Protein AF-A0A8H7BBF9-F1 (afdb_monomer_lite)

Structure (mmCIF, N/CA/C/O backbone):
data_AF-A0A8H7BBF9-F1
#
_entry.id   AF-A0A8H7BBF9-F1
#
loop_
_atom_site.group_PDB
_atom_site.id
_atom_site.type_symbol
_atom_site.label_atom_id
_atom_site.label_alt_id
_atom_site.label_comp_id
_atom_site.label_asym_id
_atom_site.label_entity_id
_atom_site.label_seq_id
_atom_site.pdbx_PDB_ins_code
_atom_site.Cartn_x
_atom_site.Cartn_y
_atom_site.Cartn_z
_atom_site.occupancy
_atom_site.B_iso_or_equiv
_atom_site.auth_seq_id
_atom_site.auth_comp_id
_atom_site.auth_asym_id
_atom_site.auth_atom_id
_atom_site.pdbx_PDB_model_num
ATOM 1 N N . MET A 1 1 ? 44.267 -5.096 -0.998 1.00 34.53 1 MET A N 1
ATOM 2 C CA . MET A 1 1 ? 43.906 -4.399 -2.252 1.00 34.53 1 MET A CA 1
ATOM 3 C C . MET A 1 1 ? 42.686 -5.095 -2.832 1.00 34.53 1 MET A C 1
ATOM 5 O O . MET A 1 1 ? 42.589 -6.300 -2.609 1.00 34.53 1 MET A O 1
ATOM 9 N N . PRO A 1 2 ? 41.771 -4.382 -3.511 1.00 51.00 2 PRO A N 1
ATOM 10 C CA . PRO A 1 2 ? 40.705 -5.023 -4.279 1.00 51.00 2 PRO A CA 1
ATOM 11 C C . PRO A 1 2 ? 41.298 -5.940 -5.359 1.00 51.00 2 PRO A C 1
ATOM 13 O O . PRO A 1 2 ? 42.444 -5.758 -5.775 1.00 51.00 2 PRO A O 1
ATOM 16 N N . LEU A 1 3 ? 40.529 -6.940 -5.784 1.00 65.50 3 LEU A N 1
ATOM 17 C CA . LEU A 1 3 ? 40.946 -7.878 -6.820 1.00 65.50 3 LEU A CA 1
ATOM 18 C C . LEU A 1 3 ? 40.800 -7.230 -8.206 1.00 65.50 3 LEU A C 1
ATOM 20 O O . LEU A 1 3 ? 39.693 -6.871 -8.599 1.00 65.50 3 LEU A O 1
ATOM 24 N N . GLU A 1 4 ? 41.891 -7.110 -8.964 1.00 72.69 4 GLU A N 1
ATOM 25 C CA . GLU A 1 4 ? 41.804 -6.687 -10.366 1.00 72.69 4 GLU A CA 1
ATOM 26 C C . GLU A 1 4 ? 41.201 -7.811 -11.222 1.00 72.69 4 GLU A C 1
ATOM 28 O O . GLU A 1 4 ? 41.759 -8.906 -11.337 1.00 72.69 4 GLU A O 1
ATOM 33 N N . LEU A 1 5 ? 40.037 -7.540 -11.816 1.00 85.44 5 LEU A N 1
ATOM 34 C CA . LEU A 1 5 ? 39.352 -8.461 -12.721 1.00 85.44 5 LEU A CA 1
ATOM 35 C C . LEU A 1 5 ? 39.940 -8.377 -14.144 1.00 85.44 5 LEU A C 1
ATOM 37 O O . LEU A 1 5 ? 40.366 -7.299 -14.569 1.00 85.44 5 LEU A O 1
ATOM 41 N N . PRO A 1 6 ? 39.938 -9.472 -14.932 1.00 86.44 6 PRO A N 1
ATOM 42 C CA . PRO A 1 6 ? 40.373 -9.413 -16.324 1.00 86.44 6 PRO A CA 1
ATOM 43 C C . PRO A 1 6 ? 39.480 -8.478 -17.150 1.00 86.44 6 PRO A C 1
ATOM 45 O O . PRO A 1 6 ? 38.271 -8.392 -16.931 1.00 86.44 6 PRO A O 1
ATOM 48 N N . LYS A 1 7 ? 40.057 -7.809 -18.155 1.00 84.50 7 LYS A N 1
ATOM 49 C CA . LYS A 1 7 ? 39.320 -6.885 -19.032 1.00 84.50 7 LYS A CA 1
ATOM 50 C C . LYS A 1 7 ? 38.094 -7.571 -19.654 1.00 84.50 7 LYS A C 1
ATOM 52 O O . LYS A 1 7 ? 38.242 -8.539 -20.395 1.00 84.50 7 LYS A O 1
ATOM 57 N N . GLY A 1 8 ? 36.905 -7.022 -19.397 1.00 86.12 8 GLY A N 1
ATOM 58 C CA . GLY A 1 8 ? 35.628 -7.559 -19.883 1.00 86.12 8 GLY A CA 1
ATOM 59 C C . GLY A 1 8 ? 34.907 -8.501 -18.912 1.00 86.12 8 GLY A C 1
ATOM 60 O O . GLY A 1 8 ? 33.897 -9.083 -19.303 1.00 86.12 8 GLY A O 1
ATOM 61 N N . PHE A 1 9 ? 35.395 -8.651 -17.677 1.00 92.31 9 PHE A N 1
ATOM 62 C CA . PHE A 1 9 ? 34.662 -9.266 -16.568 1.00 92.31 9 PHE A CA 1
ATOM 63 C C . PHE A 1 9 ? 34.006 -8.204 -15.678 1.00 92.31 9 PHE A C 1
ATOM 65 O O . PHE A 1 9 ? 34.523 -7.096 -15.536 1.00 92.31 9 PHE A O 1
ATOM 72 N N . THR A 1 10 ? 32.883 -8.570 -15.066 1.00 91.88 10 THR A N 1
ATOM 73 C CA . THR A 1 10 ? 32.098 -7.737 -14.141 1.00 91.88 10 THR A CA 1
ATOM 74 C C . THR A 1 10 ? 32.197 -8.325 -12.731 1.00 91.88 10 THR A C 1
ATOM 76 O O . THR A 1 10 ? 32.249 -9.549 -12.591 1.00 91.88 10 THR A O 1
ATOM 79 N N . ALA A 1 11 ? 32.236 -7.486 -11.690 1.00 90.56 11 ALA A N 1
ATOM 80 C CA . ALA A 1 11 ? 32.152 -7.972 -10.311 1.00 90.56 11 ALA A CA 1
ATOM 81 C C . ALA A 1 11 ? 30.713 -8.405 -9.998 1.00 90.56 11 ALA A C 1
ATOM 83 O O . ALA A 1 11 ? 29.754 -7.831 -10.514 1.00 90.56 11 ALA A O 1
ATOM 84 N N . ILE A 1 12 ? 30.540 -9.411 -9.146 1.00 91.19 12 ILE A N 1
ATOM 85 C CA . ILE A 1 12 ? 29.231 -10.028 -8.895 1.00 91.19 12 ILE A CA 1
ATOM 86 C C . ILE A 1 12 ? 28.247 -9.019 -8.291 1.00 91.19 12 ILE A C 1
ATOM 88 O O . ILE A 1 12 ? 27.106 -8.930 -8.741 1.00 91.19 12 ILE A O 1
ATOM 92 N N . LYS A 1 13 ? 28.721 -8.197 -7.351 1.00 87.00 13 LYS A N 1
ATOM 93 C CA . LYS A 1 13 ? 27.961 -7.098 -6.733 1.00 87.00 13 LYS A CA 1
ATOM 94 C C . LYS A 1 13 ? 27.445 -6.040 -7.728 1.00 87.00 13 LYS A C 1
ATOM 96 O O . LYS A 1 13 ? 26.502 -5.328 -7.406 1.00 87.00 13 LYS A O 1
ATOM 101 N N . ASP A 1 14 ? 28.058 -5.924 -8.912 1.00 87.31 14 ASP A N 1
ATOM 102 C CA . ASP A 1 14 ? 27.698 -4.935 -9.939 1.00 87.31 14 ASP A CA 1
ATOM 103 C C . ASP A 1 14 ? 26.690 -5.515 -10.962 1.00 87.31 14 ASP A C 1
ATOM 105 O O . ASP A 1 14 ? 26.150 -4.788 -11.796 1.00 87.31 14 ASP A O 1
ATOM 109 N N . ALA A 1 15 ? 26.394 -6.822 -10.897 1.00 86.56 15 ALA A N 1
ATOM 110 C CA . ALA A 1 15 ? 25.466 -7.533 -11.784 1.00 86.56 15 ALA A CA 1
ATOM 111 C C . ALA A 1 15 ? 23.987 -7.390 -11.347 1.00 86.56 15 ALA A C 1
ATOM 113 O O . ALA A 1 15 ? 23.229 -8.362 -11.312 1.00 86.56 15 ALA A O 1
ATOM 114 N N . THR A 1 16 ? 23.577 -6.172 -10.983 1.00 82.44 16 THR A N 1
ATOM 115 C CA . THR A 1 16 ? 22.285 -5.876 -10.331 1.00 82.44 16 THR A CA 1
ATOM 116 C C . THR A 1 16 ? 21.094 -5.748 -11.283 1.00 82.44 16 THR A C 1
ATOM 118 O O . THR A 1 16 ? 19.954 -5.755 -10.826 1.00 82.44 16 THR A O 1
ATOM 121 N N . TYR A 1 17 ? 21.329 -5.660 -12.595 1.00 83.62 17 TYR A N 1
ATOM 122 C CA . TYR A 1 17 ? 20.306 -5.457 -13.627 1.00 83.62 17 TYR A CA 1
ATOM 123 C C . TYR A 1 17 ? 20.368 -6.539 -14.726 1.00 83.62 17 TYR A C 1
ATOM 125 O O . TYR A 1 17 ? 21.429 -7.130 -14.955 1.00 83.62 17 TYR A O 1
ATOM 133 N N . PRO A 1 18 ? 19.251 -6.834 -15.425 1.00 87.62 18 PRO A N 1
ATOM 134 C CA . PRO A 1 18 ? 19.241 -7.797 -16.525 1.00 87.62 18 PRO A CA 1
ATOM 135 C C . PRO A 1 18 ? 20.215 -7.407 -17.648 1.00 87.62 18 PRO A C 1
ATOM 137 O O . PRO A 1 18 ? 20.195 -6.278 -18.130 1.00 87.62 18 PRO A O 1
ATOM 140 N N . THR A 1 19 ? 21.039 -8.353 -18.102 1.00 89.06 19 THR A N 1
ATOM 141 C CA . THR A 1 19 ? 22.014 -8.157 -19.191 1.00 89.06 19 THR A CA 1
ATOM 142 C C . THR A 1 19 ? 22.131 -9.424 -20.033 1.00 89.06 19 THR A C 1
ATOM 144 O O . THR A 1 19 ? 22.207 -10.525 -19.495 1.00 89.06 19 THR A O 1
ATOM 147 N N . ASP A 1 20 ? 22.137 -9.305 -21.364 1.00 85.25 20 ASP A N 1
ATOM 148 C CA . ASP A 1 20 ? 22.123 -10.478 -22.256 1.00 85.25 20 ASP A CA 1
ATOM 149 C C . ASP A 1 20 ? 23.431 -11.282 -22.284 1.00 85.25 20 ASP A C 1
ATOM 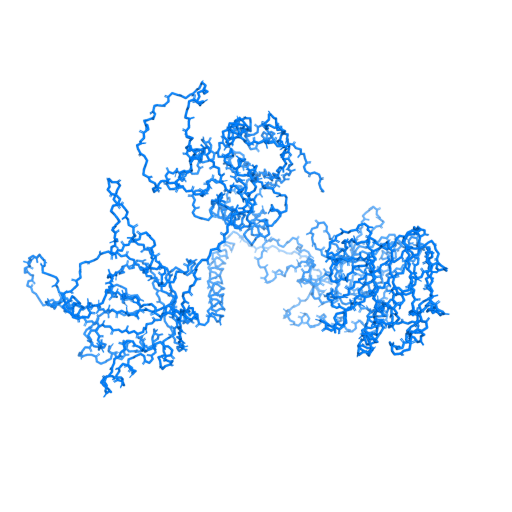151 O O . ASP A 1 20 ? 23.394 -12.482 -22.551 1.00 85.25 20 ASP A O 1
ATOM 155 N N . SER A 1 21 ? 24.570 -10.654 -21.978 1.00 90.69 21 SER A N 1
ATOM 156 C CA . SER A 1 21 ? 25.874 -11.320 -21.910 1.00 90.69 21 SER A CA 1
ATOM 157 C C . SER A 1 21 ? 26.803 -10.636 -20.906 1.00 90.69 21 SER A C 1
ATOM 159 O O . SER A 1 21 ? 27.250 -9.514 -21.135 1.00 90.69 21 SER A O 1
ATOM 161 N N . VAL A 1 22 ? 27.171 -11.359 -19.849 1.00 93.62 22 VAL A N 1
ATOM 162 C CA . VAL A 1 22 ? 28.190 -10.994 -18.859 1.00 93.62 22 VAL A CA 1
ATOM 163 C C . VAL A 1 22 ? 29.278 -12.072 -18.780 1.00 93.62 22 VAL A C 1
ATOM 165 O O . VAL A 1 22 ? 29.033 -13.250 -19.074 1.00 93.62 22 VAL A O 1
ATOM 168 N N . ASN A 1 23 ? 30.476 -11.678 -18.345 1.00 94.44 23 ASN A N 1
ATOM 169 C CA . ASN A 1 23 ? 31.541 -12.595 -17.943 1.00 94.44 23 ASN A CA 1
ATOM 170 C C . ASN A 1 23 ? 31.820 -12.401 -16.445 1.00 94.44 23 ASN A C 1
ATOM 172 O O . ASN A 1 23 ? 32.011 -11.271 -15.997 1.00 94.44 23 ASN A O 1
ATOM 176 N N . LEU A 1 24 ? 31.840 -13.490 -15.677 1.00 94.94 24 LEU A N 1
ATOM 177 C CA . LEU A 1 24 ? 31.987 -13.486 -14.215 1.00 94.94 24 LEU A CA 1
ATOM 178 C C . LEU A 1 24 ? 33.095 -14.454 -13.793 1.00 94.94 24 LEU A C 1
ATOM 180 O O . LEU A 1 24 ? 33.291 -15.497 -14.414 1.00 94.94 24 LEU A O 1
ATOM 184 N N . ILE A 1 25 ? 33.799 -14.144 -12.711 1.00 94.88 25 ILE A N 1
ATOM 185 C CA . ILE A 1 25 ? 34.770 -15.041 -12.074 1.00 94.88 25 ILE A CA 1
ATOM 186 C C . ILE A 1 25 ? 34.502 -15.047 -10.572 1.00 94.88 25 ILE A C 1
ATOM 188 O O . ILE A 1 25 ? 34.250 -14.000 -9.990 1.00 94.88 25 ILE A O 1
ATOM 192 N N . GLY A 1 26 ? 34.547 -16.219 -9.944 1.00 94.06 26 GLY A N 1
ATOM 193 C CA . GLY A 1 26 ? 34.315 -16.360 -8.509 1.00 94.06 26 GLY A CA 1
ATOM 194 C C . GLY A 1 26 ? 34.670 -17.751 -8.003 1.00 94.06 26 GLY A C 1
ATOM 195 O O . GLY A 1 26 ? 34.907 -18.682 -8.774 1.00 94.06 26 GLY A O 1
ATOM 196 N N . VAL A 1 27 ? 34.713 -17.908 -6.688 1.00 94.25 27 VAL A N 1
ATOM 197 C CA . VAL A 1 27 ? 34.920 -19.195 -6.022 1.00 94.25 27 VAL A CA 1
ATOM 198 C C . VAL A 1 27 ? 33.583 -19.902 -5.840 1.00 94.25 27 VAL A C 1
ATOM 200 O O . VAL A 1 27 ? 32.586 -19.285 -5.473 1.00 94.25 27 VAL A O 1
ATOM 203 N N . LEU A 1 28 ? 33.557 -21.207 -6.103 1.00 94.25 28 LEU A N 1
ATOM 204 C CA . LEU A 1 28 ? 32.369 -22.048 -6.009 1.00 94.25 28 LEU A CA 1
ATOM 205 C C . LEU A 1 28 ? 31.984 -22.290 -4.542 1.00 94.25 28 LEU A C 1
ATOM 207 O O . LEU A 1 28 ? 32.662 -23.049 -3.847 1.00 94.25 28 LEU A O 1
ATOM 211 N N . VAL A 1 29 ? 30.886 -21.686 -4.079 1.00 92.19 29 VAL A N 1
ATOM 212 C CA . VAL A 1 29 ? 30.432 -21.780 -2.674 1.00 92.19 29 VAL A CA 1
ATOM 213 C C . VAL A 1 29 ? 29.300 -22.783 -2.442 1.00 92.19 29 VAL A C 1
ATOM 215 O O . VAL A 1 29 ? 29.030 -23.141 -1.296 1.00 92.19 29 VAL A O 1
ATOM 218 N N . ASN A 1 30 ? 28.633 -23.241 -3.508 1.00 91.06 30 ASN A N 1
ATOM 219 C CA . ASN A 1 30 ? 27.627 -24.309 -3.481 1.00 91.06 30 ASN A CA 1
ATOM 220 C C . ASN A 1 30 ? 27.368 -24.864 -4.898 1.00 91.06 30 ASN A C 1
ATOM 222 O O . ASN A 1 30 ? 27.458 -24.105 -5.864 1.00 91.06 30 ASN A O 1
ATOM 226 N N . TYR A 1 31 ? 26.988 -26.142 -5.034 1.00 92.12 31 TYR A N 1
ATOM 227 C CA . TYR A 1 31 ? 26.449 -26.698 -6.286 1.00 92.12 31 TYR A CA 1
ATOM 228 C C . TYR A 1 31 ? 25.541 -27.919 -6.066 1.00 92.12 31 TYR A C 1
ATOM 230 O O . TYR A 1 31 ? 25.783 -28.728 -5.173 1.00 92.12 31 TYR A O 1
ATOM 238 N N . ASP A 1 32 ? 24.518 -28.060 -6.913 1.00 86.62 32 ASP A N 1
ATOM 239 C CA . ASP A 1 32 ? 23.780 -29.314 -7.109 1.00 86.62 32 ASP A CA 1
ATOM 240 C C . ASP A 1 32 ? 24.473 -30.138 -8.217 1.00 86.62 32 ASP A C 1
ATOM 242 O O . ASP A 1 32 ? 24.963 -29.551 -9.186 1.00 86.62 32 ASP A O 1
ATOM 246 N N . PRO A 1 33 ? 24.448 -31.484 -8.179 1.00 86.12 33 PRO A N 1
ATOM 247 C CA . PRO A 1 33 ? 24.804 -32.305 -9.337 1.00 86.12 33 PRO A CA 1
ATOM 248 C C . PRO A 1 33 ? 23.930 -31.999 -10.575 1.00 86.12 33 PRO A C 1
ATOM 250 O O . PRO A 1 33 ? 22.768 -31.600 -10.418 1.00 86.12 33 PRO A O 1
ATOM 253 N N . PRO A 1 34 ? 24.437 -32.223 -11.806 1.00 89.69 34 PRO A N 1
ATOM 254 C CA . PRO A 1 34 ? 23.640 -32.112 -13.025 1.00 89.69 34 PRO A CA 1
ATOM 255 C C . PRO A 1 34 ? 22.345 -32.928 -12.958 1.00 89.69 34 PRO A C 1
ATOM 257 O O . PRO A 1 34 ? 22.336 -34.080 -12.530 1.00 89.69 34 PRO A O 1
ATOM 260 N N . LYS A 1 35 ? 21.239 -32.346 -13.425 1.00 89.38 35 LYS A N 1
ATOM 261 C CA . LYS A 1 35 ? 19.918 -32.994 -13.417 1.00 89.38 35 LYS A CA 1
ATOM 262 C C . LYS A 1 35 ? 19.152 -32.757 -14.712 1.00 89.38 35 LYS A C 1
ATOM 264 O O . LYS A 1 35 ? 19.136 -31.645 -15.242 1.00 89.38 35 LYS A O 1
ATOM 269 N N . SER A 1 36 ? 18.483 -33.797 -15.210 1.00 86.44 36 SER A N 1
ATOM 270 C CA . SER A 1 36 ? 17.547 -33.685 -16.335 1.00 86.44 36 SER A CA 1
ATOM 271 C C . SER A 1 36 ? 16.439 -32.685 -15.999 1.00 86.44 36 SER A C 1
ATOM 273 O O . SER A 1 36 ? 15.823 -32.759 -14.935 1.00 86.44 36 SER A O 1
ATOM 275 N N . THR A 1 37 ? 16.152 -31.766 -16.918 1.00 84.06 37 THR A N 1
ATOM 276 C CA . THR A 1 37 ? 15.045 -30.810 -16.771 1.00 84.06 37 THR A CA 1
ATOM 277 C C . THR A 1 37 ? 13.713 -31.436 -17.212 1.00 84.06 37 THR A C 1
ATOM 279 O O . THR A 1 37 ? 13.627 -32.636 -17.482 1.00 84.06 37 THR A O 1
ATOM 282 N N . ARG A 1 38 ? 12.651 -30.620 -17.290 1.00 67.62 38 ARG A N 1
ATOM 283 C CA . ARG A 1 38 ? 11.366 -31.003 -17.903 1.00 67.62 38 ARG A CA 1
ATOM 284 C C . ARG A 1 38 ? 11.409 -31.058 -19.441 1.00 67.62 38 ARG A C 1
ATOM 286 O O . ARG A 1 38 ? 10.463 -31.568 -20.029 1.00 67.62 38 ARG A O 1
ATOM 293 N N . GLY A 1 39 ? 12.452 -30.513 -20.072 1.00 72.88 39 GLY A N 1
ATOM 294 C CA . GLY A 1 39 ? 12.670 -30.551 -21.522 1.00 72.88 39 GLY A CA 1
ATOM 295 C C . GLY A 1 39 ? 13.821 -31.483 -21.914 1.00 72.88 39 GLY A C 1
ATOM 296 O O . GLY A 1 39 ? 14.258 -32.317 -21.128 1.00 72.88 39 GLY A O 1
ATOM 297 N N . THR A 1 40 ? 14.359 -31.303 -23.121 1.00 78.88 40 THR A N 1
ATOM 298 C CA . THR A 1 40 ? 15.452 -32.118 -23.695 1.00 78.88 40 THR A CA 1
ATOM 299 C C . THR A 1 40 ? 16.852 -31.796 -23.152 1.00 78.88 40 THR A C 1
ATOM 301 O O . THR A 1 40 ? 17.840 -32.301 -23.678 1.00 78.88 40 THR A O 1
ATOM 304 N N . SER A 1 41 ? 16.958 -30.928 -22.145 1.00 86.94 41 SER A N 1
ATOM 305 C CA . SER A 1 41 ? 18.233 -30.443 -21.605 1.00 86.94 41 SER A CA 1
ATOM 306 C C . SER A 1 41 ? 18.429 -30.870 -20.156 1.00 86.94 41 SER A C 1
ATOM 308 O O . SER A 1 41 ? 17.472 -31.046 -19.399 1.00 86.94 41 SER A O 1
ATOM 310 N N . TRP A 1 42 ? 19.686 -30.958 -19.752 1.00 91.06 42 TRP A N 1
ATOM 311 C CA . TRP A 1 42 ? 20.135 -31.028 -18.370 1.00 91.06 42 TRP A CA 1
ATOM 312 C C . TRP A 1 42 ? 20.471 -29.625 -17.853 1.00 91.06 42 TRP A C 1
ATOM 314 O O . TRP A 1 42 ? 20.769 -28.720 -18.638 1.00 91.06 42 TRP A O 1
ATOM 324 N N . ALA A 1 43 ? 20.437 -29.453 -16.533 1.00 91.75 43 ALA A N 1
ATOM 325 C CA . ALA A 1 43 ? 20.833 -28.230 -15.846 1.00 91.75 43 ALA A CA 1
ATOM 326 C C . ALA A 1 43 ? 21.807 -28.524 -14.697 1.00 91.75 43 ALA A C 1
ATOM 328 O O . ALA A 1 43 ? 21.611 -29.480 -13.946 1.00 91.75 43 ALA A O 1
ATOM 329 N N . LEU A 1 44 ? 22.808 -27.660 -14.542 1.00 92.81 44 LEU A N 1
ATOM 330 C CA . LEU A 1 44 ? 23.703 -27.571 -13.390 1.00 92.81 44 LEU A CA 1
ATOM 331 C C . LEU A 1 44 ? 23.359 -26.277 -12.634 1.00 92.81 44 LEU A C 1
ATOM 333 O O . LEU A 1 44 ? 23.476 -25.194 -13.206 1.00 92.81 44 LEU A O 1
ATOM 337 N N . ASP A 1 45 ? 22.911 -26.388 -11.381 1.00 92.56 45 ASP A N 1
ATOM 338 C CA . ASP A 1 45 ? 22.656 -25.252 -10.477 1.00 92.56 45 ASP A CA 1
ATOM 339 C C . ASP A 1 45 ? 23.867 -25.063 -9.551 1.00 92.56 45 ASP A C 1
ATOM 341 O O . ASP A 1 45 ? 24.307 -26.020 -8.917 1.00 92.56 45 ASP A O 1
ATOM 345 N N . PHE A 1 46 ? 24.390 -23.842 -9.434 1.00 93.94 46 PHE A N 1
ATOM 346 C CA . PHE A 1 46 ? 25.542 -23.539 -8.578 1.00 93.94 46 PHE A CA 1
ATOM 347 C C . PHE A 1 46 ? 25.540 -22.090 -8.071 1.00 93.94 46 PHE A C 1
ATOM 349 O O . PHE A 1 46 ? 24.695 -21.289 -8.463 1.00 93.94 46 PHE A O 1
ATOM 356 N N . THR A 1 47 ? 26.465 -21.750 -7.174 1.00 93.81 47 THR A N 1
ATOM 357 C CA . THR A 1 47 ? 26.631 -20.398 -6.615 1.00 93.81 47 THR A CA 1
ATOM 358 C C . THR A 1 47 ? 28.113 -20.045 -6.566 1.00 93.81 47 THR A C 1
ATOM 360 O O . THR A 1 47 ? 28.918 -20.851 -6.091 1.00 93.81 47 THR A O 1
ATOM 363 N N . ILE A 1 48 ? 28.467 -18.846 -7.032 1.00 94.38 48 ILE A N 1
ATOM 364 C CA . ILE A 1 48 ? 29.832 -18.300 -6.969 1.00 94.38 48 ILE A CA 1
ATOM 365 C C . ILE A 1 48 ? 29.869 -16.997 -6.163 1.00 94.38 48 ILE A C 1
ATOM 367 O O . ILE A 1 48 ? 28.857 -16.305 -6.079 1.00 94.38 48 ILE A O 1
ATOM 371 N N . GLN A 1 49 ? 31.031 -16.680 -5.591 1.00 92.31 49 GLN A N 1
ATOM 372 C CA . GLN A 1 49 ? 31.309 -15.447 -4.843 1.00 92.31 49 GLN A CA 1
ATOM 373 C C . GLN A 1 49 ? 32.719 -14.935 -5.177 1.00 92.31 49 GLN A C 1
ATOM 375 O O . GLN A 1 49 ? 33.638 -15.746 -5.306 1.00 92.31 49 GLN A O 1
ATOM 380 N N . ASP A 1 50 ? 32.886 -13.626 -5.365 1.00 90.56 50 ASP A N 1
ATOM 381 C CA . ASP A 1 50 ? 34.137 -13.000 -5.825 1.00 90.56 50 ASP A CA 1
ATOM 382 C C . ASP A 1 50 ? 34.865 -12.233 -4.712 1.00 90.56 50 ASP A C 1
ATOM 384 O O . ASP A 1 50 ? 36.081 -12.369 -4.566 1.00 90.56 50 ASP A O 1
ATOM 388 N N . ASP A 1 51 ? 34.124 -11.498 -3.883 1.00 86.25 51 ASP A N 1
ATOM 389 C CA . ASP A 1 51 ? 34.635 -10.832 -2.688 1.00 86.25 51 ASP A CA 1
ATOM 390 C C . ASP A 1 51 ? 34.274 -11.593 -1.397 1.00 86.25 51 ASP A C 1
ATOM 392 O O . ASP A 1 51 ? 33.142 -12.036 -1.185 1.00 86.25 51 ASP A O 1
ATOM 396 N N . PHE A 1 52 ? 35.271 -11.721 -0.522 1.00 82.19 52 PHE A N 1
ATOM 397 C CA . PHE A 1 52 ? 35.223 -12.386 0.786 1.00 82.19 52 PHE A CA 1
ATOM 398 C C . PHE A 1 52 ? 35.654 -11.448 1.933 1.00 82.19 52 PHE A C 1
ATOM 400 O O . PHE A 1 52 ? 35.866 -11.905 3.053 1.00 82.19 52 PHE A O 1
ATOM 407 N N . ALA A 1 53 ? 35.831 -10.149 1.659 1.00 74.56 53 ALA A N 1
ATOM 408 C CA . ALA A 1 53 ? 36.212 -9.133 2.643 1.00 74.56 53 ALA A CA 1
ATOM 409 C C . ALA A 1 53 ? 35.059 -8.185 3.032 1.00 74.56 53 ALA A C 1
ATOM 411 O O . ALA A 1 53 ? 35.170 -7.491 4.040 1.00 74.56 53 ALA A O 1
ATOM 412 N N . SER A 1 54 ? 33.977 -8.138 2.245 1.00 63.09 54 SER A N 1
ATOM 413 C CA . SER A 1 54 ? 32.856 -7.195 2.412 1.00 63.09 54 SER A CA 1
ATOM 414 C C . SER A 1 54 ? 31.611 -7.758 3.110 1.00 63.09 54 SER A C 1
ATOM 416 O O . SER A 1 54 ? 30.778 -6.971 3.550 1.00 63.09 54 SER A O 1
ATOM 418 N N . GLY A 1 55 ? 31.480 -9.081 3.244 1.00 63.75 55 GLY A N 1
ATOM 419 C CA . GLY A 1 55 ? 30.309 -9.727 3.847 1.00 63.75 55 GLY A CA 1
ATOM 420 C C . GLY A 1 55 ? 30.474 -11.240 4.008 1.00 63.75 55 GLY A C 1
ATOM 421 O O . GLY A 1 55 ? 31.500 -11.809 3.627 1.00 63.75 55 GLY A O 1
ATOM 422 N N . ASP A 1 56 ? 29.458 -11.886 4.581 1.00 70.06 56 ASP A N 1
ATOM 423 C CA . ASP A 1 56 ? 29.439 -13.334 4.818 1.00 70.06 56 ASP A CA 1
ATOM 424 C C . ASP A 1 56 ? 29.334 -14.158 3.516 1.00 70.06 56 ASP A C 1
ATOM 426 O O . ASP A 1 56 ? 29.007 -13.664 2.430 1.00 70.06 56 ASP A O 1
ATOM 430 N N . VAL A 1 57 ? 29.605 -15.464 3.615 1.00 69.06 57 VAL A N 1
ATOM 431 C CA . VAL A 1 57 ? 29.473 -16.382 2.474 1.00 69.06 57 VAL A CA 1
ATOM 432 C C . VAL A 1 57 ? 27.997 -16.543 2.091 1.00 69.06 57 VAL A C 1
ATOM 434 O O . VAL A 1 57 ? 27.222 -17.136 2.843 1.00 69.06 57 VAL A O 1
ATOM 437 N N . GLY A 1 58 ? 27.629 -16.065 0.898 1.00 61.62 58 GLY A N 1
ATOM 438 C CA . GLY A 1 58 ? 26.248 -16.057 0.395 1.00 61.62 58 GLY A CA 1
ATOM 439 C C . GLY A 1 58 ? 25.526 -14.699 0.436 1.00 61.62 58 GLY A C 1
ATOM 440 O O . GLY A 1 58 ? 24.316 -14.670 0.207 1.00 61.62 58 GLY A O 1
ATOM 441 N N . ASP A 1 59 ? 26.235 -13.602 0.725 1.00 72.00 59 ASP A N 1
ATOM 442 C CA . ASP A 1 59 ? 25.706 -12.226 0.733 1.00 72.00 59 ASP A CA 1
ATOM 443 C C . ASP A 1 59 ? 25.808 -11.532 -0.658 1.00 72.00 59 ASP A C 1
ATOM 445 O O . ASP A 1 59 ? 25.967 -12.210 -1.677 1.00 72.00 59 ASP A O 1
ATOM 449 N N . GLN A 1 60 ? 25.712 -10.195 -0.722 1.00 71.19 60 GLN A N 1
ATOM 450 C CA . GLN A 1 60 ? 25.659 -9.348 -1.935 1.00 71.19 60 GLN A CA 1
ATOM 451 C C . GLN A 1 60 ? 26.750 -9.618 -2.992 1.00 71.19 60 GLN A C 1
ATOM 453 O O . GLN A 1 60 ? 26.513 -9.423 -4.182 1.00 71.19 60 GLN A O 1
ATOM 458 N N . SER A 1 61 ? 27.927 -10.098 -2.582 1.00 84.00 61 SER A N 1
ATOM 459 C CA . SER A 1 61 ? 29.038 -10.466 -3.479 1.00 84.00 61 SER A CA 1
ATOM 460 C C . SER A 1 61 ? 28.916 -11.895 -4.044 1.00 84.00 61 SER A C 1
ATOM 462 O O . SER A 1 61 ? 29.875 -12.443 -4.585 1.00 84.00 61 SER A O 1
ATOM 464 N N . SER A 1 62 ? 27.749 -12.535 -3.908 1.00 90.12 62 SER A N 1
ATOM 465 C CA . SER A 1 62 ? 27.467 -13.883 -4.411 1.00 90.12 62 SER A CA 1
ATOM 466 C C . SER A 1 62 ? 26.269 -13.916 -5.366 1.00 90.12 62 SER A C 1
ATOM 468 O O . SER A 1 62 ? 25.287 -13.198 -5.195 1.00 90.12 62 SER A O 1
ATOM 470 N N . ILE A 1 63 ? 26.332 -14.782 -6.382 1.00 91.88 63 ILE A N 1
ATOM 471 C CA . ILE A 1 63 ? 25.253 -14.954 -7.364 1.00 91.88 63 ILE A CA 1
ATOM 472 C C . ILE A 1 63 ? 24.978 -16.426 -7.647 1.00 91.88 63 ILE A C 1
ATOM 474 O O . ILE A 1 63 ? 25.879 -17.272 -7.697 1.00 91.88 63 ILE A O 1
ATOM 478 N N . ARG A 1 64 ? 23.691 -16.736 -7.827 1.00 92.94 64 ARG A N 1
ATOM 479 C CA . ARG A 1 64 ? 23.222 -18.061 -8.220 1.00 92.94 64 ARG A CA 1
ATOM 480 C C . ARG A 1 64 ? 23.264 -18.203 -9.737 1.00 92.94 64 ARG A C 1
ATOM 482 O O . ARG A 1 64 ? 22.709 -17.389 -10.470 1.00 92.94 64 ARG A O 1
ATOM 489 N N . CYS A 1 65 ? 23.883 -19.281 -10.189 1.00 94.06 65 CYS A N 1
ATOM 490 C CA . CYS A 1 65 ? 24.129 -19.583 -11.586 1.00 94.06 65 CYS A CA 1
ATOM 491 C C . CYS A 1 65 ? 23.396 -20.862 -12.006 1.00 94.06 65 CYS A C 1
ATOM 493 O O . CYS A 1 65 ? 23.310 -21.828 -11.241 1.00 94.06 65 CYS A O 1
ATOM 495 N N . ARG A 1 66 ? 22.914 -20.903 -13.251 1.00 93.56 66 ARG A N 1
ATOM 496 C CA . ARG A 1 66 ? 22.353 -22.109 -13.872 1.00 93.56 66 ARG A CA 1
ATOM 497 C C . ARG A 1 66 ? 22.898 -22.285 -15.279 1.00 93.56 66 ARG A C 1
ATOM 499 O O . ARG A 1 66 ? 22.647 -21.448 -16.139 1.00 93.56 66 ARG A O 1
ATOM 506 N N . LEU A 1 67 ? 23.603 -23.384 -15.529 1.00 92.88 67 LEU A N 1
ATOM 507 C CA . LEU A 1 67 ? 24.091 -23.742 -16.861 1.00 92.88 67 LEU A CA 1
ATOM 508 C C . LEU A 1 67 ? 23.220 -24.848 -17.460 1.00 92.88 67 LEU A C 1
ATOM 510 O O . LEU A 1 67 ? 22.969 -25.857 -16.802 1.00 92.88 67 LEU A O 1
ATOM 514 N N . PHE A 1 68 ? 22.792 -24.685 -18.712 1.00 92.00 68 PHE A N 1
ATOM 515 C CA . PHE A 1 68 ? 22.065 -25.702 -19.474 1.00 92.00 68 PHE A CA 1
ATOM 516 C C . PHE A 1 68 ? 22.953 -26.365 -20.537 1.00 92.00 68 PHE A C 1
ATOM 518 O O . PHE A 1 68 ? 23.744 -25.697 -21.210 1.00 92.00 68 PHE A O 1
ATOM 525 N N . ARG A 1 69 ? 22.791 -27.684 -20.708 1.00 90.50 69 ARG A N 1
ATOM 526 C CA . ARG A 1 69 ? 23.467 -28.513 -21.725 1.00 90.50 69 ARG A CA 1
ATOM 527 C C . ARG A 1 69 ? 22.564 -29.670 -22.168 1.00 90.50 69 ARG A C 1
ATOM 529 O O . ARG A 1 69 ? 21.817 -30.194 -21.349 1.00 90.50 69 ARG A O 1
ATOM 536 N N . ARG A 1 70 ? 22.647 -30.138 -23.420 1.00 88.06 70 ARG A N 1
ATOM 537 C CA . ARG A 1 70 ? 21.883 -31.324 -23.896 1.00 88.06 70 ARG A CA 1
ATOM 538 C C . ARG A 1 70 ? 22.189 -32.645 -23.173 1.00 88.06 70 ARG A C 1
ATOM 540 O O . ARG A 1 70 ? 21.351 -33.539 -23.200 1.00 88.06 70 ARG A O 1
ATOM 547 N N . ALA A 1 71 ? 23.357 -32.798 -22.545 1.00 86.50 71 ALA A N 1
ATOM 548 C CA . ALA A 1 71 ? 23.760 -34.043 -21.885 1.00 86.50 71 ALA A CA 1
ATOM 549 C C . ALA A 1 71 ? 24.632 -33.794 -20.645 1.00 86.50 71 ALA A C 1
ATOM 551 O O . ALA A 1 71 ? 25.352 -32.800 -20.570 1.00 86.50 71 ALA A O 1
ATOM 552 N N . GLU A 1 72 ? 24.606 -34.734 -19.701 1.00 86.06 72 GLU A N 1
ATOM 553 C CA . GLU A 1 72 ? 25.379 -34.696 -18.452 1.00 86.06 72 GLU A CA 1
ATOM 554 C C . GLU A 1 72 ? 26.900 -34.615 -18.687 1.00 86.06 72 GLU A C 1
ATOM 556 O O . GLU A 1 72 ? 27.591 -33.812 -18.066 1.00 86.06 72 GLU A O 1
ATOM 561 N N . ASN A 1 73 ? 27.425 -35.343 -19.679 1.00 85.38 73 ASN A N 1
ATOM 562 C CA . ASN A 1 73 ? 28.847 -35.312 -20.050 1.00 85.38 73 ASN A CA 1
ATOM 563 C C . ASN A 1 73 ? 29.298 -34.026 -20.784 1.00 85.38 73 ASN A C 1
ATOM 565 O O . ASN A 1 73 ? 30.399 -33.984 -21.336 1.00 85.38 73 ASN A O 1
ATOM 569 N N . LYS A 1 74 ? 28.450 -32.989 -20.829 1.00 86.88 74 LYS A N 1
ATOM 570 C CA . LYS A 1 74 ? 28.757 -31.661 -21.390 1.00 86.88 74 LYS A CA 1
ATOM 571 C C . LYS A 1 74 ? 28.900 -30.568 -20.325 1.00 86.88 74 LYS A C 1
ATOM 573 O O . LYS A 1 74 ? 29.050 -29.405 -20.697 1.00 86.88 74 LYS A O 1
ATOM 578 N N . PHE A 1 75 ? 28.885 -30.925 -19.038 1.00 89.00 75 PHE A N 1
ATOM 579 C CA . PHE A 1 75 ? 29.296 -30.052 -17.932 1.00 89.00 75 PHE A CA 1
ATOM 580 C C . PHE A 1 75 ? 30.784 -30.250 -17.591 1.00 89.00 75 PHE A C 1
ATOM 582 O O . PHE A 1 75 ? 31.304 -31.355 -17.768 1.00 89.00 75 PHE A O 1
ATOM 589 N N . PRO A 1 76 ? 31.495 -29.208 -17.119 1.00 88.00 76 PRO A N 1
ATOM 590 C CA . PRO A 1 76 ? 32.893 -29.346 -16.735 1.00 88.00 76 PRO A CA 1
ATOM 591 C C . PRO A 1 76 ? 32.979 -30.085 -15.389 1.00 88.00 76 PRO A C 1
ATOM 593 O O . PRO A 1 76 ? 32.229 -29.741 -14.473 1.00 88.00 76 PRO A O 1
ATOM 596 N N . PRO A 1 77 ? 33.876 -31.076 -15.220 1.00 89.31 77 PRO A N 1
ATOM 597 C CA . PRO A 1 77 ? 34.067 -31.728 -13.928 1.00 89.31 77 PRO A CA 1
ATOM 598 C C . PRO A 1 77 ? 34.519 -30.729 -12.852 1.00 89.31 77 PRO A C 1
ATOM 600 O O . PRO A 1 77 ? 35.554 -30.073 -12.980 1.00 89.31 77 PRO A O 1
ATOM 603 N N . ILE A 1 78 ? 33.733 -30.656 -11.779 1.00 92.12 78 ILE A N 1
ATOM 604 C CA . ILE A 1 78 ? 34.005 -29.904 -10.550 1.00 92.12 78 ILE A CA 1
ATOM 605 C C . ILE A 1 78 ? 34.715 -30.839 -9.565 1.00 92.12 78 ILE A C 1
ATOM 607 O O . ILE A 1 78 ? 34.319 -31.996 -9.432 1.00 92.12 78 ILE A O 1
ATOM 611 N N . SER A 1 79 ? 35.758 -30.361 -8.877 1.00 88.00 79 SER A N 1
ATOM 612 C CA . SER A 1 79 ? 36.476 -31.158 -7.867 1.00 88.00 79 SER A CA 1
ATOM 613 C C . SER A 1 79 ? 35.884 -30.965 -6.470 1.00 88.00 79 SER A C 1
ATOM 615 O O . SER A 1 79 ? 35.829 -31.911 -5.687 1.00 88.00 79 SER A O 1
ATOM 617 N N . GLY A 1 80 ? 35.396 -29.761 -6.164 1.00 87.62 80 GLY A N 1
ATOM 618 C CA . GLY A 1 80 ? 34.662 -29.472 -4.935 1.00 87.62 80 GLY A CA 1
ATOM 619 C C . GLY A 1 80 ? 34.314 -27.994 -4.770 1.00 87.62 80 GLY A C 1
ATOM 620 O O . GLY A 1 80 ? 34.666 -27.153 -5.596 1.00 87.62 80 GLY A O 1
ATOM 621 N N . VAL A 1 81 ? 33.631 -27.662 -3.673 1.00 90.56 81 VAL A N 1
ATOM 622 C CA . VAL A 1 81 ? 33.482 -26.259 -3.254 1.00 90.56 81 VAL A CA 1
ATOM 623 C C . VAL A 1 81 ? 34.843 -25.681 -2.857 1.00 90.56 81 VAL A C 1
ATOM 625 O O . VAL A 1 81 ? 35.690 -26.378 -2.300 1.00 90.56 81 VAL A O 1
ATOM 628 N N . GLY A 1 82 ? 35.066 -24.407 -3.171 1.00 89.00 82 GLY A N 1
ATOM 629 C CA . GLY A 1 82 ? 36.372 -23.755 -3.067 1.00 89.00 82 GLY A CA 1
ATOM 630 C C . GLY A 1 82 ? 37.216 -23.788 -4.349 1.00 89.00 82 GLY A C 1
ATOM 631 O O . GLY A 1 82 ? 38.260 -23.127 -4.371 1.00 89.00 82 GLY A O 1
ATOM 632 N N . ASP A 1 83 ? 36.791 -24.509 -5.397 1.00 93.88 83 ASP A N 1
ATOM 633 C CA . ASP A 1 83 ? 37.311 -24.387 -6.771 1.00 93.88 83 ASP A CA 1
ATOM 634 C C . ASP A 1 83 ? 37.005 -22.994 -7.350 1.00 93.88 83 ASP A C 1
ATOM 636 O O . ASP A 1 83 ? 35.992 -22.384 -7.002 1.00 93.88 83 ASP A O 1
ATOM 640 N N . VAL A 1 84 ? 37.857 -22.482 -8.247 1.00 94.38 84 VAL A N 1
ATOM 641 C CA . VAL A 1 84 ? 37.589 -21.210 -8.945 1.00 94.38 84 VAL A CA 1
ATOM 642 C C . VAL A 1 84 ? 36.836 -21.500 -10.239 1.00 94.38 84 VAL A C 1
ATOM 644 O O . VAL A 1 84 ? 37.225 -22.372 -11.018 1.00 94.38 84 VAL A O 1
ATOM 647 N N . VAL A 1 85 ? 35.760 -20.760 -10.477 1.00 95.12 85 VAL A N 1
ATOM 648 C CA . VAL A 1 85 ? 34.880 -20.892 -11.637 1.00 95.12 85 VAL A CA 1
ATOM 649 C C . VAL A 1 85 ? 34.873 -19.582 -12.415 1.00 95.12 85 VAL A C 1
ATOM 651 O O . VAL A 1 85 ? 34.809 -18.494 -11.845 1.00 95.12 85 VAL A O 1
ATOM 654 N N . MET A 1 86 ? 34.939 -19.698 -13.736 1.00 94.56 86 MET A N 1
ATOM 655 C CA . MET A 1 86 ? 34.955 -18.575 -14.665 1.00 94.56 86 MET A CA 1
ATOM 656 C C . MET A 1 86 ? 33.897 -18.811 -15.740 1.00 94.56 86 MET A C 1
ATOM 658 O O . MET A 1 86 ? 33.872 -19.851 -16.398 1.00 94.56 86 MET A O 1
ATOM 662 N N . LEU A 1 87 ? 33.000 -17.845 -15.876 1.00 94.44 87 LEU A N 1
ATOM 663 C CA . LEU A 1 87 ? 31.825 -17.867 -16.733 1.00 94.44 87 LEU A CA 1
ATOM 664 C C . LEU A 1 87 ? 32.015 -16.828 -17.834 1.00 94.44 87 LEU A C 1
ATOM 666 O O . LEU A 1 87 ? 32.358 -15.683 -17.543 1.00 94.44 87 LEU A O 1
ATOM 670 N N . ARG A 1 88 ? 31.778 -17.213 -19.088 1.00 93.06 88 ARG A N 1
ATOM 671 C CA . ARG A 1 88 ? 31.766 -16.300 -20.236 1.00 93.06 88 ARG A CA 1
ATOM 672 C C . ARG A 1 88 ? 30.438 -16.418 -20.980 1.00 93.06 88 ARG A C 1
ATOM 674 O O . ARG A 1 88 ? 29.949 -17.536 -21.136 1.00 93.06 88 ARG A O 1
ATOM 681 N N . GLY A 1 89 ? 29.865 -15.304 -21.432 1.00 90.81 89 GLY A N 1
ATOM 682 C CA . GLY A 1 89 ? 28.617 -15.295 -22.210 1.00 90.81 89 GLY A CA 1
ATOM 683 C C . GLY A 1 89 ? 27.396 -15.848 -21.460 1.00 90.81 89 GLY A C 1
ATOM 684 O O . GLY A 1 89 ? 26.660 -16.674 -22.002 1.00 90.81 89 GLY A O 1
ATOM 685 N N . PHE A 1 90 ? 27.203 -15.461 -20.195 1.00 94.38 90 PHE A N 1
ATOM 686 C CA . PHE A 1 90 ? 26.002 -15.796 -19.408 1.00 94.38 90 PHE A CA 1
ATOM 687 C C . PHE A 1 90 ? 24.999 -14.635 -19.447 1.00 94.38 90 PHE A C 1
ATOM 689 O O . PHE A 1 90 ? 25.412 -13.482 -19.409 1.00 94.38 90 PHE A O 1
ATOM 696 N N . LYS A 1 91 ? 23.689 -14.913 -19.454 1.00 94.19 91 LYS A N 1
ATOM 697 C CA . LYS A 1 91 ? 22.647 -13.880 -19.323 1.00 94.19 91 LYS A CA 1
ATOM 698 C C . LYS A 1 91 ? 22.310 -13.644 -17.850 1.00 94.19 91 LYS A C 1
ATOM 700 O O . LYS A 1 91 ? 21.936 -14.592 -17.164 1.00 94.19 91 LYS A O 1
ATOM 705 N N . ILE A 1 92 ? 22.357 -12.401 -17.376 1.00 93.75 92 ILE A N 1
ATOM 706 C CA . ILE A 1 92 ? 21.726 -12.015 -16.106 1.00 93.75 92 ILE A CA 1
ATOM 707 C C . ILE A 1 92 ? 20.231 -11.796 -16.344 1.00 93.75 92 ILE A C 1
ATOM 709 O O . ILE A 1 92 ? 19.829 -11.074 -17.260 1.00 93.75 92 ILE A O 1
ATOM 713 N N . GLN A 1 93 ? 19.398 -12.417 -15.515 1.00 90.62 93 GLN A N 1
ATOM 714 C CA . GLN A 1 93 ? 17.945 -12.263 -15.550 1.00 90.62 93 GLN A CA 1
ATOM 715 C C . GLN A 1 93 ? 17.350 -12.331 -14.144 1.00 90.62 93 GLN A C 1
ATOM 717 O O . GLN A 1 93 ? 17.884 -13.013 -13.270 1.00 90.62 93 GLN A O 1
ATOM 722 N N . GLU A 1 94 ? 16.218 -11.665 -13.938 1.00 84.81 94 GLU A N 1
ATOM 723 C CA . GLU A 1 94 ? 15.453 -11.811 -12.704 1.00 84.81 94 GLU A CA 1
ATOM 724 C C . GLU A 1 94 ? 14.673 -13.140 -12.699 1.00 84.81 94 GLU A C 1
ATOM 726 O O . GLU A 1 94 ? 14.117 -13.571 -13.715 1.00 84.81 94 GLU A O 1
ATOM 731 N N . PHE A 1 95 ? 14.633 -13.808 -11.550 1.00 71.94 95 PHE A N 1
ATOM 732 C CA . PHE A 1 95 ? 13.804 -14.975 -11.287 1.00 71.94 95 PHE A CA 1
ATOM 733 C C . PHE A 1 95 ? 13.412 -15.012 -9.802 1.00 71.94 95 PHE A C 1
ATOM 735 O O . PHE A 1 95 ? 14.272 -15.087 -8.928 1.00 71.94 95 PHE A O 1
ATOM 742 N N . ASN A 1 96 ? 12.106 -14.986 -9.511 1.00 66.38 96 ASN A N 1
ATOM 743 C CA . ASN A 1 96 ? 11.555 -14.926 -8.148 1.00 66.38 96 ASN A CA 1
ATOM 744 C C . ASN A 1 96 ? 12.154 -13.786 -7.286 1.00 66.38 96 ASN A C 1
ATOM 746 O O . ASN A 1 96 ? 12.604 -14.042 -6.166 1.00 66.38 96 ASN A O 1
ATOM 750 N N . LEU A 1 97 ? 12.159 -12.543 -7.794 1.00 65.12 97 LEU A N 1
ATOM 751 C CA . LEU A 1 97 ? 12.682 -11.352 -7.097 1.00 65.12 97 LEU A CA 1
ATOM 752 C C . LEU A 1 97 ? 14.181 -11.443 -6.736 1.00 65.12 97 LEU A C 1
ATOM 754 O O . LEU A 1 97 ? 14.627 -10.894 -5.728 1.00 65.12 97 LEU A O 1
ATOM 758 N N . ARG A 1 98 ? 14.967 -12.181 -7.531 1.00 74.44 98 ARG A N 1
ATOM 759 C CA . ARG A 1 98 ? 16.427 -12.322 -7.394 1.00 74.44 98 ARG A CA 1
ATOM 760 C C . ARG A 1 98 ? 17.096 -12.398 -8.761 1.00 74.44 98 ARG A C 1
ATOM 762 O O . ARG A 1 98 ? 16.536 -12.982 -9.684 1.00 74.44 98 ARG A O 1
ATOM 769 N N . MET A 1 99 ? 18.319 -11.890 -8.871 1.00 85.69 99 MET A N 1
ATOM 770 C CA . MET A 1 99 ? 19.119 -12.029 -10.089 1.00 85.69 99 MET A CA 1
ATOM 771 C C . MET A 1 99 ? 19.772 -13.421 -10.143 1.00 85.69 99 MET A C 1
ATOM 773 O O . MET A 1 99 ? 20.451 -13.833 -9.202 1.00 85.69 99 MET A O 1
ATOM 777 N N . GLU A 1 100 ? 19.576 -14.151 -11.244 1.00 92.50 100 GLU A N 1
ATOM 778 C CA . GLU A 1 100 ? 20.279 -15.404 -11.548 1.00 92.50 100 GLU A CA 1
ATOM 779 C C . GLU A 1 100 ? 21.084 -15.267 -12.852 1.00 92.50 100 GLU A C 1
ATOM 781 O O . GLU A 1 100 ? 20.600 -14.727 -13.850 1.00 92.50 100 GLU A O 1
ATOM 786 N N . ALA A 1 101 ? 22.307 -15.805 -12.864 1.00 93.75 101 ALA A N 1
ATOM 787 C CA . ALA A 1 101 ? 23.152 -15.878 -14.053 1.00 93.75 101 ALA A CA 1
ATOM 788 C C . ALA A 1 101 ? 22.880 -17.180 -14.826 1.00 93.75 101 ALA A C 1
ATOM 790 O O . ALA A 1 101 ? 23.215 -18.280 -14.379 1.00 93.75 101 ALA A O 1
ATOM 791 N N . VAL A 1 102 ? 22.276 -17.077 -16.007 1.00 93.62 102 VAL A N 1
ATOM 792 C CA . VAL A 1 102 ? 21.808 -18.218 -16.799 1.00 93.62 102 VAL A CA 1
ATOM 793 C C . VAL A 1 102 ? 22.659 -18.411 -18.051 1.00 93.62 102 VAL A C 1
ATOM 795 O O . VAL A 1 102 ? 22.667 -17.589 -18.966 1.00 93.62 102 VAL A O 1
ATOM 798 N N . GLY A 1 103 ? 23.343 -19.550 -18.113 1.00 91.25 103 GLY A N 1
ATOM 799 C CA . GLY A 1 103 ? 24.095 -19.998 -19.276 1.00 91.25 103 GLY A CA 1
ATOM 800 C C . GLY A 1 103 ? 23.273 -20.945 -20.1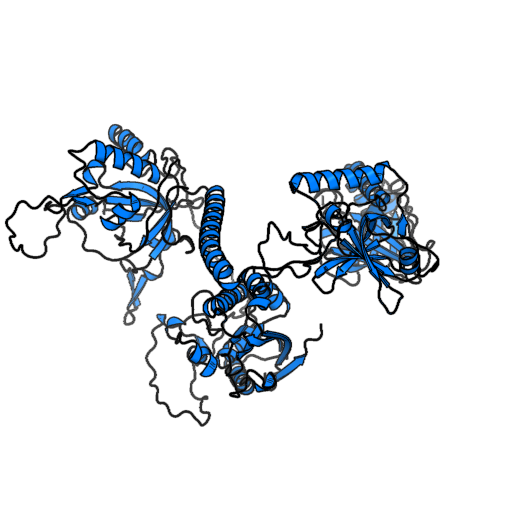51 1.00 91.25 103 GLY A C 1
ATOM 801 O O . GLY A 1 103 ? 22.751 -21.953 -19.667 1.00 91.25 103 GLY A O 1
ATOM 802 N N . ARG A 1 104 ? 23.172 -20.650 -21.451 1.00 87.31 104 ARG A N 1
ATOM 803 C CA . ARG A 1 104 ? 22.434 -21.459 -22.435 1.00 87.31 104 ARG A CA 1
ATOM 804 C C . ARG A 1 104 ? 23.328 -22.535 -23.066 1.00 87.31 104 ARG A C 1
ATOM 806 O O . ARG A 1 104 ? 24.551 -22.498 -22.949 1.00 87.31 104 ARG A O 1
ATOM 813 N N . ASP A 1 105 ? 22.718 -23.501 -23.755 1.00 82.75 105 ASP A N 1
ATOM 814 C CA . ASP A 1 105 ? 23.436 -24.508 -24.558 1.00 82.75 105 ASP A CA 1
ATOM 815 C C . ASP A 1 105 ? 23.806 -23.921 -25.935 1.00 82.75 105 ASP A C 1
ATOM 817 O O . ASP A 1 105 ? 23.242 -24.286 -26.967 1.00 82.75 105 ASP A O 1
ATOM 821 N N . MET A 1 106 ? 24.690 -22.922 -25.903 1.00 76.62 106 MET A N 1
ATOM 822 C CA . MET A 1 106 ? 25.179 -22.121 -27.030 1.00 76.62 106 MET A CA 1
ATOM 823 C C . MET A 1 106 ? 26.722 -22.102 -27.023 1.00 76.62 106 MET A C 1
ATOM 825 O O . MET A 1 106 ? 27.346 -22.511 -26.044 1.00 76.62 106 MET A O 1
ATOM 829 N N . TYR A 1 107 ? 27.349 -21.706 -28.136 1.00 72.62 107 TYR A N 1
ATOM 830 C CA . TYR A 1 107 ? 28.808 -21.802 -28.338 1.00 72.62 107 TYR A CA 1
ATOM 831 C C . TYR A 1 107 ? 29.614 -20.677 -27.660 1.00 72.62 107 TYR A C 1
ATOM 833 O O . TYR A 1 107 ? 30.828 -20.794 -27.487 1.00 72.62 107 TYR A O 1
ATOM 841 N N . ASP A 1 108 ? 28.943 -19.589 -27.300 1.00 80.12 108 ASP A N 1
ATOM 842 C CA . ASP A 1 108 ? 29.439 -18.389 -26.627 1.00 80.12 108 ASP A CA 1
ATOM 843 C C . ASP A 1 108 ? 29.334 -18.497 -25.096 1.00 80.12 108 ASP A C 1
ATOM 845 O O . ASP A 1 108 ? 30.292 -18.151 -24.397 1.00 80.12 108 ASP A O 1
ATOM 849 N N . THR A 1 109 ? 28.243 -19.072 -24.574 1.00 89.19 109 THR A N 1
ATOM 850 C CA . THR A 1 109 ? 28.118 -19.460 -23.163 1.00 89.19 109 THR A CA 1
ATOM 851 C C . THR A 1 109 ? 29.108 -20.575 -22.811 1.00 89.19 109 THR A C 1
ATOM 853 O O . THR A 1 109 ? 28.857 -21.759 -23.057 1.00 89.19 109 THR A O 1
ATOM 856 N N . ASN A 1 110 ? 30.193 -20.228 -22.120 1.00 90.00 110 ASN A N 1
ATOM 857 C CA . ASN A 1 110 ? 31.251 -21.160 -21.736 1.00 90.00 110 ASN A CA 1
ATOM 858 C C . ASN A 1 110 ? 31.553 -21.096 -20.231 1.00 90.00 110 ASN A C 1
ATOM 860 O O . ASN A 1 110 ? 31.526 -20.032 -19.616 1.00 90.00 110 ASN A O 1
ATOM 864 N N . MET A 1 111 ? 31.859 -22.253 -19.640 1.00 92.88 111 MET A N 1
ATOM 865 C CA . MET A 1 111 ? 32.216 -22.406 -18.227 1.00 92.88 111 MET A CA 1
ATOM 866 C C . MET A 1 111 ? 33.586 -23.076 -18.124 1.00 92.88 111 MET A C 1
ATOM 868 O O . MET A 1 111 ? 33.832 -24.111 -18.751 1.00 92.88 111 MET A O 1
ATOM 872 N N . LEU A 1 112 ? 34.468 -22.463 -17.338 1.00 93.75 112 LEU A N 1
ATOM 873 C CA . LEU A 1 112 ? 35.779 -22.975 -16.968 1.00 93.75 112 LEU A CA 1
ATOM 874 C C . LEU A 1 112 ? 35.792 -23.270 -15.467 1.00 93.75 112 LEU A C 1
ATOM 876 O O . LEU A 1 112 ? 35.295 -22.470 -14.671 1.00 93.75 112 LEU A O 1
ATOM 880 N N . VAL A 1 113 ? 36.394 -24.394 -15.081 1.00 94.31 113 VAL A N 1
ATOM 881 C CA . VAL A 1 113 ? 36.593 -24.776 -13.675 1.00 94.31 113 VAL A CA 1
ATOM 882 C C . VAL A 1 113 ? 38.071 -25.045 -13.431 1.00 94.31 113 VAL A C 1
ATOM 884 O O . VAL A 1 113 ? 38.694 -25.827 -14.150 1.00 94.31 113 VAL A O 1
ATOM 887 N N . PHE A 1 114 ? 38.624 -24.408 -12.404 1.00 94.81 114 PHE A N 1
ATOM 888 C CA . PHE A 1 114 ? 40.017 -24.516 -11.987 1.00 94.81 114 PHE A CA 1
ATOM 889 C C . PHE A 1 114 ? 40.066 -25.195 -10.609 1.00 94.81 114 PHE A C 1
ATOM 891 O O . PHE A 1 114 ? 39.729 -24.559 -9.603 1.00 94.81 114 PHE A O 1
ATOM 898 N N . PRO A 1 115 ? 40.460 -26.483 -10.538 1.00 93.12 115 PRO A N 1
ATOM 899 C CA . PRO A 1 115 ? 40.524 -27.223 -9.284 1.00 93.12 115 PRO A CA 1
ATOM 900 C C . PRO A 1 115 ? 41.444 -26.565 -8.261 1.00 93.12 115 PRO A C 1
ATOM 902 O O . PRO A 1 115 ? 42.638 -26.374 -8.494 1.00 93.12 115 PRO A O 1
ATOM 905 N N . SER A 1 116 ? 40.869 -26.260 -7.105 1.00 89.19 116 SER A N 1
ATOM 906 C CA . SER A 1 116 ? 41.455 -25.505 -5.997 1.00 89.19 116 SER A CA 1
ATOM 907 C C . SER A 1 116 ? 42.798 -26.033 -5.501 1.00 89.19 116 SER A C 1
ATOM 909 O O . SER A 1 116 ? 43.660 -25.242 -5.131 1.00 89.19 116 SER A O 1
ATOM 911 N N . SER A 1 117 ? 42.994 -27.352 -5.533 1.00 86.88 117 SER A N 1
ATOM 912 C CA . SER A 1 117 ? 44.236 -28.038 -5.155 1.00 86.88 117 SER A CA 1
ATOM 913 C C . SER A 1 117 ? 45.363 -27.936 -6.192 1.00 86.88 117 SER A C 1
ATOM 915 O O . SER A 1 117 ? 46.476 -28.384 -5.925 1.00 86.88 117 SER A O 1
ATOM 917 N N . ARG A 1 118 ? 45.092 -27.376 -7.380 1.00 88.69 118 ARG A N 1
ATOM 918 C CA . ARG A 1 118 ? 46.048 -27.239 -8.496 1.00 88.69 118 ARG A CA 1
ATOM 919 C C . ARG A 1 118 ? 46.288 -25.788 -8.925 1.00 88.69 118 ARG A C 1
ATOM 921 O O . ARG A 1 118 ? 46.935 -25.558 -9.945 1.00 88.69 118 ARG A O 1
ATOM 928 N N . ILE A 1 119 ? 45.785 -24.821 -8.157 1.00 90.25 119 ILE A N 1
ATOM 929 C CA . ILE A 1 119 ? 46.093 -23.397 -8.321 1.00 90.25 119 ILE A CA 1
ATOM 930 C C . ILE A 1 119 ? 47.274 -23.064 -7.389 1.00 90.25 119 ILE A C 1
ATOM 932 O O . ILE A 1 119 ? 47.178 -23.329 -6.189 1.00 90.25 119 ILE A O 1
ATOM 936 N N . PRO A 1 120 ? 48.393 -22.515 -7.896 1.00 87.81 120 PRO A N 1
ATOM 937 C CA . PRO A 1 120 ? 49.538 -22.146 -7.069 1.00 87.81 120 PRO A CA 1
ATOM 938 C C . PRO A 1 120 ? 49.239 -20.914 -6.203 1.00 87.81 120 PRO A C 1
ATOM 940 O O . PRO A 1 120 ? 48.413 -20.073 -6.556 1.00 87.81 120 PRO A O 1
ATOM 943 N N . VAL A 1 121 ? 49.977 -20.755 -5.102 1.00 86.25 121 VAL A N 1
ATOM 944 C CA . VAL A 1 121 ? 50.016 -19.483 -4.360 1.00 86.25 121 VAL A CA 1
ATOM 945 C C . VAL A 1 121 ? 50.677 -18.379 -5.208 1.00 86.25 121 VAL A C 1
ATOM 947 O O . VAL A 1 121 ? 51.549 -18.696 -6.023 1.00 86.25 121 VAL A O 1
ATOM 950 N N . PRO A 1 122 ? 50.350 -17.083 -5.019 1.00 84.06 122 PRO A N 1
ATOM 951 C CA . PRO A 1 122 ? 50.858 -16.001 -5.872 1.00 84.06 122 PRO A CA 1
ATOM 952 C C . PRO A 1 122 ? 52.387 -15.923 -5.984 1.00 84.06 122 PRO A C 1
ATOM 954 O O . PRO A 1 122 ? 52.896 -15.598 -7.054 1.00 84.06 122 PRO A O 1
ATOM 957 N N . GLY A 1 123 ? 53.131 -16.297 -4.937 1.00 81.44 123 GLY A N 1
ATOM 958 C CA . GLY A 1 123 ? 54.602 -16.359 -4.965 1.00 81.44 123 GLY A CA 1
ATOM 959 C C . GLY A 1 123 ? 55.195 -17.390 -5.941 1.00 81.44 123 GLY A C 1
ATOM 960 O O . GLY A 1 123 ? 56.386 -17.338 -6.223 1.00 81.44 123 GLY A O 1
ATOM 961 N N . LEU A 1 124 ? 54.379 -18.301 -6.484 1.00 85.50 124 LEU A N 1
ATOM 962 C CA . LEU A 1 124 ? 54.762 -19.307 -7.485 1.00 85.50 124 LEU A CA 1
ATOM 963 C C . LEU A 1 124 ? 54.085 -19.067 -8.853 1.00 85.50 124 LEU A C 1
ATOM 965 O O . LEU A 1 124 ? 54.074 -19.949 -9.709 1.00 85.50 124 LEU A O 1
ATOM 969 N N . SER A 1 125 ? 53.514 -17.878 -9.078 1.00 86.44 125 SER A N 1
ATOM 970 C CA . SER A 1 125 ? 52.767 -17.536 -10.302 1.00 86.44 125 SER A CA 1
ATOM 971 C C . SER A 1 125 ? 53.636 -17.254 -11.539 1.00 86.44 125 SER A C 1
ATOM 973 O O . SER A 1 125 ? 53.139 -17.333 -12.663 1.00 86.44 125 SER A O 1
ATOM 975 N N . HIS A 1 126 ? 54.933 -16.978 -11.365 1.00 84.00 126 HIS A N 1
ATOM 976 C CA . HIS A 1 126 ? 55.834 -16.521 -12.434 1.00 84.00 126 HIS A CA 1
ATOM 977 C C . HIS A 1 126 ? 55.848 -17.398 -13.715 1.00 84.00 126 HIS A C 1
ATOM 979 O O . HIS A 1 126 ? 55.831 -16.826 -14.806 1.00 84.00 126 HIS A O 1
ATOM 985 N N . PRO A 1 127 ? 55.818 -18.751 -13.668 1.00 84.25 127 PRO A N 1
ATOM 986 C CA . PRO A 1 127 ? 55.743 -19.580 -14.883 1.00 84.25 127 PRO A CA 1
ATOM 987 C C . PRO A 1 127 ? 54.435 -19.406 -15.674 1.00 84.25 127 PRO A C 1
ATOM 989 O O . PRO A 1 127 ? 54.415 -19.550 -16.895 1.00 84.25 127 PRO A O 1
ATOM 992 N N . PHE A 1 128 ? 53.342 -19.073 -14.986 1.00 87.06 128 PHE A N 1
ATOM 993 C CA . PHE A 1 128 ? 52.024 -18.851 -15.583 1.00 87.06 128 PHE A CA 1
ATOM 994 C C . PHE A 1 128 ? 51.919 -17.436 -16.162 1.00 87.06 128 PHE A C 1
ATOM 996 O O . PHE A 1 128 ? 51.426 -17.264 -17.276 1.00 87.06 128 PHE A O 1
ATOM 1003 N N . GLN A 1 129 ? 52.480 -16.440 -15.466 1.00 86.75 129 GLN A N 1
ATOM 1004 C CA . GLN A 1 129 ? 52.613 -15.067 -15.966 1.00 86.75 129 GLN A CA 1
ATOM 1005 C C . GLN A 1 129 ? 53.513 -14.989 -17.213 1.00 86.75 129 GLN A C 1
ATOM 1007 O O . GLN A 1 129 ? 53.194 -14.278 -18.161 1.00 86.75 129 GLN A O 1
ATOM 1012 N N . ALA A 1 130 ? 54.602 -15.763 -17.245 1.00 82.19 130 ALA A N 1
ATOM 1013 C CA . ALA A 1 130 ? 55.481 -15.897 -18.409 1.00 82.19 130 ALA A CA 1
ATOM 1014 C C . ALA A 1 130 ? 54.893 -16.776 -19.537 1.00 82.19 130 ALA A C 1
ATOM 1016 O O . ALA A 1 130 ? 55.525 -16.942 -20.578 1.00 82.19 130 ALA A O 1
ATOM 1017 N N . GLY A 1 131 ? 53.714 -17.381 -19.336 1.00 81.56 131 GLY A N 1
ATOM 1018 C CA . GLY A 1 131 ? 53.049 -18.249 -20.313 1.00 81.56 131 GLY A CA 1
ATOM 1019 C C . GLY A 1 131 ? 53.732 -19.598 -20.582 1.00 81.56 131 GLY A C 1
ATOM 1020 O O . GLY A 1 131 ? 53.266 -20.339 -21.449 1.00 81.56 131 GLY A O 1
ATOM 1021 N N . SER A 1 132 ? 54.804 -19.941 -19.857 1.00 80.81 132 SER A N 1
ATOM 1022 C CA . SER A 1 132 ? 55.533 -21.209 -20.014 1.00 80.81 132 SER A CA 1
ATOM 1023 C C . SER A 1 132 ? 54.821 -22.395 -19.355 1.00 80.81 132 SER A C 1
ATOM 1025 O O . SER A 1 132 ? 55.060 -23.543 -19.727 1.00 80.81 132 SER A O 1
ATOM 1027 N N . GLN A 1 133 ? 53.903 -22.128 -18.423 1.00 84.44 133 GLN A N 1
ATOM 1028 C CA . GLN A 1 133 ? 52.953 -23.099 -17.882 1.00 84.44 133 GLN A CA 1
ATOM 1029 C C . GLN A 1 133 ? 51.515 -22.577 -17.991 1.00 84.44 133 GLN A C 1
ATOM 1031 O O . GLN A 1 133 ? 51.274 -21.373 -18.068 1.00 84.44 133 GLN A O 1
ATOM 1036 N N . LYS A 1 134 ? 50.544 -23.498 -17.995 1.00 87.50 134 LYS A N 1
ATOM 1037 C CA . LYS A 1 134 ? 49.107 -23.186 -17.982 1.00 87.50 134 LYS A CA 1
ATOM 1038 C C . LYS A 1 134 ? 48.428 -23.872 -16.804 1.00 87.50 134 LYS A C 1
ATOM 1040 O O . LYS A 1 134 ? 48.758 -25.015 -16.489 1.00 87.50 134 LYS A O 1
ATOM 1045 N N . LEU A 1 135 ? 47.474 -23.194 -16.171 1.00 89.25 135 LEU A N 1
ATOM 1046 C CA . LEU A 1 135 ? 46.707 -23.754 -15.058 1.00 89.25 135 LEU A CA 1
ATOM 1047 C C . LEU A 1 135 ? 45.879 -24.968 -15.523 1.00 89.25 135 LEU A C 1
ATOM 1049 O O . LEU A 1 135 ? 45.183 -24.863 -16.540 1.00 89.25 135 LEU A O 1
ATOM 1053 N N . PRO A 1 136 ? 45.887 -26.100 -14.793 1.00 88.19 136 PRO A N 1
ATOM 1054 C CA . PRO A 1 136 ? 45.012 -27.231 -15.090 1.00 88.19 136 PRO A CA 1
ATOM 1055 C C . PRO A 1 136 ? 43.538 -26.845 -14.909 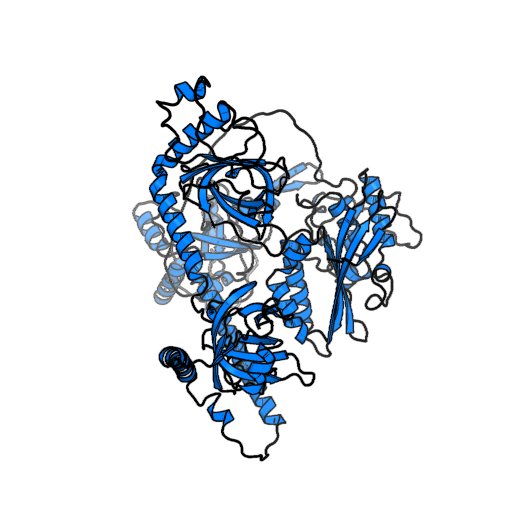1.00 88.19 136 PRO A C 1
ATOM 1057 O O . PRO A 1 136 ? 43.105 -26.565 -13.793 1.00 88.19 136 PRO A O 1
ATOM 1060 N N . HIS A 1 137 ? 42.760 -26.870 -15.989 1.00 89.44 137 HIS A N 1
ATOM 1061 C CA . HIS A 1 137 ? 41.359 -26.448 -16.006 1.00 89.44 137 HIS A CA 1
ATOM 1062 C C . HIS A 1 137 ? 40.476 -27.437 -16.773 1.00 89.44 137 HIS A C 1
ATOM 1064 O O . HIS A 1 137 ? 40.938 -28.127 -17.681 1.00 89.44 137 HIS A O 1
ATOM 1070 N N . ALA A 1 138 ? 39.198 -27.485 -16.412 1.00 88.81 138 ALA A N 1
ATOM 1071 C CA . ALA A 1 138 ? 38.141 -28.084 -17.216 1.00 88.81 138 ALA A CA 1
ATOM 1072 C C . ALA A 1 138 ? 37.433 -26.988 -18.026 1.00 88.81 138 ALA A C 1
ATOM 1074 O O . ALA A 1 138 ? 37.217 -25.891 -17.514 1.00 88.81 138 ALA A O 1
ATOM 1075 N N . LEU A 1 139 ? 37.072 -27.287 -19.275 1.00 82.25 139 LEU A N 1
ATOM 1076 C CA . LEU A 1 139 ? 36.481 -26.351 -20.237 1.00 82.25 139 LEU A CA 1
ATOM 1077 C C . LEU A 1 139 ? 35.286 -27.014 -20.933 1.00 82.25 139 LEU A C 1
ATOM 1079 O O . LEU A 1 139 ? 35.387 -28.167 -21.351 1.00 82.25 139 LEU A O 1
ATOM 1083 N N . THR A 1 140 ? 34.179 -26.289 -21.112 1.00 67.44 140 THR A N 1
ATOM 1084 C CA . THR A 1 140 ? 33.013 -26.775 -21.878 1.00 67.44 140 THR A CA 1
ATOM 1085 C C . THR A 1 140 ? 32.626 -25.850 -23.021 1.00 67.44 140 THR A C 1
ATOM 1087 O O . THR A 1 140 ? 31.615 -25.147 -22.934 1.00 67.44 140 THR A O 1
ATOM 1090 N N . GLY A 1 141 ? 33.426 -25.926 -24.089 1.00 66.94 141 GLY A N 1
ATOM 1091 C CA . GLY A 1 141 ? 33.333 -25.101 -25.296 1.00 66.94 141 GLY A CA 1
ATOM 1092 C C . GLY A 1 141 ? 34.291 -23.904 -25.272 1.00 66.94 141 GLY A C 1
ATOM 1093 O O . GLY A 1 141 ? 34.931 -23.632 -24.259 1.00 66.94 141 GLY A O 1
ATOM 1094 N N . GLY A 1 142 ? 34.381 -23.181 -26.390 1.00 74.56 142 GLY A N 1
ATOM 1095 C CA . GLY A 1 142 ? 35.104 -21.910 -26.466 1.00 74.56 142 GLY A CA 1
ATOM 1096 C C . GLY A 1 142 ? 36.634 -22.009 -26.395 1.00 74.56 142 GLY A C 1
ATOM 1097 O O . GLY A 1 142 ? 37.240 -23.046 -26.665 1.00 74.56 142 GLY A O 1
ATOM 1098 N N . SER A 1 143 ? 37.267 -20.876 -26.084 1.00 84.00 143 SER A N 1
ATOM 1099 C CA . SER A 1 143 ? 38.722 -20.702 -26.048 1.00 84.00 143 SER A CA 1
ATOM 1100 C C . SER A 1 143 ? 39.336 -21.026 -24.673 1.00 84.00 143 SER A C 1
ATOM 1102 O O . SER A 1 143 ? 38.691 -20.805 -23.643 1.00 84.00 143 SER A O 1
ATOM 1104 N N . PRO A 1 144 ? 40.604 -21.486 -24.618 1.00 87.56 144 PRO A N 1
ATOM 1105 C CA . PRO A 1 144 ? 41.335 -21.636 -23.357 1.00 87.56 144 PRO A CA 1
ATOM 1106 C C . PRO A 1 144 ? 41.516 -20.282 -22.635 1.00 87.56 144 PRO A C 1
ATOM 1108 O O . PRO A 1 144 ? 41.357 -19.224 -23.252 1.00 87.56 144 PRO A O 1
ATOM 1111 N N . PRO A 1 145 ? 41.856 -20.278 -21.334 1.00 90.75 145 PRO A N 1
ATOM 1112 C CA . PRO A 1 145 ? 42.089 -19.047 -20.590 1.00 90.75 145 PRO A CA 1
ATOM 1113 C C . PRO A 1 145 ? 43.381 -18.351 -21.041 1.00 90.75 145 PRO A C 1
ATOM 1115 O O . PRO A 1 145 ? 44.411 -18.985 -21.291 1.00 90.75 145 PRO A O 1
ATOM 1118 N N . THR A 1 146 ? 43.318 -17.026 -21.131 1.00 91.88 146 THR A N 1
ATOM 1119 C CA . THR A 1 146 ? 44.453 -16.136 -21.409 1.00 91.88 146 THR A CA 1
ATOM 1120 C C . THR A 1 146 ? 45.399 -16.029 -20.203 1.00 91.88 146 THR A C 1
ATOM 1122 O O . THR A 1 146 ? 45.136 -16.576 -19.130 1.00 91.88 146 THR A O 1
ATOM 1125 N N . ILE A 1 147 ? 46.539 -15.345 -20.352 1.00 89.62 147 ILE A N 1
ATOM 1126 C CA . ILE A 1 147 ? 47.469 -15.118 -19.230 1.00 89.62 147 ILE A CA 1
ATOM 1127 C C . ILE A 1 147 ? 46.826 -14.243 -18.127 1.00 89.62 147 ILE A C 1
ATOM 1129 O O . ILE A 1 147 ? 46.846 -14.681 -16.977 1.00 89.62 147 ILE A O 1
ATOM 1133 N N . PRO A 1 148 ? 46.174 -13.092 -18.418 1.00 89.94 148 PRO A N 1
ATOM 1134 C CA . PRO A 1 148 ? 45.500 -12.295 -17.384 1.00 89.94 148 PRO A CA 1
ATOM 1135 C C . PRO A 1 148 ? 44.380 -13.051 -16.657 1.00 89.94 148 PRO A C 1
ATOM 1137 O O . PRO A 1 148 ? 44.271 -12.964 -15.438 1.00 89.94 148 PRO A O 1
ATOM 1140 N N . GLU A 1 149 ? 43.587 -13.852 -17.377 1.00 92.56 149 GLU A N 1
ATOM 1141 C CA . GLU A 1 149 ? 42.552 -14.712 -16.782 1.00 92.56 149 GLU A CA 1
ATOM 1142 C C . GLU A 1 149 ? 43.139 -15.749 -15.809 1.00 92.56 149 GLU A C 1
ATOM 1144 O O . GLU A 1 149 ? 42.580 -15.970 -14.737 1.00 92.56 149 GLU A O 1
ATOM 1149 N N . GLN A 1 150 ? 44.287 -16.355 -16.131 1.00 91.81 150 GLN A N 1
ATOM 1150 C CA . GLN A 1 150 ? 44.969 -17.290 -15.225 1.00 91.81 150 GLN A CA 1
ATOM 1151 C C . GLN A 1 150 ? 45.561 -16.590 -13.995 1.00 91.81 150 GLN A C 1
ATOM 1153 O O . GLN A 1 150 ? 45.487 -17.133 -12.893 1.00 91.81 150 GLN A O 1
ATOM 1158 N N . MET A 1 151 ? 46.095 -15.376 -14.149 1.00 90.94 151 MET A N 1
ATOM 1159 C CA . MET A 1 151 ? 46.556 -14.577 -13.009 1.00 90.94 151 MET A CA 1
ATOM 1160 C C . MET A 1 151 ? 45.389 -14.206 -12.087 1.00 90.94 151 MET A C 1
ATOM 1162 O O . MET A 1 151 ? 45.485 -14.406 -10.877 1.00 90.94 151 MET A O 1
ATOM 1166 N N . ALA A 1 152 ? 44.250 -13.777 -12.638 1.00 90.75 152 ALA A N 1
ATOM 1167 C CA . ALA A 1 152 ? 43.047 -13.508 -11.852 1.00 90.75 152 ALA A CA 1
ATOM 1168 C C . ALA A 1 152 ? 42.553 -14.750 -11.090 1.00 90.75 152 ALA A C 1
ATOM 1170 O O . ALA A 1 152 ? 42.185 -14.628 -9.927 1.00 90.75 152 ALA A O 1
ATOM 1171 N N . VAL A 1 153 ? 42.624 -15.955 -11.673 1.00 92.00 153 VAL A N 1
ATOM 1172 C CA . VAL A 1 153 ? 42.324 -17.218 -10.962 1.00 92.00 153 VAL A CA 1
ATOM 1173 C C . VAL A 1 153 ? 43.261 -17.449 -9.766 1.00 92.00 153 VAL A C 1
ATOM 1175 O O . VAL A 1 153 ? 42.795 -17.857 -8.700 1.00 92.00 153 VAL A O 1
ATOM 1178 N N . ILE A 1 154 ? 44.560 -17.160 -9.902 1.00 90.94 154 ILE A N 1
ATOM 1179 C CA . ILE A 1 154 ? 45.542 -17.271 -8.806 1.00 90.94 154 ILE A CA 1
ATOM 1180 C C . ILE A 1 154 ? 45.235 -16.261 -7.689 1.00 90.94 154 ILE A C 1
ATOM 1182 O O . ILE A 1 154 ? 45.182 -16.632 -6.514 1.00 90.94 154 ILE A O 1
ATOM 1186 N N . HIS A 1 155 ? 44.988 -14.995 -8.036 1.00 89.81 155 HIS A N 1
ATOM 1187 C CA . HIS A 1 155 ? 44.676 -13.953 -7.054 1.00 89.81 155 HIS A CA 1
ATOM 1188 C C . HIS A 1 155 ? 43.313 -14.181 -6.370 1.00 89.81 155 HIS A C 1
ATOM 1190 O O . HIS A 1 155 ? 43.226 -14.067 -5.147 1.00 89.81 155 HIS A O 1
ATOM 1196 N N . MET A 1 156 ? 42.289 -14.599 -7.125 1.00 90.31 156 MET A N 1
ATOM 1197 C CA . MET A 1 156 ? 40.968 -15.008 -6.624 1.00 90.31 156 MET A CA 1
ATOM 1198 C C . MET A 1 156 ? 41.094 -16.157 -5.621 1.00 90.31 156 MET A C 1
ATOM 1200 O O . MET A 1 156 ? 40.557 -16.091 -4.511 1.00 90.31 156 MET A O 1
ATOM 1204 N N . LYS A 1 157 ? 41.867 -17.201 -5.964 1.00 90.12 157 LYS A N 1
ATOM 1205 C CA . LYS A 1 157 ? 42.073 -18.319 -5.042 1.00 90.12 157 LYS A CA 1
ATOM 1206 C C . LYS A 1 157 ? 42.759 -17.860 -3.761 1.00 90.12 157 LYS A C 1
ATOM 1208 O O . LYS A 1 157 ? 42.295 -18.220 -2.680 1.00 90.12 157 LYS A O 1
ATOM 1213 N N . ASN A 1 158 ? 43.800 -17.034 -3.877 1.00 88.44 158 ASN A N 1
ATOM 1214 C CA . ASN A 1 158 ? 44.514 -16.482 -2.732 1.00 88.44 158 ASN A CA 1
ATOM 1215 C C . ASN A 1 158 ? 43.585 -15.686 -1.798 1.00 88.44 158 ASN A C 1
ATOM 1217 O O . ASN A 1 158 ? 43.594 -15.947 -0.597 1.00 88.44 158 ASN A O 1
ATOM 1221 N N . ALA A 1 159 ? 42.751 -14.789 -2.338 1.00 86.19 159 ALA A N 1
ATOM 1222 C CA . ALA A 1 159 ? 41.780 -14.011 -1.562 1.00 86.19 159 ALA A CA 1
ATOM 1223 C C . ALA A 1 159 ? 40.816 -14.908 -0.761 1.00 86.19 159 ALA A C 1
ATOM 1225 O O . ALA A 1 159 ? 40.625 -14.703 0.435 1.00 86.19 159 ALA A O 1
ATOM 1226 N N . SER A 1 160 ? 40.299 -15.977 -1.378 1.00 86.38 160 SER A N 1
ATOM 1227 C CA . SER A 1 160 ? 39.377 -16.921 -0.721 1.00 86.38 160 SER A CA 1
ATOM 1228 C C . SER A 1 160 ? 39.988 -17.784 0.394 1.00 86.38 160 SER A C 1
ATOM 1230 O O . SER A 1 160 ? 39.256 -18.480 1.098 1.00 86.38 160 SER A O 1
ATOM 1232 N N . THR A 1 161 ? 41.317 -17.786 0.564 1.00 84.62 161 THR A N 1
ATOM 1233 C CA . THR A 1 161 ? 42.010 -18.731 1.464 1.00 84.62 161 THR A CA 1
ATOM 1234 C C . THR A 1 161 ? 41.570 -18.577 2.922 1.00 84.62 161 THR A C 1
ATOM 1236 O O . THR A 1 161 ? 41.389 -19.581 3.607 1.00 84.62 161 THR A O 1
ATOM 1239 N N . GLY A 1 162 ? 41.331 -17.343 3.384 1.00 81.19 162 GLY A N 1
ATOM 1240 C CA . GLY A 1 162 ? 40.842 -17.077 4.743 1.00 81.19 162 GLY A CA 1
ATOM 1241 C C . GLY A 1 162 ? 39.414 -17.581 4.993 1.00 81.19 162 GLY A C 1
ATOM 1242 O O . GLY A 1 162 ? 39.113 -18.059 6.082 1.00 81.19 162 GLY A O 1
ATOM 1243 N N . ALA A 1 163 ? 38.559 -17.560 3.967 1.00 82.38 163 ALA A N 1
ATOM 1244 C CA . ALA A 1 163 ? 37.156 -17.975 4.048 1.00 82.38 163 ALA A CA 1
ATOM 1245 C C . ALA A 1 163 ? 36.936 -19.484 3.804 1.00 82.38 163 ALA A C 1
ATOM 1247 O O . ALA A 1 163 ? 35.802 -19.961 3.836 1.00 82.38 163 ALA A O 1
ATOM 1248 N N . ALA A 1 164 ? 37.993 -20.273 3.566 1.00 81.81 164 ALA A N 1
ATOM 1249 C CA . ALA A 1 164 ? 37.872 -21.665 3.120 1.00 81.81 164 ALA A CA 1
ATOM 1250 C C . ALA A 1 164 ? 37.023 -22.558 4.055 1.00 81.81 164 ALA A C 1
ATOM 1252 O O . ALA A 1 164 ? 36.263 -23.400 3.572 1.00 81.81 164 ALA A O 1
ATOM 1253 N N . GLN A 1 165 ? 37.096 -22.352 5.376 1.00 80.44 165 GLN A N 1
ATOM 1254 C CA . GLN A 1 165 ? 36.252 -23.071 6.342 1.00 80.44 165 GLN A CA 1
ATOM 1255 C C . GLN A 1 165 ? 34.782 -22.623 6.286 1.00 80.44 165 GLN A C 1
ATOM 1257 O O . GLN A 1 165 ? 33.889 -23.468 6.313 1.00 80.44 165 GLN A O 1
ATOM 1262 N N . GLN A 1 166 ? 34.520 -21.319 6.148 1.00 80.44 166 GLN A N 1
ATOM 1263 C CA . GLN A 1 166 ? 33.163 -20.770 6.018 1.00 80.44 166 GLN A CA 1
ATOM 1264 C C . GLN A 1 166 ? 32.483 -21.285 4.742 1.00 80.44 166 GLN A C 1
ATOM 1266 O O . GLN A 1 166 ? 31.330 -21.706 4.783 1.00 80.44 166 GLN A O 1
ATOM 1271 N N . VAL A 1 167 ? 33.217 -21.350 3.625 1.00 83.25 167 VAL A N 1
ATOM 1272 C CA . VAL A 1 167 ? 32.732 -21.917 2.354 1.00 83.25 167 VAL A CA 1
ATOM 1273 C C . VAL A 1 167 ? 32.336 -23.391 2.507 1.00 83.25 167 VAL A C 1
ATOM 1275 O O . VAL A 1 167 ? 31.271 -23.795 2.038 1.00 83.25 167 VAL A O 1
ATOM 1278 N N . GLN A 1 168 ? 33.140 -24.195 3.210 1.00 82.75 168 GLN A N 1
ATOM 1279 C CA . GLN A 1 168 ? 32.807 -25.597 3.494 1.00 82.75 168 GLN A CA 1
ATOM 1280 C C . GLN A 1 168 ? 31.582 -25.734 4.416 1.00 82.75 168 GLN A C 1
ATOM 1282 O O . GLN A 1 168 ? 30.725 -26.584 4.170 1.00 82.75 168 GLN A O 1
ATOM 1287 N N . GLN A 1 169 ? 31.454 -24.882 5.438 1.00 81.19 169 GLN A N 1
ATOM 1288 C CA . GLN A 1 169 ? 30.291 -24.861 6.334 1.00 81.19 169 GLN A CA 1
ATOM 1289 C C . GLN A 1 169 ? 29.008 -24.443 5.596 1.00 81.19 169 GLN A C 1
ATOM 1291 O O . GLN A 1 169 ? 27.991 -25.129 5.706 1.00 81.19 169 GLN A O 1
ATOM 1296 N N . HIS A 1 170 ? 29.058 -23.385 4.783 1.00 80.12 170 HIS A N 1
ATOM 1297 C CA . HIS A 1 170 ? 27.945 -22.924 3.948 1.00 80.12 170 HIS A CA 1
ATOM 1298 C C . HIS A 1 170 ? 27.468 -24.022 2.981 1.00 80.12 170 HIS A C 1
ATOM 1300 O O . HIS A 1 170 ? 26.270 -24.311 2.900 1.00 80.12 170 HIS A O 1
ATOM 1306 N N . ALA A 1 171 ? 28.401 -24.707 2.312 1.00 80.31 171 ALA A N 1
ATOM 1307 C CA . ALA A 1 171 ? 28.090 -25.847 1.455 1.00 80.31 171 ALA A CA 1
ATOM 1308 C C . ALA A 1 171 ? 27.444 -27.008 2.234 1.00 80.31 171 ALA A C 1
ATOM 1310 O O . ALA A 1 171 ? 26.449 -27.573 1.777 1.00 80.31 171 ALA A O 1
ATOM 1311 N N . ALA A 1 172 ? 27.943 -27.342 3.429 1.00 76.31 172 ALA A N 1
ATOM 1312 C CA . ALA A 1 172 ? 27.374 -28.396 4.272 1.00 76.31 172 ALA A CA 1
ATOM 1313 C C . ALA A 1 172 ? 25.958 -28.054 4.780 1.00 76.31 172 ALA A C 1
ATOM 1315 O O . ALA A 1 172 ? 25.076 -28.917 4.782 1.00 76.31 172 ALA A O 1
ATOM 1316 N N . VAL A 1 173 ? 25.709 -26.794 5.153 1.00 74.38 173 VAL A N 1
ATOM 1317 C CA . VAL A 1 173 ? 24.388 -26.293 5.575 1.00 74.38 173 VAL A CA 1
ATOM 1318 C C . VAL A 1 173 ? 23.389 -26.294 4.415 1.00 74.38 173 VAL A C 1
ATOM 1320 O O . VAL A 1 173 ? 22.238 -26.687 4.596 1.00 74.38 173 VAL A O 1
ATOM 1323 N N . ASN A 1 174 ? 23.799 -25.910 3.206 1.00 66.88 174 ASN A N 1
ATOM 1324 C CA . ASN A 1 174 ? 22.911 -25.962 2.043 1.00 66.88 174 ASN A CA 1
ATOM 1325 C C . ASN A 1 174 ? 22.683 -27.396 1.547 1.00 66.88 174 ASN A C 1
ATOM 1327 O O . ASN A 1 174 ? 21.554 -27.748 1.205 1.00 66.88 174 ASN A O 1
ATOM 1331 N N . THR A 1 175 ? 23.701 -28.258 1.602 1.00 61.75 175 THR A N 1
ATOM 1332 C CA . THR A 1 175 ? 23.561 -29.685 1.274 1.00 61.75 175 THR A CA 1
ATOM 1333 C C . THR A 1 175 ? 22.628 -30.392 2.260 1.00 61.75 175 THR A C 1
ATOM 1335 O O . THR A 1 175 ? 21.799 -31.195 1.837 1.00 61.75 175 THR A O 1
ATOM 1338 N N . SER A 1 176 ? 22.687 -30.084 3.562 1.00 56.47 176 SER A N 1
ATOM 1339 C CA . SER A 1 176 ? 21.763 -30.666 4.546 1.00 56.47 176 SER A CA 1
ATOM 1340 C C . SER A 1 176 ? 20.327 -30.159 4.363 1.00 56.47 176 SER A C 1
ATOM 1342 O O . SER A 1 176 ? 19.421 -30.988 4.305 1.00 56.47 176 SER A O 1
ATOM 1344 N N . LYS A 1 177 ? 20.120 -28.853 4.120 1.00 52.56 177 LYS A N 1
ATOM 1345 C CA . LYS A 1 177 ? 18.819 -28.279 3.700 1.00 52.56 177 LYS A CA 1
ATOM 1346 C C . LYS A 1 177 ? 18.276 -28.896 2.401 1.00 52.56 177 LYS A C 1
ATOM 1348 O O . LYS A 1 177 ? 17.065 -29.018 2.233 1.00 52.56 177 LYS A O 1
ATOM 1353 N N . ALA A 1 178 ? 19.146 -29.292 1.472 1.00 49.16 178 ALA A N 1
ATOM 1354 C CA . ALA A 1 178 ? 18.751 -30.007 0.2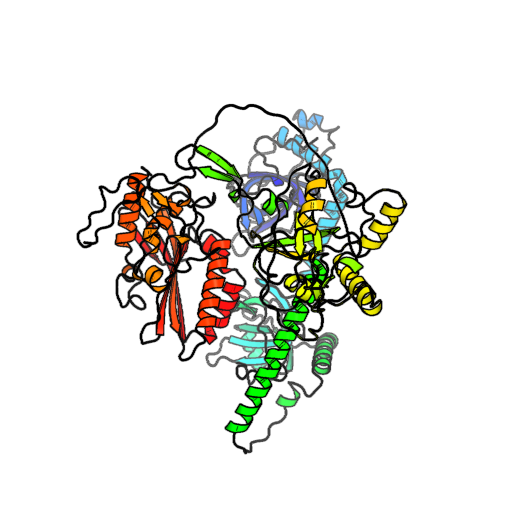60 1.00 49.16 178 ALA A CA 1
ATOM 1355 C C . ALA A 1 178 ? 18.409 -31.484 0.535 1.00 49.16 178 ALA A C 1
ATOM 1357 O O . ALA A 1 178 ? 17.525 -32.034 -0.120 1.00 49.16 178 ALA A O 1
ATOM 1358 N N . ARG A 1 179 ? 19.060 -32.120 1.520 1.00 44.56 179 ARG A N 1
ATOM 1359 C CA . ARG A 1 179 ? 18.826 -33.521 1.913 1.00 44.56 179 ARG A CA 1
ATOM 1360 C C . ARG A 1 179 ? 17.567 -33.711 2.764 1.00 44.56 179 ARG A C 1
ATOM 1362 O O . ARG A 1 179 ? 16.948 -34.765 2.676 1.00 44.56 179 ARG A O 1
ATOM 1369 N N . THR A 1 180 ? 17.141 -32.698 3.520 1.00 43.53 180 THR A N 1
ATOM 1370 C CA . THR A 1 180 ? 15.868 -32.700 4.268 1.00 43.53 180 THR A CA 1
ATOM 1371 C C . THR A 1 180 ? 14.631 -32.441 3.399 1.00 43.53 180 THR A C 1
ATOM 1373 O O . THR A 1 180 ? 13.526 -32.413 3.924 1.00 43.53 180 THR A O 1
ATOM 1376 N N . ARG A 1 181 ? 14.749 -32.320 2.066 1.00 44.88 181 ARG A N 1
ATOM 1377 C CA . ARG A 1 181 ? 13.637 -31.969 1.149 1.00 44.88 181 ARG A CA 1
ATOM 1378 C C . ARG A 1 181 ? 12.447 -32.945 1.060 1.00 44.88 181 ARG A C 1
ATOM 1380 O O . ARG A 1 181 ? 11.558 -32.706 0.247 1.00 44.88 181 ARG A O 1
ATOM 1387 N N . ARG A 1 182 ? 12.404 -34.006 1.874 1.00 54.84 182 ARG A N 1
ATOM 1388 C CA . ARG A 1 182 ? 11.200 -34.819 2.158 1.00 54.84 182 ARG A CA 1
ATOM 1389 C C . ARG A 1 182 ? 11.072 -35.184 3.645 1.00 54.84 182 ARG A C 1
ATOM 1391 O O . ARG A 1 182 ? 10.704 -36.299 3.999 1.00 54.84 182 ARG A O 1
ATOM 1398 N N . SER A 1 183 ? 11.396 -34.247 4.537 1.00 60.12 183 SER A N 1
ATOM 1399 C CA . SER A 1 183 ? 10.876 -34.291 5.905 1.00 60.12 183 SER A CA 1
ATOM 1400 C C . SER A 1 183 ? 9.369 -34.041 5.878 1.00 60.12 183 SER A C 1
ATOM 1402 O O . SER A 1 183 ? 8.915 -33.066 5.271 1.00 60.12 183 SER A O 1
ATOM 1404 N N . VAL A 1 184 ? 8.603 -34.892 6.561 1.00 80.12 184 VAL A N 1
ATOM 1405 C CA . VAL A 1 184 ? 7.163 -34.677 6.745 1.00 80.12 184 VAL A CA 1
ATOM 1406 C C . VAL A 1 184 ? 6.938 -33.313 7.397 1.00 80.12 184 VAL A C 1
ATOM 1408 O O . VAL A 1 184 ? 7.623 -32.970 8.359 1.00 80.12 184 VAL A O 1
ATOM 1411 N N . SER A 1 185 ? 6.016 -32.531 6.843 1.00 89.06 185 SER A N 1
ATOM 1412 C CA . SER A 1 185 ? 5.764 -31.143 7.239 1.00 89.06 185 SER A CA 1
ATOM 1413 C C . SER A 1 185 ? 4.363 -30.981 7.829 1.00 89.06 185 SER A C 1
ATOM 1415 O O . SER A 1 185 ? 3.431 -31.671 7.415 1.00 89.06 185 SER A O 1
ATOM 1417 N N . LEU A 1 186 ? 4.229 -30.068 8.794 1.00 92.75 186 LEU A N 1
ATOM 1418 C CA . LEU A 1 186 ? 2.953 -29.707 9.418 1.00 92.75 186 LEU A CA 1
ATOM 1419 C C . LEU A 1 186 ? 2.228 -28.649 8.575 1.00 92.75 186 LEU A C 1
ATOM 1421 O O . LEU A 1 186 ? 2.865 -27.895 7.836 1.00 92.75 186 LEU A O 1
ATOM 1425 N N . ILE A 1 187 ? 0.904 -28.555 8.704 1.00 94.50 187 ILE A N 1
ATOM 1426 C CA . ILE A 1 187 ? 0.063 -27.659 7.893 1.00 94.50 187 ILE A CA 1
ATOM 1427 C C . ILE A 1 187 ? 0.440 -26.181 8.109 1.00 94.50 187 ILE A C 1
ATOM 1429 O O . ILE A 1 187 ? 0.486 -25.410 7.145 1.00 94.50 187 ILE A O 1
ATOM 1433 N N . LYS A 1 188 ? 0.827 -25.801 9.335 1.00 92.56 188 LYS A N 1
ATOM 1434 C CA . LYS A 1 188 ? 1.399 -24.480 9.670 1.00 92.56 188 LYS A CA 1
ATOM 1435 C C . LYS A 1 188 ? 2.659 -24.095 8.880 1.00 92.56 188 LYS A C 1
ATOM 1437 O O . LYS A 1 188 ? 2.906 -22.911 8.685 1.00 92.56 188 LYS A O 1
ATOM 1442 N N . ASP A 1 189 ? 3.450 -25.071 8.429 1.00 90.81 189 ASP A N 1
ATOM 1443 C CA . ASP A 1 189 ? 4.752 -24.853 7.776 1.00 90.81 189 ASP A CA 1
ATOM 1444 C C . ASP A 1 189 ? 4.653 -24.894 6.233 1.00 90.81 189 ASP A C 1
ATOM 1446 O O . ASP A 1 189 ? 5.648 -24.723 5.521 1.00 90.81 189 ASP A O 1
ATOM 1450 N N . LEU A 1 190 ? 3.447 -25.118 5.696 1.00 90.12 190 LEU A N 1
ATOM 1451 C CA . LEU A 1 190 ? 3.176 -25.122 4.259 1.00 90.12 190 LEU A CA 1
ATOM 1452 C C . LEU A 1 190 ? 3.250 -23.706 3.679 1.00 90.12 190 LEU A C 1
ATOM 1454 O O . LEU A 1 190 ? 2.688 -22.764 4.234 1.00 90.12 190 LEU A O 1
ATOM 1458 N N . GLN A 1 191 ? 3.911 -23.574 2.529 1.00 85.94 191 GLN A N 1
ATOM 1459 C CA . GLN A 1 191 ? 4.082 -22.324 1.787 1.00 85.94 191 GLN A CA 1
ATOM 1460 C C . GLN A 1 191 ? 3.696 -22.501 0.314 1.00 85.94 191 GLN A C 1
ATOM 1462 O O . GLN A 1 191 ? 3.835 -23.585 -0.262 1.00 85.94 191 GLN A O 1
ATOM 1467 N N . PHE A 1 192 ? 3.239 -21.416 -0.310 1.00 85.00 192 PHE A N 1
ATOM 1468 C CA . PHE A 1 192 ? 2.777 -21.393 -1.699 1.00 85.00 192 PHE A CA 1
ATOM 1469 C C . PHE A 1 192 ? 3.798 -21.957 -2.711 1.00 85.00 192 PHE A C 1
ATOM 1471 O O . PHE A 1 192 ? 4.996 -21.689 -2.641 1.00 85.00 192 PHE A O 1
ATOM 1478 N N . ASN A 1 193 ? 3.288 -22.705 -3.698 1.00 79.56 193 ASN A N 1
ATOM 1479 C CA . ASN A 1 193 ? 3.999 -23.248 -4.864 1.00 79.56 193 ASN A CA 1
ATOM 1480 C C . ASN A 1 193 ? 5.133 -24.256 -4.569 1.00 79.56 193 ASN A C 1
ATOM 1482 O O . ASN A 1 193 ? 5.851 -24.661 -5.486 1.00 79.56 193 ASN A O 1
ATOM 1486 N N . ASN A 1 194 ? 5.255 -24.716 -3.322 1.00 84.31 194 ASN A N 1
ATOM 1487 C CA . ASN A 1 194 ? 6.131 -25.818 -2.923 1.00 84.31 194 ASN A CA 1
ATOM 1488 C C . ASN A 1 194 ? 5.403 -27.180 -2.957 1.00 84.31 194 ASN A C 1
ATOM 1490 O O . ASN A 1 194 ? 4.195 -27.264 -3.197 1.00 84.31 194 ASN A O 1
ATOM 1494 N N . TYR A 1 195 ? 6.162 -28.257 -2.739 1.00 87.12 195 TYR A N 1
ATOM 1495 C CA . TYR A 1 195 ? 5.672 -29.636 -2.648 1.00 87.12 195 TYR A CA 1
ATOM 1496 C C . TYR A 1 195 ? 6.063 -30.207 -1.286 1.00 87.12 195 TYR A C 1
ATOM 1498 O O . TYR A 1 195 ? 7.208 -30.029 -0.869 1.00 87.12 195 TYR A O 1
ATOM 1506 N N . TYR A 1 196 ? 5.135 -30.896 -0.626 1.00 90.56 196 TYR A N 1
ATOM 1507 C CA . TYR A 1 196 ? 5.316 -31.405 0.733 1.00 90.56 196 TYR A CA 1
ATOM 1508 C C . TYR A 1 196 ? 4.777 -32.827 0.890 1.00 90.56 196 TYR A C 1
ATOM 1510 O O . TYR A 1 196 ? 3.834 -33.226 0.205 1.00 90.56 196 TYR A O 1
ATOM 1518 N N . ASP A 1 197 ? 5.352 -33.550 1.849 1.00 91.38 197 ASP A N 1
ATOM 1519 C CA . ASP A 1 197 ? 4.794 -34.789 2.385 1.00 91.38 197 ASP A CA 1
ATOM 1520 C C . ASP A 1 197 ? 4.115 -34.445 3.726 1.00 91.38 197 ASP A C 1
ATOM 1522 O O . ASP A 1 197 ? 4.744 -33.835 4.593 1.00 91.38 197 ASP A O 1
ATOM 1526 N N . VAL A 1 198 ? 2.832 -34.781 3.894 1.00 93.38 198 VAL A N 1
ATOM 1527 C CA . VAL A 1 198 ? 1.974 -34.317 5.005 1.00 93.38 198 VAL A CA 1
ATOM 1528 C C . VAL A 1 198 ? 1.216 -35.487 5.638 1.00 93.38 198 VAL A C 1
ATOM 1530 O O . VAL A 1 198 ? 0.764 -36.404 4.949 1.00 93.38 198 VAL A O 1
ATOM 1533 N N . ARG A 1 199 ? 1.059 -35.441 6.965 1.00 93.88 199 ARG A N 1
ATOM 1534 C CA . ARG A 1 199 ? 0.195 -36.327 7.763 1.00 93.88 199 ARG A CA 1
ATOM 1535 C C . ARG A 1 199 ? -1.001 -35.522 8.260 1.00 93.88 199 ARG A C 1
ATOM 1537 O O . ARG A 1 199 ? -0.797 -34.424 8.765 1.00 93.88 199 ARG A O 1
ATOM 1544 N N . ALA A 1 200 ? -2.215 -36.046 8.132 1.00 94.88 200 ALA A N 1
ATOM 1545 C CA . ALA A 1 200 ? -3.417 -35.352 8.590 1.00 94.88 200 ALA A CA 1
ATOM 1546 C C . ALA A 1 200 ? -4.567 -36.319 8.915 1.00 94.88 200 ALA A C 1
ATOM 1548 O O . ALA A 1 200 ? -4.650 -37.416 8.363 1.00 94.88 200 ALA A O 1
ATOM 1549 N N . GLN A 1 201 ? -5.490 -35.880 9.767 1.00 94.62 201 GLN A N 1
ATOM 1550 C CA . GLN A 1 201 ? -6.812 -36.477 9.930 1.00 94.62 201 GLN A CA 1
ATOM 1551 C C . GLN A 1 201 ? -7.775 -35.902 8.876 1.00 94.62 201 GLN A C 1
ATOM 1553 O O . GLN A 1 201 ? -7.789 -34.696 8.615 1.00 94.62 201 GLN A O 1
ATOM 1558 N N . VAL A 1 202 ? -8.583 -36.762 8.259 1.00 94.00 202 VAL A N 1
ATOM 1559 C CA . VAL A 1 202 ? -9.633 -36.394 7.302 1.00 94.00 202 VAL A CA 1
ATOM 1560 C C . VAL A 1 202 ? -10.859 -35.922 8.074 1.00 94.00 202 VAL A C 1
ATOM 1562 O O . VAL A 1 202 ? -11.460 -36.687 8.822 1.00 94.00 202 VAL A O 1
ATOM 1565 N N . VAL A 1 203 ? -11.250 -34.666 7.884 1.00 91.12 203 VAL A N 1
ATOM 1566 C CA . VAL A 1 203 ? -12.412 -34.057 8.546 1.00 91.12 203 VAL A CA 1
ATOM 1567 C C . VAL A 1 203 ? -13.681 -34.248 7.718 1.00 91.12 203 VAL A C 1
ATOM 1569 O O . VAL A 1 203 ? -14.736 -34.554 8.267 1.00 91.12 203 VAL A O 1
ATOM 1572 N N . ASN A 1 204 ? -13.584 -34.086 6.395 1.00 90.06 204 ASN A N 1
ATOM 1573 C CA . ASN A 1 204 ? -14.682 -34.364 5.471 1.00 90.06 204 ASN A CA 1
ATOM 1574 C C . ASN A 1 204 ? -14.165 -34.750 4.074 1.00 90.06 204 ASN A C 1
ATOM 1576 O O . ASN A 1 204 ? -13.079 -34.320 3.677 1.00 90.06 204 ASN A O 1
ATOM 1580 N N . ILE A 1 205 ? -14.967 -35.496 3.316 1.00 91.06 205 ILE A N 1
ATOM 1581 C CA . ILE A 1 205 ? -14.699 -35.910 1.933 1.00 91.06 205 ILE A CA 1
ATOM 1582 C C . ILE A 1 205 ? -15.857 -35.441 1.045 1.00 91.06 205 ILE A C 1
ATOM 1584 O O . ILE A 1 205 ? -17.023 -35.608 1.401 1.00 91.06 205 ILE A O 1
ATOM 1588 N N . TYR A 1 206 ? -15.544 -34.864 -0.115 1.00 88.06 206 TYR A N 1
ATOM 1589 C CA . TYR A 1 206 ? -16.521 -34.433 -1.110 1.00 88.06 206 TYR A CA 1
ATOM 1590 C C . TYR A 1 206 ? -16.255 -35.090 -2.470 1.00 88.06 206 TYR A C 1
ATOM 1592 O O . TYR A 1 206 ? -15.160 -34.991 -3.030 1.00 88.06 206 TYR A O 1
ATOM 1600 N N . TYR A 1 207 ? -17.286 -35.746 -3.006 1.00 84.56 207 TYR A N 1
ATOM 1601 C CA . TYR A 1 207 ? -17.249 -36.491 -4.263 1.00 84.56 207 TYR A CA 1
ATOM 1602 C C . TYR A 1 207 ? -18.014 -35.735 -5.356 1.00 84.56 207 TYR A C 1
ATOM 1604 O O . TYR A 1 207 ? -19.178 -35.376 -5.171 1.00 84.56 207 TYR A O 1
ATOM 1612 N N . TYR A 1 208 ? -17.391 -35.521 -6.516 1.00 78.31 208 TYR A N 1
ATOM 1613 C CA . TYR A 1 208 ? -18.053 -34.878 -7.653 1.00 78.31 208 TYR A CA 1
ATOM 1614 C C . TYR A 1 208 ? -18.907 -35.884 -8.433 1.00 78.31 208 TYR A C 1
ATOM 1616 O O . TYR A 1 208 ? -18.425 -36.939 -8.837 1.00 78.31 208 TYR A O 1
ATOM 1624 N N . GLN A 1 209 ? -20.165 -35.529 -8.715 1.00 63.41 209 GLN A N 1
ATOM 1625 C CA . GLN A 1 209 ? -21.137 -36.401 -9.403 1.00 63.41 209 GLN A CA 1
ATOM 1626 C C . GLN A 1 209 ? -20.727 -36.821 -10.829 1.00 63.41 209 GLN A C 1
ATOM 1628 O O . GLN A 1 209 ? -21.255 -37.799 -11.345 1.00 63.41 209 GLN A O 1
ATOM 1633 N N . MET A 1 210 ? -19.789 -36.102 -11.455 1.00 61.91 210 MET A N 1
ATOM 1634 C CA . MET A 1 210 ? -19.238 -36.414 -12.784 1.00 61.91 210 MET A CA 1
ATOM 1635 C C . MET A 1 210 ? -17.946 -37.257 -12.726 1.00 61.91 210 MET A C 1
ATOM 1637 O O . MET A 1 210 ? -17.370 -37.566 -13.766 1.00 61.91 210 MET A O 1
ATOM 1641 N N . GLY A 1 211 ? -17.485 -37.637 -11.528 1.00 64.94 211 GLY A N 1
ATOM 1642 C CA . GLY A 1 211 ? -16.262 -38.416 -11.314 1.00 64.94 211 GLY A CA 1
ATOM 1643 C C . GLY A 1 211 ? -14.956 -37.625 -11.484 1.00 64.94 211 GLY A C 1
ATOM 1644 O O . GLY A 1 211 ? -14.943 -36.398 -11.568 1.00 64.94 211 GLY A O 1
ATOM 1645 N N . GLY A 1 212 ? -13.829 -38.345 -11.499 1.00 74.94 212 GLY A N 1
ATOM 1646 C CA . GLY A 1 212 ? -12.486 -37.828 -11.822 1.00 74.94 212 GLY A CA 1
ATOM 1647 C C . GLY A 1 212 ? -11.751 -37.041 -10.723 1.00 74.94 212 GLY A C 1
ATOM 1648 O O . GLY A 1 212 ? -10.518 -37.081 -10.685 1.00 74.94 212 GLY A O 1
ATOM 1649 N N . GLN A 1 213 ? -12.479 -36.375 -9.820 1.00 89.81 213 GLN A N 1
ATOM 1650 C CA . GLN A 1 213 ? -11.931 -35.558 -8.729 1.00 89.81 213 GLN A CA 1
ATOM 1651 C C . GLN A 1 213 ? -12.587 -35.890 -7.377 1.00 89.81 213 GLN A C 1
ATOM 1653 O O . GLN A 1 213 ? -13.794 -36.132 -7.302 1.00 89.81 213 GLN A O 1
ATOM 1658 N N . VAL A 1 214 ? -11.794 -35.841 -6.302 1.00 91.62 214 VAL A N 1
ATOM 1659 C CA . VAL A 1 214 ? -12.257 -35.883 -4.902 1.00 91.62 214 VAL A CA 1
ATOM 1660 C C . VAL A 1 214 ? -11.611 -34.731 -4.140 1.00 91.62 214 VAL A C 1
ATOM 1662 O O . VAL A 1 214 ? -10.392 -34.583 -4.188 1.00 91.62 214 VAL A O 1
ATOM 1665 N N . ASP A 1 215 ? -12.402 -33.934 -3.421 1.00 92.38 215 ASP A N 1
ATOM 1666 C CA . ASP A 1 215 ? -11.880 -32.889 -2.533 1.00 92.38 215 ASP A CA 1
ATOM 1667 C C . ASP A 1 215 ? -11.936 -33.360 -1.075 1.00 92.38 215 ASP A C 1
ATOM 1669 O O . ASP A 1 215 ? -12.988 -33.743 -0.562 1.00 92.38 215 ASP A O 1
ATOM 1673 N N . LEU A 1 216 ? -10.796 -33.305 -0.390 1.00 94.62 216 LEU A N 1
ATOM 1674 C CA . LEU A 1 216 ? -10.670 -33.579 1.038 1.00 94.62 216 LEU A CA 1
ATOM 1675 C C . LEU A 1 216 ? -10.626 -32.273 1.837 1.00 94.62 216 LEU A C 1
ATOM 1677 O O . LEU A 1 216 ? -10.029 -31.284 1.409 1.00 94.62 216 LEU A O 1
ATOM 1681 N N . LYS A 1 217 ? -11.173 -32.301 3.051 1.00 94.62 217 LYS A N 1
ATOM 1682 C CA . LYS A 1 217 ? -10.883 -31.334 4.115 1.00 94.62 217 LYS A CA 1
ATOM 1683 C C . LYS A 1 217 ? -10.092 -32.057 5.195 1.00 94.62 217 LYS A C 1
ATOM 1685 O O . LYS A 1 217 ? -10.581 -33.049 5.732 1.00 94.62 217 LYS A O 1
ATOM 1690 N N . VAL A 1 218 ? -8.878 -31.599 5.487 1.00 95.44 218 VAL A N 1
ATOM 1691 C CA . VAL A 1 218 ? -7.917 -32.307 6.352 1.00 95.44 218 VAL A CA 1
ATOM 1692 C C . VAL A 1 218 ? -7.282 -31.375 7.383 1.00 95.44 218 VAL A C 1
ATOM 1694 O O . VAL A 1 218 ? -7.174 -30.171 7.154 1.00 95.44 218 VAL A O 1
ATOM 1697 N N . THR A 1 219 ? -6.849 -31.925 8.516 1.00 95.62 219 THR A N 1
ATOM 1698 C CA . THR A 1 219 ? -6.221 -31.167 9.608 1.00 95.62 219 THR A CA 1
ATOM 1699 C C . THR A 1 219 ? -5.139 -31.978 10.325 1.00 95.62 219 THR A C 1
ATOM 1701 O O . THR A 1 219 ? -5.252 -33.192 10.470 1.00 95.62 219 THR A O 1
ATOM 1704 N N . ASP A 1 220 ? -4.100 -31.306 10.812 1.00 94.50 220 ASP A N 1
ATOM 1705 C CA . ASP A 1 220 ? -3.160 -31.807 11.824 1.00 94.50 220 ASP A CA 1
ATOM 1706 C C . ASP A 1 220 ? -3.271 -31.007 13.140 1.00 94.50 220 ASP A C 1
ATOM 1708 O O . ASP A 1 220 ? -2.413 -31.109 14.016 1.00 94.50 220 ASP A O 1
ATOM 1712 N N . TYR A 1 221 ? -4.329 -30.192 13.263 1.00 92.75 221 TYR A N 1
ATOM 1713 C CA . TYR A 1 221 ? -4.574 -29.224 14.334 1.00 92.75 221 TYR A CA 1
ATOM 1714 C C . TYR A 1 221 ? -3.488 -28.137 14.494 1.00 92.75 221 TYR A C 1
ATOM 1716 O O . TYR A 1 221 ? -3.397 -27.507 15.549 1.00 92.75 221 TYR A O 1
ATOM 1724 N N . THR A 1 222 ? -2.705 -27.841 13.446 1.00 92.31 222 THR A N 1
ATOM 1725 C CA . THR A 1 222 ? -1.794 -26.682 13.406 1.00 92.31 222 THR A CA 1
ATOM 1726 C C . THR A 1 222 ? -2.348 -25.524 12.549 1.00 92.31 222 THR A C 1
ATOM 1728 O O . THR A 1 222 ? -2.919 -25.768 11.484 1.00 92.31 222 THR A O 1
ATOM 1731 N N . PRO A 1 223 ? -2.228 -24.253 12.991 1.00 89.81 223 PRO A N 1
ATOM 1732 C CA . PRO A 1 223 ? -2.818 -23.113 12.286 1.00 89.81 223 PRO A CA 1
ATOM 1733 C C . PRO A 1 223 ? -1.933 -22.568 11.160 1.00 89.81 223 PRO A C 1
ATOM 1735 O O . PRO A 1 223 ? -0.735 -22.370 11.349 1.00 89.81 223 PRO A O 1
ATOM 1738 N N . ASN A 1 224 ? -2.542 -22.242 10.017 1.00 91.06 224 ASN A N 1
ATOM 1739 C CA . ASN A 1 224 ? -1.893 -21.525 8.915 1.00 91.06 224 ASN A CA 1
ATOM 1740 C C . ASN A 1 224 ? -2.805 -20.397 8.403 1.00 91.06 224 ASN A C 1
ATOM 1742 O O . ASN A 1 224 ? -3.793 -20.660 7.717 1.00 91.06 224 ASN A O 1
ATOM 1746 N N . GLU A 1 225 ? -2.467 -19.141 8.711 1.00 87.19 225 GLU A N 1
ATOM 1747 C CA . GLU A 1 225 ? -3.271 -17.947 8.381 1.00 87.19 225 GLU A CA 1
ATOM 1748 C C . GLU A 1 225 ? -3.517 -17.736 6.875 1.00 87.19 225 GLU A C 1
ATOM 1750 O O . GLU A 1 225 ? -4.405 -16.977 6.493 1.00 87.19 225 GLU A O 1
ATOM 1755 N N . GLN A 1 226 ? -2.765 -18.419 6.004 1.00 86.31 226 GLN A N 1
ATOM 1756 C CA . GLN A 1 226 ? -2.988 -18.381 4.556 1.00 86.31 226 GLN A CA 1
ATOM 1757 C C . GLN A 1 226 ? -4.170 -19.265 4.114 1.00 86.31 226 GLN A C 1
ATOM 1759 O O . GLN A 1 226 ? -4.638 -19.136 2.982 1.00 86.31 226 GLN A O 1
ATOM 1764 N N . MET A 1 227 ? -4.662 -20.172 4.966 1.00 88.88 227 MET A N 1
ATOM 1765 C CA . MET A 1 227 ? -5.830 -21.019 4.691 1.00 88.88 227 MET A CA 1
ATOM 1766 C C . MET A 1 227 ? -7.158 -20.276 4.916 1.00 88.88 227 MET A C 1
ATOM 1768 O O . MET A 1 227 ? -7.207 -19.148 5.401 1.00 88.88 227 MET A O 1
ATOM 1772 N N . TYR A 1 228 ? -8.269 -20.922 4.563 1.00 86.31 228 TYR A N 1
ATOM 1773 C CA . TYR A 1 228 ? -9.610 -20.414 4.853 1.00 86.31 228 TYR A CA 1
ATOM 1774 C C . TYR A 1 228 ? -9.918 -20.498 6.357 1.00 86.31 228 TYR A C 1
ATOM 1776 O O . TYR A 1 228 ? -9.770 -21.562 6.961 1.00 86.31 228 TYR A O 1
ATOM 1784 N N . ASN A 1 229 ? -10.372 -19.392 6.953 1.00 86.69 229 ASN A N 1
ATOM 1785 C CA . ASN A 1 229 ? -10.801 -19.360 8.350 1.00 86.69 229 ASN A CA 1
ATOM 1786 C C . ASN A 1 229 ? -12.224 -19.919 8.502 1.00 86.69 229 ASN A C 1
ATOM 1788 O O . ASN A 1 229 ? -13.177 -19.337 7.982 1.00 86.69 229 ASN A O 1
ATOM 1792 N N . TYR A 1 230 ? -12.380 -20.995 9.270 1.00 83.06 230 TYR A N 1
ATOM 1793 C CA . TYR A 1 230 ? -13.692 -21.510 9.658 1.00 83.06 230 TYR A CA 1
ATOM 1794 C C . TYR A 1 230 ? -14.117 -20.882 10.992 1.00 83.06 230 TYR A C 1
ATOM 1796 O O . TYR A 1 230 ? -13.776 -21.403 12.050 1.00 83.06 230 TYR A O 1
ATOM 1804 N N . ALA A 1 231 ? -14.839 -19.761 10.948 1.00 74.25 231 ALA A N 1
ATOM 1805 C CA . ALA A 1 231 ? -15.337 -19.047 12.131 1.00 74.25 231 ALA A CA 1
ATOM 1806 C C . ALA A 1 231 ? -16.059 -19.970 13.140 1.00 74.25 231 ALA A C 1
ATOM 1808 O O . ALA A 1 231 ? -16.897 -20.779 12.738 1.00 74.25 231 ALA A O 1
ATOM 1809 N N . ASP A 1 232 ? -15.771 -19.827 14.441 1.00 73.88 232 ASP A N 1
ATOM 1810 C CA . ASP A 1 232 ? -16.451 -20.587 15.502 1.00 73.88 232 ASP A CA 1
ATOM 1811 C C . ASP A 1 232 ? -17.830 -19.959 15.813 1.00 73.88 232 ASP A C 1
ATOM 1813 O O . ASP A 1 232 ? -17.869 -18.814 16.278 1.00 73.88 232 ASP A O 1
ATOM 1817 N N . PRO A 1 233 ? -18.962 -20.668 15.609 1.00 66.06 233 PRO A N 1
ATOM 1818 C CA . PRO A 1 233 ? -20.307 -20.115 15.810 1.00 66.06 233 PRO A CA 1
ATOM 1819 C C . PRO A 1 233 ? -20.641 -19.696 17.251 1.00 66.06 233 PRO A C 1
ATOM 1821 O O . PRO A 1 233 ? -21.633 -18.995 17.465 1.00 66.06 233 PRO A O 1
ATOM 1824 N N . GLU A 1 234 ? -19.868 -20.142 18.246 1.00 58.28 234 GLU A N 1
ATOM 1825 C CA . GLU A 1 234 ? -20.071 -19.777 19.654 1.00 58.28 234 GLU A CA 1
ATOM 1826 C C . GLU A 1 234 ? -19.326 -18.485 20.028 1.00 58.28 234 GLU A C 1
ATOM 1828 O O . GLU A 1 234 ? -19.828 -17.702 20.840 1.00 58.28 234 GLU A O 1
ATOM 1833 N N . GLN A 1 235 ? -18.171 -18.226 19.402 1.00 51.94 235 GLN A N 1
ATOM 1834 C CA . GLN A 1 235 ? -17.390 -16.998 19.599 1.00 51.94 235 GLN A CA 1
ATOM 1835 C C . GLN A 1 235 ? -17.880 -15.878 18.667 1.00 51.94 235 GLN A C 1
ATOM 1837 O O . GLN A 1 235 ? -18.197 -14.772 19.112 1.00 51.94 235 GLN A O 1
ATOM 1842 N N . GLU A 1 236 ? -18.036 -16.171 17.375 1.00 46.72 236 GLU A N 1
ATOM 1843 C CA . GLU A 1 236 ? -18.577 -15.235 16.394 1.00 46.72 236 GLU A CA 1
ATOM 1844 C C . GLU A 1 236 ? -20.109 -15.314 16.346 1.00 46.72 236 GLU A C 1
ATOM 1846 O O . GLU A 1 236 ? -20.693 -16.064 15.565 1.00 46.72 236 GLU A O 1
ATOM 1851 N N . GLN A 1 237 ? -20.792 -14.466 17.127 1.00 39.84 237 GLN A N 1
ATOM 1852 C CA . GLN A 1 237 ? -22.260 -14.320 17.080 1.00 39.84 237 GLN A CA 1
ATOM 1853 C C . GLN A 1 237 ? -22.763 -13.601 15.807 1.00 39.84 237 GLN A C 1
ATOM 1855 O O . GLN A 1 237 ? -23.525 -12.628 15.877 1.00 39.84 237 GLN A O 1
ATOM 1860 N N . SER A 1 238 ? -22.345 -14.077 14.634 1.00 37.47 238 SER A N 1
ATOM 1861 C CA . SER A 1 238 ? -22.823 -13.637 13.327 1.00 37.47 238 SER A CA 1
ATOM 1862 C C . SER A 1 238 ? -23.992 -14.511 12.855 1.00 37.47 238 SER A C 1
ATOM 1864 O O . SER A 1 238 ? -24.075 -15.705 13.131 1.00 37.47 238 SER A O 1
ATOM 1866 N N . HIS A 1 239 ? -24.911 -13.930 12.081 1.00 40.09 239 HIS A N 1
ATOM 1867 C CA . HIS A 1 239 ? -25.888 -14.714 11.313 1.00 40.09 239 HIS A CA 1
ATOM 1868 C C . HIS A 1 239 ? -25.335 -15.145 9.938 1.00 40.09 239 HIS A C 1
ATOM 1870 O O . HIS A 1 239 ? -26.085 -15.678 9.117 1.00 40.09 239 HIS A O 1
ATOM 1876 N N . PHE A 1 240 ? -24.040 -14.914 9.694 1.00 40.03 240 PHE A N 1
ATOM 1877 C CA . PHE A 1 240 ? -23.400 -14.890 8.378 1.00 40.03 240 PHE A CA 1
ATOM 1878 C C . PHE A 1 240 ? -22.275 -15.920 8.206 1.00 40.03 240 PHE A C 1
ATOM 1880 O O . PHE A 1 240 ? -21.596 -15.886 7.183 1.00 40.03 240 PHE A O 1
ATOM 1887 N N . VAL A 1 241 ? -22.100 -16.855 9.151 1.00 42.69 241 VAL A N 1
ATOM 1888 C CA . VAL A 1 241 ? -21.280 -18.056 8.924 1.00 42.69 241 VAL A CA 1
ATOM 1889 C C . VAL A 1 241 ? -21.814 -18.748 7.666 1.00 42.69 241 VAL A C 1
ATOM 1891 O O . VAL A 1 241 ? -22.968 -19.184 7.646 1.00 42.69 241 VAL A O 1
ATOM 1894 N N . SER A 1 242 ? -21.004 -18.781 6.607 1.00 46.66 242 SER A N 1
ATOM 1895 C CA . SER A 1 242 ? -21.355 -19.365 5.305 1.00 46.66 242 SER A CA 1
ATOM 1896 C C . SER A 1 242 ? -21.494 -20.880 5.380 1.00 46.66 242 SER A C 1
ATOM 1898 O O . SER A 1 242 ? -22.346 -21.466 4.722 1.00 46.66 242 SER A O 1
ATOM 1900 N N . ASP A 1 243 ? -20.679 -21.491 6.231 1.00 56.62 243 ASP A N 1
ATOM 1901 C CA . ASP A 1 243 ? -20.530 -22.927 6.397 1.00 56.62 243 ASP A CA 1
ATOM 1902 C C . ASP A 1 243 ? -21.228 -23.361 7.700 1.00 56.62 243 ASP A C 1
ATOM 1904 O O . ASP A 1 243 ? -20.592 -23.856 8.626 1.00 56.62 243 ASP A O 1
ATOM 1908 N N . ARG A 1 244 ? -22.546 -23.124 7.819 1.00 55.06 244 ARG A N 1
ATOM 1909 C CA . ARG A 1 244 ? -23.319 -23.430 9.050 1.00 55.06 244 ARG A CA 1
ATOM 1910 C C . ARG A 1 244 ? -23.298 -24.907 9.445 1.00 55.06 244 ARG A C 1
ATOM 1912 O O . ARG A 1 244 ? -23.471 -25.222 10.617 1.00 55.06 244 ARG A O 1
ATOM 1919 N N . ASP A 1 245 ? -23.080 -25.781 8.470 1.00 65.69 245 ASP A N 1
ATOM 1920 C CA . ASP A 1 245 ? -22.979 -27.228 8.655 1.00 65.69 245 ASP A CA 1
ATOM 1921 C C . ASP A 1 245 ? -21.544 -27.677 9.007 1.00 65.69 245 ASP A C 1
ATOM 1923 O O . ASP A 1 245 ? -21.299 -28.861 9.248 1.00 65.69 245 ASP A O 1
ATOM 1927 N N . TRP A 1 246 ? -20.580 -26.745 9.072 1.00 81.69 246 TRP A N 1
ATOM 1928 C CA . TRP A 1 246 ? -19.221 -27.026 9.527 1.00 81.69 246 TRP A CA 1
ATOM 1929 C C . TRP A 1 246 ? -19.182 -27.209 11.045 1.00 81.69 246 TRP A C 1
ATOM 1931 O O . TRP A 1 246 ? -19.338 -26.267 11.825 1.00 81.69 246 TRP A O 1
ATOM 1941 N N . LYS A 1 247 ? -18.935 -28.450 11.470 1.00 77.50 247 LYS A N 1
ATOM 1942 C CA . LYS A 1 247 ? -18.888 -28.835 12.889 1.00 77.50 247 LYS A CA 1
ATOM 1943 C C . LYS A 1 247 ? -17.533 -28.554 13.554 1.00 77.50 247 LYS A C 1
ATOM 1945 O O . LYS A 1 247 ? -17.443 -28.641 14.772 1.00 77.50 247 LYS A O 1
ATOM 1950 N N . GLY A 1 248 ? -16.501 -28.219 12.775 1.00 80.69 248 GLY A N 1
ATOM 1951 C CA . GLY A 1 248 ? -15.131 -27.964 13.230 1.00 80.69 248 GLY A CA 1
ATOM 1952 C C . GLY A 1 248 ? -14.093 -28.901 12.577 1.00 80.69 248 GLY A C 1
ATOM 1953 O O . GLY A 1 248 ? -14.485 -29.838 11.882 1.00 80.69 248 GLY A O 1
ATOM 1954 N N . PRO A 1 249 ? -12.782 -28.677 12.801 1.00 87.81 249 PRO A N 1
ATOM 1955 C CA . PRO A 1 249 ? -12.232 -27.654 13.686 1.00 87.81 249 PRO A CA 1
ATOM 1956 C C . PRO A 1 249 ? -12.378 -26.238 13.116 1.00 87.81 249 PRO A C 1
ATOM 1958 O O . PRO A 1 249 ? -12.382 -26.019 11.902 1.00 87.81 249 PRO A O 1
ATOM 1961 N N . TYR A 1 250 ? -12.538 -25.290 14.031 1.00 85.25 250 TYR A N 1
ATOM 1962 C CA . TYR A 1 250 ? -12.700 -23.862 13.769 1.00 85.25 250 TYR A CA 1
ATOM 1963 C C . TYR A 1 250 ? -11.356 -23.125 13.817 1.00 85.25 250 TYR A C 1
ATOM 1965 O O . TYR A 1 250 ? -10.404 -23.595 14.441 1.00 85.25 250 TYR A O 1
ATOM 1973 N N . GLY A 1 251 ? -11.280 -21.963 13.173 1.00 84.94 251 GLY A N 1
ATOM 1974 C CA . GLY A 1 251 ? -10.043 -21.226 12.938 1.00 84.94 251 GLY A CA 1
ATOM 1975 C C . GLY A 1 251 ? -9.354 -21.616 11.625 1.00 84.94 251 GLY A C 1
ATOM 1976 O O . GLY A 1 251 ? -9.909 -22.306 10.765 1.00 84.94 251 GLY A O 1
ATOM 1977 N N . PHE A 1 252 ? -8.092 -21.213 11.499 1.00 89.50 252 PHE A N 1
ATOM 1978 C CA . PHE A 1 252 ? -7.199 -21.507 10.372 1.00 89.50 252 PHE A CA 1
ATOM 1979 C C . PHE A 1 252 ? -6.604 -22.934 10.413 1.00 89.50 252 PHE A C 1
ATOM 1981 O O . PHE A 1 252 ? -5.417 -23.115 10.155 1.00 89.50 252 PHE A O 1
ATOM 1988 N N . LEU A 1 253 ? -7.395 -23.945 10.797 1.00 91.69 253 LEU A N 1
ATOM 1989 C CA . LEU A 1 253 ? -6.914 -25.306 11.113 1.00 91.69 253 LEU A CA 1
ATOM 1990 C C . LEU A 1 253 ? -7.170 -26.361 10.023 1.00 91.69 253 LEU A C 1
ATOM 1992 O O . LEU A 1 253 ? -6.694 -27.487 10.153 1.00 91.69 253 LEU A O 1
ATOM 1996 N N . THR A 1 254 ? -7.927 -26.042 8.968 1.00 93.69 254 THR A N 1
ATOM 1997 C CA . THR A 1 254 ? -8.362 -27.034 7.966 1.00 93.69 254 THR A CA 1
ATOM 1998 C C . THR A 1 254 ? -7.889 -26.674 6.561 1.00 93.69 254 THR A C 1
ATOM 2000 O O . THR A 1 254 ? -8.304 -25.663 5.993 1.00 93.69 254 THR A O 1
ATOM 2003 N N . LEU A 1 255 ? -7.081 -27.556 5.975 1.00 95.69 255 LEU A N 1
ATOM 2004 C CA . LEU A 1 255 ? -6.615 -27.485 4.594 1.00 95.69 255 LEU A CA 1
ATOM 2005 C C . LEU A 1 255 ? -7.633 -28.156 3.658 1.00 95.69 255 LEU A C 1
ATOM 2007 O O . LEU A 1 255 ? -8.083 -29.272 3.919 1.00 95.69 255 LEU A O 1
ATOM 2011 N N . ASN A 1 256 ? -7.966 -27.506 2.540 1.00 94.81 256 ASN A N 1
ATOM 2012 C CA . ASN A 1 256 ? -8.635 -28.173 1.417 1.00 94.81 256 ASN A CA 1
ATOM 2013 C C . ASN A 1 256 ? -7.562 -28.856 0.549 1.00 94.81 256 ASN A C 1
ATOM 2015 O O . ASN A 1 256 ? -6.573 -28.206 0.207 1.00 94.81 256 ASN A O 1
ATOM 2019 N N . VAL A 1 257 ? -7.743 -30.125 0.174 1.00 96.00 257 VAL A N 1
ATOM 2020 C CA . VAL A 1 257 ? -6.812 -30.869 -0.695 1.00 96.00 257 VAL A CA 1
ATOM 2021 C C . VAL A 1 257 ? -7.572 -31.571 -1.815 1.00 96.00 257 VAL A C 1
ATOM 2023 O O . VAL A 1 257 ? -8.373 -32.464 -1.554 1.00 96.00 257 VAL A O 1
ATOM 2026 N N . THR A 1 258 ? -7.286 -31.214 -3.065 1.00 94.88 258 THR A N 1
ATOM 2027 C CA . THR A 1 258 ? -7.894 -31.856 -4.239 1.00 94.88 258 THR A CA 1
ATOM 2028 C C . THR A 1 258 ? -7.075 -33.048 -4.731 1.00 94.88 258 THR A C 1
ATOM 2030 O O . THR A 1 258 ? -5.876 -32.928 -4.987 1.00 94.88 258 THR A O 1
ATOM 2033 N N . LEU A 1 259 ? -7.731 -34.182 -4.958 1.00 94.31 259 LEU A N 1
ATOM 2034 C CA . LEU A 1 259 ? -7.162 -35.388 -5.557 1.00 94.31 259 LEU A CA 1
ATOM 2035 C C . LEU A 1 259 ? -7.691 -35.585 -6.982 1.00 94.31 259 LEU A C 1
ATOM 2037 O O . LEU A 1 259 ? -8.875 -35.367 -7.235 1.00 94.31 259 LEU A O 1
ATOM 2041 N N . TYR A 1 260 ? -6.835 -36.068 -7.887 1.00 91.31 260 TYR A N 1
ATOM 2042 C CA . TYR A 1 260 ? -7.193 -36.392 -9.276 1.00 91.31 260 TYR A CA 1
ATOM 2043 C C . TYR A 1 260 ? -6.789 -37.824 -9.664 1.00 91.31 260 TYR A C 1
ATOM 2045 O O . TYR A 1 260 ? -5.817 -38.373 -9.131 1.00 91.31 260 TYR A O 1
ATOM 2053 N N . GLY A 1 261 ? -7.500 -38.405 -10.635 1.00 89.25 261 GLY A N 1
ATOM 2054 C CA . GLY A 1 261 ? -7.111 -39.654 -11.307 1.00 89.25 261 GLY A CA 1
ATOM 2055 C C . GLY A 1 261 ? -7.043 -40.856 -10.359 1.00 89.25 261 GLY A C 1
ATOM 2056 O O . GLY A 1 261 ? -7.970 -41.102 -9.583 1.00 89.25 261 GLY A O 1
ATOM 2057 N N . ALA A 1 262 ? -5.932 -41.598 -10.381 1.00 88.25 262 ALA A N 1
ATOM 2058 C CA . ALA A 1 262 ? -5.722 -42.746 -9.492 1.00 88.25 262 ALA A CA 1
ATOM 2059 C C . ALA A 1 262 ? -5.811 -42.380 -7.995 1.00 88.25 262 ALA A C 1
ATOM 2061 O O . ALA A 1 262 ? -6.336 -43.163 -7.206 1.00 88.25 262 ALA A O 1
ATOM 2062 N N . ASN A 1 263 ? -5.387 -41.169 -7.604 1.00 91.44 263 ASN A N 1
ATOM 2063 C CA . ASN A 1 263 ? -5.497 -40.693 -6.219 1.00 91.44 263 ASN A CA 1
ATOM 2064 C C . ASN A 1 263 ? -6.955 -40.463 -5.802 1.00 91.44 263 ASN A C 1
ATOM 2066 O O . ASN A 1 263 ? -7.339 -40.822 -4.693 1.00 91.44 263 ASN A O 1
ATOM 2070 N N . ALA A 1 264 ? -7.769 -39.891 -6.697 1.00 90.94 264 ALA A N 1
ATOM 2071 C CA . ALA A 1 264 ? -9.203 -39.697 -6.478 1.00 90.94 264 ALA A CA 1
ATOM 2072 C C . ALA A 1 264 ? -9.942 -41.042 -6.384 1.00 90.94 264 ALA A C 1
ATOM 2074 O O . ALA A 1 264 ? -10.762 -41.237 -5.491 1.00 90.94 264 ALA A O 1
ATOM 2075 N N . THR A 1 265 ? -9.595 -41.980 -7.270 1.00 87.81 265 THR A N 1
ATOM 2076 C CA . THR A 1 265 ? -10.177 -43.331 -7.320 1.00 87.81 265 THR A CA 1
ATOM 2077 C C . THR A 1 265 ? -9.891 -44.089 -6.024 1.00 87.81 265 THR A C 1
ATOM 2079 O O . THR A 1 265 ? -10.825 -44.447 -5.307 1.00 87.81 265 THR A O 1
ATOM 2082 N N . TRP A 1 266 ? -8.612 -44.210 -5.644 1.00 90.69 266 TRP A N 1
ATOM 2083 C CA . TRP A 1 266 ? -8.209 -44.854 -4.390 1.00 90.69 266 TRP A CA 1
ATOM 2084 C C . TRP A 1 266 ? -8.883 -44.203 -3.174 1.00 90.69 266 TRP A C 1
ATOM 2086 O O . TRP A 1 266 ? -9.398 -44.903 -2.302 1.00 90.69 266 TRP A O 1
ATOM 2096 N N . ALA A 1 267 ? -8.957 -42.868 -3.136 1.00 89.81 267 ALA A N 1
ATOM 2097 C CA . ALA A 1 267 ? -9.613 -42.153 -2.047 1.00 89.81 267 ALA A CA 1
ATOM 2098 C C . ALA A 1 267 ? -11.121 -42.434 -1.948 1.00 89.81 267 ALA A C 1
ATOM 2100 O O . ALA A 1 267 ? -11.646 -42.493 -0.839 1.00 89.81 267 ALA A O 1
ATOM 2101 N N . SER A 1 268 ? -11.812 -42.641 -3.074 1.00 86.12 268 SER A N 1
ATOM 2102 C CA . SER A 1 268 ? -13.239 -42.996 -3.082 1.00 86.12 268 SER A CA 1
ATOM 2103 C C . SER A 1 268 ? -13.542 -44.421 -2.619 1.00 86.12 268 SER A C 1
ATOM 2105 O O . SER A 1 268 ? -14.634 -44.671 -2.119 1.00 86.12 268 SER A O 1
ATOM 2107 N N . GLU A 1 269 ? -12.571 -45.328 -2.720 1.00 86.00 269 GLU A N 1
ATOM 2108 C CA . GLU A 1 269 ? -12.705 -46.726 -2.293 1.00 86.00 269 GLU A CA 1
ATOM 2109 C C . GLU A 1 269 ? -12.232 -46.966 -0.848 1.00 86.00 269 GLU A C 1
ATOM 2111 O O . GLU A 1 269 ? -12.707 -47.895 -0.198 1.00 86.00 269 GLU A O 1
ATOM 2116 N N . ASN A 1 270 ? -11.292 -46.153 -0.344 1.00 86.69 270 ASN A N 1
ATOM 2117 C CA . ASN A 1 270 ? -10.558 -46.444 0.896 1.00 86.69 270 ASN A CA 1
ATOM 2118 C C . ASN A 1 270 ? -10.780 -45.416 2.027 1.00 86.69 270 ASN A C 1
ATOM 2120 O O . ASN A 1 270 ? -10.668 -45.775 3.199 1.00 86.69 270 ASN A O 1
ATOM 2124 N N . LEU A 1 271 ? -11.070 -44.138 1.735 1.00 89.94 271 LEU A N 1
ATOM 2125 C CA . LEU A 1 271 ? -11.132 -43.108 2.784 1.00 89.94 271 LEU A CA 1
ATOM 2126 C C . LEU A 1 271 ? -12.494 -42.999 3.474 1.00 89.94 271 LEU A C 1
ATOM 2128 O O . LEU A 1 271 ? -13.551 -43.116 2.861 1.00 89.94 271 LEU A O 1
ATOM 2132 N N . VAL A 1 272 ? -12.436 -42.677 4.768 1.00 87.62 272 VAL A N 1
ATOM 2133 C CA . VAL A 1 272 ? -13.586 -42.412 5.639 1.00 87.62 272 VAL A CA 1
ATOM 2134 C C . VAL A 1 272 ? -13.348 -41.143 6.462 1.00 87.62 272 VAL A C 1
ATOM 2136 O O . VAL A 1 272 ? -12.211 -40.838 6.835 1.00 87.62 272 VAL A O 1
ATOM 2139 N N . ASN A 1 273 ? -14.421 -40.413 6.776 1.00 86.94 273 ASN A N 1
ATOM 2140 C CA . ASN A 1 273 ? -14.358 -39.256 7.674 1.00 86.94 273 ASN A CA 1
ATOM 2141 C C . ASN A 1 273 ? -13.848 -39.686 9.064 1.00 86.94 273 ASN A C 1
ATOM 2143 O O . ASN A 1 273 ? -14.277 -40.701 9.609 1.00 86.94 273 ASN A O 1
ATOM 2147 N N . GLY A 1 274 ? -12.918 -38.915 9.630 1.00 85.25 274 GLY A N 1
ATOM 2148 C CA . GLY A 1 274 ? -12.187 -39.232 10.859 1.00 85.25 274 GLY A CA 1
ATOM 2149 C C . GLY A 1 274 ? -10.925 -40.087 10.664 1.00 85.25 274 GLY A C 1
ATOM 2150 O O . GLY A 1 274 ? -10.137 -40.198 11.601 1.00 85.25 274 GLY A O 1
ATOM 2151 N N . GLY A 1 275 ? -10.695 -40.669 9.480 1.00 88.44 275 GLY A N 1
ATOM 2152 C CA . GLY A 1 275 ? -9.509 -41.486 9.195 1.00 88.44 275 GLY A CA 1
ATOM 2153 C C . GLY A 1 275 ? -8.212 -40.674 9.061 1.00 88.44 275 GLY A C 1
ATOM 2154 O O . GLY A 1 275 ? -8.242 -39.485 8.757 1.00 88.44 275 GLY A O 1
ATOM 2155 N N . TYR A 1 276 ? -7.058 -41.320 9.247 1.00 93.56 276 TYR A N 1
ATOM 2156 C CA . TYR A 1 276 ? -5.734 -40.680 9.183 1.00 93.56 276 TYR A CA 1
ATOM 2157 C C . TYR A 1 276 ? -5.023 -41.026 7.874 1.00 93.56 276 TYR A C 1
ATOM 2159 O O . TYR A 1 276 ? -4.960 -42.196 7.479 1.00 93.56 276 TYR A O 1
ATOM 2167 N N . VAL A 1 277 ? -4.472 -40.012 7.206 1.00 94.44 277 VAL A N 1
ATOM 2168 C CA . VAL A 1 277 ? -3.863 -40.122 5.876 1.00 94.44 277 VAL A CA 1
ATOM 2169 C C . VAL A 1 277 ? -2.459 -39.538 5.824 1.00 94.44 277 VAL A C 1
ATOM 2171 O O . VAL A 1 277 ? -2.163 -38.484 6.386 1.00 94.44 277 VAL A O 1
ATOM 2174 N N . PHE A 1 278 ? -1.598 -40.233 5.088 1.00 93.88 278 PHE A N 1
ATOM 2175 C CA . PHE A 1 278 ? -0.312 -39.735 4.636 1.00 93.88 278 PHE A CA 1
ATOM 2176 C C . PHE A 1 278 ? -0.420 -39.394 3.151 1.00 93.88 278 PHE A C 1
ATOM 2178 O O . PHE A 1 278 ? -0.798 -40.244 2.341 1.00 93.88 278 PHE A O 1
ATOM 2185 N N . MET A 1 279 ? -0.064 -38.162 2.809 1.00 94.00 279 MET A N 1
ATOM 2186 C CA . MET A 1 279 ? -0.058 -37.621 1.454 1.00 94.00 279 MET A CA 1
ATOM 2187 C C . MET A 1 279 ? 1.381 -37.262 1.089 1.00 94.00 279 MET A C 1
ATOM 2189 O O . MET A 1 279 ? 1.956 -36.374 1.716 1.00 94.00 279 MET A O 1
ATOM 2193 N N . SER A 1 280 ? 1.971 -37.928 0.098 1.00 90.38 280 SER A N 1
ATOM 2194 C CA . SER A 1 280 ? 3.272 -37.548 -0.459 1.00 90.38 280 SER A CA 1
ATOM 2195 C C . SER A 1 280 ? 3.130 -36.616 -1.656 1.00 90.38 280 SER A C 1
ATOM 2197 O O . SER A 1 280 ? 2.133 -36.643 -2.373 1.00 90.38 280 SER A O 1
ATOM 2199 N N . ASN A 1 281 ? 4.166 -35.815 -1.914 1.00 88.25 281 ASN A N 1
ATOM 2200 C CA . ASN A 1 281 ? 4.301 -35.001 -3.122 1.00 88.25 281 ASN A CA 1
ATOM 2201 C C . ASN A 1 281 ? 3.101 -34.054 -3.376 1.00 88.25 281 ASN A C 1
ATOM 2203 O O . ASN A 1 281 ? 2.818 -33.686 -4.518 1.00 88.25 281 ASN A O 1
ATOM 2207 N N . MET A 1 282 ? 2.402 -33.636 -2.316 1.00 93.38 282 MET A N 1
ATOM 2208 C CA . MET A 1 282 ? 1.262 -32.729 -2.407 1.00 93.38 282 MET A CA 1
ATOM 2209 C C . MET A 1 282 ? 1.756 -31.342 -2.815 1.00 93.38 282 MET A C 1
ATOM 2211 O O . MET A 1 282 ? 2.553 -30.722 -2.107 1.00 93.38 282 MET A O 1
ATOM 2215 N N . ARG A 1 283 ? 1.267 -30.830 -3.949 1.00 92.25 283 ARG A N 1
ATOM 2216 C CA . ARG A 1 283 ? 1.556 -29.462 -4.384 1.00 92.25 283 ARG A CA 1
ATOM 2217 C C . ARG A 1 283 ? 0.690 -28.494 -3.593 1.00 92.25 283 ARG A C 1
ATOM 2219 O O . ARG A 1 283 ? -0.532 -28.600 -3.632 1.00 92.25 283 ARG A O 1
ATOM 2226 N N . VAL A 1 284 ? 1.304 -27.503 -2.962 1.00 92.50 284 VAL A N 1
ATOM 2227 C CA . VAL A 1 284 ? 0.582 -26.387 -2.348 1.00 92.50 284 VAL A CA 1
ATOM 2228 C C . VAL A 1 284 ? 0.381 -25.286 -3.392 1.00 92.50 284 VAL A C 1
ATOM 2230 O O . VAL A 1 284 ? 1.327 -24.852 -4.054 1.00 92.50 284 VAL A O 1
ATOM 2233 N N . LYS A 1 285 ? -0.864 -24.847 -3.570 1.00 90.75 285 LYS A N 1
ATOM 2234 C CA . LYS A 1 285 ? -1.286 -23.785 -4.495 1.00 90.75 285 LYS A CA 1
ATOM 2235 C C . LYS A 1 285 ? -2.200 -22.791 -3.771 1.00 90.75 285 LYS A C 1
ATOM 2237 O O . LYS A 1 285 ? -2.493 -22.951 -2.588 1.00 90.75 285 LYS A O 1
ATOM 2242 N N . THR A 1 286 ? -2.639 -21.768 -4.493 1.00 85.44 286 THR A N 1
ATOM 2243 C CA . THR A 1 286 ? -3.637 -20.808 -4.016 1.00 85.44 286 THR A CA 1
ATOM 2244 C C . THR A 1 286 ? -4.917 -20.997 -4.817 1.00 85.44 286 THR A C 1
ATOM 2246 O O . THR A 1 286 ? -4.875 -21.065 -6.047 1.00 85.44 286 THR A O 1
ATOM 2249 N N . SER A 1 287 ? -6.039 -21.078 -4.111 1.00 82.44 287 SER A N 1
ATOM 2250 C CA . SER A 1 287 ? -7.391 -21.113 -4.671 1.00 82.44 287 SER A CA 1
ATOM 2251 C C . SER A 1 287 ? -7.735 -19.829 -5.426 1.00 82.44 287 SER A C 1
ATOM 2253 O O . SER A 1 287 ? -7.164 -18.767 -5.175 1.00 82.44 287 SER A O 1
ATOM 2255 N N . SER A 1 288 ? -8.768 -19.877 -6.274 1.00 72.12 288 SER A N 1
ATOM 2256 C CA . SER A 1 288 ? -9.315 -18.684 -6.948 1.00 72.12 288 SER A CA 1
ATOM 2257 C C . SER A 1 288 ? -9.850 -17.606 -5.988 1.00 72.12 288 SER A C 1
ATOM 2259 O O . SER A 1 288 ? -10.160 -16.499 -6.415 1.00 72.12 288 SER A O 1
ATOM 2261 N N . ARG A 1 289 ? -9.953 -17.917 -4.687 1.00 71.94 289 ARG A N 1
ATOM 2262 C CA . ARG A 1 289 ? -10.369 -17.003 -3.613 1.00 71.94 289 ARG A CA 1
ATOM 2263 C C . ARG A 1 289 ? -9.200 -16.457 -2.778 1.00 71.94 289 ARG A C 1
ATOM 2265 O O . ARG A 1 289 ? -9.451 -15.758 -1.805 1.00 71.94 289 ARG A O 1
ATOM 2272 N N . GLY A 1 290 ? -7.950 -16.776 -3.126 1.00 77.81 290 GLY A N 1
ATOM 2273 C CA . GLY A 1 290 ? -6.749 -16.283 -2.435 1.00 77.81 290 GLY A CA 1
ATOM 2274 C C . GLY A 1 290 ? -6.260 -17.134 -1.254 1.00 77.81 290 GLY A C 1
ATOM 2275 O O . GLY A 1 290 ? -5.207 -16.833 -0.703 1.00 77.81 290 GLY A O 1
ATOM 2276 N N . PHE A 1 291 ? -6.970 -18.206 -0.886 1.00 89.00 291 PHE A N 1
ATOM 2277 C CA . PHE A 1 291 ? -6.589 -19.097 0.222 1.00 89.00 291 PHE A CA 1
ATOM 2278 C C . PHE A 1 291 ? -5.692 -20.253 -0.229 1.00 89.00 291 PHE A C 1
ATOM 2280 O O . PHE A 1 291 ? -5.881 -20.784 -1.326 1.00 89.00 291 PHE A O 1
ATOM 2287 N N . LEU A 1 292 ? -4.779 -20.672 0.644 1.00 90.88 292 LEU A N 1
ATOM 2288 C CA . LEU A 1 292 ? -3.870 -21.805 0.482 1.00 90.88 292 LEU A CA 1
ATOM 2289 C C . LEU A 1 292 ? -4.633 -23.143 0.430 1.00 90.88 292 LEU A C 1
ATOM 2291 O O . LEU A 1 292 ? -5.522 -23.398 1.245 1.00 90.88 292 LEU A O 1
ATOM 2295 N N . GLU A 1 293 ? -4.273 -24.007 -0.517 1.00 94.31 293 GLU A N 1
ATOM 2296 C CA . GLU A 1 293 ? -4.887 -25.325 -0.727 1.00 94.31 293 GLU A CA 1
ATOM 2297 C C . GLU A 1 293 ? -3.872 -26.342 -1.283 1.00 94.31 293 GLU A C 1
ATOM 2299 O O . GLU A 1 293 ? -2.887 -25.978 -1.933 1.00 94.31 293 GLU A O 1
ATOM 2304 N N . GLY A 1 294 ? -4.105 -27.631 -1.043 1.00 94.94 294 GLY A N 1
ATOM 2305 C CA . GLY A 1 294 ? -3.304 -28.727 -1.588 1.00 94.94 294 GLY A CA 1
ATOM 2306 C C . GLY A 1 294 ? -3.875 -29.297 -2.890 1.00 94.94 294 GLY A C 1
ATOM 2307 O O . GLY A 1 294 ? -5.078 -29.236 -3.147 1.00 94.94 294 GLY A O 1
ATOM 2308 N N . ALA A 1 295 ? -3.021 -29.911 -3.708 1.00 94.62 295 ALA A N 1
ATOM 2309 C CA . ALA A 1 295 ? -3.442 -30.778 -4.803 1.00 94.62 295 ALA A CA 1
ATOM 2310 C C . ALA A 1 295 ? -2.477 -31.945 -5.045 1.00 94.62 295 ALA A C 1
ATOM 2312 O O . ALA A 1 295 ? -1.256 -31.768 -5.058 1.00 94.62 295 ALA A O 1
ATOM 2313 N N . ILE A 1 296 ? -3.045 -33.124 -5.308 1.00 93.88 296 ILE A N 1
ATOM 2314 C CA . ILE A 1 296 ? -2.330 -34.346 -5.691 1.00 93.88 296 ILE A CA 1
ATOM 2315 C C . ILE A 1 296 ? -2.851 -34.790 -7.060 1.00 93.88 296 ILE A C 1
ATOM 2317 O O . ILE A 1 296 ? -3.953 -35.328 -7.195 1.00 93.88 296 ILE A O 1
ATOM 2321 N N . HIS A 1 297 ? -2.059 -34.513 -8.093 1.00 88.56 297 HIS A N 1
ATOM 2322 C CA . HIS A 1 297 ? -2.332 -34.942 -9.463 1.00 88.56 297 HIS A CA 1
ATOM 2323 C C . HIS A 1 297 ? -1.763 -36.344 -9.726 1.00 88.56 297 HIS A C 1
ATOM 2325 O O . HIS A 1 297 ? -0.880 -36.813 -9.012 1.00 88.56 297 HIS A O 1
ATOM 2331 N N . GLU A 1 298 ? -2.248 -36.996 -10.779 1.00 83.50 298 GLU A N 1
ATOM 2332 C CA . GLU A 1 298 ? -1.664 -38.227 -11.320 1.00 83.50 298 GLU A CA 1
ATOM 2333 C C . GLU A 1 298 ? -0.202 -38.043 -11.784 1.00 83.50 298 GLU A C 1
ATOM 2335 O O . GLU A 1 298 ? 0.191 -36.982 -12.288 1.00 83.50 298 GLU A O 1
ATOM 2340 N N . ASP A 1 299 ? 0.614 -39.091 -11.643 1.00 77.00 299 ASP A N 1
ATOM 2341 C CA . ASP A 1 299 ? 1.992 -39.091 -12.136 1.00 77.00 299 ASP A CA 1
ATOM 2342 C C . ASP A 1 299 ? 2.014 -39.401 -13.642 1.00 77.00 299 ASP A C 1
ATOM 2344 O O . ASP A 1 299 ? 1.760 -40.523 -14.078 1.00 77.00 299 ASP A O 1
ATOM 2348 N N . ARG A 1 300 ? 2.383 -38.403 -14.453 1.00 71.12 300 ARG A N 1
ATOM 2349 C CA . ARG A 1 300 ? 2.449 -38.505 -15.924 1.00 71.12 300 ARG A CA 1
ATOM 2350 C C . ARG A 1 300 ? 3.434 -39.557 -16.459 1.00 71.12 300 ARG A C 1
ATOM 2352 O O . ARG A 1 300 ? 3.440 -39.799 -17.662 1.00 71.12 300 ARG A O 1
ATOM 2359 N N . ARG A 1 301 ? 4.298 -40.141 -15.619 1.00 72.12 301 ARG A N 1
ATOM 2360 C CA . ARG A 1 301 ? 5.199 -41.253 -15.982 1.00 72.12 301 ARG A CA 1
ATOM 2361 C C . ARG A 1 301 ? 4.730 -42.605 -15.447 1.00 72.12 301 ARG A C 1
ATOM 2363 O O . ARG A 1 301 ? 5.155 -43.628 -15.972 1.00 72.12 301 ARG A O 1
ATOM 2370 N N . ASN A 1 302 ? 3.882 -42.620 -14.422 1.00 75.75 302 ASN A N 1
ATOM 2371 C CA . ASN A 1 302 ? 3.293 -43.828 -13.850 1.00 75.75 302 ASN A CA 1
ATOM 2372 C C . ASN A 1 302 ? 1.855 -43.525 -13.384 1.00 75.75 302 ASN A C 1
ATOM 2374 O O . ASN A 1 302 ? 1.647 -43.306 -12.193 1.00 75.75 302 ASN A O 1
ATOM 2378 N N . PRO A 1 303 ? 0.857 -43.504 -14.289 1.00 76.75 303 PRO A N 1
ATOM 2379 C CA . PRO A 1 303 ? -0.513 -43.109 -13.938 1.00 76.75 303 PRO A CA 1
ATOM 2380 C C . PRO A 1 303 ? -1.172 -43.993 -12.868 1.00 76.75 303 PRO A C 1
ATOM 2382 O O . PRO A 1 303 ? -2.065 -43.541 -12.162 1.00 76.75 303 PRO A O 1
ATOM 2385 N N . SER A 1 304 ? -0.698 -45.233 -12.703 1.00 75.81 304 SER A N 1
ATOM 2386 C CA . SER A 1 304 ? -1.090 -46.164 -11.633 1.00 75.81 304 SER A CA 1
ATOM 2387 C C . SER A 1 304 ? -0.492 -45.850 -10.251 1.00 75.81 304 SER A C 1
ATOM 2389 O O . SER A 1 304 ? -0.801 -46.541 -9.281 1.00 75.81 304 SER A O 1
ATOM 2391 N N . LYS A 1 305 ? 0.380 -44.843 -10.126 1.00 85.00 305 LYS A N 1
ATOM 2392 C CA . LYS A 1 305 ? 0.978 -44.444 -8.848 1.00 85.00 305 LYS A CA 1
ATOM 2393 C C . LYS A 1 305 ? -0.009 -43.625 -8.016 1.00 85.00 305 LYS A C 1
ATOM 2395 O O . LYS A 1 305 ? -0.448 -42.556 -8.431 1.00 85.00 305 LYS A O 1
ATOM 2400 N N . VAL A 1 306 ? -0.275 -44.110 -6.806 1.00 87.81 306 VAL A N 1
ATOM 2401 C CA . VAL A 1 306 ? -1.059 -43.415 -5.781 1.00 87.81 306 VAL A CA 1
ATOM 2402 C C . VAL A 1 306 ? -0.099 -42.794 -4.758 1.00 87.81 306 VAL A C 1
ATOM 2404 O O . VAL A 1 306 ? 0.768 -43.479 -4.217 1.00 87.81 306 VAL A O 1
ATOM 2407 N N . ASP A 1 307 ? -0.238 -41.491 -4.514 1.00 87.69 307 ASP A N 1
ATOM 2408 C CA . ASP A 1 307 ? 0.561 -40.680 -3.578 1.00 87.69 307 ASP A CA 1
ATOM 2409 C C . ASP A 1 307 ? -0.172 -40.398 -2.247 1.00 87.69 307 ASP A C 1
ATOM 2411 O O . ASP A 1 307 ? 0.307 -39.641 -1.406 1.00 87.69 307 ASP A O 1
ATOM 2415 N N . ILE A 1 308 ? -1.331 -41.017 -2.027 1.00 92.50 308 ILE A N 1
ATOM 2416 C CA . ILE A 1 308 ? -2.101 -40.957 -0.780 1.00 92.50 308 ILE A CA 1
ATOM 2417 C C . ILE A 1 308 ? -2.330 -42.369 -0.223 1.00 92.50 308 ILE A C 1
ATOM 2419 O O . ILE A 1 308 ? -2.545 -43.319 -0.971 1.00 92.50 308 ILE A O 1
ATOM 2423 N N . ARG A 1 309 ? -2.244 -42.526 1.101 1.00 90.75 309 ARG A N 1
ATOM 2424 C CA . ARG A 1 309 ? -2.459 -43.804 1.802 1.00 90.75 309 ARG A CA 1
ATOM 2425 C C . ARG A 1 309 ? -2.925 -43.582 3.238 1.00 90.75 309 ARG A C 1
ATOM 2427 O O . ARG A 1 309 ? -2.713 -42.508 3.799 1.00 90.75 309 ARG A O 1
ATOM 2434 N N . HIS A 1 310 ? -3.477 -44.615 3.870 1.00 89.25 310 HIS A N 1
ATOM 2435 C CA . HIS A 1 310 ? -3.720 -44.603 5.315 1.00 89.25 310 HIS A CA 1
ATOM 2436 C C . HIS A 1 310 ? -2.418 -44.489 6.118 1.00 89.25 310 HIS A C 1
ATOM 2438 O O . HIS A 1 310 ? -1.371 -45.009 5.720 1.00 89.25 310 HIS A O 1
ATOM 2444 N N . MET A 1 311 ? -2.498 -43.847 7.283 1.00 88.12 311 MET A N 1
ATOM 2445 C CA . MET A 1 311 ? -1.457 -43.933 8.307 1.00 88.12 311 MET A CA 1
ATOM 2446 C C . MET A 1 311 ? -1.623 -45.227 9.109 1.00 88.12 311 MET A C 1
ATOM 2448 O O . MET A 1 311 ? -2.711 -45.529 9.587 1.00 88.12 311 MET A O 1
ATOM 2452 N N . THR A 1 312 ? -0.530 -45.973 9.273 1.00 81.56 312 THR A N 1
ATOM 2453 C CA . THR A 1 312 ? -0.478 -47.218 10.065 1.00 81.56 312 THR A CA 1
ATOM 2454 C C . THR A 1 312 ? 0.476 -47.131 11.258 1.00 81.56 312 THR A C 1
ATOM 2456 O O . THR A 1 312 ? 0.621 -48.102 11.993 1.00 81.56 312 THR A O 1
ATOM 2459 N N . ASN A 1 313 ? 1.175 -46.004 11.434 1.00 82.75 313 ASN A N 1
ATOM 2460 C CA . ASN A 1 313 ? 2.111 -45.808 12.536 1.00 82.75 313 ASN A CA 1
ATOM 2461 C C . ASN A 1 313 ? 1.415 -45.106 13.708 1.00 82.75 313 ASN A C 1
ATOM 2463 O O . ASN A 1 313 ? 1.065 -43.932 13.595 1.00 82.75 313 ASN A O 1
ATOM 2467 N N . MET A 1 314 ? 1.261 -45.816 14.828 1.00 84.38 314 MET A N 1
ATOM 2468 C CA . MET A 1 314 ? 0.565 -45.321 16.020 1.00 84.38 314 MET A CA 1
ATOM 2469 C C . MET A 1 314 ? 1.166 -44.017 16.553 1.00 84.38 314 MET A C 1
ATOM 2471 O O . MET A 1 314 ? 0.421 -43.072 16.785 1.00 84.38 314 MET A O 1
ATOM 2475 N N . THR A 1 315 ? 2.497 -43.897 16.628 1.00 84.44 315 THR A N 1
ATOM 2476 C CA . THR A 1 315 ? 3.151 -42.700 17.197 1.00 84.44 315 THR A CA 1
ATOM 2477 C C . THR A 1 315 ? 2.843 -41.420 16.420 1.00 84.44 315 THR A C 1
ATOM 2479 O O . THR A 1 315 ? 2.833 -40.331 16.984 1.00 84.44 315 THR A O 1
ATOM 2482 N N . ASP A 1 316 ? 2.610 -41.538 15.109 1.00 84.81 316 ASP A N 1
ATOM 2483 C CA . ASP A 1 316 ? 2.282 -40.405 14.241 1.00 84.81 316 ASP A CA 1
ATOM 2484 C C . ASP A 1 316 ? 0.796 -40.016 14.330 1.00 84.81 316 ASP A C 1
ATOM 2486 O O . ASP A 1 316 ? 0.440 -38.878 14.031 1.00 84.81 316 ASP A O 1
ATOM 2490 N N . ILE A 1 317 ? -0.065 -40.964 14.715 1.00 89.56 317 ILE A N 1
ATOM 2491 C CA . ILE A 1 317 ? -1.502 -40.769 14.949 1.00 89.56 317 ILE A CA 1
ATOM 2492 C C . ILE A 1 317 ? -1.701 -40.135 16.332 1.00 89.56 317 ILE A C 1
ATOM 2494 O O . ILE A 1 317 ? -2.327 -39.083 16.435 1.00 89.56 317 ILE A O 1
ATOM 2498 N N . GLU A 1 318 ? -1.051 -40.688 17.361 1.00 89.69 318 GLU A N 1
ATOM 2499 C CA . GLU A 1 318 ? -0.997 -40.161 18.733 1.00 89.69 318 GLU A CA 1
ATOM 2500 C C . GLU A 1 318 ? -0.520 -38.698 18.781 1.00 89.69 318 GLU A C 1
ATOM 2502 O O . GLU A 1 318 ? -0.998 -37.900 19.587 1.00 89.69 318 GLU A O 1
ATOM 2507 N N . GLU A 1 319 ? 0.399 -38.302 17.892 1.00 90.50 319 GLU A N 1
ATOM 2508 C CA . GLU A 1 319 ? 0.868 -36.916 17.814 1.00 90.50 319 GLU A CA 1
ATOM 2509 C C . GLU A 1 319 ? -0.175 -35.948 17.220 1.00 90.50 319 GLU A C 1
ATOM 2511 O O . GLU A 1 319 ? -0.172 -34.762 17.555 1.00 90.50 319 GLU A O 1
ATOM 2516 N N . ILE A 1 320 ? -1.069 -36.422 16.345 1.00 91.94 320 ILE A N 1
ATOM 2517 C CA . ILE A 1 320 ? -2.214 -35.642 15.841 1.00 91.94 320 ILE A CA 1
ATOM 2518 C C . ILE A 1 320 ? -3.325 -35.623 16.898 1.00 91.94 320 ILE A C 1
ATOM 2520 O O . ILE A 1 320 ? -3.896 -34.567 17.167 1.00 91.94 320 ILE A O 1
ATOM 2524 N N . ASP A 1 321 ? -3.579 -36.756 17.554 1.00 90.88 321 ASP A N 1
ATOM 2525 C CA . ASP A 1 321 ? -4.576 -36.881 18.618 1.00 90.88 321 ASP A CA 1
ATOM 2526 C C . ASP A 1 321 ? -4.266 -35.975 19.811 1.00 90.88 321 ASP A C 1
ATOM 2528 O O . ASP A 1 321 ? -5.151 -35.252 20.262 1.00 90.88 321 ASP A O 1
ATOM 2532 N N . ARG A 1 322 ? -3.002 -35.894 20.251 1.00 91.44 322 ARG A N 1
ATOM 2533 C CA . ARG A 1 322 ? -2.589 -34.948 21.300 1.00 91.44 322 ARG A CA 1
ATOM 2534 C C . ARG A 1 322 ? -2.889 -33.495 20.911 1.00 91.44 322 ARG A C 1
ATOM 2536 O O . ARG A 1 322 ? -3.390 -32.735 21.735 1.00 91.44 322 ARG A O 1
ATOM 2543 N N . ARG A 1 323 ? -2.643 -33.102 19.652 1.00 93.50 323 ARG A N 1
ATOM 2544 C CA . ARG A 1 323 ? -2.972 -31.749 19.161 1.00 93.50 323 ARG A CA 1
ATOM 2545 C C . ARG A 1 323 ? -4.486 -31.513 19.100 1.00 93.50 323 ARG A C 1
ATOM 2547 O O . ARG A 1 323 ? -4.928 -30.407 19.414 1.00 93.50 323 ARG A O 1
ATOM 2554 N N . ARG A 1 324 ? -5.288 -32.536 18.760 1.00 89.81 324 ARG A N 1
ATOM 2555 C CA . ARG A 1 324 ? -6.758 -32.475 18.869 1.00 89.81 324 ARG A CA 1
ATOM 2556 C C . ARG A 1 324 ? -7.185 -32.261 20.316 1.00 89.81 324 ARG A C 1
ATOM 2558 O O . ARG A 1 324 ? -7.969 -31.356 20.571 1.00 89.81 324 ARG A O 1
ATOM 2565 N N . GLU A 1 325 ? -6.661 -33.039 21.258 1.00 87.06 325 GLU A N 1
ATOM 2566 C CA . GLU A 1 325 ? -6.998 -32.910 22.679 1.00 87.06 325 GLU A CA 1
ATOM 2567 C C . GLU A 1 325 ? -6.607 -31.533 23.232 1.00 87.06 325 GLU A C 1
ATOM 2569 O O . GLU A 1 325 ? -7.414 -30.895 23.905 1.00 87.06 325 GLU A O 1
ATOM 2574 N N . GLU A 1 326 ? -5.427 -31.012 22.884 1.00 86.25 326 GLU A N 1
ATOM 2575 C CA . GLU A 1 326 ? -5.018 -29.643 23.222 1.00 86.25 326 GLU A CA 1
ATOM 2576 C C . GLU A 1 326 ? -5.969 -28.574 22.648 1.00 86.25 326 GLU A C 1
ATOM 2578 O O . GLU A 1 326 ? -6.177 -27.537 23.281 1.00 86.25 326 GLU A O 1
ATOM 2583 N N . TYR A 1 327 ? -6.528 -28.789 21.453 1.00 86.56 327 TYR A N 1
ATOM 2584 C CA . TYR A 1 327 ? -7.524 -27.908 20.834 1.00 86.56 327 TYR A CA 1
ATOM 2585 C C . TYR A 1 327 ? -8.897 -28.019 21.522 1.00 86.56 327 TYR A C 1
ATOM 2587 O O . TYR A 1 327 ? -9.508 -27.004 21.862 1.00 86.56 327 TYR A O 1
ATOM 2595 N N . GLU A 1 328 ? -9.367 -29.238 21.788 1.00 83.19 328 GLU A N 1
ATOM 2596 C CA . GLU A 1 328 ? -10.666 -29.504 22.415 1.00 83.19 328 GLU A CA 1
ATOM 2597 C C . GLU A 1 328 ? -10.699 -29.048 23.887 1.00 83.19 328 GLU A C 1
ATOM 2599 O O . GLU A 1 328 ? -11.677 -28.428 24.313 1.00 83.19 328 GLU A O 1
ATOM 2604 N N . GLN A 1 329 ? -9.608 -29.235 24.643 1.00 79.56 329 GLN A N 1
ATOM 2605 C CA . GLN A 1 329 ? -9.460 -28.716 26.010 1.00 79.56 329 GLN A CA 1
ATOM 2606 C C . GLN A 1 329 ? -9.554 -27.183 26.058 1.00 79.56 329 GLN A C 1
ATOM 2608 O O . GLN A 1 329 ? -10.238 -26.639 26.925 1.00 79.56 329 GLN A O 1
ATOM 2613 N N . LYS A 1 330 ? -8.932 -26.476 25.099 1.00 77.19 330 LYS A N 1
ATOM 2614 C CA . LYS A 1 330 ? -9.012 -25.005 24.986 1.00 77.19 330 LYS A CA 1
ATOM 2615 C C . LYS A 1 330 ? -10.421 -24.508 24.633 1.00 77.19 330 LYS A C 1
ATOM 2617 O O . LYS A 1 330 ? -10.741 -23.366 24.950 1.00 77.19 330 LYS A O 1
ATOM 2622 N N . ARG A 1 331 ? -11.265 -25.340 24.004 1.00 70.44 331 ARG A N 1
ATOM 2623 C CA . ARG A 1 331 ? -12.655 -24.997 23.641 1.00 70.44 331 ARG A CA 1
ATOM 2624 C C . ARG A 1 331 ? -13.657 -25.207 24.786 1.00 70.44 331 ARG A C 1
ATOM 2626 O O . ARG A 1 331 ? -14.714 -24.585 24.795 1.00 70.44 331 ARG A O 1
ATOM 2633 N N . GLY A 1 332 ? -13.333 -26.040 25.775 1.00 54.47 332 GLY A N 1
ATOM 2634 C CA . GLY A 1 332 ? -14.007 -26.061 27.081 1.00 54.47 332 GLY A CA 1
ATOM 2635 C C . GLY A 1 332 ? -15.399 -26.710 27.158 1.00 54.47 332 GLY A C 1
ATOM 2636 O O . GLY A 1 332 ? -15.892 -26.904 28.268 1.00 54.47 332 GLY A O 1
ATOM 2637 N N . ASN A 1 333 ? -16.040 -27.082 26.042 1.00 49.56 333 ASN A N 1
ATOM 2638 C CA . ASN A 1 333 ? -17.182 -28.007 26.034 1.00 49.56 333 ASN A CA 1
ATOM 2639 C C . ASN A 1 333 ? -17.411 -28.689 24.667 1.00 49.56 333 ASN A C 1
ATOM 2641 O O . ASN A 1 333 ? -16.769 -28.343 23.678 1.00 49.56 333 ASN A O 1
ATOM 2645 N N . LYS A 1 334 ? -18.295 -29.703 24.678 1.00 44.72 334 LYS A N 1
ATOM 2646 C CA . LYS A 1 334 ? -18.517 -30.776 23.677 1.00 44.72 334 LYS A CA 1
ATOM 2647 C C . LYS A 1 334 ? -18.230 -30.455 22.200 1.00 44.72 334 LYS A C 1
ATOM 2649 O O . LYS A 1 334 ? -18.544 -29.391 21.682 1.00 44.72 334 LYS A O 1
ATOM 2654 N N . THR A 1 335 ? -17.667 -31.453 21.518 1.00 47.91 335 THR A N 1
ATOM 2655 C CA . THR A 1 335 ? -16.808 -31.245 20.348 1.00 47.91 335 THR A CA 1
ATOM 2656 C C . THR A 1 335 ? -17.463 -31.590 19.009 1.00 47.91 335 THR A C 1
ATOM 2658 O O . THR A 1 335 ? -18.478 -32.293 18.943 1.00 47.91 335 THR A O 1
ATOM 2661 N N . ALA A 1 336 ? -16.823 -31.124 17.929 1.00 48.03 336 ALA A N 1
ATOM 2662 C CA . ALA A 1 336 ? -17.199 -31.319 16.526 1.00 48.03 336 ALA A CA 1
ATOM 2663 C C . ALA A 1 336 ? -17.659 -32.747 16.189 1.00 48.03 336 ALA A C 1
ATOM 2665 O O . ALA A 1 336 ? -18.617 -32.950 15.441 1.00 48.03 336 ALA A O 1
ATOM 2666 N N . PHE A 1 337 ? -16.963 -33.736 16.754 1.00 43.53 337 PHE A N 1
ATOM 2667 C CA . PHE A 1 337 ? -17.101 -35.146 16.409 1.00 43.53 337 PHE A CA 1
ATOM 2668 C C . PHE A 1 337 ? -18.223 -35.848 17.191 1.00 43.53 337 PHE A C 1
ATOM 2670 O O . PHE A 1 337 ? -18.944 -36.675 16.632 1.00 43.53 337 PHE A O 1
ATOM 2677 N N . GLN A 1 338 ? -18.471 -35.463 18.453 1.00 47.22 338 GLN A N 1
ATOM 2678 C CA . GLN A 1 338 ? -19.602 -35.997 19.234 1.00 47.22 338 GLN A CA 1
ATOM 2679 C C . GLN A 1 338 ? -20.958 -35.648 18.590 1.00 47.22 338 GLN A C 1
ATOM 2681 O O . GLN A 1 338 ? -21.906 -36.433 18.661 1.00 47.22 338 GLN A O 1
ATOM 2686 N N . ALA A 1 339 ? -21.026 -34.505 17.898 1.00 44.81 339 ALA A N 1
ATOM 2687 C CA . ALA A 1 339 ? -22.179 -34.058 17.117 1.00 44.81 339 ALA A CA 1
ATOM 2688 C C . ALA A 1 339 ? -22.288 -34.697 15.711 1.00 44.81 339 ALA A C 1
ATOM 2690 O O . ALA A 1 339 ? -23.162 -34.313 14.931 1.00 44.81 339 ALA A O 1
ATOM 2691 N N . MET A 1 340 ? -21.421 -35.653 15.350 1.00 46.25 340 MET A N 1
ATOM 2692 C CA . MET A 1 340 ? -21.556 -36.461 14.124 1.00 46.25 340 MET A CA 1
ATOM 2693 C C . MET A 1 340 ? -22.211 -37.827 14.374 1.00 46.25 340 MET A C 1
ATOM 2695 O O . MET A 1 340 ? -22.782 -38.390 13.448 1.00 46.25 340 MET A O 1
ATOM 2699 N N . GLN A 1 341 ? -22.164 -38.348 15.605 1.00 40.91 341 GLN A N 1
ATOM 2700 C CA . GLN A 1 341 ? -22.651 -39.698 15.930 1.00 40.91 341 GLN A CA 1
ATOM 2701 C C . GLN A 1 341 ? -24.107 -39.760 16.431 1.00 40.91 341 GLN A C 1
ATOM 2703 O O . GLN A 1 341 ? -24.632 -40.856 16.598 1.00 40.91 341 GLN A O 1
ATOM 2708 N N . ASN A 1 342 ? -24.769 -38.623 16.685 1.00 36.22 342 ASN A N 1
ATOM 2709 C CA . ASN A 1 342 ? -26.114 -38.588 17.276 1.00 36.22 342 ASN A CA 1
ATOM 2710 C C . ASN A 1 342 ? -27.042 -37.572 16.584 1.00 36.22 342 ASN A C 1
ATOM 2712 O O . ASN A 1 342 ? -26.830 -36.367 16.701 1.00 36.22 342 ASN A O 1
ATOM 2716 N N . GLU A 1 343 ? -28.128 -38.058 15.974 1.00 30.30 343 GLU A N 1
ATOM 2717 C CA . GLU A 1 343 ? -29.345 -37.281 15.682 1.00 30.30 343 GLU A CA 1
ATOM 2718 C C . GLU A 1 343 ? -30.536 -37.859 16.459 1.00 30.30 343 GLU A C 1
ATOM 2720 O O . GLU A 1 343 ? -30.711 -39.078 16.519 1.00 30.30 343 GLU A O 1
ATOM 2725 N N . PRO A 1 344 ? -31.399 -36.997 17.022 1.00 35.03 344 PRO A N 1
ATOM 2726 C CA . PRO A 1 344 ? -32.832 -37.147 16.752 1.00 35.03 344 PRO A CA 1
ATOM 2727 C C . PRO A 1 344 ? -33.568 -35.816 16.472 1.00 35.03 344 PRO A C 1
ATOM 2729 O O . PRO A 1 344 ? -33.035 -34.719 16.616 1.00 35.03 344 PRO A O 1
ATOM 2732 N N . LYS A 1 345 ? -34.829 -35.933 16.035 1.00 32.62 345 LYS A N 1
ATOM 2733 C CA . LYS A 1 345 ? -35.619 -34.885 15.356 1.00 32.62 345 LYS A CA 1
ATOM 2734 C C . LYS A 1 345 ? -36.294 -33.850 16.280 1.00 32.62 345 LYS A C 1
ATOM 2736 O O . LYS A 1 345 ? -36.813 -34.204 17.329 1.00 32.62 345 LYS A O 1
ATOM 2741 N N . ASN A 1 346 ? -36.413 -32.621 15.755 1.00 34.50 346 ASN A N 1
ATOM 2742 C CA . ASN A 1 346 ? -37.488 -31.612 15.903 1.00 34.50 346 ASN A CA 1
ATOM 2743 C C . ASN A 1 346 ? -38.281 -31.455 17.221 1.00 34.50 346 ASN A C 1
ATOM 2745 O O . ASN A 1 346 ? -39.010 -32.351 17.633 1.00 34.50 346 ASN A O 1
ATOM 2749 N N . THR A 1 347 ? -38.429 -30.199 17.675 1.00 26.97 347 THR A N 1
ATOM 2750 C CA . THR A 1 347 ? -39.758 -29.574 17.928 1.00 26.97 347 THR A CA 1
ATOM 2751 C C . THR A 1 347 ? -39.670 -28.038 18.035 1.00 26.97 347 THR A C 1
ATOM 2753 O O . THR A 1 347 ? -38.581 -27.477 18.132 1.00 26.97 347 THR A O 1
ATOM 2756 N N . LEU A 1 348 ? -40.811 -27.335 17.941 1.00 35.50 348 LEU A N 1
ATOM 2757 C CA . LEU A 1 348 ? -40.896 -25.865 17.846 1.00 35.50 348 LEU A CA 1
ATOM 2758 C C . LEU A 1 348 ? -41.224 -25.178 19.189 1.00 35.50 348 LEU A C 1
ATOM 2760 O O . LEU A 1 348 ? -41.860 -25.776 20.051 1.00 35.50 348 LEU A O 1
ATOM 2764 N N . GLY A 1 349 ? -40.975 -23.859 19.276 1.00 38.16 349 GLY A N 1
ATOM 2765 C CA . GLY A 1 349 ? -41.967 -22.957 19.892 1.00 38.16 349 GLY A CA 1
ATOM 2766 C C . GLY A 1 349 ? -41.478 -21.792 20.766 1.00 38.16 349 GLY A C 1
ATOM 2767 O O . GLY A 1 349 ? -41.349 -21.945 21.979 1.00 38.16 349 GLY A O 1
ATOM 2768 N N . LYS A 1 350 ? -41.355 -20.587 20.178 1.00 30.36 350 LYS A N 1
ATOM 2769 C CA . LYS A 1 350 ? -41.883 -19.291 20.695 1.00 30.36 350 LYS A CA 1
ATOM 2770 C C . LYS A 1 350 ? -41.565 -18.133 19.729 1.00 30.36 350 LYS A C 1
ATOM 2772 O O . LYS A 1 350 ? -40.662 -18.249 18.905 1.00 30.36 350 LYS A O 1
ATOM 2777 N N . SER A 1 351 ? -42.331 -17.039 19.815 1.00 49.16 351 SER A N 1
ATOM 2778 C CA . SER A 1 351 ? -42.257 -15.877 18.904 1.00 49.16 351 SER A CA 1
ATOM 2779 C C . SER A 1 351 ? -40.831 -15.327 18.744 1.00 49.16 351 SER A C 1
ATOM 2781 O O . SER A 1 351 ? -40.144 -15.037 19.724 1.00 49.16 351 SER A O 1
ATOM 2783 N N . SER A 1 352 ? -40.384 -15.173 17.492 1.00 49.91 352 SER A N 1
ATOM 2784 C CA . SER A 1 352 ? -39.005 -14.777 17.164 1.00 49.91 352 SER A CA 1
ATOM 2785 C C . SER A 1 352 ? -38.747 -13.264 17.277 1.00 49.91 352 SER A C 1
ATOM 2787 O O . SER A 1 352 ? -37.610 -12.854 17.512 1.00 49.91 352 SER A O 1
ATOM 2789 N N . LYS A 1 353 ? -39.777 -12.416 17.120 1.00 45.91 353 LYS A N 1
ATOM 2790 C CA . LYS A 1 353 ? -39.595 -10.962 16.921 1.00 45.91 353 LYS A CA 1
ATOM 2791 C C . LYS A 1 353 ? -39.047 -10.246 18.162 1.00 45.91 353 LYS A C 1
ATOM 2793 O O . LYS A 1 353 ? -37.991 -9.623 18.085 1.00 45.91 353 LYS A O 1
ATOM 2798 N N . GLU A 1 354 ? -39.716 -10.376 19.305 1.00 44.91 354 GLU A N 1
ATOM 2799 C CA . GLU A 1 354 ? -39.413 -9.593 20.516 1.00 44.91 354 GLU A CA 1
ATOM 2800 C C . GLU A 1 354 ? -38.049 -9.963 21.118 1.00 44.91 354 GLU A C 1
ATOM 2802 O O . GLU A 1 354 ? -37.225 -9.086 21.388 1.00 44.91 354 GLU A O 1
ATOM 2807 N N . LYS A 1 355 ? -37.737 -11.267 21.208 1.00 51.62 355 LYS A N 1
ATOM 2808 C CA . LYS A 1 355 ? -36.403 -11.742 21.620 1.00 51.62 355 LYS A CA 1
ATOM 2809 C C . LYS A 1 355 ? -35.285 -11.215 20.711 1.00 51.62 355 LYS A C 1
ATOM 2811 O O . LYS A 1 355 ? -34.194 -10.930 21.204 1.00 51.62 355 LYS A O 1
ATOM 2816 N N . ARG A 1 356 ? -35.530 -11.067 19.401 1.00 51.97 356 ARG A N 1
ATOM 2817 C CA . ARG A 1 356 ? -34.532 -10.545 18.450 1.00 51.97 356 ARG A CA 1
ATOM 2818 C C . ARG A 1 356 ? -34.301 -9.041 18.612 1.00 51.97 356 ARG A C 1
ATOM 2820 O O . ARG A 1 356 ? -33.185 -8.584 18.378 1.00 51.97 356 ARG A O 1
ATOM 2827 N N . GLN A 1 357 ? -35.318 -8.286 19.026 1.00 49.44 357 GLN A N 1
ATOM 2828 C CA . GLN A 1 357 ? -35.217 -6.842 19.244 1.00 49.44 357 GLN A CA 1
ATOM 2829 C C . GLN A 1 357 ? -34.444 -6.533 20.537 1.00 49.44 357 GLN A C 1
ATOM 2831 O O . GLN A 1 357 ? -33.397 -5.892 20.472 1.00 49.44 357 GLN A O 1
ATOM 2836 N N . ALA A 1 358 ? -34.842 -7.131 21.666 1.00 53.84 358 ALA A N 1
ATOM 2837 C CA . ALA A 1 358 ? -34.137 -6.976 22.943 1.00 53.84 358 ALA A CA 1
ATOM 2838 C C . ALA A 1 358 ? -32.682 -7.499 22.910 1.00 53.84 358 ALA A C 1
ATOM 2840 O O . ALA A 1 358 ? -31.800 -6.920 23.549 1.00 53.84 358 ALA A O 1
ATOM 2841 N N . LYS A 1 359 ? -32.388 -8.564 22.136 1.00 53.75 359 LYS A N 1
ATOM 2842 C CA . LYS A 1 359 ? -30.997 -9.012 21.930 1.00 53.75 359 LYS A CA 1
ATOM 2843 C C . LYS A 1 359 ? -30.184 -7.989 21.129 1.00 53.75 359 LYS A C 1
ATOM 2845 O O . LYS A 1 359 ? -29.062 -7.694 21.529 1.00 53.75 359 LYS A O 1
ATOM 2850 N N . ARG A 1 360 ? -30.725 -7.438 20.033 1.00 56.06 360 ARG A N 1
ATOM 2851 C CA . ARG A 1 360 ? -30.025 -6.441 19.196 1.00 56.06 360 ARG A CA 1
ATOM 2852 C C . ARG A 1 360 ? -29.650 -5.182 19.974 1.00 56.06 360 ARG A C 1
ATOM 2854 O O . ARG A 1 360 ? -28.562 -4.657 19.773 1.00 56.06 360 ARG A O 1
ATOM 2861 N N . GLU A 1 361 ? -30.521 -4.724 20.865 1.00 54.56 361 GLU A N 1
ATOM 2862 C CA . GLU A 1 361 ? -30.288 -3.524 21.671 1.00 54.56 361 GLU A CA 1
ATOM 2863 C C . GLU A 1 361 ? -29.162 -3.733 22.696 1.00 54.56 361 GLU A C 1
ATOM 2865 O O . GLU A 1 361 ? -28.178 -2.993 22.684 1.00 54.56 361 GLU A O 1
ATOM 2870 N N . ARG A 1 362 ? -29.201 -4.831 23.471 1.00 55.03 362 ARG A N 1
ATOM 2871 C CA . ARG A 1 362 ? -28.069 -5.225 24.334 1.00 55.03 362 ARG A CA 1
ATOM 2872 C C . ARG A 1 362 ? -26.773 -5.453 23.551 1.00 55.03 362 ARG A C 1
ATOM 2874 O O . ARG A 1 362 ? -25.709 -5.091 24.037 1.00 55.03 362 ARG A O 1
ATOM 2881 N N . GLN A 1 363 ? -26.847 -6.035 22.352 1.00 49.78 363 GLN A N 1
ATOM 2882 C CA . GLN A 1 363 ? -25.671 -6.312 21.521 1.00 49.78 363 GLN A CA 1
ATOM 2883 C C . GLN A 1 363 ? -25.049 -5.035 20.930 1.00 49.78 363 GLN A C 1
ATOM 2885 O O . GLN A 1 363 ? -23.835 -4.997 20.759 1.00 49.78 363 GLN A O 1
ATOM 2890 N N . ARG A 1 364 ? -25.837 -3.979 20.670 1.00 61.34 364 ARG A N 1
ATOM 2891 C CA . ARG A 1 364 ? -25.310 -2.649 20.314 1.00 61.34 364 ARG A CA 1
ATOM 2892 C C . ARG A 1 364 ? -24.554 -2.017 21.482 1.00 61.34 364 ARG A C 1
ATOM 2894 O O . ARG A 1 364 ? -23.414 -1.616 21.294 1.00 61.34 364 ARG A O 1
ATOM 2901 N N . VAL A 1 365 ? -25.140 -2.007 22.683 1.00 63.56 365 VAL A N 1
ATOM 2902 C CA . VAL A 1 365 ? -24.487 -1.453 23.889 1.00 63.56 365 VAL A CA 1
ATOM 2903 C C . VAL A 1 365 ? -23.194 -2.206 24.230 1.00 63.56 365 VAL A C 1
ATOM 2905 O O . VAL A 1 365 ? -22.182 -1.574 24.518 1.00 63.56 365 VAL A O 1
ATOM 2908 N N . LEU A 1 366 ? -23.197 -3.542 24.138 1.00 60.16 366 LEU A N 1
ATOM 2909 C CA . LEU A 1 366 ? -21.992 -4.359 24.332 1.00 60.16 366 LEU A CA 1
ATOM 2910 C C . LEU A 1 366 ? -20.914 -4.067 23.284 1.00 60.16 366 LEU A C 1
ATOM 2912 O O . LEU A 1 366 ? -19.779 -3.811 23.666 1.00 60.16 366 LEU A O 1
ATOM 2916 N N . LYS A 1 367 ? -21.265 -4.037 21.989 1.00 57.41 367 LYS A N 1
ATOM 2917 C CA . LYS A 1 367 ? -20.295 -3.706 20.936 1.00 57.41 367 LYS A CA 1
ATOM 2918 C C . LYS A 1 367 ? -19.720 -2.302 21.086 1.00 57.41 367 LYS A C 1
ATOM 2920 O O . LYS A 1 367 ? -18.536 -2.131 20.854 1.00 57.41 367 LYS A O 1
ATOM 2925 N N . GLN A 1 368 ? -20.521 -1.317 21.491 1.00 55.84 368 GLN A N 1
ATOM 2926 C CA . GLN A 1 368 ? -20.029 0.041 21.725 1.00 55.84 368 GLN A CA 1
ATOM 2927 C C . GLN A 1 368 ? -18.997 0.066 22.866 1.00 55.84 368 GLN A C 1
ATOM 2929 O O . GLN A 1 368 ? -17.902 0.582 22.681 1.00 55.84 368 GLN A O 1
ATOM 2934 N N . ALA A 1 369 ? -19.293 -0.587 23.996 1.00 61.34 369 ALA A N 1
ATOM 2935 C CA . ALA A 1 369 ? -18.359 -0.694 25.118 1.00 61.34 369 ALA A CA 1
ATOM 2936 C C . ALA A 1 369 ? -17.073 -1.477 24.771 1.00 61.34 369 ALA A C 1
ATOM 2938 O O . ALA A 1 369 ? -15.990 -1.115 25.225 1.00 61.34 369 ALA A O 1
ATOM 2939 N N . GLU A 1 370 ? -17.178 -2.524 23.950 1.00 57.03 370 GLU A N 1
ATOM 2940 C CA . GLU A 1 370 ? -16.046 -3.316 23.450 1.00 57.03 370 GLU A CA 1
ATOM 2941 C C . GLU A 1 370 ? -15.176 -2.512 22.464 1.00 57.03 370 GLU A C 1
ATOM 2943 O O . GLU A 1 370 ? -13.949 -2.537 22.555 1.00 57.03 370 GLU A O 1
ATOM 2948 N N . GLN A 1 371 ? -15.798 -1.722 21.581 1.00 42.50 371 GLN A N 1
ATOM 2949 C CA . GLN A 1 371 ? -15.114 -0.784 20.686 1.00 42.50 371 GLN A CA 1
ATOM 2950 C C . GLN A 1 371 ? -14.362 0.294 21.492 1.00 42.50 371 GLN A C 1
ATOM 2952 O O . GLN A 1 371 ? -13.188 0.550 21.225 1.00 42.50 371 GLN A O 1
ATOM 2957 N N . ASP A 1 372 ? -15.000 0.866 22.520 1.00 50.81 372 ASP A N 1
ATOM 2958 C CA . ASP A 1 372 ? -14.401 1.856 23.427 1.00 50.81 372 ASP A CA 1
ATOM 2959 C C . ASP A 1 372 ? -13.233 1.269 24.251 1.00 50.81 372 ASP A C 1
ATOM 2961 O O . ASP A 1 372 ? -12.265 1.973 24.561 1.00 50.81 372 ASP A O 1
ATOM 2965 N N . GLU A 1 373 ? -13.285 -0.020 24.610 1.00 58.88 373 GLU A N 1
ATOM 2966 C CA . GLU A 1 373 ? -12.184 -0.713 25.292 1.00 58.88 373 GLU A CA 1
ATOM 2967 C C . GLU A 1 373 ? -11.010 -1.010 24.344 1.00 58.88 373 GLU A C 1
ATOM 2969 O O . GLU A 1 373 ? -9.850 -0.824 24.722 1.00 58.88 373 GLU A O 1
ATOM 2974 N N . LEU A 1 374 ? -11.289 -1.418 23.102 1.00 44.41 374 LEU A N 1
ATOM 2975 C CA . LEU A 1 374 ? -10.265 -1.653 22.080 1.00 44.41 374 LEU A CA 1
ATOM 2976 C C . LEU A 1 374 ? -9.547 -0.355 21.685 1.00 44.41 374 LEU A C 1
ATOM 2978 O O . LEU A 1 374 ? -8.317 -0.338 21.636 1.00 44.41 374 LEU A O 1
ATOM 2982 N N . VAL A 1 375 ? -10.283 0.748 21.503 1.00 52.84 375 VAL A N 1
ATOM 2983 C CA . VAL A 1 375 ? -9.700 2.080 21.255 1.00 52.84 375 VAL A CA 1
ATOM 2984 C C . VAL A 1 375 ? -8.819 2.517 22.430 1.00 52.84 375 VAL A C 1
ATOM 2986 O O . VAL A 1 375 ? -7.694 2.966 22.208 1.00 52.84 375 VAL A O 1
ATOM 2989 N N . LYS A 1 376 ? -9.254 2.311 23.684 1.00 52.34 376 LYS A N 1
ATOM 2990 C CA . LYS A 1 376 ? -8.402 2.546 24.868 1.00 52.34 376 LYS A CA 1
ATOM 2991 C C . LYS A 1 376 ? -7.121 1.717 24.844 1.00 52.34 376 LYS A C 1
ATOM 2993 O O . LYS A 1 376 ? -6.046 2.278 25.037 1.00 52.34 376 LYS A O 1
ATOM 2998 N N . LYS A 1 377 ? -7.222 0.404 24.610 1.00 48.69 377 LYS A N 1
ATOM 2999 C CA . LYS A 1 377 ? -6.064 -0.503 24.570 1.00 48.69 377 LYS A CA 1
ATOM 3000 C C . LYS A 1 377 ? -5.067 -0.105 23.488 1.00 48.69 377 LYS A C 1
ATOM 3002 O O . LYS A 1 377 ? -3.869 -0.122 23.750 1.00 48.69 377 LYS A O 1
ATOM 3007 N N . GLN A 1 378 ? -5.541 0.299 22.310 1.00 39.91 378 GLN A N 1
ATOM 3008 C CA . GLN A 1 378 ? -4.664 0.751 21.235 1.00 39.91 378 GLN A CA 1
ATOM 3009 C C . GLN A 1 378 ? -3.970 2.083 21.580 1.00 39.91 378 GLN A C 1
ATOM 3011 O O . GLN A 1 378 ? -2.745 2.163 21.492 1.00 39.91 378 GLN A O 1
ATOM 3016 N N . GLN A 1 379 ? -4.705 3.070 22.106 1.00 44.88 379 GLN A N 1
ATOM 3017 C CA . GLN A 1 379 ? -4.124 4.332 22.594 1.00 44.88 379 GLN A CA 1
ATOM 3018 C C . GLN A 1 379 ? -3.121 4.131 23.747 1.00 44.88 379 GLN A C 1
ATOM 3020 O O . GLN A 1 379 ? -2.164 4.894 23.882 1.00 44.88 379 GLN A O 1
ATOM 3025 N N . GLU A 1 380 ? -3.318 3.125 24.603 1.00 46.12 380 GLU A N 1
ATOM 3026 C CA . GLU A 1 380 ? -2.391 2.788 25.692 1.00 46.12 380 GLU A CA 1
ATOM 3027 C C . GLU A 1 380 ? -1.128 2.077 25.159 1.00 46.12 380 GLU A C 1
ATOM 3029 O O . GLU A 1 380 ? -0.016 2.362 25.618 1.00 46.12 380 GLU A O 1
ATOM 3034 N N . LEU A 1 381 ? -1.253 1.261 24.103 1.00 42.19 381 LEU A N 1
ATOM 3035 C CA . LEU A 1 381 ? -0.115 0.654 23.399 1.00 42.19 381 LEU A CA 1
ATOM 3036 C C . LEU A 1 381 ? 0.742 1.708 22.673 1.00 42.19 381 LEU A C 1
ATOM 3038 O O . LEU A 1 381 ? 1.972 1.640 22.696 1.00 42.19 381 LEU A O 1
ATOM 3042 N N . GLU A 1 382 ? 0.096 2.706 22.067 1.00 40.03 382 GLU A N 1
ATOM 3043 C CA . GLU A 1 382 ? 0.740 3.814 21.353 1.00 40.03 382 GLU A CA 1
ATOM 3044 C C . GLU A 1 382 ? 1.464 4.774 22.316 1.00 40.03 382 GLU A C 1
ATOM 3046 O O . GLU A 1 382 ? 2.636 5.088 22.087 1.00 40.03 382 GLU A O 1
ATOM 3051 N N . ARG A 1 383 ? 0.854 5.139 23.460 1.00 43.34 383 ARG A N 1
ATOM 3052 C CA . ARG A 1 383 ? 1.540 5.889 24.542 1.00 43.34 383 ARG A CA 1
ATOM 3053 C C . ARG A 1 383 ? 2.839 5.220 24.984 1.00 43.34 383 ARG A C 1
ATOM 3055 O O . ARG A 1 383 ? 3.831 5.902 25.230 1.00 43.34 383 ARG A O 1
ATOM 3062 N N . THR A 1 384 ? 2.845 3.892 25.070 1.00 43.69 384 THR A N 1
ATOM 3063 C CA . THR A 1 384 ? 3.987 3.128 25.595 1.00 43.69 384 THR A CA 1
ATOM 3064 C C . THR A 1 384 ? 5.200 3.124 24.647 1.00 43.69 384 THR A C 1
ATOM 3066 O O . THR A 1 384 ? 6.313 2.842 25.083 1.00 43.69 384 THR A O 1
ATOM 3069 N N . ARG A 1 385 ? 5.033 3.481 23.362 1.00 43.47 385 ARG A N 1
ATOM 3070 C CA . ARG A 1 385 ? 6.112 3.460 22.351 1.00 43.47 385 ARG A CA 1
ATOM 3071 C C . ARG A 1 385 ? 6.848 4.789 22.135 1.00 43.47 385 ARG A C 1
ATOM 3073 O O . ARG A 1 385 ? 7.900 4.775 21.505 1.00 43.47 385 ARG A O 1
ATOM 3080 N N . GLY A 1 386 ? 6.316 5.922 22.605 1.00 49.62 386 GLY A N 1
ATOM 3081 C CA . GLY A 1 386 ? 6.754 7.253 22.146 1.00 49.62 386 GLY A CA 1
ATOM 3082 C C . GLY A 1 386 ? 7.636 8.086 23.086 1.00 49.62 386 GLY A C 1
ATOM 3083 O O . GLY A 1 386 ? 8.041 9.175 22.697 1.00 49.62 386 GLY A O 1
ATOM 3084 N N . GLY A 1 387 ? 7.873 7.661 24.333 1.00 63.50 387 GLY A N 1
ATOM 3085 C CA . GLY A 1 387 ? 8.593 8.467 25.346 1.00 63.50 387 GLY A CA 1
ATOM 3086 C C . GLY A 1 387 ? 7.841 9.714 25.859 1.00 63.50 387 GLY A C 1
ATOM 3087 O O . GLY A 1 387 ? 8.333 10.421 26.738 1.00 63.50 387 GLY A O 1
ATOM 3088 N N . VAL A 1 388 ? 6.639 9.966 25.335 1.00 77.94 388 VAL A N 1
ATOM 3089 C CA . VAL A 1 388 ? 5.746 11.080 25.688 1.00 77.94 388 VAL A CA 1
ATOM 3090 C C . VAL A 1 388 ? 5.147 10.873 27.082 1.00 77.94 388 VAL A C 1
ATOM 3092 O O . VAL A 1 388 ? 4.996 9.747 27.557 1.00 77.94 388 VAL A O 1
ATOM 3095 N N . ASN A 1 389 ? 4.767 11.966 27.738 1.00 80.69 389 ASN A N 1
ATOM 3096 C CA . ASN A 1 389 ? 4.013 11.983 28.980 1.00 80.69 389 ASN A CA 1
ATOM 3097 C C . ASN A 1 389 ? 2.676 11.228 28.815 1.00 80.69 389 ASN A C 1
ATOM 3099 O O . ASN A 1 389 ? 1.768 11.749 28.168 1.00 80.69 389 ASN A O 1
ATOM 3103 N N . PRO A 1 390 ? 2.486 10.033 29.413 1.00 74.00 390 PRO A N 1
ATOM 3104 C CA . PRO A 1 390 ? 1.280 9.229 29.197 1.00 74.00 390 PRO A CA 1
ATOM 3105 C C . PRO A 1 390 ? 0.051 9.794 29.933 1.00 74.00 390 PRO A C 1
ATOM 3107 O O . PRO A 1 390 ? -1.001 9.149 29.987 1.00 74.00 390 PRO A O 1
ATOM 3110 N N . ASN A 1 391 ? 0.190 10.974 30.544 1.00 79.38 391 ASN A N 1
ATOM 3111 C CA . ASN A 1 391 ? -0.750 11.591 31.469 1.00 79.38 391 ASN A CA 1
ATOM 3112 C C . ASN A 1 391 ? -1.310 12.932 30.972 1.00 79.38 391 ASN A C 1
ATOM 3114 O O . ASN A 1 391 ? -2.275 13.429 31.549 1.00 79.38 391 ASN A O 1
ATOM 3118 N N . VAL A 1 392 ? -0.717 13.494 29.917 1.00 76.81 392 VAL A N 1
ATOM 3119 C CA . VAL A 1 392 ? -1.119 14.748 29.271 1.00 76.81 392 VAL A CA 1
ATOM 3120 C C . VAL A 1 392 ? -1.444 14.422 27.815 1.00 76.81 392 VAL A C 1
ATOM 3122 O O . VAL A 1 392 ? -0.747 13.631 27.185 1.00 76.81 392 VAL A O 1
ATOM 3125 N N . ILE A 1 393 ? -2.554 14.954 27.306 1.00 73.69 393 ILE A N 1
ATOM 3126 C CA . ILE A 1 393 ? -3.129 14.563 26.014 1.00 73.69 393 ILE A CA 1
ATOM 3127 C C . ILE A 1 393 ? -3.584 15.840 25.303 1.00 73.69 393 ILE A C 1
ATOM 3129 O O . ILE A 1 393 ? -4.368 16.600 25.872 1.00 73.69 393 ILE A O 1
ATOM 3133 N N . ALA A 1 394 ? -3.114 16.068 24.076 1.00 75.31 394 ALA A N 1
ATOM 3134 C CA . ALA A 1 394 ? -3.623 17.133 23.216 1.00 75.31 394 ALA A CA 1
ATOM 3135 C C . ALA A 1 394 ? -5.078 16.851 22.801 1.00 75.31 394 ALA A C 1
ATOM 3137 O O . ALA A 1 394 ? -5.449 15.697 22.587 1.00 75.31 394 ALA A O 1
ATOM 3138 N N . ALA A 1 395 ? -5.890 17.899 22.631 1.00 64.81 395 ALA A N 1
ATOM 3139 C CA . ALA A 1 395 ? -7.293 17.759 22.223 1.00 64.81 395 ALA A CA 1
ATOM 3140 C C . ALA A 1 395 ? -7.461 17.164 20.808 1.00 64.81 395 ALA A C 1
ATOM 3142 O O . ALA A 1 395 ? -8.488 16.559 20.515 1.00 64.81 395 ALA A O 1
ATOM 3143 N N . TYR A 1 396 ? -6.436 17.303 19.958 1.00 71.44 396 TYR A N 1
ATOM 3144 C CA . TYR A 1 396 ? -6.426 16.848 18.567 1.00 71.44 396 TYR A CA 1
ATOM 3145 C C . TYR A 1 396 ? -5.181 15.972 18.301 1.00 71.44 396 TYR A C 1
ATOM 3147 O O . TYR A 1 396 ? -4.171 16.466 17.789 1.00 71.44 396 TYR A O 1
ATOM 3155 N N . PRO A 1 397 ? -5.201 14.683 18.698 1.00 67.31 397 PRO A N 1
ATOM 3156 C CA . PRO A 1 397 ? -4.040 13.788 18.647 1.00 67.31 397 PRO A CA 1
ATOM 3157 C C . PRO A 1 397 ? -3.681 13.292 17.235 1.00 67.31 397 PRO A C 1
ATOM 3159 O O . PRO A 1 397 ? -2.659 12.620 17.081 1.00 67.31 397 PRO A O 1
ATOM 3162 N N . ASP A 1 398 ? -4.467 13.655 16.221 1.00 68.81 398 ASP A N 1
ATOM 3163 C CA . ASP A 1 398 ? -4.284 13.249 14.821 1.00 68.81 398 ASP A CA 1
ATOM 3164 C C . ASP A 1 398 ? -3.628 14.348 13.954 1.00 68.81 398 ASP A C 1
ATOM 3166 O O . ASP A 1 398 ? -3.098 14.064 12.884 1.00 68.81 398 ASP A O 1
ATOM 3170 N N . ILE A 1 399 ? -3.598 15.604 14.423 1.00 72.56 399 ILE A N 1
ATOM 3171 C CA . ILE A 1 399 ? -2.960 16.729 13.711 1.00 72.56 399 ILE A CA 1
ATOM 3172 C C . ILE A 1 399 ? -1.433 16.558 13.722 1.00 72.56 399 ILE A C 1
ATOM 3174 O O . ILE A 1 399 ? -0.857 16.283 14.776 1.00 72.56 399 ILE A O 1
ATOM 3178 N N . LYS A 1 400 ? -0.749 16.753 12.586 1.00 80.62 400 LYS A N 1
ATOM 3179 C CA . LYS A 1 400 ? 0.726 16.716 12.514 1.00 80.62 400 LYS A CA 1
ATOM 3180 C C . LYS A 1 400 ? 1.340 17.733 13.500 1.00 80.62 400 LYS A C 1
ATOM 3182 O O . LYS A 1 400 ? 0.909 18.884 13.501 1.00 80.62 400 LYS A O 1
ATOM 3187 N N . PRO A 1 401 ? 2.330 17.356 14.332 1.00 83.38 401 PRO A N 1
ATOM 3188 C CA . PRO A 1 401 ? 2.983 18.310 15.218 1.00 83.38 401 PRO A CA 1
ATOM 3189 C C . PRO A 1 401 ? 3.907 19.268 14.446 1.00 83.38 401 PRO A C 1
ATOM 3191 O O . PRO A 1 401 ? 4.706 18.815 13.625 1.00 83.38 401 PRO A O 1
ATOM 3194 N N . SER A 1 402 ? 3.819 20.559 14.765 1.00 83.06 402 SER A N 1
ATOM 3195 C CA . SER A 1 402 ? 4.801 21.602 14.445 1.00 83.06 402 SER A CA 1
ATOM 3196 C C . SER A 1 402 ? 5.827 21.747 15.565 1.00 83.06 402 SER A C 1
ATOM 3198 O O . SER A 1 402 ? 5.480 21.608 16.744 1.00 83.06 402 SER A O 1
ATOM 3200 N N . THR A 1 403 ? 7.061 22.098 15.214 1.00 87.00 403 THR A N 1
ATOM 3201 C CA . THR A 1 403 ? 8.058 22.607 16.173 1.00 87.00 403 THR A CA 1
ATOM 3202 C C . THR A 1 403 ? 7.711 24.019 16.659 1.00 87.00 403 THR A C 1
ATOM 3204 O O . THR A 1 403 ? 6.980 24.754 15.998 1.00 87.00 403 THR A O 1
ATOM 3207 N N . ILE A 1 404 ? 8.258 24.438 17.800 1.00 83.44 404 ILE A N 1
ATOM 3208 C CA . ILE A 1 404 ? 8.218 25.837 18.252 1.00 83.44 404 ILE A CA 1
ATOM 3209 C C . ILE A 1 404 ? 8.956 26.754 17.268 1.00 83.44 404 ILE A C 1
ATOM 3211 O O . ILE A 1 404 ? 8.539 27.899 17.082 1.00 83.44 404 ILE A O 1
ATOM 3215 N N . SER A 1 405 ? 9.990 26.255 16.586 1.00 83.12 405 SER A N 1
ATOM 3216 C CA . SER A 1 405 ? 10.689 27.033 15.560 1.00 83.12 405 SER A CA 1
ATOM 3217 C C . SER A 1 405 ? 9.782 27.360 14.365 1.00 83.12 405 SER A C 1
ATOM 3219 O O . SER A 1 405 ? 9.718 28.514 13.952 1.00 83.12 405 SER A O 1
ATOM 3221 N N . GLU A 1 406 ? 8.973 26.403 13.888 1.00 83.19 406 GLU A N 1
ATOM 3222 C CA . GLU A 1 406 ? 7.933 26.647 12.867 1.00 83.19 406 GLU A CA 1
ATOM 3223 C C . GLU A 1 406 ? 6.866 27.669 13.304 1.00 83.19 406 GLU A C 1
ATOM 3225 O O . GLU A 1 406 ? 6.235 28.284 12.446 1.00 83.19 406 GLU A O 1
ATOM 3230 N N . ILE A 1 407 ? 6.652 27.857 14.612 1.00 82.00 407 ILE A N 1
ATOM 3231 C CA . ILE A 1 407 ? 5.731 28.869 15.156 1.00 82.00 407 ILE A CA 1
ATOM 3232 C C . ILE A 1 407 ? 6.409 30.251 15.154 1.00 82.00 407 ILE A C 1
ATOM 3234 O O . ILE A 1 407 ? 5.887 31.202 14.578 1.00 82.00 407 ILE A O 1
ATOM 3238 N N . ILE A 1 408 ? 7.602 30.372 15.747 1.00 80.44 408 ILE A N 1
ATOM 3239 C CA . ILE A 1 408 ? 8.320 31.655 15.907 1.00 80.44 408 ILE A CA 1
ATOM 3240 C C . ILE A 1 408 ? 8.835 32.208 14.561 1.00 80.44 408 ILE A C 1
ATOM 3242 O O . ILE A 1 408 ? 8.823 33.425 14.315 1.00 80.44 408 ILE A O 1
ATOM 3246 N N . HIS A 1 409 ? 9.267 31.309 13.678 1.00 78.69 409 HIS A N 1
ATOM 3247 C CA . HIS A 1 409 ? 9.814 31.598 12.352 1.00 78.69 409 HIS A CA 1
ATOM 3248 C C . HIS A 1 409 ? 8.829 31.264 11.225 1.00 78.69 409 HIS A C 1
ATOM 3250 O O . HIS A 1 409 ? 9.235 31.046 10.085 1.00 78.69 409 HIS A O 1
ATOM 3256 N N . ASN A 1 410 ? 7.526 31.260 11.525 1.00 77.56 410 ASN A N 1
ATOM 3257 C CA . ASN A 1 410 ? 6.487 31.066 10.523 1.00 77.56 410 ASN A CA 1
ATOM 3258 C C . ASN A 1 410 ? 6.600 32.127 9.412 1.00 77.56 410 ASN A C 1
ATOM 3260 O O . ASN A 1 410 ? 6.514 33.327 9.684 1.00 77.56 410 ASN A O 1
ATOM 3264 N N . HIS A 1 411 ? 6.779 31.690 8.163 1.00 75.75 411 HIS A N 1
ATOM 3265 C CA . HIS A 1 411 ? 6.972 32.580 7.014 1.00 75.75 411 HIS A CA 1
ATOM 3266 C C . HIS A 1 411 ? 5.809 33.568 6.832 1.00 75.75 411 HIS A C 1
ATOM 3268 O O . HIS A 1 411 ? 6.047 34.731 6.516 1.00 75.75 411 HIS A O 1
ATOM 3274 N N . HIS A 1 412 ? 4.574 33.152 7.137 1.00 78.44 412 HIS A N 1
ATOM 3275 C CA . HIS A 1 412 ? 3.378 33.995 7.032 1.00 78.44 412 HIS A CA 1
ATOM 3276 C C . HIS A 1 412 ? 3.341 35.157 8.044 1.00 78.44 412 HIS A C 1
ATOM 3278 O O . HIS A 1 412 ? 2.453 36.004 7.975 1.00 78.44 412 HIS A O 1
ATOM 3284 N N . LEU A 1 413 ? 4.299 35.235 8.978 1.00 72.50 413 LEU A N 1
ATOM 3285 C CA . LEU A 1 413 ? 4.498 36.438 9.784 1.00 72.50 413 LEU A CA 1
ATOM 3286 C C . LEU A 1 413 ? 5.086 37.595 8.959 1.00 72.50 413 LEU A C 1
ATOM 3288 O O . LEU A 1 413 ? 4.947 38.736 9.380 1.00 72.50 413 LEU A O 1
ATOM 3292 N N . GLU A 1 414 ? 5.747 37.357 7.824 1.00 77.88 414 GLU A N 1
ATOM 3293 C CA . GLU A 1 414 ? 6.324 38.419 6.990 1.00 77.88 414 GLU A CA 1
ATOM 3294 C C . GLU A 1 414 ? 5.394 38.781 5.829 1.00 77.88 414 GLU A C 1
ATOM 3296 O O . GLU A 1 414 ? 5.206 38.004 4.898 1.00 77.88 414 GLU A O 1
ATOM 3301 N N . VAL A 1 415 ? 4.833 39.992 5.870 1.00 71.75 415 VAL A N 1
ATOM 3302 C CA . VAL A 1 415 ? 3.902 40.503 4.854 1.00 71.75 415 VAL A CA 1
ATOM 3303 C C . VAL A 1 415 ? 4.547 41.667 4.109 1.00 71.75 415 VAL A C 1
ATOM 3305 O O . VAL A 1 415 ? 5.182 42.535 4.712 1.00 71.75 415 VAL A O 1
ATOM 3308 N N . GLN A 1 416 ? 4.380 41.720 2.787 1.00 73.69 416 GLN A N 1
ATOM 3309 C CA . GLN A 1 416 ? 4.806 42.863 1.977 1.00 73.69 416 GLN A CA 1
ATOM 3310 C C . GLN A 1 416 ? 3.624 43.780 1.660 1.00 73.69 416 GLN A C 1
ATOM 3312 O O . GLN A 1 416 ? 2.518 43.331 1.381 1.00 73.69 416 GLN A O 1
ATOM 3317 N N . THR A 1 417 ? 3.854 45.092 1.698 1.00 65.06 417 THR A N 1
ATOM 3318 C CA . THR A 1 417 ? 2.855 46.082 1.263 1.00 65.06 417 THR A CA 1
ATOM 3319 C C . THR A 1 417 ? 2.770 46.132 -0.274 1.00 65.06 417 THR A C 1
ATOM 3321 O O . THR A 1 417 ? 3.775 46.498 -0.896 1.00 65.06 417 THR A O 1
ATOM 3324 N N . PRO A 1 418 ? 1.603 45.849 -0.900 1.00 54.88 418 PRO A N 1
ATOM 3325 C CA . PRO A 1 418 ? 1.491 45.717 -2.361 1.00 54.88 418 PRO A CA 1
ATOM 3326 C C . PRO A 1 418 ? 1.985 46.936 -3.152 1.00 54.88 418 PRO A C 1
ATOM 3328 O O . PRO A 1 418 ? 2.597 46.804 -4.206 1.00 54.88 418 PRO A O 1
ATOM 3331 N N . GLU A 1 419 ? 1.774 48.145 -2.626 1.00 57.81 419 GLU A N 1
ATOM 3332 C CA . GLU A 1 419 ? 2.096 49.388 -3.337 1.00 57.81 419 GLU A CA 1
ATOM 3333 C C . GLU A 1 419 ? 3.576 49.809 -3.260 1.00 57.81 419 GLU A C 1
ATOM 3335 O O . GLU A 1 419 ? 3.991 50.692 -4.013 1.00 57.81 419 GLU A O 1
ATOM 3340 N N . LYS A 1 420 ? 4.363 49.287 -2.301 1.00 54.34 420 LYS A N 1
ATOM 3341 C CA . LYS A 1 420 ? 5.668 49.886 -1.930 1.00 54.34 420 LYS A CA 1
ATOM 3342 C C . LYS A 1 420 ? 6.798 48.908 -1.612 1.00 54.34 420 LYS A C 1
ATOM 3344 O O . LYS A 1 420 ? 7.897 49.374 -1.328 1.00 54.34 420 LYS A O 1
ATOM 3349 N N . HIS A 1 421 ? 6.572 47.593 -1.667 1.00 57.88 421 HIS A N 1
ATOM 3350 C CA . HIS A 1 421 ? 7.595 46.574 -1.368 1.00 57.88 421 HIS A CA 1
ATOM 3351 C C . HIS A 1 421 ? 8.243 46.727 0.027 1.00 57.88 421 HIS A C 1
ATOM 3353 O O . HIS A 1 421 ? 9.330 46.213 0.283 1.00 57.88 421 HIS A O 1
ATOM 3359 N N . HIS A 1 422 ? 7.588 47.426 0.962 1.00 64.62 422 HIS A N 1
ATOM 3360 C CA . HIS A 1 422 ? 8.030 47.454 2.352 1.00 64.62 422 HIS A CA 1
ATOM 3361 C C . HIS A 1 422 ? 7.505 46.190 3.039 1.00 64.62 422 HIS A C 1
ATOM 3363 O O . HIS A 1 422 ? 6.290 46.042 3.215 1.00 64.62 422 HIS A O 1
ATOM 3369 N N . SER A 1 423 ? 8.422 45.300 3.413 1.00 67.50 423 SER A N 1
ATOM 3370 C CA . SER A 1 423 ? 8.173 44.147 4.278 1.00 67.50 423 SER A CA 1
ATOM 3371 C C . SER A 1 423 ? 7.955 44.590 5.726 1.00 67.50 423 SER A C 1
ATOM 3373 O O . SER A 1 423 ? 8.733 45.387 6.256 1.00 67.50 423 SER A O 1
ATOM 3375 N N . TYR A 1 424 ? 6.941 44.042 6.388 1.00 75.25 424 TYR A N 1
ATOM 3376 C CA . TYR A 1 424 ? 6.685 44.235 7.813 1.00 75.25 424 TYR A CA 1
ATOM 3377 C C . TYR A 1 424 ? 6.286 42.905 8.462 1.00 75.25 424 TYR A C 1
ATOM 3379 O O . TYR A 1 424 ? 5.610 42.081 7.848 1.00 75.25 424 TYR A O 1
ATOM 3387 N N . LYS A 1 425 ? 6.725 42.683 9.708 1.00 75.44 425 LYS A N 1
ATOM 3388 C CA . LYS A 1 425 ? 6.423 41.452 10.446 1.00 75.44 425 LYS A CA 1
ATOM 3389 C C . LYS A 1 425 ? 5.149 41.622 11.281 1.00 75.44 425 LYS A C 1
ATOM 3391 O O . LYS A 1 425 ? 5.078 42.510 12.133 1.00 75.44 425 LYS A O 1
ATOM 3396 N N . LEU A 1 426 ? 4.152 40.777 11.031 1.00 71.75 426 LEU A N 1
ATOM 3397 C CA . LEU A 1 426 ? 2.960 40.616 11.858 1.00 71.75 426 LEU A CA 1
ATOM 3398 C C . LEU A 1 426 ? 3.337 40.100 13.261 1.00 71.75 426 LEU A C 1
ATOM 3400 O O . LEU A 1 426 ? 4.314 39.364 13.411 1.00 71.75 426 LEU A O 1
ATOM 3404 N N . PRO A 1 427 ? 2.564 40.449 14.306 1.00 64.06 427 PRO A N 1
ATOM 3405 C CA . PRO A 1 427 ? 2.835 39.993 15.669 1.00 64.06 427 PRO A CA 1
ATOM 3406 C C . PRO A 1 427 ? 2.429 38.529 15.937 1.00 64.06 427 PRO A C 1
ATOM 3408 O O . PRO A 1 427 ? 2.943 37.934 16.881 1.00 64.06 427 PRO A O 1
ATOM 3411 N N . PHE A 1 428 ? 1.490 37.992 15.153 1.00 73.44 428 PHE A N 1
ATOM 3412 C CA . PHE A 1 428 ? 0.929 36.632 15.179 1.00 73.44 428 PHE A CA 1
ATOM 3413 C C . PHE A 1 428 ? 0.116 36.428 13.884 1.00 73.44 428 PHE A C 1
ATOM 3415 O O . PHE A 1 428 ? -0.258 37.423 13.255 1.00 73.44 428 PHE A O 1
ATOM 3422 N N . ILE A 1 429 ? -0.218 35.186 13.511 1.00 73.25 429 ILE A N 1
ATOM 3423 C CA . ILE A 1 429 ? -1.046 34.882 12.317 1.00 73.25 429 ILE A CA 1
ATOM 3424 C C . ILE A 1 429 ? -2.412 34.242 12.625 1.00 73.25 429 ILE A C 1
ATOM 3426 O O . ILE A 1 429 ? -3.150 33.886 11.712 1.00 73.25 429 ILE A O 1
ATOM 3430 N N . ASN A 1 430 ? -2.786 34.129 13.905 1.00 75.12 430 ASN A N 1
ATOM 3431 C CA . ASN A 1 430 ? -4.104 33.640 14.347 1.00 75.12 430 ASN A CA 1
ATOM 3432 C C . ASN A 1 430 ? -4.393 32.166 13.952 1.00 75.12 430 ASN A C 1
ATOM 3434 O O . ASN A 1 430 ? -5.515 31.789 13.602 1.00 75.12 430 ASN A O 1
ATOM 3438 N N . CYS A 1 431 ? -3.356 31.329 13.987 1.00 75.25 431 CYS A N 1
ATOM 3439 C CA . CYS A 1 431 ? -3.376 29.905 13.648 1.00 75.25 431 CYS A CA 1
ATOM 3440 C C . CYS A 1 431 ? -3.562 28.991 14.880 1.00 75.25 431 CYS A C 1
ATOM 3442 O O . CYS A 1 431 ? -3.659 29.443 16.023 1.00 75.25 431 CYS A O 1
ATOM 3444 N N . LYS A 1 432 ? -3.601 27.668 14.660 1.00 81.56 432 LYS A N 1
ATOM 3445 C CA . LYS A 1 432 ? -3.551 26.656 15.729 1.00 81.56 432 LYS A CA 1
ATOM 3446 C C . LYS A 1 432 ? -2.554 25.558 15.379 1.00 81.56 432 LYS A C 1
ATOM 3448 O O . LYS A 1 432 ? -2.696 24.893 14.359 1.00 81.56 432 LYS A O 1
ATOM 3453 N N . HIS A 1 433 ? -1.590 25.343 16.262 1.00 80.81 433 HIS A N 1
ATOM 3454 C CA . HIS A 1 433 ? -0.574 24.305 16.169 1.00 80.81 433 HIS A CA 1
ATOM 3455 C C . HIS A 1 433 ? -0.848 23.185 17.178 1.00 80.81 433 HIS A C 1
ATOM 3457 O O . HIS A 1 433 ? -1.380 23.402 18.269 1.00 80.81 433 HIS A O 1
ATOM 3463 N N . ARG A 1 434 ? -0.414 21.971 16.845 1.00 87.81 434 ARG A N 1
ATOM 3464 C CA . ARG A 1 434 ? -0.070 20.950 17.840 1.00 87.81 434 ARG A CA 1
ATOM 3465 C C . ARG A 1 434 ? 1.449 20.938 17.942 1.00 87.81 434 ARG A C 1
ATOM 3467 O O . ARG A 1 434 ? 2.094 20.911 16.905 1.00 87.81 434 ARG A O 1
ATOM 3474 N N . SER A 1 435 ? 2.017 20.882 19.139 1.00 84.81 435 SER A N 1
ATOM 3475 C CA . SER A 1 435 ? 3.472 20.782 19.328 1.00 84.81 435 SER A CA 1
ATOM 3476 C C . SER A 1 435 ? 3.802 19.803 20.445 1.00 84.81 435 SER A C 1
ATOM 3478 O O . SER A 1 435 ? 3.007 19.622 21.370 1.00 84.81 435 SER A O 1
ATOM 3480 N N . ARG A 1 436 ? 4.968 19.152 20.366 1.00 89.88 436 ARG A N 1
ATOM 3481 C CA . ARG A 1 436 ? 5.451 18.235 21.407 1.00 89.88 436 ARG A CA 1
ATOM 3482 C C . ARG A 1 436 ? 6.515 18.938 22.235 1.00 89.88 436 ARG A C 1
ATOM 3484 O O . ARG A 1 436 ? 7.642 19.100 21.782 1.00 89.88 436 ARG A O 1
ATOM 3491 N N . VAL A 1 437 ? 6.144 19.343 23.443 1.00 88.38 437 VAL A N 1
ATOM 3492 C CA . VAL A 1 437 ? 6.828 20.397 24.201 1.00 88.38 437 VAL A CA 1
ATOM 3493 C C . VAL A 1 437 ? 7.185 19.989 25.630 1.00 88.38 437 VAL A C 1
ATOM 3495 O O . VAL A 1 437 ? 6.691 18.985 26.151 1.00 88.38 437 VAL A O 1
ATOM 3498 N N . ARG A 1 438 ? 8.028 20.793 26.285 1.00 89.31 438 ARG A N 1
ATOM 3499 C CA . ARG A 1 438 ? 8.303 20.760 27.732 1.00 89.31 438 ARG A CA 1
ATOM 3500 C C . ARG A 1 438 ? 8.135 22.151 28.350 1.00 89.31 438 ARG A C 1
ATOM 3502 O O . ARG A 1 438 ? 8.328 23.139 27.655 1.00 89.31 438 ARG A O 1
ATOM 3509 N N . VAL A 1 439 ? 7.826 22.242 29.650 1.00 89.75 439 VAL A N 1
ATOM 3510 C CA . VAL A 1 439 ? 7.778 23.524 30.396 1.00 89.75 439 VAL A CA 1
ATOM 3511 C C . VAL A 1 439 ? 9.122 23.780 31.079 1.00 89.75 439 VAL A C 1
ATOM 3513 O O . VAL A 1 439 ? 9.431 23.104 32.058 1.00 89.75 439 VAL A O 1
ATOM 3516 N N . VAL A 1 440 ? 9.907 24.736 30.581 1.00 86.88 440 VAL A N 1
ATOM 3517 C CA . VAL A 1 440 ? 11.254 25.080 31.090 1.00 86.88 440 VAL A CA 1
ATOM 3518 C C . VAL A 1 440 ? 11.276 26.236 32.088 1.00 86.88 440 VAL A C 1
ATOM 3520 O O . VAL A 1 440 ? 12.253 26.378 32.819 1.00 86.88 440 VAL A O 1
ATOM 3523 N N . ASP A 1 441 ? 10.216 27.045 32.148 1.00 88.44 441 ASP A N 1
ATOM 3524 C CA . ASP A 1 441 ? 9.995 27.999 33.239 1.00 88.44 441 ASP A CA 1
ATOM 3525 C C . ASP A 1 441 ? 8.510 28.383 33.392 1.00 88.44 441 ASP A C 1
ATOM 3527 O O . ASP A 1 441 ? 7.699 28.138 32.494 1.00 88.44 441 ASP A O 1
ATOM 3531 N N . VAL A 1 442 ? 8.154 29.013 34.518 1.00 88.44 442 VAL A N 1
ATOM 3532 C CA . VAL A 1 442 ? 6.822 29.569 34.790 1.00 88.44 442 VAL A CA 1
ATOM 3533 C C . VAL A 1 442 ? 6.831 30.947 35.456 1.00 88.44 442 VAL A C 1
ATOM 3535 O O . VAL A 1 442 ? 7.691 31.280 36.281 1.00 88.44 442 VAL A O 1
ATOM 3538 N N . TYR A 1 443 ? 5.794 31.728 35.134 1.00 82.81 443 TYR A N 1
ATOM 3539 C CA . TYR A 1 443 ? 5.501 33.029 35.733 1.00 82.81 443 TYR A CA 1
ATOM 3540 C C . TYR A 1 443 ? 4.014 33.138 36.141 1.00 82.81 443 TYR A C 1
ATOM 3542 O O . TYR A 1 443 ? 3.155 32.812 35.323 1.00 82.81 443 TYR A O 1
ATOM 3550 N N . PRO A 1 444 ? 3.663 33.657 37.338 1.00 85.31 444 PRO A N 1
ATOM 3551 C CA . PRO A 1 444 ? 4.553 34.151 38.396 1.00 85.31 444 PRO A CA 1
ATOM 3552 C C . PRO A 1 444 ? 5.466 33.057 38.987 1.00 85.31 444 PRO A C 1
ATOM 3554 O O . PRO A 1 444 ? 5.146 31.882 38.876 1.00 85.31 444 PRO A O 1
ATOM 3557 N N . PRO A 1 445 ? 6.583 33.402 39.653 1.00 80.38 445 PRO A N 1
ATOM 3558 C CA . PRO A 1 445 ? 7.550 32.413 40.153 1.00 80.38 445 PRO A CA 1
ATOM 3559 C C . PRO A 1 445 ? 7.086 31.636 41.403 1.00 80.38 445 PRO A C 1
ATOM 3561 O O . PRO A 1 445 ? 7.868 30.895 41.988 1.00 80.38 445 PRO A O 1
ATOM 3564 N N . GLU A 1 446 ? 5.848 31.834 41.869 1.00 84.12 446 GLU A N 1
ATOM 3565 C CA . GLU A 1 446 ? 5.314 31.235 43.098 1.00 84.12 446 GLU A CA 1
ATOM 3566 C C . GLU A 1 446 ? 3.871 30.767 42.859 1.00 84.12 446 GLU A C 1
ATOM 3568 O O . GLU A 1 446 ? 2.999 31.582 42.550 1.00 84.12 446 GLU A O 1
ATOM 3573 N N . LEU A 1 447 ? 3.601 29.466 43.031 1.00 88.31 447 LEU A N 1
ATOM 3574 C CA . LEU A 1 447 ? 2.325 28.825 42.658 1.00 88.31 447 LEU A CA 1
ATOM 3575 C C . LEU A 1 447 ? 1.093 29.441 43.333 1.00 88.31 447 LEU A C 1
ATOM 3577 O O . LEU A 1 447 ? 0.021 29.524 42.739 1.00 88.31 447 LEU A O 1
ATOM 3581 N N . LYS A 1 448 ? 1.258 29.968 44.552 1.00 86.19 448 LYS A N 1
ATOM 3582 C CA . LYS A 1 448 ? 0.215 30.697 45.292 1.00 86.19 448 LYS A CA 1
ATOM 3583 C C . LYS A 1 448 ? -0.310 31.954 44.571 1.00 86.19 448 LYS A C 1
ATOM 3585 O O . LYS A 1 448 ? -1.309 32.513 45.003 1.00 86.19 448 LYS A O 1
ATOM 3590 N N . LEU A 1 449 ? 0.362 32.406 43.507 1.00 85.69 449 LEU A N 1
ATOM 3591 C CA . LEU A 1 449 ? -0.005 33.562 42.682 1.00 85.69 449 LEU A CA 1
ATOM 3592 C C . LEU A 1 449 ? -0.622 33.177 41.319 1.00 85.69 449 LEU A C 1
ATOM 3594 O O . LEU A 1 449 ? -0.931 34.070 40.537 1.00 85.69 449 LEU A O 1
ATOM 3598 N N . PHE A 1 450 ? -0.795 31.881 41.020 1.00 88.81 450 PHE A N 1
ATOM 3599 C CA . PHE A 1 450 ? -1.376 31.392 39.753 1.00 88.81 450 PHE A CA 1
ATOM 3600 C C . PHE A 1 450 ? -2.887 31.634 39.640 1.00 88.81 450 PHE A C 1
ATOM 3602 O O . PHE A 1 450 ? -3.442 31.601 38.540 1.00 88.81 450 PHE A O 1
ATOM 3609 N N . ALA A 1 451 ? -3.559 31.837 40.773 1.00 88.44 451 ALA A N 1
ATOM 3610 C CA . ALA A 1 451 ? -4.953 32.241 40.835 1.00 88.44 451 ALA A CA 1
ATOM 3611 C C . ALA A 1 451 ? -5.055 33.607 41.515 1.00 88.44 451 ALA A C 1
ATOM 3613 O O . ALA A 1 451 ? -4.380 33.868 42.512 1.00 88.44 451 ALA A O 1
ATOM 3614 N N . HIS A 1 452 ? -5.936 34.454 40.997 1.00 82.88 452 HIS A N 1
ATOM 3615 C CA . HIS A 1 452 ? -6.245 35.766 41.556 1.00 82.88 452 HIS A CA 1
ATOM 3616 C C . HIS A 1 452 ? -7.767 35.935 41.662 1.00 82.88 452 HIS A C 1
ATOM 3618 O O . HIS A 1 452 ? -8.517 35.281 40.931 1.00 82.88 452 HIS A O 1
ATOM 3624 N N . PRO A 1 453 ? -8.273 36.817 42.535 1.00 82.75 453 PRO A N 1
ATOM 3625 C CA . PRO A 1 453 ? -9.686 37.138 42.533 1.00 82.75 453 PRO A CA 1
ATOM 3626 C C . PRO A 1 453 ? -10.020 38.118 41.394 1.00 82.75 453 PRO A C 1
ATOM 3628 O O . PRO A 1 453 ? -9.230 38.993 41.033 1.00 82.75 453 PRO A O 1
ATOM 3631 N N . LYS A 1 454 ? -11.235 38.017 40.846 1.00 75.44 454 LYS A N 1
ATOM 3632 C CA . LYS A 1 454 ? -11.799 38.892 39.793 1.00 75.44 454 LYS A CA 1
ATOM 3633 C C . LYS A 1 454 ? -12.063 40.332 40.280 1.00 75.44 454 LYS A C 1
ATOM 3635 O O . LYS A 1 454 ? -12.438 41.219 39.500 1.00 75.44 454 LYS A O 1
ATOM 3640 N N . SER A 1 455 ? -11.889 40.557 41.582 1.00 70.25 455 SER A N 1
ATOM 3641 C CA . SER A 1 455 ? -11.874 41.848 42.273 1.00 70.25 455 SER A CA 1
ATOM 3642 C C . SER A 1 455 ? -10.521 42.571 42.163 1.00 70.25 455 SER A C 1
ATOM 3644 O O . SER A 1 455 ? -10.499 43.798 42.282 1.00 70.25 455 SER A O 1
ATOM 3646 N N . ASP A 1 456 ? -9.407 41.863 41.911 1.00 70.50 456 ASP A N 1
ATOM 3647 C CA . ASP A 1 456 ? -8.072 42.465 41.956 1.00 70.50 456 ASP A CA 1
ATOM 3648 C C . ASP A 1 456 ? -7.879 43.485 40.824 1.00 70.50 456 ASP A C 1
ATOM 3650 O O . ASP A 1 456 ? -7.894 43.174 39.630 1.00 70.50 456 ASP A O 1
ATOM 3654 N N . ARG A 1 457 ? -7.650 44.738 41.226 1.00 63.47 457 ARG A N 1
ATOM 3655 C CA . ARG A 1 457 ? -7.384 45.871 40.335 1.00 63.47 457 ARG A CA 1
ATOM 3656 C C . ARG A 1 457 ? -6.094 45.700 39.533 1.00 63.47 457 ARG A C 1
ATOM 3658 O O . ARG A 1 457 ? -5.974 46.314 38.481 1.00 63.47 457 ARG A O 1
ATOM 3665 N N . LYS A 1 458 ? -5.154 44.873 39.997 1.00 63.28 458 LYS A N 1
ATOM 3666 C CA . LYS A 1 458 ? -3.903 44.556 39.293 1.00 63.28 458 LYS A CA 1
ATOM 3667 C C . LYS A 1 458 ? -4.127 43.688 38.046 1.00 63.28 458 LYS A C 1
ATOM 3669 O O . LYS A 1 458 ? -3.383 43.799 37.075 1.00 63.28 458 LYS A O 1
ATOM 3674 N N . TRP A 1 459 ? -5.178 42.866 38.057 1.00 59.47 459 TRP A N 1
ATOM 3675 C CA . TRP A 1 459 ? -5.565 41.966 36.964 1.00 59.47 459 TRP A CA 1
ATOM 3676 C C . TRP A 1 459 ? -6.717 42.527 36.111 1.00 59.47 459 TRP A C 1
ATOM 3678 O O . TRP A 1 459 ? -7.330 41.807 35.328 1.00 59.47 459 TRP A O 1
ATOM 3688 N N . ARG A 1 460 ? -7.019 43.827 36.228 1.00 56.44 460 ARG A N 1
ATOM 3689 C CA . ARG A 1 460 ? -7.994 44.524 35.377 1.00 56.44 460 ARG A CA 1
ATOM 3690 C C . ARG A 1 460 ? -7.299 45.557 34.498 1.00 56.44 460 ARG A C 1
ATOM 3692 O O . ARG A 1 460 ? -6.738 46.522 35.009 1.00 56.44 460 ARG A O 1
ATOM 3699 N N . GLY A 1 461 ? -7.400 45.387 33.179 1.00 49.97 461 GLY A N 1
ATOM 3700 C CA . GLY A 1 461 ? -7.113 46.463 32.227 1.00 49.97 461 GLY A CA 1
ATOM 3701 C C . GLY A 1 461 ? -8.000 47.687 32.498 1.00 49.97 461 GLY A C 1
ATOM 3702 O O . GLY A 1 461 ? -9.118 47.556 33.007 1.00 49.97 461 GLY A O 1
ATOM 3703 N N . GLN A 1 462 ? -7.508 48.891 32.191 1.00 47.84 462 GLN A N 1
ATOM 3704 C CA . GLN A 1 462 ? -8.226 50.141 32.471 1.00 47.84 462 GLN A CA 1
ATOM 3705 C C . GLN A 1 462 ? -9.346 50.412 31.451 1.00 47.84 462 GLN A C 1
ATOM 3707 O O . GLN A 1 462 ? -9.269 51.355 30.667 1.00 47.84 462 GLN A O 1
ATOM 3712 N N . SER A 1 463 ? -10.416 49.610 31.465 1.00 40.06 463 SER A N 1
ATOM 3713 C CA . SER A 1 463 ? -11.554 49.821 30.565 1.00 40.06 463 SER A CA 1
ATOM 3714 C C . SER A 1 463 ? -12.923 49.543 31.196 1.00 40.06 463 SER A C 1
ATOM 3716 O O . SER A 1 463 ? -13.155 48.516 31.829 1.00 40.06 463 SER A O 1
ATOM 3718 N N . LYS A 1 464 ? -13.845 50.475 30.914 1.00 39.69 464 LYS A N 1
ATOM 3719 C CA . LYS A 1 464 ? -15.302 50.475 31.166 1.00 39.69 464 LYS A CA 1
ATOM 3720 C C . LYS A 1 464 ? -15.759 50.584 32.637 1.00 39.69 464 LYS A C 1
ATOM 3722 O O . LYS A 1 464 ? -15.184 50.051 33.578 1.00 39.69 464 LYS A O 1
ATOM 3727 N N . LYS A 1 465 ? -16.816 51.388 32.817 1.00 42.06 465 LYS A N 1
ATOM 3728 C CA . LYS A 1 465 ? -17.300 51.921 34.104 1.00 42.06 465 LYS A CA 1
ATOM 3729 C C . LYS A 1 465 ? -18.067 50.866 34.909 1.00 42.06 465 LYS A C 1
ATOM 3731 O O . LYS A 1 465 ? -18.853 50.113 34.339 1.00 42.06 465 LYS A O 1
ATOM 3736 N N . GLN A 1 466 ? -17.924 50.880 36.235 1.00 42.19 466 GLN A N 1
ATOM 3737 C CA . GLN A 1 466 ? -18.793 50.105 37.126 1.00 42.19 466 GLN A CA 1
ATOM 3738 C C . GLN A 1 466 ? -20.254 50.565 36.999 1.00 42.19 466 GLN A C 1
ATOM 3740 O O . GLN A 1 466 ? -20.553 51.752 37.124 1.00 42.19 466 GLN A O 1
ATOM 3745 N N . ARG A 1 467 ? -21.177 49.606 36.871 1.00 39.66 467 ARG A N 1
ATOM 3746 C CA . ARG A 1 467 ? -22.450 49.690 37.595 1.00 39.66 467 ARG A CA 1
ATOM 3747 C C . ARG A 1 467 ? -22.218 49.047 38.957 1.00 39.66 467 ARG A C 1
ATOM 3749 O O . ARG A 1 467 ? -21.731 47.920 39.012 1.00 39.66 467 ARG A O 1
ATOM 3756 N N . ALA A 1 468 ? -22.526 49.765 40.032 1.00 46.31 468 ALA A N 1
ATOM 3757 C CA . ALA A 1 468 ? -22.542 49.175 41.362 1.00 46.31 468 ALA A CA 1
ATOM 3758 C C . ALA A 1 468 ? -23.699 48.168 41.446 1.00 46.31 468 ALA A C 1
ATOM 3760 O O . ALA A 1 468 ? -24.821 48.475 41.044 1.00 46.31 468 ALA A O 1
ATOM 3761 N N . ALA A 1 469 ? -23.406 46.974 41.950 1.00 39.28 469 ALA A N 1
ATOM 3762 C CA . ALA A 1 469 ? -24.392 45.977 42.334 1.00 39.28 469 ALA A CA 1
ATOM 3763 C C . ALA A 1 469 ? -24.100 45.633 43.794 1.00 39.28 469 ALA A C 1
ATOM 3765 O O . ALA A 1 469 ? -23.175 44.872 44.075 1.00 39.28 469 ALA A O 1
ATOM 3766 N N . ASP A 1 470 ? -24.827 46.274 44.709 1.00 45.44 470 ASP A N 1
ATOM 3767 C CA . ASP A 1 470 ? -24.670 46.041 46.142 1.00 45.44 470 ASP A CA 1
ATOM 3768 C C . ASP A 1 470 ? -25.122 44.628 46.518 1.00 45.44 470 ASP A C 1
ATOM 3770 O O . ASP A 1 470 ? -26.178 44.152 46.096 1.00 45.44 470 ASP A O 1
ATOM 3774 N N . GLY A 1 471 ? -24.311 43.961 47.334 1.00 48.66 471 GLY A N 1
ATOM 3775 C CA . GLY A 1 471 ? -24.573 42.617 47.829 1.00 48.66 471 GLY A CA 1
ATOM 3776 C C . GLY A 1 471 ? -23.284 41.878 48.200 1.00 48.66 471 GLY A C 1
ATOM 3777 O O . GLY A 1 471 ? -22.208 42.221 47.706 1.00 48.66 471 GLY A O 1
ATOM 3778 N N . PRO A 1 472 ? -23.357 40.843 49.055 1.00 49.47 472 PRO A N 1
ATOM 3779 C CA . PRO A 1 472 ? -22.201 40.041 49.448 1.00 49.47 472 PRO A CA 1
ATOM 3780 C C . PRO A 1 472 ? -21.797 39.084 48.313 1.00 49.47 472 PRO A C 1
ATOM 3782 O O . PRO A 1 472 ? -22.030 37.875 48.371 1.00 49.47 472 PRO A O 1
ATOM 3785 N N . THR A 1 473 ? -21.213 39.624 47.241 1.00 52.09 473 THR A N 1
ATOM 3786 C CA . THR A 1 473 ? -20.767 38.840 46.086 1.00 52.09 473 THR A CA 1
ATOM 3787 C C . THR A 1 473 ? -19.611 37.927 46.482 1.00 52.09 473 THR A C 1
ATOM 3789 O O . THR A 1 473 ? -18.470 38.372 46.604 1.00 52.09 473 THR A O 1
ATOM 3792 N N . LYS A 1 474 ? -19.919 36.638 46.664 1.00 59.84 474 LYS A N 1
ATOM 3793 C CA . LYS A 1 474 ? -18.953 35.550 46.857 1.00 59.84 474 LYS A CA 1
ATOM 3794 C C . LYS A 1 474 ? -17.813 35.684 45.847 1.00 59.84 474 LYS A C 1
ATOM 3796 O O . LYS A 1 474 ? -18.048 35.595 44.644 1.00 59.84 474 LYS A O 1
ATOM 3801 N N . GLU A 1 475 ? -16.602 35.920 46.344 1.00 72.38 475 GLU A N 1
ATOM 3802 C CA . GLU A 1 475 ? -15.480 36.307 45.496 1.00 72.38 475 GLU A CA 1
ATOM 3803 C C . GLU A 1 475 ? -15.139 35.213 44.475 1.00 72.38 475 GLU A C 1
ATOM 3805 O O . GLU A 1 475 ? -14.900 34.054 44.825 1.00 72.38 475 GLU A O 1
ATOM 3810 N N . ILE A 1 476 ? -15.154 35.595 43.197 1.00 80.19 476 ILE A N 1
ATOM 3811 C CA . ILE A 1 476 ? -14.836 34.719 42.070 1.00 80.19 476 ILE A CA 1
ATOM 3812 C C . ILE A 1 476 ? -13.326 34.765 41.864 1.00 80.19 476 ILE A C 1
ATOM 3814 O O . ILE A 1 476 ? -12.761 35.849 41.733 1.00 80.19 476 ILE A O 1
ATOM 3818 N N . TRP A 1 477 ? -12.696 33.597 41.828 1.00 84.88 477 TRP A N 1
ATOM 3819 C CA . TRP A 1 477 ? -11.274 33.431 41.540 1.00 84.88 477 TRP A CA 1
ATOM 3820 C C . TRP A 1 477 ? -11.095 32.905 40.119 1.00 84.88 477 TRP A C 1
ATOM 3822 O O . TRP A 1 477 ? -11.940 32.151 39.638 1.00 84.88 477 TRP A O 1
ATOM 3832 N N . GLU A 1 478 ? -10.014 33.315 39.463 1.00 85.25 478 GLU A N 1
ATOM 3833 C CA . GLU A 1 478 ? -9.684 32.993 38.071 1.00 85.25 478 GLU A CA 1
ATOM 3834 C C . GLU A 1 478 ? -8.201 32.604 37.976 1.00 85.25 478 GLU A C 1
ATOM 3836 O O . GLU A 1 478 ? -7.379 33.099 38.754 1.00 85.25 478 GLU A O 1
ATOM 3841 N N . TRP A 1 479 ? -7.852 31.688 37.066 1.00 85.94 479 TRP A N 1
ATOM 3842 C CA . TRP A 1 479 ? -6.447 31.347 36.803 1.00 85.94 479 TRP A CA 1
ATOM 3843 C C . TRP A 1 479 ? -5.804 32.341 35.829 1.00 85.94 479 TRP A C 1
ATOM 3845 O O . TRP A 1 479 ? -6.417 32.722 34.829 1.00 85.94 479 TRP A O 1
ATOM 3855 N N . GLY A 1 480 ? -4.540 32.678 36.079 1.00 82.56 480 GLY A N 1
ATOM 3856 C CA . GLY A 1 480 ? -3.707 33.467 35.178 1.00 82.56 480 GLY A CA 1
ATOM 3857 C C . GLY A 1 480 ? -2.225 33.215 35.437 1.00 82.56 480 GLY A C 1
ATOM 3858 O O . GLY A 1 480 ? -1.668 33.702 36.419 1.00 82.56 480 GLY A O 1
ATOM 3859 N N . PHE A 1 481 ? -1.576 32.461 34.552 1.00 86.00 481 PHE A N 1
ATOM 3860 C CA . PHE A 1 481 ? -0.134 32.199 34.595 1.00 86.00 481 PHE A CA 1
ATOM 3861 C C . PHE A 1 481 ? 0.434 32.015 33.182 1.00 86.00 481 PHE A C 1
ATOM 3863 O O . PHE A 1 481 ? -0.305 31.959 32.202 1.00 86.00 481 PHE A O 1
ATOM 3870 N N . VAL A 1 482 ? 1.757 31.965 33.060 1.00 83.62 482 VAL A N 1
ATOM 3871 C CA . VAL A 1 482 ? 2.485 31.830 31.793 1.00 83.62 482 VAL A CA 1
ATOM 3872 C C . VAL A 1 482 ? 3.444 30.654 31.901 1.00 83.62 482 VAL A C 1
ATOM 3874 O O . VAL A 1 482 ? 4.162 30.527 32.895 1.00 83.62 482 VAL A O 1
ATOM 3877 N N . LEU A 1 483 ? 3.461 29.818 30.866 1.00 88.19 483 LEU A N 1
ATOM 3878 C CA . LEU A 1 483 ? 4.443 28.757 30.668 1.00 88.19 483 LEU A CA 1
ATOM 3879 C C . LEU A 1 483 ? 5.495 29.235 29.666 1.00 88.19 483 LEU A C 1
ATOM 3881 O O . LEU A 1 483 ? 5.149 29.807 28.631 1.00 88.19 483 LEU A O 1
ATOM 3885 N N . LEU A 1 484 ? 6.766 28.971 29.949 1.00 87.25 484 LEU A N 1
ATOM 3886 C CA . LEU A 1 484 ? 7.834 29.020 28.958 1.00 87.25 484 LEU A CA 1
ATOM 3887 C C . LEU A 1 484 ? 8.037 27.597 28.429 1.00 87.25 484 LEU A C 1
ATOM 3889 O O . LEU A 1 484 ? 8.380 26.696 29.197 1.00 87.25 484 LEU A O 1
ATOM 3893 N N . LEU A 1 485 ? 7.771 27.392 27.142 1.00 88.06 485 LEU A N 1
ATOM 3894 C CA . LEU A 1 485 ? 7.812 26.093 26.475 1.00 88.06 485 LEU A CA 1
ATOM 3895 C C . LEU A 1 485 ? 9.050 25.955 25.590 1.00 88.06 485 LEU A C 1
ATOM 3897 O O . LEU A 1 485 ? 9.448 26.929 24.965 1.00 88.06 485 LEU A O 1
ATOM 3901 N N . GLU A 1 486 ? 9.592 24.746 25.482 1.00 86.75 486 GLU A N 1
ATOM 3902 C CA . GLU A 1 486 ? 10.570 24.342 24.456 1.00 86.75 486 GLU A CA 1
ATOM 3903 C C . GLU A 1 486 ? 10.077 23.104 23.686 1.00 86.75 486 GLU A C 1
ATOM 3905 O O . GLU A 1 486 ? 9.163 22.416 24.152 1.00 86.75 486 GLU A O 1
ATOM 3910 N N . ASP A 1 487 ? 10.714 22.770 22.561 1.00 85.81 487 ASP A N 1
ATOM 3911 C CA . ASP A 1 487 ? 10.482 21.507 21.852 1.00 85.81 487 ASP A CA 1
ATOM 3912 C C . ASP A 1 487 ? 11.088 20.296 22.581 1.00 85.81 487 ASP A C 1
ATOM 3914 O O . ASP A 1 487 ? 12.200 20.316 23.106 1.00 85.81 487 ASP A O 1
ATOM 3918 N N . ALA A 1 488 ? 10.382 19.166 22.544 1.00 80.31 488 ALA A N 1
ATOM 3919 C CA . ALA A 1 488 ? 10.836 17.921 23.161 1.00 80.31 488 ALA A CA 1
ATOM 3920 C C . ALA A 1 488 ? 12.057 17.283 22.475 1.00 80.31 488 ALA A C 1
ATOM 3922 O O . ALA A 1 488 ? 12.774 16.495 23.098 1.00 80.31 488 ALA A O 1
ATOM 3923 N N . SER A 1 489 ? 12.279 17.583 21.198 1.00 69.69 489 SER A N 1
ATOM 3924 C CA . SER A 1 489 ? 13.357 17.028 20.377 1.00 69.69 489 SER A CA 1
ATOM 3925 C C . SER A 1 489 ? 14.092 18.147 19.647 1.00 69.69 489 SER A C 1
ATOM 3927 O O . SER A 1 489 ? 13.989 18.276 18.429 1.00 69.69 489 SER A O 1
ATOM 3929 N N . ILE A 1 490 ? 14.817 18.957 20.417 1.00 65.31 490 ILE A N 1
ATOM 3930 C CA . ILE A 1 490 ? 15.750 19.962 19.899 1.00 65.31 490 ILE A CA 1
ATOM 3931 C C . ILE A 1 490 ? 16.782 19.240 19.013 1.00 65.31 490 ILE A C 1
ATOM 3933 O O . ILE A 1 490 ? 17.401 18.279 19.490 1.00 65.31 490 ILE A O 1
ATOM 3937 N N . PRO A 1 491 ? 16.958 19.644 17.742 1.00 58.91 491 PRO A N 1
ATOM 3938 C CA . PRO A 1 491 ? 17.983 19.076 16.877 1.00 58.91 491 PRO A CA 1
ATOM 3939 C C . PRO A 1 491 ? 19.385 19.162 17.492 1.00 58.91 491 PRO A C 1
ATOM 3941 O O . PRO A 1 491 ? 19.687 20.019 18.329 1.00 58.91 491 PRO A O 1
ATOM 3944 N N . ARG A 1 492 ? 20.273 18.260 17.060 1.00 48.81 492 ARG A N 1
ATOM 3945 C CA . ARG A 1 492 ? 21.697 18.403 17.383 1.00 48.81 492 ARG A CA 1
ATOM 3946 C C . ARG A 1 492 ? 22.183 19.731 16.812 1.00 48.81 492 ARG A C 1
ATOM 3948 O O . ARG A 1 492 ? 21.776 20.121 15.722 1.00 48.81 492 ARG A O 1
ATOM 3955 N N . ASP A 1 493 ? 23.019 20.406 17.586 1.00 54.81 493 ASP A N 1
ATOM 3956 C CA . ASP A 1 493 ? 23.678 21.649 17.200 1.00 54.81 493 ASP A CA 1
ATOM 3957 C C . ASP A 1 493 ? 22.751 22.882 17.024 1.00 54.81 493 ASP A C 1
ATOM 3959 O O . ASP A 1 493 ? 23.180 23.897 16.484 1.00 54.81 493 ASP A O 1
ATOM 3963 N N . THR A 1 494 ? 21.526 22.877 17.581 1.00 60.59 494 THR A N 1
ATOM 3964 C CA . THR A 1 494 ? 20.598 24.042 17.581 1.00 60.59 494 THR A CA 1
ATOM 3965 C C . THR A 1 494 ? 20.221 24.553 18.979 1.00 60.59 494 THR A C 1
ATOM 3967 O O . THR A 1 494 ? 20.034 23.765 19.904 1.00 60.59 494 THR A O 1
ATOM 3970 N N . VAL A 1 495 ? 20.040 25.868 19.148 1.00 66.75 495 VAL A N 1
ATOM 3971 C CA . VAL A 1 495 ? 19.600 26.482 20.422 1.00 66.75 495 VAL A CA 1
ATOM 3972 C C . VAL A 1 495 ? 18.166 26.048 20.783 1.00 66.75 495 VAL A C 1
ATOM 3974 O O . VAL A 1 495 ? 17.316 25.943 19.906 1.00 66.75 495 VAL A O 1
ATOM 3977 N N . SER A 1 496 ? 17.877 25.822 22.073 1.00 73.12 496 SER A N 1
ATOM 3978 C CA . SER A 1 496 ? 16.500 25.605 22.560 1.00 73.12 496 SER A CA 1
ATOM 3979 C C . SER A 1 496 ? 15.687 26.902 22.427 1.00 73.12 496 SER A C 1
ATOM 3981 O O . SER A 1 496 ? 15.881 27.843 23.205 1.00 73.12 496 SER A O 1
ATOM 3983 N N . GLU A 1 497 ? 14.803 26.965 21.427 1.00 81.06 497 GLU A N 1
ATOM 3984 C CA . GLU A 1 497 ? 13.894 28.094 21.202 1.00 81.06 497 GLU A CA 1
ATOM 3985 C C . GLU A 1 497 ? 12.695 28.027 22.156 1.00 81.06 497 GLU A C 1
ATOM 3987 O O . GLU A 1 497 ? 12.093 26.969 22.351 1.00 81.06 497 GLU A O 1
ATOM 3992 N N . LYS A 1 498 ? 12.376 29.160 22.800 1.00 84.12 498 LYS A N 1
ATOM 3993 C CA . LYS A 1 498 ? 11.532 29.184 24.005 1.00 84.12 498 LYS A CA 1
ATOM 3994 C C . LYS A 1 498 ? 10.303 30.083 23.837 1.00 84.12 498 LYS A C 1
ATOM 3996 O O . LYS A 1 498 ? 10.407 31.309 23.878 1.00 84.12 498 LYS A O 1
ATOM 4001 N N . LEU A 1 499 ? 9.127 29.470 23.682 1.00 83.44 499 LEU A N 1
ATOM 4002 C CA . LEU A 1 499 ? 7.846 30.142 23.431 1.00 83.44 499 LEU A CA 1
ATOM 4003 C C . LEU A 1 499 ? 7.104 30.457 24.737 1.00 83.44 499 LEU A C 1
ATOM 4005 O O . LEU A 1 499 ? 6.946 29.594 25.598 1.00 83.44 499 LEU A O 1
ATOM 4009 N N . ARG A 1 500 ? 6.602 31.687 24.886 1.00 83.06 500 ARG A N 1
ATOM 4010 C CA . ARG A 1 500 ? 5.779 32.095 26.039 1.00 83.06 500 ARG A CA 1
ATOM 4011 C C . ARG A 1 500 ? 4.300 31.877 25.733 1.00 83.06 500 ARG A C 1
ATOM 4013 O O . ARG A 1 500 ? 3.739 32.587 24.905 1.00 83.06 500 ARG A O 1
ATOM 4020 N N . VAL A 1 501 ? 3.666 30.942 26.437 1.00 80.00 501 VAL A N 1
ATOM 4021 C CA . VAL A 1 501 ? 2.237 30.625 26.292 1.00 80.00 501 VAL A CA 1
ATOM 4022 C C . VAL A 1 501 ? 1.481 31.037 27.550 1.00 80.00 501 VAL A C 1
ATOM 4024 O O . VAL A 1 501 ? 1.772 30.561 28.650 1.00 80.00 501 VAL A O 1
ATOM 4027 N N . VAL A 1 502 ? 0.499 31.926 27.398 1.00 80.81 502 VAL A N 1
ATOM 4028 C CA . VAL A 1 502 ? -0.345 32.380 28.511 1.00 80.81 502 VAL A CA 1
ATOM 4029 C C . VAL A 1 502 ? -1.501 31.405 28.735 1.00 80.81 502 VAL A C 1
ATOM 4031 O O . VAL A 1 502 ? -2.265 31.101 27.821 1.00 80.81 502 VAL A O 1
ATOM 4034 N N . VAL A 1 503 ? -1.659 30.952 29.977 1.00 82.38 503 VAL A N 1
ATOM 4035 C CA . VAL A 1 503 ? -2.732 30.061 30.420 1.00 82.38 503 VAL A CA 1
ATOM 4036 C C . VAL A 1 503 ? -3.758 30.881 31.202 1.00 82.38 503 VAL A C 1
ATOM 4038 O O . VAL A 1 503 ? -3.516 31.317 32.330 1.00 82.38 503 VAL A O 1
ATOM 4041 N N . ASN A 1 504 ? -4.911 31.112 30.575 1.00 79.00 504 ASN A N 1
ATOM 4042 C CA . ASN A 1 504 ? -6.058 31.785 31.185 1.00 79.00 504 ASN A CA 1
ATOM 4043 C C . ASN A 1 504 ? -6.926 30.814 32.007 1.00 79.00 504 ASN A C 1
ATOM 4045 O O . ASN A 1 504 ? -6.646 29.616 32.088 1.00 79.00 504 ASN A O 1
ATOM 4049 N N . ASN A 1 505 ? -8.008 31.333 32.596 1.00 82.00 505 ASN A N 1
ATOM 4050 C CA . ASN A 1 505 ? -8.938 30.557 33.414 1.00 82.00 505 ASN A CA 1
ATOM 4051 C C . ASN A 1 505 ? -9.433 29.269 32.740 1.00 82.00 505 ASN A C 1
ATOM 4053 O O . ASN A 1 505 ? -9.400 28.205 33.359 1.00 82.00 505 ASN A O 1
ATOM 4057 N N . ASP A 1 506 ? -9.872 29.362 31.487 1.00 77.62 506 ASP A N 1
ATOM 4058 C CA . ASP A 1 506 ? -10.516 28.253 30.786 1.00 77.62 506 ASP A CA 1
ATOM 4059 C C . ASP A 1 506 ? -9.479 27.180 30.425 1.00 77.62 506 ASP A C 1
ATOM 4061 O O . ASP A 1 506 ? -9.659 26.002 30.745 1.00 77.62 506 ASP A O 1
ATOM 4065 N N . ALA A 1 507 ? -8.335 27.593 29.866 1.00 76.44 507 ALA A N 1
ATOM 4066 C CA . ALA A 1 507 ? -7.212 26.708 29.567 1.00 76.44 507 ALA A CA 1
ATOM 4067 C C . ALA A 1 507 ? -6.672 26.013 30.832 1.00 76.44 507 ALA A C 1
ATOM 4069 O O . ALA A 1 507 ? -6.451 24.802 30.824 1.00 76.44 507 ALA A O 1
ATOM 4070 N N . ALA A 1 508 ? -6.530 26.737 31.947 1.00 81.06 508 ALA A N 1
ATOM 4071 C CA . ALA A 1 508 ? -6.102 26.170 33.224 1.00 81.06 508 ALA A CA 1
ATOM 4072 C C . ALA A 1 508 ? -7.139 25.201 33.817 1.00 81.06 508 ALA A C 1
ATOM 4074 O O . ALA A 1 508 ? -6.766 24.163 34.365 1.00 81.06 508 ALA A O 1
ATOM 4075 N N . MET A 1 509 ? -8.439 25.482 33.681 1.00 81.25 509 MET A N 1
ATOM 4076 C CA . MET A 1 509 ? -9.488 24.552 34.110 1.00 81.25 509 MET A CA 1
ATOM 4077 C C . MET A 1 509 ? -9.442 23.231 33.327 1.00 81.25 509 MET A C 1
ATOM 4079 O O . MET A 1 509 ? -9.633 22.176 33.937 1.00 81.25 509 MET A O 1
ATOM 4083 N N . PHE A 1 510 ? -9.123 23.257 32.026 1.00 76.31 510 PHE A N 1
ATOM 4084 C CA . PHE A 1 510 ? -8.890 22.039 31.238 1.00 76.31 510 PHE A CA 1
ATOM 4085 C C . PHE A 1 510 ? -7.568 21.335 31.589 1.00 76.31 510 PHE A C 1
ATOM 4087 O O . PHE A 1 510 ? -7.562 20.112 31.725 1.00 76.31 510 PHE A O 1
ATOM 4094 N N . LEU A 1 511 ? -6.477 22.085 31.773 1.00 80.56 511 LEU A N 1
ATOM 4095 C CA . LEU A 1 511 ? -5.134 21.566 32.070 1.00 80.56 511 LEU A CA 1
ATOM 4096 C C . LEU A 1 511 ? -5.048 20.893 33.450 1.00 80.56 511 LEU A C 1
ATOM 4098 O O . LEU A 1 511 ? -4.498 19.802 33.589 1.00 80.56 511 LEU A O 1
ATOM 4102 N N . LEU A 1 512 ? -5.607 21.536 34.477 1.00 82.94 512 LEU A N 1
ATOM 4103 C CA . LEU A 1 512 ? -5.514 21.098 35.873 1.00 82.94 512 LEU A CA 1
ATOM 4104 C C . LEU A 1 512 ? -6.684 20.178 36.270 1.00 82.94 512 LEU A C 1
ATOM 4106 O O . LEU A 1 512 ? -6.549 19.302 37.134 1.00 82.94 512 LEU A O 1
ATOM 4110 N N . GLY A 1 513 ? -7.852 20.362 35.646 1.00 80.50 513 GLY A N 1
ATOM 4111 C CA . GLY A 1 513 ? -9.100 19.701 36.034 1.00 80.50 513 GLY A CA 1
ATOM 4112 C C . GLY A 1 513 ? -9.700 20.241 37.339 1.00 80.50 513 GLY A C 1
ATOM 4113 O O . GLY A 1 513 ? -10.396 19.508 38.039 1.00 80.50 513 GLY A O 1
ATOM 4114 N N . MET A 1 514 ? -9.407 21.496 37.699 1.00 84.94 514 MET A N 1
ATOM 4115 C CA . MET A 1 514 ? -9.901 22.155 38.914 1.00 84.94 514 MET A CA 1
ATOM 4116 C C . MET A 1 514 ? -10.218 23.639 38.677 1.00 84.94 514 MET A C 1
ATOM 4118 O O . MET A 1 514 ? -9.502 24.346 37.969 1.00 84.94 514 MET A O 1
ATOM 4122 N N . SER A 1 515 ? -11.297 24.120 39.299 1.00 84.88 515 SER A N 1
ATOM 4123 C CA . SER A 1 515 ? -11.659 25.541 39.305 1.00 84.88 515 SER A CA 1
ATOM 4124 C C . SER A 1 515 ? -10.646 26.362 40.104 1.00 84.88 515 SER A C 1
ATOM 4126 O O . SER A 1 515 ? -10.187 25.903 41.157 1.00 84.88 515 SER A O 1
ATOM 4128 N N . ALA A 1 516 ? -10.392 27.598 39.678 1.00 85.88 516 ALA A N 1
ATOM 4129 C CA . ALA A 1 516 ? -9.637 28.557 40.474 1.00 85.88 516 ALA A CA 1
ATOM 4130 C C . ALA A 1 516 ? -10.315 28.804 41.833 1.00 85.88 516 ALA A C 1
ATOM 4132 O O . ALA A 1 516 ? -11.543 28.762 41.978 1.00 85.88 516 ALA A O 1
ATOM 4133 N N . LYS A 1 517 ? -9.486 28.995 42.856 1.00 86.31 517 LYS A N 1
ATOM 4134 C CA . LYS A 1 517 ? -9.853 29.201 44.262 1.00 86.31 517 LYS A CA 1
ATOM 4135 C C . LYS A 1 517 ? -8.778 30.084 44.889 1.00 86.31 517 LYS A C 1
ATOM 4137 O O . LYS A 1 517 ? -7.668 30.143 44.377 1.00 86.31 517 LYS A O 1
ATOM 4142 N N . ASP A 1 518 ? -9.079 30.679 46.036 1.00 85.00 518 ASP A N 1
ATOM 4143 C CA . ASP A 1 518 ? -8.046 31.181 46.945 1.00 85.00 518 ASP A CA 1
ATOM 4144 C C . ASP A 1 518 ? -7.068 30.049 47.301 1.00 85.00 518 ASP A C 1
ATOM 4146 O O . ASP A 1 518 ? -7.485 29.052 47.894 1.00 85.00 518 ASP A O 1
ATOM 4150 N N . ILE A 1 519 ? -5.807 30.198 46.891 1.00 85.75 519 ILE A N 1
ATOM 4151 C CA . ILE A 1 519 ? -4.708 29.252 47.144 1.00 85.75 519 ILE A CA 1
ATOM 4152 C C . ILE A 1 519 ? -3.883 29.704 48.350 1.00 85.75 519 ILE A C 1
ATOM 4154 O O . ILE A 1 519 ? -3.463 28.881 49.161 1.00 85.75 519 ILE A O 1
ATOM 4158 N N . ILE A 1 520 ? -3.701 31.021 48.493 1.00 82.56 520 ILE A N 1
ATOM 4159 C CA . ILE A 1 520 ? -2.875 31.652 49.527 1.00 82.56 520 ILE A CA 1
ATOM 4160 C C . ILE A 1 520 ? -3.370 31.258 50.924 1.00 82.56 520 ILE A C 1
ATOM 4162 O O . ILE A 1 520 ? -2.561 30.919 51.783 1.00 82.56 520 ILE A O 1
ATOM 4166 N N . ASN A 1 521 ? -4.690 31.240 51.135 1.00 82.38 521 ASN A N 1
ATOM 4167 C CA . ASN A 1 521 ? -5.289 30.916 52.432 1.00 82.38 521 ASN A CA 1
ATOM 4168 C C . ASN A 1 521 ? -5.788 29.460 52.539 1.00 82.38 521 ASN A C 1
ATOM 4170 O O . ASN A 1 521 ? -6.500 29.127 53.488 1.00 82.38 521 ASN A O 1
ATOM 4174 N N . LYS A 1 522 ? -5.484 28.582 51.567 1.00 86.44 522 LYS A N 1
ATOM 4175 C CA . LYS A 1 522 ? -5.991 27.193 51.531 1.00 86.44 522 LYS A CA 1
ATOM 4176 C C . LYS A 1 522 ? -4.885 26.212 51.123 1.00 86.44 522 LYS A C 1
ATOM 4178 O O . LYS A 1 522 ? -4.842 25.815 49.959 1.00 86.44 522 LYS A O 1
ATOM 4183 N N . PRO A 1 523 ? -4.046 25.738 52.066 1.00 85.06 523 PRO A N 1
ATOM 4184 C CA . PRO A 1 523 ? -2.940 24.830 51.748 1.00 85.06 523 PRO A CA 1
ATOM 4185 C C . PRO A 1 523 ? -3.404 23.560 51.022 1.00 85.06 523 PRO A C 1
ATOM 4187 O O . PRO A 1 523 ? -2.799 23.172 50.037 1.00 85.06 523 PRO A O 1
ATOM 4190 N N . ALA A 1 524 ? -4.560 22.984 51.368 1.00 83.81 524 ALA A N 1
ATOM 4191 C CA . ALA A 1 524 ? -5.106 21.831 50.638 1.00 83.81 524 ALA A CA 1
ATOM 4192 C C . ALA A 1 524 ? -5.387 22.093 49.136 1.00 83.81 524 ALA A C 1
ATOM 4194 O O . ALA A 1 524 ? -5.405 21.152 48.348 1.00 83.81 524 ALA A O 1
ATOM 4195 N N . ALA A 1 525 ? -5.607 23.349 48.724 1.00 83.44 525 ALA A N 1
ATOM 4196 C CA . ALA A 1 525 ? -5.725 23.728 47.314 1.00 83.44 525 ALA A CA 1
ATOM 4197 C C . ALA A 1 525 ? -4.358 24.006 46.661 1.00 83.44 525 ALA A C 1
ATOM 4199 O O . ALA A 1 525 ? -4.222 23.787 45.459 1.00 83.44 525 ALA A O 1
ATOM 4200 N N . LEU A 1 526 ? -3.361 24.445 47.440 1.00 87.38 526 LEU A N 1
ATOM 4201 C CA . LEU A 1 526 ? -1.970 24.583 47.000 1.00 87.38 526 LEU A CA 1
ATOM 4202 C C . LEU A 1 526 ? -1.339 23.209 46.749 1.00 87.38 526 LEU A C 1
ATOM 4204 O O . LEU A 1 526 ? -0.903 22.961 45.633 1.00 87.38 526 LEU A O 1
ATOM 4208 N N . ASN A 1 527 ? -1.415 22.287 47.713 1.00 86.44 527 ASN A N 1
ATOM 4209 C CA . ASN A 1 527 ? -0.939 20.910 47.557 1.00 86.44 527 ASN A CA 1
ATOM 4210 C C . ASN A 1 527 ? -1.601 20.217 46.349 1.00 86.44 527 ASN A C 1
ATOM 4212 O O . ASN A 1 527 ? -0.930 19.555 45.567 1.00 86.44 527 ASN A O 1
ATOM 4216 N N . GLN A 1 528 ? -2.914 20.412 46.147 1.00 86.81 528 GLN A N 1
ATOM 4217 C CA . GLN A 1 528 ? -3.618 19.875 44.975 1.00 86.81 528 GLN A CA 1
ATOM 4218 C C . GLN A 1 528 ? -3.118 20.490 43.654 1.00 86.81 528 GLN A C 1
ATOM 4220 O O . GLN A 1 528 ? -3.099 19.803 42.634 1.00 86.81 528 GLN A O 1
ATOM 4225 N N . LEU A 1 529 ? -2.722 21.767 43.647 1.00 89.00 529 LEU A N 1
ATOM 4226 C CA . LEU A 1 529 ? -2.118 22.408 42.479 1.00 89.00 529 LEU A CA 1
ATOM 4227 C C . LEU A 1 529 ? -0.691 21.887 42.232 1.00 89.00 529 LEU A C 1
ATOM 4229 O O . LEU A 1 529 ? -0.352 21.577 41.094 1.00 89.00 529 LEU A O 1
ATOM 4233 N N . GLU A 1 530 ? 0.116 21.753 43.283 1.00 87.94 530 GLU A N 1
ATOM 4234 C CA . GLU A 1 530 ? 1.475 21.197 43.248 1.00 87.94 530 GLU A CA 1
ATOM 4235 C C . GLU A 1 530 ? 1.475 19.769 42.695 1.00 87.94 530 GLU A C 1
ATOM 4237 O O . GLU A 1 530 ? 2.138 19.507 41.691 1.00 87.94 530 GLU A O 1
ATOM 4242 N N . GLU A 1 531 ? 0.645 18.880 43.254 1.00 85.62 531 GLU A N 1
ATOM 4243 C CA . GLU A 1 531 ? 0.446 17.513 42.755 1.00 85.62 531 GLU A CA 1
ATOM 4244 C C . GLU A 1 531 ? 0.097 17.488 41.265 1.00 85.62 531 GLU A C 1
ATOM 4246 O O . GLU A 1 531 ? 0.615 16.644 40.541 1.00 85.62 531 GLU A O 1
ATOM 4251 N N . LYS A 1 532 ? -0.770 18.401 40.800 1.00 87.06 532 LYS A N 1
ATOM 4252 C CA . LYS A 1 532 ? -1.221 18.496 39.401 1.00 87.06 532 LYS A CA 1
ATOM 4253 C C . LYS A 1 532 ? -0.159 19.031 38.450 1.00 87.06 532 LYS A C 1
ATOM 4255 O O . LYS A 1 532 ? -0.080 18.573 37.311 1.00 87.06 532 LYS A O 1
ATOM 4260 N N . LEU A 1 533 ? 0.635 19.994 38.895 1.00 88.50 533 LEU A N 1
ATOM 4261 C CA . LEU A 1 533 ? 1.658 20.642 38.082 1.00 88.50 533 LEU A CA 1
ATOM 4262 C C . LEU A 1 533 ? 2.949 19.817 38.013 1.00 88.50 533 LEU A C 1
ATOM 4264 O O . LEU A 1 533 ? 3.555 19.731 36.947 1.00 88.50 533 LEU A O 1
ATOM 4268 N N . PHE A 1 534 ? 3.291 19.081 39.073 1.00 86.38 534 PHE A N 1
ATOM 4269 C CA . PHE A 1 534 ? 4.362 18.076 39.058 1.00 86.38 534 PHE A CA 1
ATOM 4270 C C . PHE A 1 534 ? 4.138 16.989 37.982 1.00 86.38 534 PHE A C 1
ATOM 4272 O O . PHE A 1 534 ? 5.080 16.389 37.470 1.00 86.38 534 PHE A O 1
ATOM 4279 N N . ILE A 1 535 ? 2.896 16.756 37.553 1.00 84.75 535 ILE A N 1
ATOM 4280 C CA . ILE A 1 535 ? 2.587 15.842 36.438 1.00 84.75 535 ILE A CA 1
ATOM 4281 C C . ILE A 1 535 ? 3.017 16.424 35.088 1.00 84.75 535 ILE A C 1
ATOM 4283 O O . ILE A 1 535 ? 3.484 15.700 34.205 1.00 84.75 535 ILE A O 1
ATOM 4287 N N . LEU A 1 536 ? 2.840 17.735 34.932 1.00 84.50 536 LEU A N 1
ATOM 4288 C CA . LEU A 1 536 ? 3.169 18.478 33.723 1.00 84.50 536 LEU A CA 1
ATOM 4289 C C . LEU A 1 536 ? 4.684 18.693 33.603 1.00 84.50 536 LEU A C 1
ATOM 4291 O O . LEU A 1 536 ? 5.225 18.600 32.502 1.00 84.50 536 LEU A O 1
ATOM 4295 N N . TRP A 1 537 ? 5.368 18.955 34.725 1.00 85.88 537 TRP A N 1
ATOM 4296 C CA . TRP A 1 537 ? 6.758 19.423 34.712 1.00 85.88 537 TRP A CA 1
ATOM 4297 C C . TRP A 1 537 ? 7.709 18.861 35.789 1.00 85.88 537 TRP A C 1
ATOM 4299 O O . TRP A 1 537 ? 8.857 19.293 35.849 1.00 85.88 537 TRP A O 1
ATOM 4309 N N . GLY A 1 538 ? 7.275 17.911 36.622 1.00 87.75 538 GLY A N 1
ATOM 4310 C CA . GLY A 1 538 ? 8.077 17.299 37.698 1.00 87.75 538 GLY A CA 1
ATOM 4311 C C . GLY A 1 538 ? 8.814 18.310 38.580 1.00 87.75 538 GLY A C 1
ATOM 4312 O O . GLY A 1 538 ? 8.181 19.235 39.080 1.00 87.75 538 GLY A O 1
ATOM 4313 N N . ASN A 1 539 ? 10.133 18.154 38.759 1.00 88.25 539 ASN A N 1
ATOM 4314 C CA . ASN A 1 539 ? 10.921 18.930 39.737 1.00 88.25 539 ASN A CA 1
ATOM 4315 C C . ASN A 1 539 ? 11.172 20.419 39.388 1.00 88.25 539 ASN A C 1
ATOM 4317 O O . ASN A 1 539 ? 12.054 21.039 39.987 1.00 88.25 539 ASN A O 1
ATOM 4321 N N . LEU A 1 540 ? 10.471 20.994 38.400 1.00 89.56 540 LEU A N 1
ATOM 4322 C CA . LEU A 1 540 ? 10.682 22.373 37.931 1.00 89.56 540 LEU A CA 1
ATOM 4323 C C . LEU A 1 540 ? 10.661 23.394 39.080 1.00 89.56 540 LEU A C 1
ATOM 4325 O O . LEU A 1 540 ? 11.466 24.322 39.094 1.00 89.56 540 LEU A O 1
ATOM 4329 N N . MET A 1 541 ? 9.749 23.228 40.043 1.00 87.62 541 MET A N 1
ATOM 4330 C CA . MET A 1 541 ? 9.558 24.194 41.129 1.00 87.62 541 MET A CA 1
ATOM 4331 C C . MET A 1 541 ? 10.607 24.041 42.228 1.00 87.62 541 MET A C 1
ATOM 4333 O O . MET A 1 541 ? 11.124 25.039 42.722 1.00 87.62 541 MET A O 1
ATOM 4337 N N . GLU A 1 542 ? 10.969 22.807 42.563 1.00 88.44 542 GLU A N 1
ATOM 4338 C CA . GLU A 1 542 ? 12.038 22.471 43.498 1.00 88.44 542 GLU A CA 1
ATOM 4339 C C . GLU A 1 542 ? 13.387 22.989 42.983 1.00 88.44 542 GLU A C 1
ATOM 4341 O O . GLU A 1 542 ? 14.143 23.606 43.733 1.00 88.44 542 GLU A O 1
ATOM 4346 N N . LEU A 1 543 ? 13.646 22.827 41.681 1.00 85.56 543 LEU A N 1
ATOM 4347 C CA . LEU A 1 543 ? 14.836 23.359 41.024 1.00 85.56 543 LEU A CA 1
ATOM 4348 C C . LEU A 1 543 ? 14.805 24.894 40.937 1.00 85.56 543 LEU A C 1
ATOM 4350 O O . LEU A 1 543 ? 15.829 25.530 41.182 1.00 85.56 543 LEU A O 1
ATOM 4354 N N . LYS A 1 544 ? 13.645 25.515 40.668 1.00 84.12 544 LYS A N 1
ATOM 4355 C CA . LYS A 1 544 ? 13.499 26.983 40.711 1.00 84.12 544 LYS A CA 1
ATOM 4356 C C . LYS A 1 544 ? 13.773 27.540 42.114 1.00 84.12 544 LYS A C 1
ATOM 4358 O O . LYS A 1 544 ? 14.406 28.586 42.235 1.00 84.12 544 LYS A O 1
ATOM 4363 N N . SER A 1 545 ? 13.367 26.833 43.170 1.00 83.50 545 SER A N 1
ATOM 4364 C CA . SER A 1 545 ? 13.725 27.164 44.555 1.00 83.50 545 SER A CA 1
ATOM 4365 C C . SER A 1 545 ? 15.227 27.013 44.828 1.00 83.50 545 SER A C 1
ATOM 4367 O O . SER A 1 545 ? 15.843 27.967 45.297 1.00 83.50 545 SER A O 1
ATOM 4369 N N . GLU A 1 546 ? 15.840 25.876 44.476 1.00 84.38 546 GLU A N 1
ATOM 4370 C CA . GLU A 1 546 ? 17.284 25.635 44.667 1.00 84.38 546 GLU A CA 1
ATOM 4371 C C . GLU A 1 546 ? 18.149 26.689 43.953 1.00 84.38 546 GLU A C 1
ATOM 4373 O O . GLU A 1 546 ? 19.142 27.172 44.503 1.00 84.38 546 GLU A O 1
ATOM 4378 N N . LEU A 1 547 ? 17.770 27.069 42.728 1.00 83.56 547 LEU A N 1
ATOM 4379 C CA . LEU A 1 547 ? 18.452 28.111 41.963 1.00 83.56 547 LEU A CA 1
ATOM 4380 C C . LEU A 1 547 ? 18.286 29.487 42.620 1.00 83.56 547 LEU A C 1
ATOM 4382 O O . LEU A 1 547 ? 19.281 30.203 42.765 1.00 83.56 547 LEU A O 1
ATOM 4386 N N . ARG A 1 548 ? 17.072 29.835 43.073 1.00 80.62 548 ARG A N 1
ATOM 4387 C CA . ARG A 1 548 ? 16.764 31.118 43.727 1.00 80.62 548 ARG A CA 1
ATOM 4388 C C . ARG A 1 548 ? 17.548 31.305 45.027 1.00 80.62 548 ARG A C 1
ATOM 4390 O O . ARG A 1 548 ? 18.084 32.390 45.249 1.00 80.62 548 ARG A O 1
ATOM 4397 N N . ASP A 1 549 ? 17.697 30.249 45.826 1.00 79.38 549 ASP A N 1
ATOM 4398 C CA . ASP A 1 549 ? 18.525 30.250 47.043 1.00 79.38 549 ASP A CA 1
ATOM 4399 C C . ASP A 1 549 ? 20.029 30.419 46.737 1.00 79.38 549 ASP A C 1
ATOM 4401 O O . ASP A 1 549 ? 20.789 30.912 47.572 1.00 79.38 549 ASP A O 1
ATOM 4405 N N . ARG A 1 550 ? 20.464 30.076 45.516 1.00 79.69 550 ARG A N 1
ATOM 4406 C CA . ARG A 1 550 ? 21.825 30.310 44.991 1.00 79.69 550 ARG A CA 1
ATOM 4407 C C . ARG A 1 550 ? 21.962 31.593 44.156 1.00 79.69 550 ARG A C 1
ATOM 4409 O O . ARG A 1 550 ? 22.978 31.767 43.489 1.00 79.69 550 ARG A O 1
ATOM 4416 N N . ALA A 1 551 ? 20.971 32.488 44.194 1.00 80.06 551 ALA A N 1
ATOM 4417 C CA . ALA A 1 551 ? 20.915 33.725 43.401 1.00 80.06 551 ALA A CA 1
ATOM 4418 C C . ALA A 1 551 ? 21.004 33.514 41.869 1.00 80.06 551 ALA A C 1
ATOM 4420 O O . ALA A 1 551 ? 21.527 34.350 41.134 1.00 80.06 551 ALA A O 1
ATOM 4421 N N . THR A 1 552 ? 20.447 32.400 41.397 1.00 76.94 552 THR A N 1
ATOM 4422 C CA . THR A 1 552 ? 20.246 32.041 39.982 1.00 76.94 552 THR A CA 1
ATOM 4423 C C . THR A 1 552 ? 18.748 31.844 39.700 1.00 76.94 552 THR A C 1
ATOM 4425 O O . THR A 1 552 ? 17.949 31.804 40.633 1.00 76.94 552 THR A O 1
ATOM 4428 N N . ASP A 1 553 ? 18.334 31.747 38.436 1.00 76.44 553 ASP A N 1
ATOM 4429 C CA . ASP A 1 553 ? 16.926 31.534 38.053 1.00 76.44 553 ASP A CA 1
ATOM 4430 C C . ASP A 1 553 ? 16.839 30.612 36.820 1.00 76.44 553 ASP A C 1
ATOM 4432 O O . ASP A 1 553 ? 17.859 30.281 36.211 1.00 76.44 553 ASP A O 1
ATOM 4436 N N . LEU A 1 554 ? 15.626 30.182 36.478 1.00 81.50 554 LEU A N 1
ATOM 4437 C CA . LEU A 1 554 ? 15.299 29.430 35.264 1.00 81.50 554 LEU A CA 1
ATOM 4438 C C . LEU A 1 554 ? 15.084 30.362 34.048 1.00 81.50 554 LEU A C 1
ATOM 4440 O O . LEU A 1 554 ? 14.849 31.560 34.225 1.00 81.50 554 LEU A O 1
ATOM 4444 N N . PRO A 1 555 ? 15.112 29.840 32.802 1.00 77.25 555 PRO A N 1
ATOM 4445 C CA . PRO A 1 555 ? 15.392 28.454 32.408 1.00 77.25 555 PRO A CA 1
ATOM 4446 C C . PRO A 1 555 ? 16.880 28.091 32.526 1.00 77.25 555 PRO A C 1
ATOM 4448 O O . PRO A 1 555 ? 17.744 28.962 32.587 1.00 77.25 555 PRO A O 1
ATOM 4451 N N . LEU A 1 556 ? 17.177 26.791 32.524 1.00 77.19 556 LEU A N 1
ATOM 4452 C CA . LEU A 1 556 ? 18.550 26.287 32.584 1.00 77.19 556 LEU A CA 1
ATOM 4453 C C . LEU A 1 556 ? 19.389 26.651 31.336 1.00 77.19 556 LEU A C 1
ATOM 4455 O O . LEU A 1 556 ? 18.824 26.910 30.262 1.00 77.19 556 LEU A O 1
ATOM 4459 N N . PRO A 1 557 ? 20.736 26.632 31.451 1.00 71.19 557 PRO A N 1
ATOM 4460 C CA . PRO A 1 557 ? 21.635 26.635 30.301 1.00 71.19 557 PRO A CA 1
ATOM 4461 C C . PRO A 1 557 ? 21.395 25.407 29.401 1.00 71.19 557 PRO A C 1
ATOM 4463 O O . PRO A 1 557 ? 21.117 24.327 29.926 1.00 71.19 557 PRO A O 1
ATOM 4466 N N . PRO A 1 558 ? 21.546 25.523 28.069 1.00 64.06 558 PRO A N 1
ATOM 4467 C CA . PRO A 1 558 ? 21.361 24.389 27.165 1.00 64.06 558 PRO A CA 1
ATOM 4468 C C . PRO A 1 558 ? 22.273 23.198 27.514 1.00 64.06 558 PRO A C 1
ATOM 4470 O O . PRO A 1 558 ? 23.473 23.368 27.729 1.00 64.06 558 PRO A O 1
ATOM 4473 N N . GLY A 1 559 ? 21.691 21.995 27.583 1.00 60.94 559 GLY A N 1
ATOM 4474 C CA . GLY A 1 559 ? 22.387 20.748 27.939 1.00 60.94 559 GLY A CA 1
ATOM 4475 C C . GLY A 1 559 ? 22.507 20.462 29.447 1.00 60.94 559 GLY A C 1
ATOM 4476 O O . GLY A 1 559 ? 23.076 19.439 29.834 1.00 60.94 559 GLY A O 1
ATOM 4477 N N . ASP A 1 560 ? 21.975 21.327 30.316 1.00 69.56 560 ASP A N 1
ATOM 4478 C CA . ASP A 1 560 ? 21.925 21.102 31.764 1.00 69.56 560 ASP A CA 1
ATOM 4479 C C . ASP A 1 560 ? 20.739 20.194 32.142 1.00 69.56 560 ASP A C 1
ATOM 4481 O O . ASP A 1 560 ? 19.622 20.631 32.413 1.00 69.56 560 ASP A O 1
ATOM 4485 N N . ASN A 1 561 ? 20.992 18.887 32.186 1.00 73.12 561 ASN A N 1
ATOM 4486 C CA . ASN A 1 561 ? 19.950 17.868 32.350 1.00 73.12 561 ASN A CA 1
ATOM 4487 C C . ASN A 1 561 ? 19.432 17.689 33.798 1.00 73.12 561 ASN A C 1
ATOM 4489 O O . ASN A 1 561 ? 18.984 16.604 34.172 1.00 73.12 561 ASN A O 1
ATOM 4493 N N . ARG A 1 562 ? 19.473 18.744 34.629 1.00 79.44 562 ARG A N 1
ATOM 4494 C CA . ARG A 1 562 ? 18.897 18.764 35.993 1.00 79.44 562 ARG A CA 1
ATOM 4495 C C . ARG A 1 562 ? 17.373 18.902 36.026 1.00 79.44 562 ARG A C 1
ATOM 4497 O O . ARG A 1 562 ? 16.747 18.524 37.022 1.00 79.44 562 ARG A O 1
ATOM 4504 N N . LEU A 1 563 ? 16.771 19.463 34.977 1.00 82.06 563 LEU A N 1
ATOM 4505 C CA . LEU A 1 563 ? 15.322 19.622 34.900 1.00 82.06 563 LEU A CA 1
ATOM 4506 C C . LEU A 1 563 ? 14.637 18.283 34.608 1.00 82.06 563 LEU A C 1
ATOM 4508 O O . LEU A 1 563 ? 15.070 17.516 33.753 1.00 82.06 563 LEU A O 1
ATOM 4512 N N . THR A 1 564 ? 13.530 18.010 35.301 1.00 81.06 564 THR A N 1
ATOM 4513 C CA . THR A 1 564 ? 12.745 16.789 35.138 1.00 81.06 564 THR A CA 1
ATOM 4514 C C . THR A 1 564 ? 11.244 17.029 34.894 1.00 81.06 564 THR A C 1
ATOM 4516 O O . THR A 1 564 ? 10.392 16.601 35.663 1.00 81.06 564 THR A O 1
ATOM 4519 N N . ASN A 1 565 ? 10.914 17.532 33.699 1.00 83.62 565 ASN A N 1
ATOM 4520 C CA . ASN A 1 565 ? 9.597 17.646 33.031 1.00 83.62 565 ASN A CA 1
ATOM 4521 C C . ASN A 1 565 ? 9.334 16.665 31.832 1.00 83.62 565 ASN A C 1
ATOM 4523 O O . ASN A 1 565 ? 10.001 16.724 30.804 1.00 83.62 565 ASN A O 1
ATOM 4527 N N . LYS A 1 566 ? 8.331 15.765 31.870 1.00 83.38 566 LYS A N 1
ATOM 4528 C CA . LYS A 1 566 ? 8.094 14.794 30.757 1.00 83.38 566 LYS A CA 1
ATOM 4529 C C . LYS A 1 566 ? 7.509 15.474 29.508 1.00 83.38 566 LYS A C 1
ATOM 4531 O O . LYS A 1 566 ? 6.486 16.138 29.659 1.00 83.38 566 LYS A O 1
ATOM 4536 N N . PRO A 1 567 ? 8.068 15.280 28.294 1.00 88.62 567 PRO A N 1
ATOM 4537 C CA . PRO A 1 567 ? 7.569 15.945 27.091 1.00 88.62 567 PRO A CA 1
ATOM 4538 C C . PRO A 1 567 ? 6.142 15.515 26.759 1.00 88.62 567 PRO A C 1
ATOM 4540 O O . PRO A 1 567 ? 5.834 14.326 26.809 1.00 88.62 567 PRO A O 1
ATOM 4543 N N . PHE A 1 568 ? 5.273 16.457 26.407 1.00 88.38 568 PHE A N 1
ATOM 4544 C CA . PHE A 1 568 ? 3.849 16.217 26.169 1.00 88.38 568 PHE A CA 1
ATOM 4545 C C . PHE A 1 568 ? 3.369 16.866 24.873 1.00 88.38 568 PHE A C 1
ATOM 4547 O O . PHE A 1 568 ? 3.918 17.868 24.426 1.00 88.38 568 PHE A O 1
ATOM 4554 N N . ASP A 1 569 ? 2.315 16.303 24.284 1.00 86.50 569 ASP A N 1
ATOM 4555 C CA . ASP A 1 569 ? 1.633 16.936 23.158 1.00 86.50 569 ASP A CA 1
ATOM 4556 C C . ASP A 1 569 ? 0.686 18.018 23.691 1.00 86.50 569 ASP A C 1
ATOM 4558 O O . ASP A 1 569 ? -0.184 17.740 24.521 1.00 86.50 569 ASP A O 1
ATOM 4562 N N . ALA A 1 570 ? 0.842 19.241 23.194 1.00 85.06 570 ALA A N 1
ATOM 4563 C CA . ALA A 1 570 ? 0.007 20.395 23.499 1.00 85.06 570 ALA A CA 1
ATOM 4564 C C . ALA A 1 570 ? -0.658 20.931 22.226 1.00 85.06 570 ALA A C 1
ATOM 4566 O O . ALA A 1 570 ? -0.108 20.806 21.131 1.00 85.06 570 ALA A O 1
ATOM 4567 N N . CYS A 1 571 ? -1.817 21.571 22.376 1.00 84.44 571 CYS A N 1
ATOM 4568 C CA . CYS A 1 571 ? -2.359 22.466 21.355 1.00 84.44 571 CYS A CA 1
ATOM 4569 C C . CYS A 1 571 ? -1.971 23.898 21.736 1.00 84.44 571 CYS A C 1
ATOM 4571 O O . CYS A 1 571 ? -2.272 24.335 22.848 1.00 84.44 571 CYS A O 1
ATOM 4573 N N . ILE A 1 572 ? -1.290 24.594 20.831 1.00 83.94 572 ILE A N 1
ATOM 4574 C CA . ILE A 1 572 ? -0.856 25.982 20.978 1.00 83.94 572 ILE A CA 1
ATOM 4575 C C . ILE A 1 572 ? -1.661 26.794 19.968 1.00 83.94 572 ILE A C 1
ATOM 4577 O O . ILE A 1 572 ? -1.579 26.555 18.768 1.00 83.94 572 ILE A O 1
ATOM 4581 N N . GLU A 1 573 ? -2.483 27.714 20.450 1.00 77.50 573 GLU A N 1
ATOM 4582 C CA . GLU A 1 573 ? -3.265 28.613 19.600 1.00 77.50 573 GLU A CA 1
ATOM 4583 C C . GLU A 1 573 ? -2.567 29.970 19.539 1.00 77.50 573 GLU A C 1
ATOM 4585 O O . GLU A 1 573 ? -1.957 30.394 20.523 1.00 77.50 573 GLU A O 1
ATOM 4590 N N . GLU A 1 574 ? -2.680 30.653 18.404 1.00 75.62 574 GLU A N 1
ATOM 4591 C CA . GLU A 1 574 ? -2.353 32.065 18.299 1.00 75.62 574 GLU A CA 1
ATOM 4592 C C . GLU A 1 574 ? -3.613 32.917 18.194 1.00 75.62 574 GLU A C 1
ATOM 4594 O O . GLU A 1 574 ? -4.525 32.597 17.436 1.00 75.62 574 GLU A O 1
ATOM 4599 N N . TYR A 1 575 ? -3.627 34.041 18.912 1.00 63.72 575 TYR A N 1
ATOM 4600 C CA . TYR A 1 575 ? -4.443 35.222 18.625 1.00 63.72 575 TYR A CA 1
ATOM 4601 C C . TYR A 1 575 ? -3.962 36.416 19.463 1.00 63.72 575 TYR A C 1
ATOM 4603 O O . TYR A 1 575 ? -3.296 36.258 20.493 1.00 63.72 575 TYR A O 1
ATOM 4611 N N . GLY A 1 576 ? -4.338 37.624 19.041 1.00 60.03 576 GLY A N 1
ATOM 4612 C CA . GLY A 1 576 ? -4.088 38.862 19.780 1.00 60.03 576 GLY A CA 1
ATOM 4613 C C . GLY A 1 576 ? -5.102 39.097 20.898 1.00 60.03 576 GLY A C 1
ATOM 4614 O O . GLY A 1 576 ? -6.309 39.017 20.678 1.00 60.03 576 GLY A O 1
ATOM 4615 N N . ALA A 1 577 ? -4.622 39.439 22.094 1.00 57.06 577 ALA A N 1
ATOM 4616 C CA . ALA A 1 577 ? -5.462 39.689 23.264 1.00 57.06 577 ALA A CA 1
ATOM 4617 C C . ALA A 1 577 ? -5.021 40.935 24.047 1.00 57.06 577 ALA A C 1
ATOM 4619 O O . ALA A 1 577 ? -3.848 41.306 24.043 1.00 57.06 577 ALA A O 1
ATOM 4620 N N . GLU A 1 578 ? -5.956 41.560 24.766 1.00 53.66 578 GLU A N 1
ATOM 4621 C CA . GLU A 1 578 ? -5.677 42.704 25.643 1.00 53.66 578 GLU A CA 1
ATOM 4622 C C . GLU A 1 578 ? -4.864 42.239 26.872 1.00 53.66 578 GLU A C 1
ATOM 4624 O O . GLU A 1 578 ? -5.364 41.517 27.737 1.00 53.66 578 GLU A O 1
ATOM 4629 N N . THR A 1 579 ? -3.580 42.604 26.930 1.00 48.03 579 THR A N 1
ATOM 4630 C CA . THR A 1 579 ? -2.635 42.096 27.939 1.00 48.03 579 THR A CA 1
ATOM 4631 C C . THR A 1 579 ? -2.849 42.699 29.328 1.00 48.03 579 THR A C 1
ATOM 4633 O O . THR A 1 579 ? -3.039 43.905 29.489 1.00 48.03 579 THR A O 1
ATOM 4636 N N . LEU A 1 580 ? -2.739 41.859 30.359 1.00 50.97 580 LEU A N 1
ATOM 4637 C CA . LEU A 1 580 ? -2.982 42.219 31.759 1.00 50.97 580 LEU A CA 1
ATOM 4638 C C . LEU A 1 580 ? -1.869 43.133 32.334 1.00 50.97 580 LEU A C 1
ATOM 4640 O O . LEU A 1 580 ? -0.690 42.854 32.098 1.00 50.97 580 LEU A O 1
ATOM 4644 N N . PRO A 1 581 ? -2.181 44.165 33.153 1.00 45.88 581 PRO A N 1
ATOM 4645 C CA . PRO A 1 581 ? -1.184 45.149 33.607 1.00 45.88 581 PRO A CA 1
ATOM 4646 C C . PRO A 1 581 ? 0.025 44.566 34.362 1.00 45.88 581 PRO A C 1
ATOM 4648 O O . PRO A 1 581 ? 1.160 44.956 34.099 1.00 45.88 581 PRO A O 1
ATOM 4651 N N . VAL A 1 582 ? -0.195 43.585 35.249 1.00 47.19 582 VAL A N 1
ATOM 4652 C CA . VAL A 1 582 ? 0.881 42.879 35.989 1.00 47.19 582 VAL A CA 1
ATOM 4653 C C . VAL A 1 582 ? 1.822 42.100 35.075 1.00 47.19 582 VAL A C 1
ATOM 4655 O O . VAL A 1 582 ? 3.006 41.952 35.386 1.00 47.19 582 VAL A O 1
ATOM 4658 N N . ILE A 1 583 ? 1.291 41.574 33.971 1.00 47.38 583 ILE A N 1
ATOM 4659 C CA . ILE A 1 583 ? 2.084 40.876 32.961 1.00 47.38 583 ILE A CA 1
ATOM 4660 C C . ILE A 1 583 ? 2.900 41.926 32.201 1.00 47.38 583 ILE A C 1
ATOM 4662 O O . ILE A 1 583 ? 4.117 41.789 32.126 1.00 47.38 583 ILE A O 1
ATOM 4666 N N . SER A 1 584 ? 2.266 43.024 31.770 1.00 44.25 584 SER A N 1
ATOM 4667 C CA . SER A 1 584 ? 2.924 44.147 31.089 1.00 44.25 584 SER A CA 1
ATOM 4668 C C . SER A 1 584 ? 4.137 44.688 31.857 1.00 44.25 584 SER A C 1
ATOM 4670 O O . SER A 1 584 ? 5.256 44.526 31.385 1.00 44.25 584 SER A O 1
ATOM 4672 N N . GLU A 1 585 ? 3.965 45.299 33.038 1.00 36.66 585 GLU A N 1
ATOM 4673 C CA . GLU A 1 585 ? 5.045 46.070 33.694 1.00 36.66 585 GLU A CA 1
ATOM 4674 C C . GLU A 1 585 ? 6.309 45.246 33.999 1.00 36.66 585 GLU A C 1
ATOM 4676 O O . GLU A 1 585 ? 7.427 45.770 33.952 1.00 36.66 585 GLU A O 1
ATOM 4681 N N . LYS A 1 586 ? 6.155 43.949 34.300 1.00 42.47 586 LYS A N 1
ATOM 4682 C CA . LYS A 1 586 ? 7.293 43.052 34.538 1.00 42.47 586 LYS A CA 1
ATOM 4683 C C . LYS A 1 586 ? 7.855 42.426 33.265 1.00 42.47 586 LYS A C 1
ATOM 4685 O O . LYS A 1 586 ? 9.074 42.268 33.210 1.00 42.47 586 LYS A O 1
ATOM 4690 N N . LEU A 1 587 ? 7.049 42.154 32.231 1.00 37.78 587 LEU A N 1
ATOM 4691 C CA . LEU A 1 587 ? 7.608 41.799 30.923 1.00 37.78 587 LEU A CA 1
ATOM 4692 C C . LEU A 1 587 ? 8.388 42.973 30.327 1.00 37.78 587 LEU A C 1
ATOM 4694 O O . LEU A 1 587 ? 9.485 42.740 29.843 1.00 37.78 587 LEU A O 1
ATOM 4698 N N . THR A 1 588 ? 7.934 44.227 30.443 1.00 34.09 588 THR A N 1
ATOM 4699 C CA . THR A 1 588 ? 8.671 45.392 29.913 1.00 34.09 588 THR A CA 1
ATOM 4700 C C . THR A 1 588 ? 10.085 45.513 30.501 1.00 34.09 588 THR A C 1
ATOM 4702 O O . THR A 1 588 ? 11.008 45.903 29.794 1.00 34.09 588 THR A O 1
ATOM 4705 N N . ARG A 1 589 ? 10.301 45.104 31.762 1.00 31.89 589 ARG A N 1
ATOM 4706 C CA . ARG A 1 589 ? 11.646 45.029 32.375 1.00 31.89 589 ARG A CA 1
ATOM 4707 C C . ARG A 1 589 ? 12.491 43.821 31.944 1.00 31.89 589 ARG A C 1
ATOM 4709 O O . ARG A 1 589 ? 13.695 43.844 32.172 1.00 31.89 589 ARG A O 1
ATOM 4716 N N . ALA A 1 590 ? 11.890 42.804 31.331 1.00 32.75 590 ALA A N 1
ATOM 4717 C CA . ALA A 1 590 ? 12.567 41.639 30.752 1.00 32.75 590 ALA A CA 1
ATOM 4718 C C . ALA A 1 590 ? 12.645 41.679 29.206 1.00 32.75 590 ALA A C 1
ATOM 4720 O O . ALA A 1 590 ? 13.365 40.888 28.607 1.00 32.75 590 ALA A O 1
ATOM 4721 N N . MET A 1 591 ? 11.931 42.601 28.553 1.00 30.39 591 MET A N 1
ATOM 4722 C CA . MET A 1 591 ? 11.837 42.783 27.094 1.00 30.39 591 MET A CA 1
ATOM 4723 C C . MET A 1 591 ? 12.991 43.617 26.503 1.00 30.39 591 MET A C 1
ATOM 4725 O O . MET A 1 591 ? 12.837 44.254 25.465 1.00 30.39 591 MET A O 1
ATOM 4729 N N . ALA A 1 592 ? 14.168 43.600 27.136 1.00 26.59 592 ALA A N 1
ATOM 4730 C C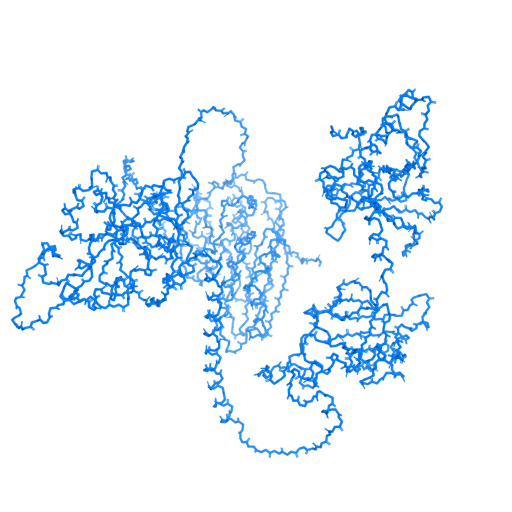A . ALA A 1 592 ? 15.389 44.160 26.545 1.00 26.59 592 ALA A CA 1
ATOM 4731 C C . ALA A 1 592 ? 15.911 43.323 25.353 1.00 26.59 592 ALA A C 1
ATOM 4733 O O . ALA A 1 592 ? 16.758 43.792 24.597 1.00 26.59 592 ALA A O 1
ATOM 4734 N N . VAL A 1 593 ? 15.389 42.103 25.177 1.00 28.06 593 VAL A N 1
ATOM 4735 C CA . VAL A 1 593 ? 15.551 41.249 23.992 1.00 28.06 593 VAL A CA 1
ATOM 4736 C C . VAL A 1 593 ? 14.155 40.763 23.573 1.00 28.06 593 VAL A C 1
ATOM 4738 O O . VAL A 1 593 ? 13.295 40.531 24.428 1.00 28.06 593 VAL A O 1
ATOM 4741 N N . GLY A 1 594 ? 13.898 40.713 22.264 1.00 28.34 594 GLY A N 1
ATOM 4742 C CA . GLY A 1 594 ? 12.546 40.675 21.694 1.00 28.34 594 GLY A CA 1
ATOM 4743 C C . GLY A 1 594 ? 11.810 39.330 21.762 1.00 28.34 594 GLY A C 1
ATOM 4744 O O . GLY A 1 594 ? 12.413 38.268 21.875 1.00 28.34 594 GLY A O 1
ATOM 4745 N N . GLY A 1 595 ? 10.482 39.402 21.646 1.00 26.95 595 GLY A N 1
ATOM 4746 C CA . GLY A 1 595 ? 9.575 38.259 21.503 1.00 26.95 595 GLY A CA 1
ATOM 4747 C C . GLY A 1 595 ? 8.110 38.710 21.529 1.00 26.95 595 GLY A C 1
ATOM 4748 O O . GLY A 1 595 ? 7.731 39.530 22.369 1.00 26.95 595 GLY A O 1
ATOM 4749 N N . THR A 1 596 ? 7.295 38.209 20.601 1.00 27.11 596 THR A N 1
ATOM 4750 C CA . THR A 1 596 ? 5.848 38.481 20.518 1.00 27.11 596 THR A CA 1
ATOM 4751 C C . THR A 1 596 ? 5.061 37.728 21.603 1.00 27.11 596 THR A C 1
ATOM 4753 O O . THR A 1 596 ? 5.615 36.921 22.350 1.00 27.11 596 THR A O 1
ATOM 4756 N N . THR A 1 597 ? 3.783 38.074 21.794 1.00 27.52 597 THR A N 1
ATOM 4757 C CA . THR A 1 597 ? 2.936 37.542 22.881 1.00 27.52 597 THR A CA 1
ATOM 4758 C C . THR A 1 597 ? 1.654 36.938 22.323 1.00 27.52 597 THR A C 1
ATOM 4760 O O . THR A 1 597 ? 0.967 37.577 21.529 1.00 27.52 597 THR A O 1
ATOM 4763 N N . THR A 1 598 ? 1.326 35.740 22.806 1.00 25.83 598 THR A N 1
ATOM 4764 C CA . THR A 1 598 ? 0.362 34.824 22.186 1.00 25.83 598 THR A CA 1
ATOM 4765 C C . THR A 1 598 ? -0.526 34.180 23.266 1.00 25.83 598 THR A C 1
ATOM 4767 O O . THR A 1 598 ? -0.040 33.842 24.350 1.00 25.83 598 THR A O 1
ATOM 4770 N N . MET A 1 599 ? -1.835 34.045 23.012 1.00 27.09 599 MET A N 1
ATOM 4771 C CA . MET A 1 599 ? -2.852 33.573 23.977 1.00 27.09 599 MET A CA 1
ATOM 4772 C C . MET A 1 599 ? -3.737 32.448 23.397 1.00 27.09 599 MET A C 1
ATOM 4774 O O . MET A 1 599 ? -3.779 32.268 22.187 1.00 27.09 599 MET A O 1
ATOM 4778 N N . ILE A 1 600 ? -4.433 31.696 24.268 1.00 26.53 600 ILE A N 1
ATOM 4779 C CA . ILE A 1 600 ? -5.193 30.465 23.940 1.00 26.53 600 ILE A CA 1
ATOM 4780 C C . ILE A 1 600 ? -6.605 30.482 24.562 1.00 26.53 600 ILE A C 1
ATOM 4782 O O . ILE A 1 600 ? -6.734 30.768 25.753 1.00 26.53 600 ILE A O 1
ATOM 4786 N N . GLN A 1 601 ? -7.656 30.091 23.825 1.00 24.42 601 GLN A N 1
ATOM 4787 C CA . GLN A 1 601 ? -9.014 29.890 24.358 1.00 24.42 601 GLN A CA 1
ATOM 4788 C C . GLN A 1 601 ? -9.666 28.637 23.755 1.00 24.42 601 GLN A C 1
ATOM 4790 O O . GLN A 1 601 ? -10.339 28.662 22.724 1.00 24.42 601 GLN A O 1
ATOM 4795 N N . ALA A 1 602 ? -9.523 27.529 24.480 1.00 24.61 602 ALA A N 1
ATOM 4796 C CA . ALA A 1 602 ? -10.051 26.237 24.076 1.00 24.61 602 ALA A CA 1
ATOM 4797 C C . ALA A 1 602 ? -11.587 26.138 24.183 1.00 24.61 602 ALA A C 1
ATOM 4799 O O . ALA A 1 602 ? -12.212 26.612 25.137 1.00 24.61 602 ALA A O 1
ATOM 4800 N N . HIS A 1 603 ? -12.184 25.392 23.254 1.00 22.70 603 HIS A N 1
ATOM 4801 C CA . HIS A 1 603 ? -13.520 24.808 23.383 1.00 22.70 603 HIS A CA 1
ATOM 4802 C C . HIS A 1 603 ? -13.447 23.307 23.073 1.00 22.70 603 HIS A C 1
ATOM 4804 O O . HIS A 1 603 ? -12.889 22.914 22.053 1.00 22.70 603 HIS A O 1
ATOM 4810 N N . GLY A 1 604 ? -14.052 22.482 23.936 1.00 22.67 604 GLY A N 1
ATOM 4811 C CA . GLY A 1 604 ? -14.302 21.058 23.675 1.00 22.67 604 GLY A CA 1
ATOM 4812 C C . GLY A 1 604 ? -13.333 20.047 24.317 1.00 22.67 604 GLY A C 1
ATOM 4813 O O . GLY A 1 604 ? -12.321 19.690 23.737 1.00 22.67 604 GLY A O 1
ATOM 4814 N N . HIS A 1 605 ? -13.774 19.459 25.437 1.00 24.89 605 HIS A N 1
ATOM 4815 C CA . HIS A 1 605 ? -13.457 18.084 25.888 1.00 24.89 605 HIS A CA 1
ATOM 4816 C C . HIS A 1 605 ? -12.097 17.751 26.562 1.00 24.89 605 HIS A C 1
ATOM 4818 O O . HIS A 1 605 ? -11.218 17.112 26.002 1.00 24.89 605 HIS A O 1
ATOM 4824 N N . ARG A 1 606 ? -12.059 17.999 27.884 1.00 23.41 606 ARG A N 1
ATOM 4825 C CA . ARG A 1 606 ? -11.567 17.092 28.958 1.00 23.41 606 ARG A CA 1
ATOM 4826 C C . ARG A 1 606 ? -10.244 16.317 28.735 1.00 23.41 606 ARG A C 1
ATOM 4828 O O . ARG A 1 606 ? -10.248 15.140 28.376 1.00 23.41 606 ARG A O 1
ATOM 4835 N N . ILE A 1 607 ? -9.143 16.885 29.230 1.00 26.62 607 ILE A N 1
ATOM 4836 C CA . ILE A 1 607 ? -7.931 16.125 29.601 1.00 26.62 607 ILE A CA 1
ATOM 4837 C C . ILE A 1 607 ? -8.224 15.259 30.849 1.00 26.62 607 ILE A C 1
ATOM 4839 O O . ILE A 1 607 ? -9.044 15.619 31.696 1.00 26.62 607 ILE A O 1
ATOM 4843 N N . THR A 1 608 ? -7.590 14.085 30.980 1.00 22.95 608 THR A N 1
ATOM 4844 C CA . THR A 1 608 ? -7.666 13.230 32.185 1.00 22.95 608 THR A CA 1
ATOM 4845 C C . THR A 1 608 ? -6.276 12.723 32.569 1.00 22.95 608 THR A C 1
ATOM 4847 O O . THR A 1 608 ? -5.569 12.157 31.740 1.00 22.95 608 THR A O 1
ATOM 4850 N N . VAL A 1 609 ? -5.904 12.923 33.837 1.00 24.12 609 VAL A N 1
ATOM 4851 C CA . VAL A 1 609 ? -4.508 12.936 34.301 1.00 24.12 609 VAL A CA 1
ATOM 4852 C C . VAL A 1 609 ? -4.160 11.702 35.164 1.00 24.12 609 VAL A C 1
ATOM 4854 O O . VAL A 1 609 ? -4.984 11.255 35.960 1.00 24.12 609 VAL A O 1
ATOM 4857 N N . LYS A 1 610 ? -2.936 11.174 35.010 1.00 23.11 610 LYS A N 1
ATOM 4858 C CA . LYS A 1 610 ? -2.231 10.158 35.845 1.00 23.11 610 LYS A CA 1
ATOM 4859 C C . LYS A 1 610 ? -0.776 10.659 36.093 1.00 23.11 610 LYS A C 1
ATOM 4861 O O . LYS A 1 610 ? -0.580 11.851 35.962 1.00 23.11 610 LYS A O 1
ATOM 4866 N N . THR A 1 611 ? 0.241 9.844 36.396 1.00 22.84 611 THR A N 1
ATOM 4867 C CA . THR A 1 611 ? 1.662 10.276 36.620 1.00 22.84 611 THR A CA 1
ATOM 4868 C C . THR A 1 611 ? 2.666 9.201 36.120 1.00 22.84 611 THR A C 1
ATOM 4870 O O . THR A 1 611 ? 2.179 8.092 35.864 1.00 22.84 611 THR A O 1
ATOM 4873 N N . PRO A 1 612 ? 4.023 9.381 36.033 1.00 26.05 612 PRO A N 1
ATOM 4874 C CA . PRO A 1 612 ? 4.902 10.587 36.036 1.00 26.05 612 PRO A CA 1
ATOM 4875 C C . PRO A 1 612 ? 6.160 10.555 35.061 1.00 26.05 612 PRO A C 1
ATOM 4877 O O . PRO A 1 612 ? 6.338 9.634 34.258 1.00 26.05 612 PRO A O 1
ATOM 4880 N N . LEU A 1 613 ? 7.100 11.522 35.210 1.00 23.23 613 LEU A N 1
ATOM 4881 C CA . LEU A 1 613 ? 8.600 11.444 35.082 1.00 23.23 613 LEU A CA 1
ATOM 4882 C C . LEU A 1 613 ? 9.376 11.282 33.720 1.00 23.23 613 LEU A C 1
ATOM 4884 O O . LEU A 1 613 ? 9.813 10.186 33.384 1.00 23.23 613 LEU A O 1
ATOM 4888 N N . SER A 1 614 ? 9.510 12.364 32.932 1.00 24.62 614 SER A N 1
ATOM 4889 C CA . SER A 1 614 ? 10.709 13.220 32.651 1.00 24.62 614 SER A CA 1
ATOM 4890 C C . SER A 1 614 ? 11.987 12.764 31.803 1.00 24.62 614 SER A C 1
ATOM 4892 O O . SER A 1 614 ? 11.868 11.715 31.178 1.00 24.62 614 SER A O 1
ATOM 4894 N N . PRO A 1 615 ? 13.096 13.568 31.585 1.00 30.59 615 PRO A N 1
ATOM 4895 C CA . PRO A 1 615 ? 13.593 14.116 30.264 1.00 30.59 615 PRO A CA 1
ATOM 4896 C C . PRO A 1 615 ? 15.165 14.372 30.209 1.00 30.59 615 PRO A C 1
ATOM 4898 O O . PRO A 1 615 ? 15.841 13.487 30.733 1.00 30.59 615 PRO A O 1
ATOM 4901 N N . PRO A 1 616 ? 15.803 15.515 29.773 1.00 30.62 616 PRO A N 1
ATOM 4902 C CA . PRO A 1 616 ? 15.561 16.572 28.745 1.00 30.62 616 PRO A CA 1
ATOM 4903 C C . PRO A 1 616 ? 16.720 16.770 27.697 1.00 30.62 616 PRO A C 1
ATOM 4905 O O . PRO A 1 616 ? 17.562 15.890 27.573 1.00 30.62 616 PRO A O 1
ATOM 4908 N N . GLU A 1 617 ? 16.659 17.880 26.915 1.00 26.31 617 GLU A N 1
ATOM 4909 C CA . GLU A 1 617 ? 17.708 18.823 26.373 1.00 26.31 617 GLU A CA 1
ATOM 4910 C C . GLU A 1 617 ? 19.139 18.357 25.919 1.00 26.31 617 GLU A C 1
ATOM 4912 O O . GLU A 1 617 ? 19.653 17.343 26.375 1.00 26.31 617 GLU A O 1
ATOM 4917 N N . ALA A 1 618 ? 19.928 19.060 25.066 1.00 26.67 618 ALA A N 1
ATOM 4918 C CA . ALA A 1 618 ? 19.732 20.075 23.989 1.00 26.67 618 ALA A CA 1
ATOM 4919 C C . ALA A 1 618 ? 21.084 20.395 23.254 1.00 26.67 618 ALA A C 1
ATOM 4921 O O . ALA A 1 618 ? 22.130 20.227 23.876 1.00 26.67 618 ALA A O 1
ATOM 4922 N N . SER A 1 619 ? 21.071 21.026 22.051 1.00 25.84 619 SER A N 1
ATOM 4923 C CA . SER A 1 619 ? 22.078 22.037 21.557 1.00 25.84 619 SER A CA 1
ATOM 4924 C C . SER A 1 619 ? 23.544 21.608 21.224 1.00 25.84 619 SER A C 1
ATOM 4926 O O . SER A 1 619 ? 23.869 20.459 21.496 1.00 25.84 619 SER A O 1
ATOM 4928 N N . THR A 1 620 ? 24.511 22.363 20.622 1.00 25.48 620 THR A N 1
ATOM 4929 C CA . THR A 1 620 ? 24.699 23.694 19.909 1.00 25.48 620 THR A CA 1
ATOM 4930 C C . THR A 1 620 ? 26.102 23.678 19.193 1.00 25.48 620 THR A C 1
ATOM 4932 O O . THR A 1 620 ? 26.951 22.966 19.717 1.00 25.48 620 THR A O 1
ATOM 4935 N N . THR A 1 621 ? 26.557 24.405 18.135 1.00 24.30 621 THR A N 1
ATOM 4936 C CA . THR A 1 621 ? 26.073 25.439 17.151 1.00 24.30 621 THR A CA 1
ATOM 4937 C C . THR A 1 621 ? 27.098 25.632 15.992 1.00 24.30 621 THR A C 1
ATOM 4939 O O . THR A 1 621 ? 28.279 25.717 16.316 1.00 24.30 621 THR A O 1
ATOM 4942 N N . ASN A 1 622 ? 26.646 25.880 14.739 1.00 24.83 622 ASN A N 1
ATOM 4943 C CA . ASN A 1 622 ? 27.258 26.706 13.640 1.00 24.83 622 ASN A CA 1
ATOM 4944 C C . ASN A 1 622 ? 28.750 26.451 13.180 1.00 24.83 622 ASN A C 1
ATOM 4946 O O . ASN A 1 622 ? 29.451 25.657 13.790 1.00 24.83 622 ASN A O 1
ATOM 4950 N N . ASP A 1 623 ? 29.352 27.018 12.102 1.00 23.84 623 ASP A N 1
ATOM 4951 C CA . ASP A 1 623 ? 29.030 28.167 11.208 1.00 23.84 623 ASP A CA 1
ATOM 4952 C C . ASP A 1 623 ? 29.770 28.179 9.817 1.00 23.84 623 ASP A C 1
ATOM 4954 O O . ASP A 1 623 ? 30.728 27.436 9.622 1.00 23.84 623 ASP A O 1
ATOM 4958 N N . TYR A 1 624 ? 29.355 29.092 8.911 1.00 24.42 624 TYR A N 1
ATOM 4959 C CA . TYR A 1 624 ? 29.968 29.675 7.672 1.00 24.42 624 TYR A CA 1
ATOM 4960 C C . TYR A 1 624 ? 30.699 28.851 6.568 1.00 24.42 624 TYR A C 1
ATOM 4962 O O . TYR A 1 624 ? 31.694 28.177 6.814 1.00 24.42 624 TYR A O 1
ATOM 4970 N N . GLY A 1 625 ? 30.375 29.143 5.284 1.00 23.91 625 GLY A N 1
ATOM 4971 C CA . GLY A 1 625 ? 31.334 29.040 4.151 1.00 23.91 625 GLY A CA 1
ATOM 4972 C C . GLY A 1 625 ? 30.781 28.819 2.719 1.00 23.91 625 GLY A C 1
ATOM 4973 O O . GLY A 1 625 ? 30.556 27.685 2.315 1.00 23.91 625 GLY A O 1
ATOM 4974 N N . LEU A 1 626 ? 30.667 29.879 1.903 1.00 28.52 626 LEU A N 1
ATOM 4975 C CA . LEU A 1 626 ? 30.393 29.878 0.438 1.00 28.52 626 LEU A CA 1
ATOM 4976 C C . LEU A 1 626 ? 31.458 30.751 -0.283 1.00 28.52 626 LEU A C 1
ATOM 4978 O O . LEU A 1 626 ? 32.127 31.504 0.431 1.00 28.52 626 LEU A O 1
ATOM 4982 N N . PRO A 1 627 ? 31.608 30.788 -1.637 1.00 34.91 627 PRO A N 1
ATOM 4983 C CA . PRO A 1 627 ? 30.981 30.040 -2.753 1.00 34.91 627 PRO A CA 1
ATOM 4984 C C . PRO A 1 627 ? 32.102 29.415 -3.662 1.00 34.91 627 PRO A C 1
ATOM 4986 O O . PRO A 1 627 ? 33.144 29.066 -3.109 1.00 34.91 627 PRO A O 1
ATOM 4989 N N . PRO A 1 628 ? 32.058 29.370 -5.024 1.00 37.62 628 PRO A N 1
ATOM 4990 C CA . PRO A 1 628 ? 30.972 29.204 -6.010 1.00 37.62 628 PRO A CA 1
ATOM 4991 C C . PRO A 1 628 ? 31.181 27.976 -6.944 1.00 37.62 628 PRO A C 1
ATOM 4993 O O . PRO A 1 628 ? 32.244 27.360 -6.962 1.00 37.62 628 PRO A O 1
ATOM 4996 N N . THR A 1 629 ? 30.225 27.662 -7.830 1.00 25.36 629 THR A N 1
ATOM 4997 C CA . THR A 1 629 ? 30.468 26.836 -9.040 1.00 25.36 629 THR A CA 1
ATOM 4998 C C . THR A 1 629 ? 29.562 27.288 -10.199 1.00 25.36 629 THR A C 1
ATOM 5000 O O . THR A 1 629 ? 28.494 27.847 -9.968 1.00 25.36 629 THR A O 1
ATOM 5003 N N . ALA A 1 630 ? 30.038 27.123 -11.438 1.00 30.00 630 ALA A N 1
ATOM 5004 C CA . ALA A 1 630 ? 29.438 27.634 -12.679 1.00 30.00 630 ALA A CA 1
ATOM 5005 C C . ALA A 1 630 ? 28.473 26.605 -13.350 1.00 30.00 630 ALA A C 1
ATOM 5007 O O . ALA A 1 630 ? 28.356 25.484 -12.852 1.00 30.00 630 ALA A O 1
ATOM 5008 N N . PRO A 1 631 ? 27.735 26.961 -14.426 1.00 39.88 631 PRO A N 1
ATOM 5009 C CA . PRO A 1 631 ? 26.414 26.385 -14.707 1.00 39.88 631 PRO A CA 1
ATOM 5010 C C . PRO A 1 631 ? 26.423 25.063 -15.486 1.00 39.88 631 PRO A C 1
ATOM 5012 O O . PRO A 1 631 ? 27.288 24.836 -16.333 1.00 39.88 631 PRO A O 1
ATOM 5015 N N . GLN A 1 632 ? 25.388 24.250 -15.253 1.00 25.81 632 GLN A N 1
ATOM 5016 C CA . GLN A 1 632 ? 24.974 23.051 -16.004 1.00 25.81 632 GLN A CA 1
ATOM 5017 C C . GLN A 1 632 ? 23.418 22.982 -16.029 1.00 25.81 632 GLN A C 1
ATOM 5019 O O . GLN A 1 632 ? 22.796 23.811 -15.363 1.00 25.81 632 GLN A O 1
ATOM 5024 N N . PRO A 1 633 ? 22.787 22.153 -16.888 1.00 33.03 633 PRO A N 1
ATOM 5025 C CA . PRO A 1 633 ? 21.713 22.628 -17.771 1.00 33.03 633 PRO A CA 1
ATOM 5026 C C . PRO A 1 633 ? 20.304 22.695 -17.170 1.00 33.03 633 PRO A C 1
ATOM 5028 O O . PRO A 1 633 ? 19.965 21.991 -16.223 1.00 33.03 633 PRO A O 1
ATOM 5031 N N . ASP A 1 634 ? 19.480 23.526 -17.810 1.00 37.81 634 ASP A N 1
ATOM 5032 C CA . ASP A 1 634 ? 18.062 23.731 -17.515 1.00 37.81 634 ASP A CA 1
ATOM 5033 C C . ASP A 1 634 ? 17.187 22.593 -18.075 1.00 37.81 634 ASP A C 1
ATOM 5035 O O . ASP A 1 634 ? 17.289 22.233 -19.250 1.00 37.81 634 ASP A O 1
ATOM 5039 N N . VAL A 1 635 ? 16.317 22.054 -17.219 1.00 38.69 635 VAL A N 1
ATOM 5040 C CA . VAL A 1 635 ? 15.163 21.212 -17.565 1.00 38.69 635 VAL A CA 1
ATOM 5041 C C . VAL A 1 635 ? 14.034 21.650 -16.633 1.00 38.69 635 VAL A C 1
ATOM 5043 O O . VAL A 1 635 ? 13.921 21.172 -15.501 1.00 38.69 635 VAL A O 1
ATOM 5046 N N . SER A 1 636 ? 13.241 22.623 -17.074 1.00 42.66 636 SER A N 1
ATOM 5047 C CA . SER A 1 636 ? 12.282 23.319 -16.218 1.00 42.66 636 SER A CA 1
ATOM 5048 C C . SER A 1 636 ? 11.159 22.397 -15.721 1.00 42.66 636 SER A C 1
ATOM 5050 O O . SER A 1 636 ? 10.317 21.911 -16.473 1.00 42.66 636 SER A O 1
ATOM 5052 N N . LEU A 1 637 ? 11.099 22.190 -14.401 1.00 57.53 637 LEU A N 1
ATOM 5053 C CA . LEU A 1 637 ? 10.044 21.427 -13.715 1.00 57.53 637 LEU A CA 1
ATOM 5054 C C . LEU A 1 637 ? 8.731 22.228 -13.572 1.00 57.53 637 LEU A C 1
ATOM 5056 O O . LEU A 1 637 ? 8.005 22.062 -12.589 1.00 57.53 637 LEU A O 1
ATOM 5060 N N . HIS A 1 638 ? 8.415 23.101 -14.529 1.00 64.50 638 HIS A N 1
ATOM 5061 C CA . HIS A 1 638 ? 7.304 24.049 -14.453 1.00 64.50 638 HIS A CA 1
ATOM 5062 C C . HIS A 1 638 ? 6.499 24.089 -15.756 1.00 64.50 638 HIS A C 1
ATOM 5064 O O . HIS A 1 638 ? 7.037 23.912 -16.843 1.00 64.50 638 HIS A O 1
ATOM 5070 N N . ILE A 1 639 ? 5.195 24.316 -15.608 1.00 77.50 639 ILE A N 1
ATOM 5071 C CA . ILE A 1 639 ? 4.245 24.608 -16.686 1.00 77.50 639 ILE A CA 1
ATOM 5072 C C . ILE A 1 639 ? 4.054 26.127 -16.676 1.00 77.50 639 ILE A C 1
ATOM 5074 O O . ILE A 1 639 ? 3.831 26.705 -15.612 1.00 77.50 639 ILE A O 1
ATOM 5078 N N . HIS A 1 640 ? 4.200 26.774 -17.830 1.00 78.94 640 HIS A N 1
ATOM 5079 C CA . HIS A 1 640 ? 4.300 28.234 -17.957 1.00 78.94 640 HIS A CA 1
ATOM 5080 C C . HIS A 1 640 ? 3.041 28.875 -18.563 1.00 78.94 640 HIS A C 1
ATOM 5082 O O . HIS A 1 640 ? 2.806 30.069 -18.395 1.00 78.94 640 HIS A O 1
ATOM 5088 N N . SER A 1 641 ? 2.219 28.099 -19.268 1.00 76.19 641 SER A N 1
ATOM 5089 C CA . SER A 1 641 ? 0.985 28.531 -19.936 1.00 76.19 641 SER A CA 1
ATOM 5090 C C . SER A 1 641 ? -0.138 28.893 -18.962 1.00 76.19 641 SER A C 1
ATOM 5092 O O . SER A 1 641 ? -0.909 29.822 -19.231 1.00 76.19 641 SER A O 1
ATOM 5094 N N . VAL A 1 642 ? -0.190 28.218 -17.811 1.00 85.88 642 VAL A N 1
ATOM 5095 C CA . VAL A 1 642 ? -1.278 28.291 -16.829 1.00 85.88 642 VAL A CA 1
ATOM 5096 C C . VAL A 1 642 ? -0.748 28.626 -15.439 1.00 85.88 642 VAL A C 1
ATOM 5098 O O . VAL A 1 642 ? 0.102 27.919 -14.904 1.00 85.88 642 VAL A O 1
ATOM 5101 N N . GLN A 1 643 ? -1.309 29.667 -14.826 1.00 88.94 643 GLN A N 1
ATOM 5102 C CA . GLN A 1 643 ? -1.279 29.847 -13.375 1.00 88.94 643 GLN A CA 1
ATOM 5103 C C . GLN A 1 643 ? -2.432 29.072 -12.742 1.00 88.94 643 GLN A C 1
ATOM 5105 O O . GLN A 1 643 ? -3.546 29.052 -13.265 1.00 88.94 643 GLN A O 1
ATOM 5110 N N . LEU A 1 644 ? -2.161 28.439 -11.606 1.00 91.56 644 LEU A N 1
ATOM 5111 C CA . LEU A 1 644 ? -3.134 27.648 -10.868 1.00 91.56 644 LEU A CA 1
ATOM 5112 C C . LEU A 1 644 ? -3.574 28.419 -9.621 1.00 91.56 644 LEU A C 1
ATOM 5114 O O . LEU A 1 644 ? -2.739 28.746 -8.779 1.00 91.56 644 LEU A O 1
ATOM 5118 N N . LEU A 1 645 ? -4.867 28.709 -9.490 1.00 90.94 645 LEU A N 1
ATOM 5119 C CA . LEU A 1 645 ? -5.400 29.398 -8.312 1.00 90.94 645 LEU A CA 1
ATOM 5120 C C . LEU A 1 645 ? -5.328 28.517 -7.052 1.00 90.94 645 LEU A C 1
ATOM 5122 O O . LEU A 1 645 ? -5.378 27.289 -7.131 1.00 90.94 645 LEU A O 1
ATOM 5126 N N . ASN A 1 646 ? -5.255 29.133 -5.871 1.00 89.00 646 ASN A N 1
ATOM 5127 C CA . ASN A 1 646 ? -5.382 28.435 -4.586 1.00 89.00 646 ASN A CA 1
ATOM 5128 C C . ASN A 1 646 ? -6.725 27.657 -4.533 1.00 89.00 646 ASN A C 1
ATOM 5130 O O . ASN A 1 646 ? -7.766 28.269 -4.794 1.00 89.00 646 ASN A O 1
ATOM 5134 N N . PRO A 1 647 ? -6.738 26.349 -4.183 1.00 92.12 647 PRO A N 1
ATOM 5135 C CA . PRO A 1 647 ? -7.962 25.555 -4.018 1.00 92.12 647 PRO A CA 1
ATOM 5136 C C . PRO A 1 647 ? -9.073 26.198 -3.170 1.00 92.12 647 PRO A C 1
ATOM 5138 O O . PRO A 1 647 ? -10.250 25.973 -3.442 1.00 92.12 647 PRO A O 1
ATOM 5141 N N . GLU A 1 648 ? -8.719 27.043 -2.196 1.00 90.81 648 GLU A N 1
ATOM 5142 C CA . GLU A 1 648 ? -9.660 27.792 -1.343 1.00 90.81 648 GLU A CA 1
ATOM 5143 C C . GLU A 1 648 ? -10.492 28.842 -2.105 1.00 90.81 648 GLU A C 1
ATOM 5145 O O . GLU A 1 648 ? -11.545 29.266 -1.631 1.00 90.81 648 GLU A O 1
ATOM 5150 N N . SER A 1 649 ? -10.044 29.260 -3.295 1.00 89.31 649 SER A N 1
ATOM 5151 C CA . SER A 1 649 ? -10.802 30.151 -4.190 1.00 89.31 649 SER A CA 1
ATOM 5152 C C . SER A 1 649 ? -11.845 29.417 -5.045 1.00 89.31 649 SER A C 1
ATOM 5154 O O . SER A 1 649 ? -12.700 30.055 -5.664 1.00 89.31 649 SER A O 1
ATOM 5156 N N . ILE A 1 650 ? -11.789 28.082 -5.069 1.00 92.81 650 ILE A N 1
ATOM 5157 C CA . ILE A 1 650 ? -12.650 27.201 -5.861 1.00 92.81 650 ILE A CA 1
ATOM 5158 C C . ILE A 1 650 ? -13.705 26.572 -4.948 1.00 92.81 650 ILE A C 1
ATOM 5160 O O . ILE A 1 650 ? -13.478 26.349 -3.761 1.00 92.81 650 ILE A O 1
ATOM 5164 N N . THR A 1 651 ? -14.892 26.277 -5.483 1.00 91.56 651 THR A N 1
ATOM 5165 C CA . THR A 1 651 ? -15.973 25.701 -4.669 1.00 91.56 651 THR A CA 1
ATOM 5166 C C . THR A 1 651 ? -15.606 24.323 -4.100 1.00 91.56 651 THR A C 1
ATOM 5168 O O . THR A 1 651 ? -14.997 23.492 -4.775 1.00 91.56 651 THR A O 1
ATOM 5171 N N . SER A 1 652 ? -16.023 24.054 -2.861 1.00 91.12 652 SER A N 1
ATOM 5172 C CA . SER A 1 652 ? -16.026 22.711 -2.257 1.00 91.12 652 SER A CA 1
ATOM 5173 C C . SER A 1 652 ? -17.364 21.978 -2.456 1.00 91.12 652 SER A C 1
ATOM 5175 O O . SER A 1 652 ? -17.593 20.920 -1.873 1.00 91.12 652 SER A O 1
ATOM 5177 N N . GLU A 1 653 ? -18.284 22.522 -3.262 1.00 92.62 653 GLU A N 1
ATOM 5178 C CA . GLU A 1 653 ? -19.555 21.870 -3.588 1.00 92.62 653 GLU A CA 1
ATOM 5179 C C . GLU A 1 653 ? -19.329 20.653 -4.495 1.00 92.62 653 GLU A C 1
ATOM 5181 O O . GLU A 1 653 ? -19.173 20.774 -5.713 1.00 92.62 653 GLU A O 1
ATOM 5186 N N . PHE A 1 654 ? -19.377 19.463 -3.893 1.00 87.19 654 PHE A N 1
ATOM 5187 C CA . PHE A 1 654 ? -19.207 18.173 -4.563 1.00 87.19 654 PHE A CA 1
ATOM 5188 C C . PHE A 1 654 ? -19.906 18.060 -5.926 1.00 87.19 654 PHE A C 1
ATOM 5190 O O . PHE A 1 654 ? -19.280 17.647 -6.897 1.00 87.19 654 PHE A O 1
ATOM 5197 N N . ASP A 1 655 ? -21.192 18.405 -6.029 1.00 92.25 655 ASP A N 1
ATOM 5198 C CA . ASP A 1 655 ? -21.935 18.200 -7.278 1.00 92.25 655 ASP A CA 1
ATOM 5199 C C . ASP A 1 655 ? -21.482 19.173 -8.394 1.00 92.25 655 ASP A C 1
ATOM 5201 O O . ASP A 1 655 ? -21.473 18.779 -9.559 1.00 92.25 655 ASP A O 1
ATOM 5205 N N . LYS A 1 656 ? -20.948 20.363 -8.071 1.00 93.25 656 LYS A N 1
ATOM 5206 C CA . LYS A 1 656 ? -20.302 21.248 -9.064 1.00 93.25 656 LYS A CA 1
ATOM 5207 C C . LYS A 1 656 ? -18.963 20.689 -9.545 1.00 93.25 656 LYS A C 1
ATOM 5209 O O . LYS A 1 656 ? -18.680 20.677 -10.744 1.00 93.25 656 LYS A O 1
ATOM 5214 N N . LEU A 1 657 ? -18.162 20.148 -8.624 1.00 93.31 657 LEU A N 1
ATOM 5215 C CA . LEU A 1 657 ? -16.894 19.483 -8.949 1.00 93.31 657 LEU A CA 1
ATOM 5216 C C . LEU A 1 657 ? -17.096 18.193 -9.771 1.00 93.31 657 LEU A C 1
ATOM 5218 O O . LEU A 1 657 ? -16.241 17.853 -10.586 1.00 93.31 657 LEU A O 1
ATOM 5222 N N . ARG A 1 658 ? -18.225 17.488 -9.591 1.00 92.06 658 ARG A N 1
ATOM 5223 C CA . ARG A 1 658 ? -18.581 16.261 -10.334 1.00 92.06 658 ARG A CA 1
ATOM 5224 C C . ARG A 1 658 ? -19.243 16.524 -11.691 1.00 92.06 658 ARG A C 1
ATOM 5226 O O . ARG A 1 658 ? -18.949 15.800 -12.641 1.00 92.06 658 ARG A O 1
ATOM 5233 N N . PHE A 1 659 ? -20.160 17.490 -11.781 1.00 93.94 659 PHE A N 1
ATOM 5234 C CA . PHE A 1 659 ? -21.070 17.632 -12.931 1.00 93.94 659 PHE A CA 1
ATOM 5235 C C . PHE A 1 659 ? -20.861 18.905 -13.751 1.00 93.94 659 PHE A C 1
ATOM 5237 O O . PHE A 1 659 ? -21.020 18.868 -14.969 1.00 93.94 659 PHE A O 1
ATOM 5244 N N . GLU A 1 660 ? -20.465 20.012 -13.125 1.00 93.75 660 GLU A N 1
ATOM 5245 C CA . GLU A 1 660 ? -20.206 21.281 -13.825 1.00 93.75 660 GLU A CA 1
ATOM 5246 C C . GLU A 1 660 ? -18.739 21.389 -14.288 1.00 93.75 660 GLU A C 1
ATOM 5248 O O . GLU A 1 660 ? -18.459 22.072 -15.276 1.00 93.75 660 GLU A O 1
ATOM 5253 N N . ALA A 1 661 ? -17.852 20.590 -13.675 1.00 93.31 661 ALA A N 1
ATOM 5254 C CA . ALA A 1 661 ? -16.391 20.588 -13.811 1.00 93.31 661 ALA A CA 1
ATOM 5255 C C . ALA A 1 661 ? -15.701 21.823 -13.200 1.00 93.31 661 ALA A C 1
ATOM 5257 O O . ALA A 1 661 ? -14.671 22.271 -13.693 1.00 93.31 661 ALA A O 1
ATOM 5258 N N . ALA A 1 662 ? -16.228 22.332 -12.079 1.00 92.50 662 ALA A N 1
ATOM 5259 C CA . ALA A 1 662 ? -15.738 23.544 -11.403 1.00 92.50 662 ALA A CA 1
ATOM 5260 C C . ALA A 1 662 ? -14.267 23.496 -10.918 1.00 92.50 662 ALA A C 1
ATOM 5262 O O . ALA A 1 662 ? -13.716 24.519 -10.533 1.00 92.50 662 ALA A O 1
ATOM 5263 N N . ALA A 1 663 ? -13.594 22.339 -10.969 1.00 93.62 663 ALA A N 1
ATOM 5264 C CA . ALA A 1 663 ? -12.139 22.260 -10.795 1.00 93.62 663 ALA A CA 1
ATOM 5265 C C . ALA A 1 663 ? -11.363 22.936 -11.949 1.00 93.62 663 ALA A C 1
ATOM 5267 O O . ALA A 1 663 ? -10.187 23.253 -11.796 1.00 93.62 663 ALA A O 1
ATOM 5268 N N . HIS A 1 664 ? -12.001 23.149 -13.105 1.00 94.75 664 HIS A N 1
ATOM 5269 C CA . HIS A 1 664 ? -11.420 23.851 -14.250 1.00 94.75 664 HIS A CA 1
ATOM 5270 C C . HIS A 1 664 ? -11.258 25.358 -14.006 1.00 94.75 664 HIS A C 1
ATOM 5272 O O . HIS A 1 664 ? -10.302 25.949 -14.500 1.00 94.75 664 HIS A O 1
ATOM 5278 N N . ASP A 1 665 ? -12.106 25.952 -13.158 1.00 93.19 665 ASP A N 1
ATOM 5279 C CA . ASP A 1 665 ? -12.019 27.362 -12.742 1.00 93.19 665 ASP A CA 1
ATOM 5280 C C . ASP A 1 665 ? -10.693 27.686 -12.023 1.00 93.19 665 ASP A C 1
ATOM 5282 O O . ASP A 1 665 ? -10.340 28.852 -11.859 1.00 93.19 665 ASP A O 1
ATOM 5286 N N . GLN A 1 666 ? -9.938 26.660 -11.608 1.00 93.69 666 GLN A N 1
ATOM 5287 C CA . GLN A 1 666 ? -8.602 26.794 -11.033 1.00 93.69 666 GLN A CA 1
ATOM 5288 C C . GLN A 1 666 ? -7.539 27.222 -12.068 1.00 93.69 666 GLN A C 1
ATOM 5290 O O . GLN A 1 666 ? -6.462 27.660 -11.666 1.00 93.69 666 GLN A O 1
ATOM 5295 N N . LEU A 1 667 ? -7.804 27.097 -13.378 1.00 92.94 667 LEU A N 1
ATOM 5296 C CA . LEU A 1 667 ? -6.825 27.345 -14.444 1.00 92.94 667 LEU A CA 1
ATOM 5297 C C . LEU A 1 667 ? -6.916 28.778 -15.001 1.00 92.94 667 LEU A C 1
ATOM 5299 O O . LEU A 1 667 ? -7.881 29.140 -15.674 1.00 92.94 667 LEU A O 1
ATOM 5303 N N . VAL A 1 668 ? -5.868 29.581 -14.802 1.00 89.12 668 VAL A N 1
ATOM 5304 C CA . VAL A 1 668 ? -5.742 30.939 -15.355 1.00 89.12 668 VAL A CA 1
ATOM 5305 C C . VAL A 1 668 ? -4.711 30.952 -16.484 1.00 89.12 668 VAL A C 1
ATOM 5307 O O . VAL A 1 668 ? -3.507 30.830 -16.264 1.00 89.12 668 VAL A O 1
ATOM 5310 N N . PHE A 1 669 ? -5.191 31.121 -17.715 1.00 81.06 669 PHE A N 1
ATOM 5311 C CA . PHE A 1 669 ? -4.360 31.190 -18.919 1.00 81.06 669 PHE A CA 1
ATOM 5312 C C . PHE A 1 669 ? -3.790 32.596 -19.135 1.00 81.06 669 PHE A C 1
ATOM 5314 O O . PHE A 1 669 ? -4.541 33.569 -19.203 1.00 81.06 669 PHE A O 1
ATOM 5321 N N . HIS A 1 670 ? -2.480 32.704 -19.369 1.00 67.12 670 HIS A N 1
ATOM 5322 C CA . HIS A 1 670 ? -1.804 33.994 -19.586 1.00 67.12 670 HIS A CA 1
ATOM 5323 C C . HIS A 1 670 ? -2.208 34.727 -20.885 1.00 67.12 670 HIS A C 1
ATOM 5325 O O . HIS A 1 670 ? -1.814 35.874 -21.091 1.00 67.12 670 HIS A O 1
ATOM 5331 N N . ASN A 1 671 ? -2.966 34.088 -21.786 1.00 54.16 671 ASN A N 1
ATOM 5332 C CA . ASN A 1 671 ? -3.413 34.691 -23.043 1.00 54.16 671 ASN A CA 1
ATOM 5333 C C . ASN A 1 671 ? -4.851 34.248 -23.410 1.00 54.16 671 ASN A C 1
ATOM 5335 O O . ASN A 1 671 ? -5.031 33.239 -24.095 1.00 54.16 671 ASN A O 1
ATOM 5339 N N . PRO A 1 672 ? -5.895 34.979 -22.968 1.00 44.88 672 PRO A N 1
ATOM 5340 C CA . PRO A 1 672 ? -7.293 34.530 -23.040 1.00 44.88 672 PRO A CA 1
ATOM 5341 C C . PRO A 1 672 ? -7.953 34.628 -24.433 1.00 44.88 672 PRO A C 1
ATOM 5343 O O . PRO A 1 672 ? -9.147 34.376 -24.562 1.00 44.88 672 PRO A O 1
ATOM 5346 N N . GLN A 1 673 ? -7.216 34.991 -25.488 1.00 41.22 673 GLN A N 1
ATOM 5347 C CA . GLN A 1 673 ? -7.769 35.285 -26.825 1.00 41.22 673 GLN A CA 1
ATOM 5348 C C . GLN A 1 673 ? -8.280 34.060 -27.619 1.00 41.22 673 GLN A C 1
ATOM 5350 O O . GLN A 1 673 ? -8.897 34.249 -28.663 1.00 41.22 673 GLN A O 1
ATOM 5355 N N . LEU A 1 674 ? -8.029 32.823 -27.169 1.00 40.97 674 LEU A N 1
ATOM 5356 C CA . LEU A 1 674 ? -8.351 31.596 -27.927 1.00 40.97 674 LEU A CA 1
ATOM 5357 C C . LEU A 1 674 ? -9.595 30.829 -27.441 1.00 40.97 674 LEU A C 1
ATOM 5359 O O . LEU A 1 674 ? -10.081 29.956 -28.156 1.00 40.97 674 LEU A O 1
ATOM 5363 N N . TYR A 1 675 ? -10.151 31.157 -26.271 1.00 34.41 675 TYR A N 1
ATOM 5364 C CA . TYR A 1 675 ? -11.325 30.466 -25.725 1.00 34.41 675 TYR A CA 1
ATOM 5365 C C . TYR A 1 675 ? -12.636 31.182 -26.083 1.00 34.41 675 TYR A C 1
ATOM 5367 O O . TYR A 1 675 ? -13.233 31.874 -25.262 1.00 34.41 675 TYR A O 1
ATOM 5375 N N . GLN A 1 676 ? -13.108 30.980 -27.317 1.00 33.25 676 GLN A N 1
ATOM 5376 C CA . GLN A 1 676 ? -14.501 31.239 -27.707 1.00 33.25 676 GLN A CA 1
ATOM 5377 C C . GLN A 1 676 ? -15.070 30.052 -28.495 1.00 33.25 676 GLN A C 1
ATOM 5379 O O . GLN A 1 676 ? -15.101 30.047 -29.724 1.00 33.25 676 GLN A O 1
ATOM 5384 N N . THR A 1 677 ? -15.544 29.040 -27.765 1.00 36.31 677 THR A N 1
ATOM 5385 C CA . THR A 1 677 ? -16.502 28.058 -28.297 1.00 36.31 677 THR A CA 1
ATOM 5386 C C . THR A 1 677 ? -17.923 28.547 -28.009 1.00 36.31 677 THR A C 1
ATOM 5388 O O . THR A 1 677 ? -18.180 29.196 -26.996 1.00 36.31 677 THR A O 1
ATOM 5391 N N . ALA A 1 678 ? -18.840 28.327 -28.948 1.00 34.47 678 ALA A N 1
ATOM 5392 C CA . ALA A 1 678 ? -20.074 29.104 -29.033 1.00 34.47 678 ALA A CA 1
ATOM 5393 C C . ALA A 1 678 ? -21.245 28.537 -28.203 1.00 34.47 678 ALA A C 1
ATOM 5395 O O . ALA A 1 678 ? -22.232 28.116 -28.801 1.00 34.47 678 ALA A O 1
ATOM 5396 N N . ASP A 1 679 ? -21.156 28.552 -26.862 1.00 35.31 679 ASP A N 1
ATOM 5397 C CA . ASP A 1 679 ? -22.356 28.416 -25.998 1.00 35.31 679 ASP A CA 1
ATOM 5398 C C . ASP A 1 679 ? -22.243 28.954 -24.541 1.00 35.31 679 ASP A C 1
ATOM 5400 O O . ASP A 1 679 ? -22.951 28.482 -23.655 1.00 35.31 679 ASP A O 1
ATOM 5404 N N . ASP A 1 680 ? -21.385 29.948 -24.246 1.00 34.88 680 ASP A N 1
ATOM 5405 C CA . ASP A 1 680 ? -21.380 30.623 -22.925 1.00 34.88 680 ASP A CA 1
ATOM 5406 C C . ASP A 1 680 ? -21.483 32.152 -23.049 1.00 34.88 680 ASP A C 1
ATOM 5408 O O . ASP A 1 680 ? -20.591 32.831 -23.564 1.00 34.88 680 ASP A O 1
ATOM 5412 N N . THR A 1 681 ? -22.594 32.707 -22.556 1.00 32.25 681 THR A N 1
ATOM 5413 C CA . THR A 1 681 ? -22.820 34.155 -22.445 1.00 32.25 681 THR A CA 1
ATOM 5414 C C . THR A 1 681 ? -22.935 34.610 -20.991 1.00 32.25 681 THR A C 1
ATOM 5416 O O . THR A 1 681 ? -23.945 35.197 -20.593 1.00 32.25 681 THR A O 1
ATOM 5419 N N . SER A 1 682 ? -21.886 34.403 -20.197 1.00 31.86 682 SER A N 1
ATOM 5420 C CA . SER A 1 682 ? -21.723 35.050 -18.892 1.00 31.86 682 SER A CA 1
ATOM 5421 C C . SER A 1 682 ? -20.546 36.043 -18.889 1.00 31.86 682 SER A C 1
ATOM 5423 O O . SER A 1 682 ? -19.421 35.747 -19.281 1.00 31.86 682 SER A O 1
ATOM 5425 N N . LYS A 1 683 ? -20.801 37.295 -18.476 1.00 35.62 683 LYS A N 1
ATOM 5426 C CA . LYS A 1 683 ? -19.754 38.329 -18.375 1.00 35.62 683 LYS A CA 1
ATOM 5427 C C . LYS A 1 683 ? -19.042 38.215 -17.029 1.00 35.62 683 LYS A C 1
ATOM 5429 O O . LYS A 1 683 ? -19.670 38.477 -16.003 1.00 35.62 683 LYS A O 1
ATOM 5434 N N . ARG A 1 684 ? -17.729 37.966 -17.028 1.00 32.69 684 ARG A N 1
ATOM 5435 C CA . ARG A 1 684 ? -16.876 38.168 -15.845 1.00 32.69 684 ARG A CA 1
ATOM 5436 C C . ARG A 1 684 ? -15.738 39.140 -16.143 1.00 32.69 684 ARG A C 1
ATOM 5438 O O . ARG A 1 684 ? -15.045 39.022 -17.146 1.00 32.69 684 ARG A O 1
ATOM 5445 N N . SER A 1 685 ? -15.593 40.140 -15.279 1.00 30.34 685 SER A N 1
ATOM 5446 C CA . SER A 1 685 ? -14.541 41.155 -15.341 1.00 30.34 685 SER A CA 1
ATOM 5447 C C . SER A 1 685 ? -13.251 40.639 -14.711 1.00 30.34 685 SER A C 1
ATOM 5449 O O . SER A 1 685 ? -13.297 40.108 -13.603 1.00 30.34 685 SER A O 1
ATOM 5451 N N . THR A 1 686 ? -12.116 40.865 -15.369 1.00 29.06 686 THR A N 1
ATOM 5452 C CA . THR A 1 686 ? -10.770 40.603 -14.837 1.00 29.06 686 THR A CA 1
ATOM 5453 C C . THR A 1 686 ? -10.494 41.437 -13.576 1.00 29.06 686 THR A C 1
ATOM 5455 O O . THR A 1 686 ? -10.501 42.669 -13.673 1.00 29.06 686 THR A O 1
ATOM 5458 N N . PRO A 1 687 ? -10.225 40.823 -12.411 1.00 33.00 687 PRO A N 1
ATOM 5459 C CA . PRO A 1 687 ? -9.645 41.513 -11.262 1.00 33.00 687 PRO A CA 1
ATOM 5460 C C . PRO A 1 687 ? -8.135 41.711 -11.465 1.00 33.00 687 PRO A C 1
ATOM 5462 O O . PRO A 1 687 ? -7.494 40.911 -12.147 1.00 33.00 687 PRO A O 1
ATOM 5465 N N . ASN A 1 688 ? -7.549 42.722 -10.819 1.00 34.28 688 ASN A N 1
ATOM 5466 C CA . ASN A 1 688 ? -6.106 42.703 -10.550 1.00 34.28 688 ASN A CA 1
ATOM 5467 C C . ASN A 1 688 ? -5.810 41.534 -9.592 1.00 34.28 688 ASN A C 1
ATOM 5469 O O . ASN A 1 688 ? -6.609 41.286 -8.688 1.00 34.28 688 ASN A O 1
ATOM 5473 N N . GLN A 1 689 ? -4.692 40.831 -9.780 1.00 39.59 689 GLN A N 1
ATOM 5474 C CA . GLN A 1 689 ? -4.320 39.676 -8.956 1.00 39.59 689 GLN A CA 1
ATOM 5475 C C . GLN A 1 689 ? -3.115 39.986 -8.065 1.00 39.59 689 GLN A C 1
ATOM 5477 O O . GLN A 1 689 ? -2.053 40.362 -8.559 1.00 39.59 689 GLN A O 1
ATOM 5482 N N . ASP A 1 690 ? -3.288 39.774 -6.762 1.00 42.09 690 ASP A N 1
ATOM 5483 C CA . ASP A 1 690 ? -2.203 39.715 -5.784 1.00 42.09 690 ASP A CA 1
ATOM 5484 C C . ASP A 1 690 ? -1.552 38.313 -5.781 1.00 42.09 690 ASP A C 1
ATOM 5486 O O . ASP A 1 690 ? -2.242 37.307 -6.003 1.00 42.09 690 ASP A O 1
ATOM 5490 N N . PRO A 1 691 ? -0.236 38.201 -5.507 1.00 47.78 691 PRO A N 1
ATOM 5491 C CA . PRO A 1 691 ? 0.510 36.942 -5.618 1.00 47.78 691 PRO A CA 1
ATOM 5492 C C . PRO A 1 691 ? 0.109 35.862 -4.596 1.00 47.78 691 PRO A C 1
ATOM 5494 O O . PRO A 1 691 ? 0.449 34.699 -4.790 1.00 47.78 691 PRO A O 1
ATOM 5497 N N . GLU A 1 692 ? -0.654 36.203 -3.552 1.00 49.91 692 GLU A N 1
ATOM 5498 C CA . GLU A 1 692 ? -1.200 35.246 -2.569 1.00 49.91 692 GLU A CA 1
ATOM 5499 C C . GLU A 1 692 ? -2.244 34.275 -3.168 1.00 49.91 692 GLU A C 1
ATOM 5501 O O . GLU A 1 692 ? -2.687 33.338 -2.506 1.00 49.91 692 GLU A O 1
ATOM 5506 N N . THR A 1 693 ? -2.653 34.481 -4.425 1.00 63.97 693 THR A N 1
ATOM 5507 C CA . THR A 1 693 ? -3.732 33.718 -5.076 1.00 63.97 693 THR A CA 1
ATOM 5508 C C . THR A 1 693 ? -3.285 32.460 -5.833 1.00 63.97 693 THR A C 1
ATOM 5510 O O . THR A 1 693 ? -4.152 31.722 -6.301 1.00 63.97 693 THR A O 1
ATOM 5513 N N . ILE A 1 694 ? -1.979 32.178 -5.946 1.00 81.00 694 ILE A N 1
ATOM 5514 C CA . ILE A 1 694 ? -1.413 31.112 -6.803 1.00 81.00 694 ILE A CA 1
ATOM 5515 C C . ILE A 1 694 ? -0.928 29.905 -5.968 1.00 81.00 694 ILE A C 1
ATOM 5517 O O . ILE A 1 694 ? -0.430 30.066 -4.857 1.00 81.00 694 ILE A O 1
ATOM 5521 N N . SER A 1 695 ? -1.055 28.681 -6.497 1.00 89.00 695 SER A N 1
ATOM 5522 C CA . SER A 1 695 ? -0.675 27.417 -5.837 1.00 89.00 695 SER A CA 1
ATOM 5523 C C . SER A 1 695 ? -0.035 26.402 -6.802 1.00 89.00 695 SER A C 1
ATOM 5525 O O . SER A 1 695 ? -0.064 26.585 -8.015 1.00 89.00 695 SER A O 1
ATOM 5527 N N . THR A 1 696 ? 0.516 25.297 -6.280 1.00 89.94 696 THR A N 1
ATOM 5528 C CA . THR A 1 696 ? 0.900 24.097 -7.062 1.00 89.94 696 THR A CA 1
ATOM 5529 C C . THR A 1 696 ? -0.071 22.923 -6.878 1.00 89.94 696 THR A C 1
ATOM 5531 O O . THR A 1 696 ? 0.084 21.887 -7.526 1.00 89.94 696 THR A O 1
ATOM 5534 N N . LEU A 1 697 ? -1.068 23.065 -5.996 1.00 94.50 697 LEU A N 1
ATOM 5535 C CA . LEU A 1 697 ? -1.958 21.988 -5.563 1.00 94.50 697 LEU A CA 1
ATOM 5536 C C . LEU A 1 697 ? -3.233 21.948 -6.418 1.00 94.50 697 LEU A C 1
ATOM 5538 O O . LEU A 1 697 ? -4.129 22.774 -6.260 1.00 94.50 697 LEU A O 1
ATOM 5542 N N . LEU A 1 698 ? -3.321 20.981 -7.330 1.00 96.38 698 LEU A N 1
ATOM 5543 C CA . LEU A 1 698 ? -4.430 20.822 -8.273 1.00 96.38 698 LEU A CA 1
ATOM 5544 C C . LEU A 1 698 ? -5.606 20.050 -7.656 1.00 96.38 698 LEU A C 1
ATOM 5546 O O . LEU A 1 698 ? -5.414 18.984 -7.063 1.00 96.38 698 LEU A O 1
ATOM 5550 N N . ILE A 1 699 ? -6.835 20.527 -7.878 1.00 97.25 699 ILE A N 1
ATOM 5551 C CA . ILE A 1 699 ? -8.073 19.816 -7.518 1.00 97.25 699 ILE A CA 1
ATOM 5552 C C . ILE A 1 699 ? -8.305 18.654 -8.506 1.00 97.25 699 ILE A C 1
ATOM 5554 O O . ILE A 1 699 ? -9.056 18.722 -9.484 1.00 97.25 699 ILE A O 1
ATOM 5558 N N . SER A 1 700 ? -7.626 17.540 -8.237 1.00 96.31 700 SER A N 1
ATOM 5559 C CA . SER A 1 700 ? -7.679 16.302 -9.022 1.00 96.31 700 SER A CA 1
ATOM 5560 C C . SER A 1 700 ? -8.892 15.416 -8.700 1.00 96.31 700 SER A C 1
ATOM 5562 O O . SER A 1 700 ? -9.038 14.346 -9.289 1.00 96.31 700 SER A O 1
ATOM 5564 N N . SER A 1 701 ? -9.798 15.833 -7.810 1.00 97.25 701 SER A N 1
ATOM 5565 C CA . SER A 1 701 ? -10.983 15.049 -7.436 1.00 97.25 701 SER A CA 1
ATOM 5566 C C . SER A 1 701 ? -12.151 15.916 -6.946 1.00 97.25 701 SER A C 1
ATOM 5568 O O . SER A 1 701 ? -11.969 17.111 -6.717 1.00 97.25 701 SER A O 1
ATOM 5570 N N . PRO A 1 702 ? -13.350 15.340 -6.725 1.00 95.69 702 PRO A N 1
ATOM 5571 C CA . PRO A 1 702 ? -14.442 16.033 -6.040 1.00 95.69 702 PRO A CA 1
ATOM 5572 C C . PRO A 1 702 ? -14.162 16.399 -4.571 1.00 95.69 702 PRO A C 1
ATOM 5574 O O . PRO A 1 702 ? -14.963 17.110 -3.972 1.00 95.69 702 PRO A O 1
ATOM 5577 N N . TYR A 1 703 ? -13.063 15.920 -3.980 1.00 96.19 703 TYR A N 1
ATOM 5578 C CA . TYR A 1 703 ? -12.641 16.250 -2.620 1.00 96.19 703 TYR A CA 1
ATOM 5579 C C . TYR A 1 703 ? -11.735 17.493 -2.627 1.00 96.19 703 TYR A C 1
ATOM 5581 O O . TYR A 1 703 ? -10.512 17.379 -2.576 1.00 96.19 703 TYR A O 1
ATOM 5589 N N . ASN A 1 704 ? -12.328 18.690 -2.683 1.00 95.50 704 ASN A N 1
ATOM 5590 C CA . ASN A 1 704 ? -11.594 19.952 -2.509 1.00 95.50 704 ASN A CA 1
ATOM 5591 C C . ASN A 1 704 ? -11.292 20.201 -1.012 1.00 95.50 704 ASN A C 1
ATOM 5593 O O . ASN A 1 704 ? -11.955 21.014 -0.365 1.00 95.50 704 ASN A O 1
ATOM 5597 N N . ILE A 1 705 ? -10.361 19.410 -0.460 1.00 92.94 705 ILE A N 1
ATOM 5598 C CA . ILE A 1 705 ? -9.901 19.430 0.940 1.00 92.94 705 ILE A CA 1
ATOM 5599 C C . ILE A 1 705 ? -8.399 19.074 1.045 1.00 92.94 705 ILE A C 1
ATOM 5601 O O . ILE A 1 705 ? -7.863 18.375 0.177 1.00 92.94 705 ILE A O 1
ATOM 5605 N N . PRO A 1 706 ? -7.692 19.494 2.117 1.00 90.69 706 PRO A N 1
ATOM 5606 C CA . PRO A 1 706 ? -6.280 19.168 2.319 1.00 90.69 706 PRO A CA 1
ATOM 5607 C C . PRO A 1 706 ? -5.973 17.664 2.256 1.00 90.69 706 PRO A C 1
ATOM 5609 O O . PRO A 1 706 ? -6.718 16.841 2.785 1.00 90.69 706 PRO A O 1
ATOM 5612 N N . ASN A 1 707 ? -4.819 17.322 1.671 1.00 90.69 707 ASN A N 1
ATOM 5613 C CA . ASN A 1 707 ? -4.342 15.959 1.369 1.00 90.69 707 ASN A CA 1
ATOM 5614 C C . ASN A 1 707 ? -5.069 15.227 0.214 1.00 90.69 707 ASN A C 1
ATOM 5616 O O . ASN A 1 707 ? -4.703 14.097 -0.093 1.00 90.69 707 ASN A O 1
ATOM 5620 N N . HIS A 1 708 ? -6.053 15.849 -0.452 1.00 95.88 708 HIS A N 1
ATOM 5621 C CA . HIS A 1 708 ? -6.760 15.271 -1.613 1.00 95.88 708 HIS A CA 1
ATOM 5622 C C . HIS A 1 708 ? -6.404 15.960 -2.947 1.00 95.88 708 HIS A C 1
ATOM 5624 O O . HIS A 1 708 ? -7.045 15.717 -3.971 1.00 95.88 708 HIS A O 1
ATOM 5630 N N . TYR A 1 709 ? -5.376 16.812 -2.937 1.00 95.81 709 TYR A N 1
ATOM 5631 C CA . TYR A 1 709 ? -4.860 17.518 -4.108 1.00 95.81 709 TYR A CA 1
ATOM 5632 C C . TYR A 1 709 ? -3.718 16.748 -4.778 1.00 95.81 709 TYR A C 1
ATOM 5634 O O . TYR A 1 709 ? -2.971 16.022 -4.118 1.00 95.81 709 TYR A O 1
ATOM 5642 N N . LEU A 1 710 ? -3.530 16.968 -6.078 1.00 95.31 710 LEU A N 1
ATOM 5643 C CA . LEU A 1 710 ? -2.318 16.565 -6.789 1.00 95.31 710 LEU A CA 1
ATOM 5644 C C . LEU A 1 710 ? -1.311 17.718 -6.761 1.00 95.31 710 LEU A C 1
ATOM 5646 O O . LEU A 1 710 ? -1.552 18.754 -7.375 1.00 95.31 710 LEU A O 1
ATOM 5650 N N . ASP A 1 711 ? -0.177 17.548 -6.081 1.00 92.88 711 ASP A N 1
ATOM 5651 C CA . ASP A 1 711 ? 0.908 18.529 -6.161 1.00 92.88 711 ASP A CA 1
ATOM 5652 C C . ASP A 1 711 ? 1.632 18.428 -7.510 1.00 92.88 711 ASP A C 1
ATOM 5654 O O . ASP A 1 711 ? 2.386 17.485 -7.767 1.00 92.88 711 ASP A O 1
ATOM 5658 N N . LEU A 1 712 ? 1.425 19.432 -8.363 1.00 90.69 712 LEU A N 1
ATOM 5659 C CA . LEU A 1 712 ? 2.075 19.536 -9.666 1.00 90.69 712 LEU A CA 1
ATOM 5660 C C . LEU A 1 712 ? 3.572 19.846 -9.565 1.00 90.69 712 LEU A C 1
ATOM 5662 O O . LEU A 1 712 ? 4.267 19.692 -10.566 1.00 90.69 712 LEU A O 1
ATOM 5666 N N . SER A 1 713 ? 4.095 20.246 -8.398 1.00 87.19 713 SER A N 1
ATOM 5667 C CA . SER A 1 713 ? 5.540 20.438 -8.211 1.00 87.19 713 SER A CA 1
ATOM 5668 C C . SER A 1 713 ? 6.311 19.108 -8.211 1.00 87.19 713 SER A C 1
ATOM 5670 O O . SER A 1 713 ? 7.470 19.066 -8.632 1.00 87.19 713 SER A O 1
ATOM 5672 N N . SER A 1 714 ? 5.643 18.009 -7.829 1.00 85.50 714 SER A N 1
ATOM 5673 C CA . SER A 1 714 ? 6.240 16.694 -7.574 1.00 85.50 714 SER A CA 1
ATOM 5674 C C . SER A 1 714 ? 7.191 16.213 -8.687 1.00 85.50 714 SER A C 1
ATOM 5676 O O . SER A 1 714 ? 6.770 16.069 -9.844 1.00 85.50 714 SER A O 1
ATOM 5678 N N . PRO A 1 715 ? 8.461 15.881 -8.366 1.00 80.88 715 PRO A N 1
ATOM 5679 C CA . PRO A 1 715 ? 9.462 15.459 -9.351 1.00 80.88 715 PRO A CA 1
ATOM 5680 C C . PRO A 1 715 ? 9.169 14.080 -9.965 1.00 80.88 715 PRO A C 1
ATOM 5682 O O . PRO A 1 715 ? 9.842 13.668 -10.904 1.00 80.88 715 PRO A O 1
ATOM 5685 N N . HIS A 1 716 ? 8.167 13.361 -9.450 1.00 80.81 716 HIS A N 1
ATOM 5686 C CA . HIS A 1 716 ? 7.723 12.070 -9.978 1.00 80.81 716 HIS A CA 1
ATOM 5687 C C . HIS A 1 716 ? 6.651 12.193 -11.076 1.00 80.81 716 HIS A C 1
ATOM 5689 O O . HIS A 1 716 ? 6.328 11.196 -11.717 1.00 80.81 716 HIS A O 1
ATOM 5695 N N . LEU A 1 717 ? 6.098 13.389 -11.317 1.00 88.31 717 LEU A N 1
ATOM 5696 C CA . LEU A 1 717 ? 5.127 13.630 -12.388 1.00 88.31 717 LEU A CA 1
ATOM 5697 C C . LEU A 1 717 ? 5.827 14.130 -13.655 1.00 88.31 717 LEU A C 1
ATOM 5699 O O . LEU A 1 717 ? 6.351 15.244 -13.674 1.00 88.31 717 LEU A O 1
ATOM 5703 N N . THR A 1 718 ? 5.778 13.342 -14.730 1.00 92.00 718 THR A N 1
ATOM 5704 C CA . THR A 1 718 ? 6.270 13.747 -16.059 1.00 92.00 718 THR A CA 1
ATOM 5705 C C . THR A 1 718 ? 5.423 14.871 -16.669 1.00 92.00 718 THR A C 1
ATOM 5707 O O . THR A 1 718 ? 4.244 15.008 -16.337 1.00 92.00 718 THR A O 1
ATOM 5710 N N . ILE A 1 719 ? 5.989 15.651 -17.601 1.00 92.19 719 ILE A N 1
ATOM 5711 C CA . ILE A 1 719 ? 5.271 16.744 -18.289 1.00 92.19 719 ILE A CA 1
ATOM 5712 C C . ILE A 1 719 ? 3.944 16.262 -18.920 1.00 92.19 719 ILE A C 1
ATOM 5714 O O . ILE A 1 719 ? 2.917 16.864 -18.594 1.00 92.19 719 ILE A O 1
ATOM 5718 N N . PRO A 1 720 ? 3.883 15.140 -19.677 1.00 95.25 720 PRO A N 1
ATOM 5719 C CA . PRO A 1 720 ? 2.616 14.598 -20.176 1.00 95.25 720 PRO A CA 1
ATOM 5720 C C . PRO A 1 720 ? 1.572 14.331 -19.085 1.00 95.25 720 PRO A C 1
ATOM 5722 O O . PRO A 1 720 ? 0.389 14.611 -19.262 1.00 95.25 720 PRO A O 1
ATOM 5725 N N . SER A 1 721 ? 2.009 13.834 -17.923 1.00 96.44 721 SER A N 1
ATOM 5726 C CA . SER A 1 721 ? 1.123 13.525 -16.794 1.00 96.44 721 SER A CA 1
ATOM 5727 C C . SER A 1 721 ? 0.553 14.784 -16.143 1.00 96.44 721 SER A C 1
ATOM 5729 O O . SER A 1 721 ? -0.613 14.801 -15.755 1.00 96.44 721 SER A O 1
ATOM 5731 N N . ARG A 1 722 ? 1.362 15.846 -16.042 1.00 95.56 722 ARG A N 1
ATOM 5732 C CA . ARG A 1 722 ? 0.947 17.151 -15.506 1.00 95.56 722 ARG A CA 1
ATOM 5733 C C . ARG A 1 722 ? -0.038 17.846 -16.452 1.00 95.56 722 ARG A C 1
ATOM 5735 O O . ARG A 1 722 ? -1.084 18.307 -16.003 1.00 95.56 722 ARG A O 1
ATOM 5742 N N . LEU A 1 723 ? 0.254 17.854 -17.756 1.00 96.25 723 LEU A N 1
ATOM 5743 C CA . LEU A 1 723 ? -0.625 18.410 -18.792 1.00 96.25 723 LEU A CA 1
ATOM 5744 C C . LEU A 1 723 ? -1.967 17.662 -18.862 1.00 96.25 723 LEU A C 1
ATOM 5746 O O . LEU A 1 723 ? -3.020 18.299 -18.879 1.00 96.25 723 LEU A O 1
ATOM 5750 N N . LEU A 1 724 ? -1.956 16.324 -18.814 1.00 97.75 724 LEU A N 1
ATOM 5751 C CA . LEU A 1 724 ? -3.190 15.536 -18.764 1.00 97.75 724 LEU A CA 1
ATOM 5752 C C . LEU A 1 724 ? -3.975 15.766 -17.461 1.00 97.75 724 LEU A C 1
ATOM 5754 O O . LEU A 1 724 ? -5.197 15.876 -17.511 1.00 97.75 724 LEU A O 1
ATOM 5758 N N . ALA A 1 725 ? -3.316 15.878 -16.303 1.00 97.94 725 ALA A N 1
ATOM 5759 C CA . ALA A 1 725 ? -4.002 16.177 -15.044 1.00 97.94 725 ALA A CA 1
ATOM 5760 C C . ALA A 1 725 ? -4.710 17.546 -15.082 1.00 97.94 725 ALA A C 1
ATOM 5762 O O . ALA A 1 725 ? -5.873 17.644 -14.683 1.00 97.94 725 ALA A O 1
ATOM 5763 N N . LEU A 1 726 ? -4.052 18.575 -15.636 1.00 97.31 726 LEU A N 1
ATOM 5764 C CA . LEU A 1 726 ? -4.661 19.884 -15.897 1.00 97.31 726 LEU A CA 1
ATOM 5765 C C . LEU A 1 726 ? -5.861 19.765 -16.847 1.00 97.31 726 LEU A C 1
ATOM 5767 O O . LEU A 1 726 ? -6.930 20.290 -16.543 1.00 97.31 726 LEU A O 1
ATOM 5771 N N . ALA A 1 727 ? -5.742 19.025 -17.951 1.00 97.50 727 ALA A N 1
ATOM 5772 C CA . ALA A 1 727 ? -6.854 18.815 -18.880 1.00 97.50 727 ALA A CA 1
ATOM 5773 C C . ALA A 1 727 ? -8.043 18.068 -18.236 1.00 97.50 727 ALA A C 1
ATOM 5775 O O . ALA A 1 727 ? -9.207 18.405 -18.463 1.00 97.50 727 ALA A O 1
ATOM 5776 N N . LEU A 1 728 ? -7.770 17.096 -17.360 1.00 98.31 728 LEU A N 1
ATOM 5777 C CA . LEU A 1 728 ? -8.784 16.348 -16.612 1.00 98.31 728 LEU A CA 1
ATOM 5778 C C . LEU A 1 728 ? -9.509 17.197 -15.543 1.00 98.31 728 LEU A C 1
ATOM 5780 O O . LEU A 1 728 ? -10.479 16.720 -14.944 1.00 98.31 728 LEU A O 1
ATOM 5784 N N . THR A 1 729 ? -9.129 18.460 -15.304 1.00 97.38 729 THR A N 1
ATOM 5785 C CA . THR A 1 729 ? -9.967 19.397 -14.523 1.00 97.38 729 THR A CA 1
ATOM 5786 C C . THR A 1 729 ? -11.360 19.553 -15.133 1.00 97.38 729 THR A C 1
ATOM 5788 O O . THR A 1 729 ? -12.342 19.488 -14.396 1.00 97.38 729 THR A O 1
ATOM 5791 N N . ALA A 1 730 ? -11.447 19.624 -16.466 1.00 95.62 730 ALA A N 1
ATOM 5792 C CA . ALA A 1 730 ? -12.678 19.809 -17.233 1.00 95.62 730 ALA A CA 1
ATOM 5793 C C . ALA A 1 730 ? -13.535 18.533 -17.410 1.00 95.62 730 ALA A C 1
ATOM 5795 O O . ALA A 1 730 ? -14.520 18.548 -18.155 1.00 95.62 730 ALA A O 1
ATOM 5796 N N . LEU A 1 731 ? -13.170 17.421 -16.758 1.00 97.56 731 LEU A N 1
ATOM 5797 C CA . LEU A 1 731 ? -13.855 16.132 -16.881 1.00 97.56 731 LEU A CA 1
ATOM 5798 C C . LEU A 1 731 ? -15.230 16.139 -16.179 1.00 97.56 731 LEU A C 1
ATOM 5800 O O . LEU A 1 731 ? -15.310 16.297 -14.961 1.00 97.56 731 LEU A O 1
ATOM 5804 N N . LYS A 1 732 ? -16.298 15.886 -16.943 1.00 95.50 732 LYS A N 1
ATOM 5805 C CA . LYS A 1 732 ? -17.692 15.730 -16.481 1.00 95.50 732 LYS A CA 1
ATOM 5806 C C . LYS A 1 732 ? -18.481 14.740 -17.357 1.00 95.50 732 LYS A C 1
ATOM 5808 O O . LYS A 1 732 ? -18.021 14.392 -18.449 1.00 95.50 732 LYS A O 1
ATOM 5813 N N . PRO A 1 733 ? -19.663 14.261 -16.921 1.00 96.50 733 PRO A N 1
ATOM 5814 C CA . PRO A 1 733 ? -20.515 13.404 -17.741 1.00 96.50 733 PRO A CA 1
ATOM 5815 C C . PRO A 1 733 ? -20.901 14.013 -19.090 1.00 96.50 733 PRO A C 1
ATOM 5817 O O . PRO A 1 733 ? -21.290 15.174 -19.169 1.00 96.50 733 PRO A O 1
ATOM 5820 N N . ALA A 1 734 ? -20.848 13.190 -20.138 1.00 94.12 734 ALA A N 1
ATOM 5821 C CA . ALA A 1 734 ? -21.344 13.533 -21.474 1.00 94.12 734 ALA A CA 1
ATOM 5822 C C . ALA A 1 734 ? -22.824 13.153 -21.674 1.00 94.12 734 ALA A C 1
ATOM 5824 O O . ALA A 1 734 ? -23.479 13.646 -22.588 1.00 94.12 734 ALA A O 1
ATOM 5825 N N . THR A 1 735 ? -23.365 12.271 -20.827 1.00 91.19 735 THR A N 1
ATOM 5826 C CA . THR A 1 735 ? -24.764 11.818 -20.866 1.00 91.19 735 THR A CA 1
ATOM 5827 C C . THR A 1 735 ? -25.334 11.740 -19.454 1.00 91.19 735 THR A C 1
ATOM 5829 O O . THR A 1 735 ? -24.600 11.470 -18.505 1.00 91.19 735 THR A O 1
ATOM 5832 N N . SER A 1 736 ? -26.649 11.912 -19.290 1.00 90.12 736 SER A N 1
ATOM 5833 C CA . SER A 1 736 ? -27.332 11.683 -18.003 1.00 90.12 736 SER A CA 1
ATOM 5834 C C . SER A 1 736 ? -27.261 10.218 -17.547 1.00 90.12 736 SER A C 1
ATOM 5836 O O . SER A 1 736 ? -27.304 9.934 -16.355 1.00 90.12 736 SER A O 1
ATOM 5838 N N . THR A 1 737 ? -27.087 9.286 -18.487 1.00 93.00 737 THR A N 1
ATOM 5839 C CA . THR A 1 737 ? -26.975 7.837 -18.268 1.00 93.00 737 THR A CA 1
ATOM 5840 C C . THR A 1 737 ? -25.527 7.351 -18.104 1.00 93.00 737 THR A C 1
ATOM 5842 O O . THR A 1 737 ? -25.237 6.184 -18.370 1.00 93.00 737 THR A O 1
ATOM 5845 N N . TYR A 1 738 ? -24.591 8.207 -17.674 1.00 94.19 738 TYR A N 1
ATOM 5846 C CA . TYR A 1 738 ? -23.162 7.870 -17.532 1.00 94.19 738 TYR A CA 1
ATOM 5847 C C . TYR A 1 738 ? -22.901 6.583 -16.717 1.00 94.19 738 TYR A C 1
ATOM 5849 O O . TYR A 1 738 ? -21.976 5.825 -17.023 1.00 94.19 738 TYR A O 1
ATOM 5857 N N . ALA A 1 739 ? -23.752 6.292 -15.724 1.00 93.25 739 ALA A N 1
ATOM 5858 C CA . ALA A 1 739 ? -23.687 5.096 -14.881 1.00 93.25 739 ALA A CA 1
ATOM 5859 C C . ALA A 1 739 ? -23.749 3.776 -15.679 1.00 93.25 739 ALA A C 1
ATOM 5861 O O . ALA A 1 739 ? -23.132 2.786 -15.275 1.00 93.25 739 ALA A O 1
ATOM 5862 N N . THR A 1 740 ? -24.404 3.764 -16.847 1.00 93.88 740 THR A N 1
ATOM 5863 C CA . THR A 1 740 ? -24.587 2.573 -17.701 1.00 93.88 740 THR A CA 1
ATOM 5864 C C . THR A 1 740 ? -24.063 2.728 -19.134 1.00 93.88 740 THR A C 1
ATOM 5866 O O . THR A 1 740 ? -23.753 1.718 -19.764 1.00 93.88 740 THR A O 1
ATOM 5869 N N . ALA A 1 741 ? -23.910 3.953 -19.649 1.00 93.06 741 ALA A N 1
ATOM 5870 C CA . ALA A 1 741 ? -23.388 4.218 -20.994 1.00 93.06 741 ALA A CA 1
ATOM 5871 C C . ALA A 1 741 ? -21.957 3.659 -21.193 1.00 93.06 741 ALA A C 1
ATOM 5873 O O . ALA A 1 741 ? -21.175 3.682 -20.236 1.00 93.06 741 ALA A O 1
ATOM 5874 N N . PRO A 1 742 ? -21.567 3.199 -22.405 1.00 93.44 742 PRO A N 1
ATOM 5875 C CA . PRO A 1 742 ? -20.210 2.718 -22.697 1.00 93.44 742 PRO A CA 1
ATOM 5876 C C . PRO A 1 742 ? -19.138 3.708 -22.232 1.00 93.44 742 PRO A C 1
ATOM 5878 O O . PRO A 1 742 ? -19.308 4.913 -22.392 1.00 93.44 742 PRO A O 1
ATOM 5881 N N . TYR A 1 743 ? -18.044 3.227 -21.634 1.00 94.88 743 TYR A N 1
ATOM 5882 C CA . TYR A 1 743 ? -17.140 4.099 -20.868 1.00 94.88 743 TYR A CA 1
ATOM 5883 C C . TYR A 1 743 ? -16.557 5.292 -21.665 1.00 94.88 743 TYR A C 1
ATOM 5885 O O . TYR A 1 743 ? -16.684 6.411 -21.166 1.00 94.88 743 TYR A O 1
ATOM 5893 N N . PRO A 1 744 ? -16.063 5.133 -22.913 1.00 90.88 744 PRO A N 1
ATOM 5894 C CA . PRO A 1 744 ? -15.600 6.265 -23.729 1.00 90.88 744 PRO A CA 1
ATOM 5895 C C . PRO A 1 744 ? -16.687 7.290 -24.107 1.00 90.88 744 PRO A C 1
ATOM 5897 O O . PRO A 1 744 ? -16.354 8.372 -24.575 1.00 90.88 744 PRO A O 1
ATOM 5900 N N . LEU A 1 745 ? -17.972 6.958 -23.918 1.00 91.69 745 LEU A N 1
ATOM 5901 C CA . LEU A 1 745 ? -19.136 7.815 -24.189 1.00 91.69 745 LEU A CA 1
ATOM 5902 C C . LEU A 1 745 ? -19.821 8.321 -22.901 1.00 91.69 745 LEU A C 1
ATOM 5904 O O . LEU A 1 745 ? -20.804 9.058 -22.964 1.00 91.69 745 LEU A O 1
ATOM 5908 N N . ALA A 1 746 ? -19.346 7.907 -21.722 1.00 94.06 746 ALA A N 1
ATOM 5909 C CA . ALA A 1 746 ? -19.934 8.298 -20.442 1.00 94.06 746 ALA A CA 1
ATOM 5910 C C . ALA A 1 746 ? -19.480 9.699 -19.992 1.00 94.06 746 ALA A C 1
ATOM 5912 O O . ALA A 1 746 ? -20.250 10.414 -19.348 1.00 94.06 746 ALA A O 1
ATOM 5913 N N . LEU A 1 747 ? -18.252 10.096 -20.344 1.00 96.75 747 LEU A N 1
ATOM 5914 C CA . LEU A 1 747 ? -17.588 11.340 -19.935 1.00 96.75 747 LEU A CA 1
ATOM 5915 C C . LEU A 1 747 ? -17.111 12.136 -21.166 1.00 96.75 747 LEU A C 1
ATOM 5917 O O . LEU A 1 747 ? -16.931 11.575 -22.245 1.00 96.75 747 LEU A O 1
ATOM 5921 N N . ASN A 1 748 ? -16.907 13.445 -21.014 1.00 96.19 748 ASN A N 1
ATOM 5922 C CA . ASN A 1 748 ? -16.617 14.404 -22.093 1.00 96.19 748 ASN A CA 1
ATOM 5923 C C . ASN A 1 748 ? -15.168 14.367 -22.643 1.00 96.19 748 ASN A C 1
ATOM 5925 O O . ASN A 1 748 ? -14.549 15.414 -22.840 1.00 96.19 748 ASN A O 1
ATOM 5929 N N . PHE A 1 749 ? -14.616 13.183 -22.918 1.00 95.06 749 PHE A N 1
ATOM 5930 C CA . PHE A 1 749 ? -13.202 13.003 -23.282 1.00 95.06 749 PHE A CA 1
ATOM 5931 C C . PHE A 1 749 ? -12.716 13.851 -24.468 1.00 95.06 749 PHE A C 1
ATOM 5933 O O . PHE A 1 749 ? -11.608 14.374 -24.411 1.00 95.06 749 PHE A O 1
ATOM 5940 N N . SER A 1 750 ? -13.537 14.082 -25.496 1.00 90.69 750 SER A N 1
ATOM 5941 C CA . SER A 1 750 ? -13.165 14.955 -26.624 1.00 90.69 750 SER A CA 1
ATOM 5942 C C . SER A 1 750 ? -12.930 16.419 -26.213 1.00 90.69 750 SER A C 1
ATOM 5944 O O . SER A 1 750 ? -12.123 17.103 -26.835 1.00 90.69 750 SER A O 1
ATOM 5946 N N . PHE A 1 751 ? -13.583 16.903 -25.148 1.00 92.44 751 PHE A N 1
ATOM 5947 C CA . PHE A 1 751 ? -13.328 18.237 -24.588 1.00 92.44 751 PHE A CA 1
ATOM 5948 C C . PHE A 1 751 ? -12.023 18.264 -23.780 1.00 92.44 751 PHE A C 1
ATOM 5950 O O . PHE A 1 751 ? -11.247 19.210 -23.887 1.00 92.44 751 PHE A O 1
ATOM 5957 N N . VAL A 1 752 ? -11.749 17.197 -23.019 1.00 96.25 752 VAL A N 1
ATOM 5958 C CA . VAL A 1 752 ? -10.473 17.012 -22.307 1.00 96.25 752 VAL A CA 1
ATOM 5959 C C . VAL A 1 752 ? -9.302 16.966 -23.296 1.00 96.25 752 VAL A C 1
ATOM 5961 O O . VAL A 1 752 ? -8.289 17.613 -23.050 1.00 96.25 752 VAL A O 1
ATOM 5964 N N . LEU A 1 753 ? -9.445 16.277 -24.435 1.00 95.62 753 LEU A N 1
ATOM 5965 C CA . LEU A 1 753 ? -8.416 16.246 -25.478 1.00 95.62 753 LEU A CA 1
ATOM 5966 C C . LEU A 1 753 ? -8.188 17.635 -26.102 1.00 95.62 753 LEU A C 1
ATOM 5968 O O . LEU A 1 753 ? -7.046 18.065 -26.219 1.00 95.62 753 LEU A O 1
ATOM 5972 N N . ALA A 1 754 ? -9.254 18.367 -26.443 1.00 92.12 754 ALA A N 1
ATOM 5973 C CA . ALA A 1 754 ? -9.130 19.716 -27.002 1.00 92.12 754 ALA A CA 1
ATOM 5974 C C . ALA A 1 754 ? -8.398 20.678 -26.044 1.00 92.12 754 ALA A C 1
ATOM 5976 O O . ALA A 1 754 ? -7.519 21.426 -26.471 1.00 92.12 754 ALA A O 1
ATOM 5977 N N . LEU A 1 755 ? -8.703 20.605 -24.743 1.00 94.00 755 LEU A N 1
ATOM 5978 C CA . LEU A 1 755 ? -8.000 21.350 -23.696 1.00 94.00 755 LEU A CA 1
ATOM 5979 C C . LEU A 1 755 ? -6.529 20.913 -23.561 1.00 94.00 755 LEU A C 1
ATOM 5981 O O . LEU A 1 755 ? -5.647 21.764 -23.453 1.00 94.00 755 LEU A O 1
ATOM 5985 N N . LEU A 1 756 ? -6.247 19.607 -23.615 1.00 95.88 756 LEU A N 1
ATOM 5986 C CA . LEU A 1 756 ? -4.882 19.073 -23.594 1.00 95.88 756 LEU A CA 1
ATOM 5987 C C . LEU A 1 756 ? -4.052 19.591 -24.779 1.00 95.88 756 LEU A C 1
ATOM 5989 O O . LEU A 1 756 ? -2.960 20.113 -24.569 1.00 95.88 756 LEU A O 1
ATOM 5993 N N . HIS A 1 757 ? -4.588 19.529 -25.998 1.00 92.25 757 HIS A N 1
ATOM 5994 C CA . HIS A 1 757 ? -3.954 20.084 -27.194 1.00 92.25 757 HIS A CA 1
ATOM 5995 C C . HIS A 1 757 ? -3.679 21.594 -27.043 1.00 92.25 757 HIS A C 1
ATOM 5997 O O . HIS A 1 757 ? -2.590 22.065 -27.374 1.00 92.25 757 HIS A O 1
ATOM 6003 N N . THR A 1 758 ? -4.611 22.374 -26.475 1.00 89.81 758 THR A N 1
ATOM 6004 C CA . THR A 1 758 ? -4.372 23.802 -26.190 1.00 89.81 758 THR A CA 1
ATOM 6005 C C . THR A 1 758 ? -3.228 24.023 -25.193 1.00 89.81 758 THR A C 1
ATOM 6007 O O . THR A 1 758 ? -2.399 24.903 -25.424 1.00 89.81 758 THR A O 1
ATOM 6010 N N . LEU A 1 759 ? -3.136 23.220 -24.126 1.00 93.25 759 LEU A N 1
ATOM 6011 C CA . LEU A 1 759 ? -2.036 23.284 -23.152 1.00 93.25 759 LEU A CA 1
ATOM 6012 C C . LEU A 1 759 ? -0.681 22.940 -23.798 1.00 93.25 759 LEU A C 1
ATOM 6014 O O . LEU A 1 759 ? 0.289 23.674 -23.620 1.00 93.25 759 LEU A O 1
ATOM 6018 N N . ILE A 1 760 ? -0.627 21.872 -24.601 1.00 92.94 760 ILE A N 1
ATOM 6019 C CA . ILE A 1 760 ? 0.568 21.424 -25.340 1.00 92.94 760 ILE A CA 1
ATOM 6020 C C . ILE A 1 760 ? 1.094 22.539 -26.258 1.00 92.94 760 ILE A C 1
ATOM 6022 O O . ILE A 1 760 ? 2.270 22.901 -26.187 1.00 92.94 760 ILE A O 1
ATOM 6026 N N . VAL A 1 761 ? 0.212 23.147 -27.060 1.00 89.12 761 VAL A N 1
ATOM 6027 C CA . VAL A 1 761 ? 0.558 24.257 -27.968 1.00 89.12 761 VAL A CA 1
ATOM 6028 C C . VAL A 1 761 ? 1.059 25.492 -27.208 1.00 89.12 761 VAL A C 1
ATOM 6030 O O . VAL A 1 761 ? 1.949 26.191 -27.697 1.00 89.12 761 VAL A O 1
ATOM 6033 N N . GLN A 1 762 ? 0.529 25.770 -26.013 1.00 86.50 762 GLN A N 1
ATOM 6034 C CA . GLN A 1 762 ? 0.942 26.925 -25.210 1.00 86.50 762 GLN A CA 1
ATOM 6035 C C . GLN A 1 762 ? 2.270 26.711 -24.464 1.00 86.50 762 GLN A C 1
ATOM 6037 O O . GLN A 1 762 ? 3.064 27.650 -24.412 1.00 86.50 762 GLN A O 1
ATOM 6042 N N . GLU A 1 763 ? 2.565 25.502 -23.967 1.00 88.25 763 GLU A N 1
ATOM 6043 C CA . GLU A 1 763 ? 3.920 25.145 -23.497 1.00 88.25 763 GLU A CA 1
ATOM 6044 C C . GLU A 1 763 ? 4.941 25.059 -24.642 1.00 88.25 763 GLU A C 1
ATOM 6046 O O . GLU A 1 763 ? 6.143 25.138 -24.396 1.00 88.25 763 GLU A O 1
ATOM 6051 N N . ARG A 1 764 ? 4.477 24.892 -25.891 1.00 89.50 764 ARG A N 1
ATOM 6052 C CA . ARG A 1 764 ? 5.289 24.461 -27.047 1.00 89.50 764 ARG A CA 1
ATOM 6053 C C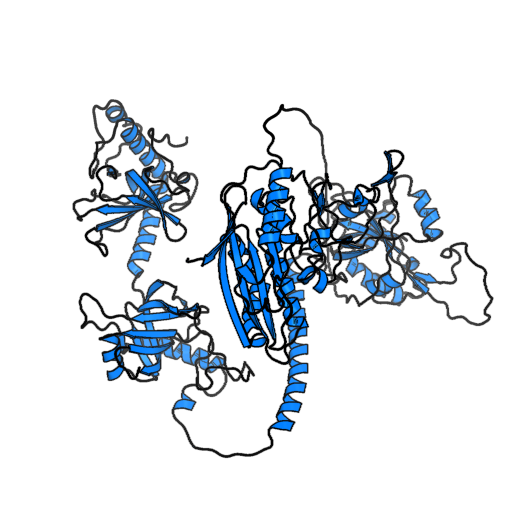 . ARG A 1 764 ? 5.928 23.089 -26.814 1.00 89.50 764 ARG A C 1
ATOM 6055 O O . ARG A 1 764 ? 7.073 22.852 -27.194 1.00 89.50 764 ARG A O 1
ATOM 6062 N N . TYR A 1 765 ? 5.185 22.208 -26.155 1.00 91.44 765 TYR A N 1
ATOM 6063 C CA . TYR A 1 765 ? 5.605 20.842 -25.891 1.00 91.44 765 TYR A CA 1
ATOM 6064 C C . TYR A 1 765 ? 5.382 19.975 -27.139 1.00 91.44 765 TYR A C 1
ATOM 6066 O O . TYR A 1 765 ? 4.338 20.073 -27.780 1.00 91.44 765 TYR A O 1
ATOM 6074 N N . GLU A 1 766 ? 6.342 19.119 -27.483 1.00 91.94 766 GLU A N 1
ATOM 6075 C CA . GLU A 1 766 ? 6.155 18.090 -28.511 1.00 91.94 766 GLU A CA 1
ATOM 6076 C C . GLU A 1 766 ? 5.624 16.825 -27.821 1.00 91.94 766 GLU A C 1
ATOM 6078 O O . GLU A 1 766 ? 6.289 16.251 -26.959 1.00 91.94 766 GLU A O 1
ATOM 6083 N N . TRP A 1 767 ? 4.386 16.437 -28.140 1.00 94.75 767 TRP A N 1
ATOM 6084 C CA . TRP A 1 767 ? 3.709 15.298 -27.516 1.00 94.75 767 TRP A CA 1
ATOM 6085 C C . TRP A 1 767 ? 3.871 14.034 -28.369 1.00 94.75 767 TRP A C 1
ATOM 6087 O O . TRP A 1 767 ? 3.315 13.957 -29.463 1.00 94.75 767 TRP A O 1
ATOM 6097 N N . GLU A 1 768 ? 4.595 13.045 -27.845 1.00 93.81 768 GLU A N 1
ATOM 6098 C CA . GLU A 1 768 ? 4.709 11.680 -28.389 1.00 93.81 768 GLU A CA 1
ATOM 6099 C C . GLU A 1 768 ? 3.578 10.775 -27.853 1.00 93.81 768 GLU A C 1
ATOM 6101 O O . GLU A 1 768 ? 3.061 11.025 -26.757 1.00 93.81 768 GLU A O 1
ATOM 6106 N N . GLU A 1 769 ? 3.212 9.700 -28.574 1.00 96.12 769 GLU A N 1
ATOM 6107 C CA . GLU A 1 769 ? 2.188 8.735 -28.133 1.00 96.12 769 GLU A CA 1
ATOM 6108 C C . GLU A 1 769 ? 2.434 8.274 -26.684 1.00 96.12 769 GLU A C 1
ATOM 6110 O O . GLU A 1 769 ? 3.359 7.519 -26.378 1.00 96.12 769 GLU A O 1
ATOM 6115 N N . THR A 1 770 ? 1.554 8.706 -25.778 1.00 96.12 770 THR A N 1
ATOM 6116 C CA . THR A 1 770 ? 1.689 8.474 -24.338 1.00 96.12 770 THR A CA 1
ATOM 6117 C C . THR A 1 770 ? 0.485 7.695 -23.824 1.00 96.12 770 THR A C 1
ATOM 6119 O O . THR A 1 770 ? -0.667 8.084 -24.037 1.00 96.12 770 THR A O 1
ATOM 6122 N N . SER A 1 771 ? 0.743 6.591 -23.116 1.00 96.12 771 SER A N 1
ATOM 6123 C CA . SER A 1 771 ? -0.304 5.727 -22.563 1.00 96.12 771 SER A CA 1
ATOM 6124 C C . SER A 1 771 ? -0.429 5.837 -21.044 1.00 96.12 771 SER A C 1
ATOM 6126 O O . SER A 1 771 ? 0.552 5.635 -20.330 1.00 96.12 771 SER A O 1
ATOM 6128 N N . PHE A 1 772 ? -1.651 6.044 -20.561 1.00 97.31 772 PHE A N 1
ATOM 6129 C CA . PHE A 1 772 ? -2.016 6.153 -19.149 1.00 97.31 772 PHE A CA 1
ATOM 6130 C C . PHE A 1 772 ? -2.893 4.974 -18.714 1.00 97.31 772 PHE A C 1
ATOM 6132 O O . PHE A 1 772 ? -3.586 4.355 -19.528 1.00 97.31 772 PHE A O 1
ATOM 6139 N N . TYR A 1 773 ? -2.889 4.660 -17.418 1.00 97.56 773 TYR A N 1
ATOM 6140 C CA . TYR A 1 773 ? -3.660 3.543 -16.870 1.00 97.56 773 TYR A CA 1
ATOM 6141 C C . TYR A 1 773 ? -4.954 4.030 -16.215 1.00 97.56 773 TYR A C 1
ATOM 6143 O O . TYR A 1 773 ? -4.937 4.928 -15.373 1.00 97.56 773 TYR A O 1
ATOM 6151 N N . VAL A 1 774 ? -6.086 3.433 -16.588 1.00 97.62 774 VAL A N 1
ATOM 6152 C CA . VAL A 1 774 ? -7.412 3.893 -16.157 1.00 97.62 774 VAL A CA 1
ATOM 6153 C C . VAL A 1 774 ? -8.188 2.755 -15.506 1.00 97.62 774 VAL A C 1
ATOM 6155 O O . VAL A 1 774 ? -8.376 1.693 -16.099 1.00 97.62 774 VAL A O 1
ATOM 6158 N N . VAL A 1 775 ? -8.657 2.982 -14.277 1.00 97.06 775 VAL A N 1
ATOM 6159 C CA . VAL A 1 775 ? -9.466 2.025 -13.508 1.00 97.06 775 VAL A CA 1
ATOM 6160 C C . VAL A 1 775 ? -10.887 2.551 -13.408 1.00 97.06 775 VAL A C 1
ATOM 6162 O O . VAL A 1 775 ? -11.103 3.659 -12.927 1.00 97.06 775 VAL A O 1
ATOM 6165 N N . VAL A 1 776 ? -11.852 1.749 -13.844 1.00 96.62 776 VAL A N 1
ATOM 6166 C CA . VAL A 1 776 ? -13.268 2.103 -13.943 1.00 96.62 776 VAL A CA 1
ATOM 6167 C C . VAL A 1 776 ? -14.083 1.204 -13.026 1.00 96.62 776 VAL A C 1
ATOM 6169 O O . VAL A 1 776 ? -13.928 -0.017 -13.033 1.00 96.62 776 VAL A O 1
ATOM 6172 N N . PHE A 1 777 ? -14.977 1.814 -12.259 1.00 95.38 777 PHE A N 1
ATOM 6173 C CA . PHE A 1 777 ? -15.793 1.170 -11.241 1.00 95.38 777 PHE A CA 1
ATOM 6174 C C . PHE A 1 777 ? -17.258 1.404 -11.611 1.00 95.38 777 PHE A C 1
ATOM 6176 O O . PHE A 1 777 ? -17.741 2.534 -11.544 1.00 95.38 777 PHE A O 1
ATOM 6183 N N . ARG A 1 778 ? -17.980 0.355 -12.013 1.00 96.44 778 ARG A N 1
ATOM 6184 C CA . ARG A 1 778 ? -19.442 0.411 -12.172 1.00 96.44 778 ARG A CA 1
ATOM 6185 C C . ARG A 1 778 ? -20.084 -0.351 -11.038 1.00 96.44 778 ARG A C 1
ATOM 6187 O O . ARG A 1 778 ? -19.755 -1.514 -10.814 1.00 96.44 778 ARG A O 1
ATOM 6194 N N . SER A 1 779 ? -20.975 0.299 -10.310 1.00 95.94 779 SER A N 1
ATOM 6195 C CA . SER A 1 779 ? -21.551 -0.251 -9.090 1.00 95.94 779 SER A CA 1
ATOM 6196 C C . SER A 1 779 ? -23.055 -0.053 -9.032 1.00 95.94 779 SER A C 1
ATOM 6198 O O . SER A 1 779 ? -23.602 0.818 -9.701 1.00 95.94 779 SER A O 1
ATOM 6200 N N . GLN A 1 780 ? -23.717 -0.866 -8.216 1.00 97.06 780 GLN A N 1
ATOM 6201 C CA . GLN A 1 780 ? -25.098 -0.696 -7.796 1.00 97.06 780 GLN A CA 1
ATOM 6202 C C . GLN A 1 780 ? -25.145 -0.838 -6.278 1.00 97.06 780 GLN A C 1
ATOM 6204 O O . GLN A 1 780 ? -24.702 -1.851 -5.731 1.00 97.06 780 GLN A O 1
ATOM 6209 N N . LEU A 1 781 ? -25.628 0.191 -5.588 1.00 95.12 781 LEU A N 1
ATOM 6210 C CA . LEU A 1 781 ? -25.699 0.216 -4.128 1.00 95.12 781 LEU A CA 1
ATOM 6211 C C . LEU A 1 781 ? -26.929 -0.552 -3.640 1.00 95.12 781 LEU A C 1
ATOM 6213 O O . LEU A 1 781 ? -27.980 -0.540 -4.283 1.00 95.12 781 LEU A O 1
ATOM 6217 N N . LYS A 1 782 ? -26.826 -1.189 -2.473 1.00 92.62 782 LYS A N 1
ATOM 6218 C CA . LYS A 1 782 ? -27.989 -1.795 -1.812 1.00 92.62 782 LYS A CA 1
ATOM 6219 C C . LYS A 1 782 ? -28.954 -0.732 -1.294 1.00 92.62 782 LYS A C 1
ATOM 6221 O O . LYS A 1 782 ? -28.583 0.406 -1.015 1.00 92.62 782 LYS A O 1
ATOM 6226 N N . GLU A 1 783 ? -30.211 -1.124 -1.137 1.00 91.06 783 GLU A N 1
ATOM 6227 C CA . GLU A 1 783 ? -31.209 -0.298 -0.465 1.00 91.06 783 GLU A CA 1
ATOM 6228 C C . GLU A 1 783 ? -30.871 -0.148 1.032 1.00 91.06 783 GLU A C 1
ATOM 6230 O O . GLU A 1 783 ? -30.539 -1.125 1.705 1.00 91.06 783 GLU A O 1
ATOM 6235 N N . GLY A 1 784 ? -30.958 1.079 1.557 1.00 88.25 784 GLY A N 1
ATOM 6236 C CA . GLY A 1 784 ? -30.783 1.358 2.988 1.00 88.25 784 GLY A CA 1
ATOM 6237 C C . GLY A 1 784 ? -29.353 1.227 3.529 1.00 88.25 784 GLY A C 1
ATOM 6238 O O . GLY A 1 784 ? -29.194 0.966 4.722 1.00 88.25 784 GLY A O 1
ATOM 6239 N N . ILE A 1 785 ? -28.326 1.380 2.685 1.00 90.69 785 ILE A N 1
ATOM 6240 C CA . ILE A 1 785 ? -26.926 1.426 3.137 1.00 90.69 785 ILE A CA 1
ATOM 6241 C C . ILE A 1 785 ? -26.605 2.681 3.957 1.00 90.69 785 ILE A C 1
ATOM 6243 O O . ILE A 1 785 ? -27.253 3.720 3.827 1.00 90.69 785 ILE A O 1
ATOM 6247 N N . ASP A 1 786 ? -25.544 2.585 4.753 1.00 89.88 786 ASP A N 1
ATOM 6248 C CA . ASP A 1 786 ? -24.905 3.723 5.407 1.00 89.88 786 ASP A CA 1
ATOM 6249 C C . ASP A 1 786 ? -24.101 4.529 4.366 1.00 89.88 786 ASP A C 1
ATOM 6251 O O . ASP A 1 786 ? -23.071 4.069 3.862 1.00 89.88 786 ASP A O 1
ATOM 6255 N N . GLN A 1 787 ? -24.619 5.702 3.981 1.00 85.75 787 GLN A N 1
ATOM 6256 C CA . GLN A 1 787 ? -23.971 6.570 2.991 1.00 85.75 787 GLN A CA 1
ATOM 6257 C C . GLN A 1 787 ? -22.758 7.302 3.570 1.00 85.75 787 GLN A C 1
ATOM 6259 O O . GLN A 1 787 ? -21.771 7.459 2.858 1.00 85.75 787 GLN A O 1
ATOM 6264 N N . ASP A 1 788 ? -22.788 7.691 4.845 1.00 90.38 788 ASP A N 1
ATOM 6265 C CA . ASP A 1 788 ? -21.671 8.382 5.498 1.00 90.38 788 ASP A CA 1
ATOM 6266 C C . ASP A 1 788 ? -20.456 7.445 5.601 1.00 90.38 788 ASP A C 1
ATOM 6268 O O . ASP A 1 788 ? -19.318 7.845 5.349 1.00 90.38 788 ASP A O 1
ATOM 6272 N N . TRP A 1 789 ? -20.695 6.160 5.887 1.00 91.88 789 TRP A N 1
ATOM 6273 C CA . TRP A 1 789 ? -19.657 5.132 5.868 1.00 91.88 789 TRP A CA 1
ATOM 6274 C C . TRP A 1 789 ? -19.121 4.851 4.459 1.00 91.88 789 TRP A C 1
ATOM 6276 O O . TRP A 1 789 ? -17.908 4.712 4.298 1.00 91.88 789 TRP A O 1
ATOM 6286 N N . LEU A 1 790 ? -19.982 4.821 3.432 1.00 90.88 790 LEU A N 1
ATOM 6287 C CA . LEU A 1 790 ? -19.545 4.725 2.035 1.00 90.88 790 LEU A CA 1
ATOM 6288 C C . LEU A 1 790 ? -18.658 5.918 1.644 1.00 90.88 790 LEU A C 1
ATOM 6290 O O . LEU A 1 790 ? -17.558 5.703 1.140 1.00 90.88 790 LEU A O 1
ATOM 6294 N N . TYR A 1 791 ? -19.104 7.152 1.904 1.00 90.75 791 TYR A N 1
ATOM 6295 C CA . TYR A 1 791 ? -18.341 8.359 1.581 1.00 90.75 791 TYR A CA 1
ATOM 6296 C C . TYR A 1 791 ? -16.995 8.392 2.299 1.00 90.75 791 TYR A C 1
ATOM 6298 O O . TYR A 1 791 ? -15.990 8.676 1.656 1.00 90.75 791 TYR A O 1
ATOM 6306 N N . ARG A 1 792 ? -16.951 8.029 3.588 1.00 92.94 792 ARG A N 1
ATOM 6307 C CA . ARG A 1 792 ? -15.705 7.972 4.360 1.00 92.94 792 ARG A CA 1
ATOM 6308 C C . ARG A 1 792 ? -14.739 6.897 3.856 1.00 92.94 792 ARG A C 1
ATOM 6310 O O . ARG A 1 792 ? -13.529 7.102 3.879 1.00 92.94 792 ARG A O 1
ATOM 6317 N N . LEU A 1 793 ? -15.246 5.739 3.429 1.00 93.81 793 LEU A N 1
ATOM 6318 C CA . LEU A 1 793 ? -14.411 4.693 2.832 1.00 93.81 793 LEU A CA 1
ATOM 6319 C C . LEU A 1 793 ? -13.793 5.146 1.507 1.00 93.81 793 LEU A C 1
ATOM 6321 O O . LEU A 1 793 ? -12.639 4.812 1.248 1.00 93.81 793 LEU A O 1
ATOM 6325 N N . ASP A 1 794 ? -14.544 5.886 0.694 1.00 95.19 794 ASP A N 1
ATOM 6326 C CA . ASP A 1 794 ? -14.090 6.420 -0.593 1.00 95.19 794 ASP A CA 1
ATOM 6327 C C . ASP A 1 794 ? -13.081 7.568 -0.403 1.00 95.19 794 ASP A C 1
ATOM 6329 O O . ASP A 1 794 ? -11.993 7.543 -0.971 1.00 95.19 794 ASP A O 1
ATOM 6333 N N . GLU A 1 795 ? -13.388 8.501 0.502 1.00 95.69 795 GLU A N 1
ATOM 6334 C CA . GLU A 1 795 ? -12.558 9.643 0.903 1.00 95.69 795 GLU A CA 1
ATOM 6335 C C . GLU A 1 795 ? -11.194 9.200 1.447 1.00 95.69 795 GLU A C 1
ATOM 6337 O O . GLU A 1 795 ? -10.148 9.578 0.919 1.00 95.69 795 GLU A O 1
ATOM 6342 N N . GLU A 1 796 ? -11.182 8.340 2.467 1.00 96.38 796 GLU A N 1
ATOM 6343 C CA . GLU A 1 796 ? -9.935 7.865 3.068 1.00 96.38 796 GLU A CA 1
ATOM 6344 C C . GLU A 1 796 ? -9.110 7.009 2.089 1.00 96.38 796 GLU A C 1
ATOM 6346 O O . GLU A 1 796 ? -7.881 7.057 2.125 1.00 96.38 796 GLU A O 1
ATOM 6351 N N . SER A 1 797 ? -9.759 6.259 1.185 1.00 95.25 797 SER A N 1
ATOM 6352 C CA . SER A 1 797 ? -9.058 5.525 0.118 1.00 95.25 797 SER A CA 1
ATOM 6353 C C . SER A 1 797 ? -8.464 6.483 -0.920 1.00 95.25 797 SER A C 1
ATOM 6355 O O . SER A 1 797 ? -7.326 6.298 -1.346 1.00 95.25 797 SER A O 1
ATOM 6357 N N . HIS A 1 798 ? -9.187 7.540 -1.299 1.00 96.62 798 HIS A N 1
ATOM 6358 C CA . HIS A 1 798 ? -8.679 8.572 -2.200 1.00 96.62 798 HIS A CA 1
ATOM 6359 C C . HIS A 1 798 ? -7.433 9.257 -1.628 1.00 96.62 798 HIS A C 1
ATOM 6361 O O . HIS A 1 798 ? -6.447 9.432 -2.344 1.00 96.62 798 HIS A O 1
ATOM 6367 N N . ARG A 1 799 ? -7.434 9.583 -0.329 1.00 96.12 799 ARG A N 1
ATOM 6368 C CA . ARG A 1 799 ? -6.261 10.168 0.329 1.00 96.12 799 ARG A CA 1
ATOM 6369 C C . ARG A 1 799 ? -5.045 9.240 0.266 1.00 96.12 799 ARG A C 1
ATOM 6371 O O . ARG A 1 799 ? -3.974 9.689 -0.123 1.00 96.12 799 ARG A O 1
ATOM 6378 N N . GLU A 1 800 ? -5.212 7.940 0.534 1.00 94.38 800 GLU A N 1
ATOM 6379 C CA . GLU A 1 800 ? -4.136 6.942 0.367 1.00 94.38 800 GLU A CA 1
ATOM 6380 C C . GLU A 1 800 ? -3.597 6.879 -1.075 1.00 94.38 800 GLU A C 1
ATOM 6382 O O . GLU A 1 800 ? -2.401 6.672 -1.283 1.00 94.38 800 GLU A O 1
ATOM 6387 N N . ALA A 1 801 ? -4.458 7.069 -2.081 1.00 93.25 801 ALA A N 1
ATOM 6388 C CA . ALA A 1 801 ? -4.045 7.121 -3.482 1.00 93.25 801 ALA A CA 1
ATOM 6389 C C . ALA A 1 801 ? -3.256 8.401 -3.824 1.00 93.25 801 ALA A C 1
ATOM 6391 O O . ALA A 1 801 ? -2.267 8.316 -4.552 1.00 93.25 801 ALA A O 1
ATOM 6392 N N . CYS A 1 802 ? -3.638 9.558 -3.271 1.00 92.88 802 CYS A N 1
ATOM 6393 C CA . CYS A 1 802 ? -2.851 10.794 -3.358 1.00 92.88 802 CYS A CA 1
ATOM 6394 C C . CYS A 1 802 ? -1.491 10.651 -2.653 1.00 92.88 802 CYS A C 1
ATOM 6396 O O . CYS A 1 802 ? -0.459 10.934 -3.258 1.00 92.88 802 CYS A O 1
ATOM 6398 N N . GLU A 1 803 ? -1.478 10.155 -1.411 1.00 91.81 803 GLU A N 1
ATOM 6399 C CA . GLU A 1 803 ? -0.269 9.914 -0.606 1.00 91.81 803 GLU A CA 1
ATOM 6400 C C . GLU A 1 803 ? 0.708 8.934 -1.292 1.00 91.81 803 GLU A C 1
ATOM 6402 O O . GLU A 1 803 ? 1.923 9.094 -1.186 1.00 91.81 803 GLU A O 1
ATOM 6407 N N . SER A 1 804 ? 0.197 7.944 -2.036 1.00 90.50 804 SER A N 1
ATOM 6408 C CA . SER A 1 804 ? 1.014 6.991 -2.804 1.00 90.50 804 SER A CA 1
ATOM 6409 C C . SER A 1 804 ? 1.611 7.562 -4.102 1.00 90.50 804 SER A C 1
ATOM 6411 O O . SER A 1 804 ? 2.489 6.918 -4.686 1.00 90.50 804 SER A O 1
ATOM 6413 N N . GLY A 1 805 ? 1.141 8.721 -4.572 1.00 90.19 805 GLY A N 1
ATOM 6414 C CA . GLY A 1 805 ? 1.558 9.338 -5.831 1.00 90.19 805 GLY A CA 1
ATOM 6415 C C . GLY A 1 805 ? 1.044 8.640 -7.102 1.00 90.19 805 GLY A C 1
ATOM 6416 O O . GLY A 1 805 ? 0.540 7.520 -7.086 1.00 90.19 805 GLY A O 1
ATOM 6417 N N . GLY A 1 806 ? 1.169 9.333 -8.238 1.00 92.31 806 GLY A N 1
ATOM 6418 C CA . GLY A 1 806 ? 0.824 8.814 -9.571 1.00 92.31 806 GLY A CA 1
ATOM 6419 C C . GLY A 1 806 ? -0.664 8.852 -9.950 1.00 92.31 806 GLY A C 1
ATOM 6420 O O . GLY A 1 806 ? -0.977 8.658 -11.125 1.00 92.31 806 GLY A O 1
ATOM 6421 N N . LEU A 1 807 ? -1.579 9.139 -9.015 1.00 97.38 807 LEU A N 1
ATOM 6422 C CA . LEU A 1 807 ? -2.986 9.434 -9.313 1.00 97.38 807 LEU A CA 1
ATOM 6423 C C . LEU A 1 807 ? -3.101 10.820 -9.973 1.00 97.38 807 LEU A C 1
ATOM 6425 O O . LEU A 1 807 ? -2.795 11.829 -9.347 1.00 97.38 807 LEU A O 1
ATOM 6429 N N . LEU A 1 808 ? -3.568 10.877 -11.221 1.00 97.94 808 LEU A N 1
ATOM 6430 C CA . LEU A 1 808 ? -3.713 12.120 -11.992 1.00 97.94 808 LEU A CA 1
ATOM 6431 C C . LEU A 1 808 ? -5.100 12.753 -11.827 1.00 97.94 808 LEU A C 1
ATOM 6433 O O . LEU A 1 808 ? -5.231 13.975 -11.777 1.00 97.94 808 LEU A O 1
ATOM 6437 N N . LYS A 1 809 ? -6.142 11.919 -11.736 1.00 98.12 809 LYS A N 1
ATOM 6438 C CA . LYS A 1 809 ? -7.529 12.345 -11.512 1.00 98.12 809 LYS A CA 1
ATOM 6439 C C . LYS A 1 809 ? -8.337 11.221 -10.871 1.00 98.12 809 LYS A C 1
ATOM 6441 O O . LYS A 1 809 ? -8.274 10.081 -11.334 1.00 98.12 809 LYS A O 1
ATOM 6446 N N . TYR A 1 810 ? -9.172 11.559 -9.896 1.00 98.25 810 TYR A N 1
ATOM 6447 C CA . TYR A 1 810 ? -10.318 10.751 -9.489 1.00 98.25 810 TYR A CA 1
ATOM 6448 C C . TYR A 1 810 ? -11.623 11.461 -9.866 1.00 98.25 810 TYR A C 1
ATOM 6450 O O . TYR A 1 810 ? -11.741 12.681 -9.763 1.00 98.25 810 TYR A O 1
ATOM 6458 N N . TRP A 1 811 ? -12.619 10.705 -10.315 1.00 97.81 811 TRP A N 1
ATOM 6459 C CA . TRP A 1 811 ? -13.965 11.212 -10.565 1.00 97.81 811 TRP A CA 1
ATOM 6460 C C . TRP A 1 811 ? -14.997 10.154 -10.188 1.00 97.81 811 TRP A C 1
ATOM 6462 O O . TRP A 1 811 ? -14.818 8.975 -10.490 1.00 97.81 811 TRP A O 1
ATOM 6472 N N . PHE A 1 812 ? -16.101 10.577 -9.578 1.00 96.00 812 PHE A N 1
ATOM 6473 C CA . PHE A 1 812 ? -17.237 9.711 -9.289 1.00 96.00 812 PHE A CA 1
ATOM 6474 C C . PHE A 1 812 ? -18.554 10.472 -9.390 1.00 96.00 812 PHE A C 1
ATOM 6476 O O . PHE A 1 812 ? -18.645 11.638 -9.006 1.00 96.00 812 PHE A O 1
ATOM 6483 N N . GLY A 1 813 ? -19.572 9.799 -9.917 1.00 93.81 813 GLY A N 1
ATOM 6484 C CA . GLY A 1 813 ? -20.910 10.348 -10.065 1.00 93.81 813 GLY A CA 1
ATOM 6485 C C . GLY A 1 813 ? -21.773 10.173 -8.818 1.00 93.81 813 GLY A C 1
ATOM 6486 O O . GLY A 1 813 ? -21.302 9.916 -7.706 1.00 93.81 813 GLY A O 1
ATOM 6487 N N . LYS A 1 814 ? -23.081 10.277 -9.034 1.00 92.38 814 LYS A N 1
ATOM 6488 C CA . LYS A 1 814 ? -24.149 10.106 -8.047 1.00 92.38 814 LYS A CA 1
ATOM 6489 C C . LYS A 1 814 ? -24.990 8.899 -8.465 1.00 92.38 814 LYS A C 1
ATOM 6491 O O . LYS A 1 814 ? -25.132 8.634 -9.654 1.00 92.38 814 LYS A O 1
ATOM 6496 N N . GLY A 1 815 ? -25.534 8.163 -7.499 1.00 89.94 815 GLY A N 1
ATOM 6497 C CA . GLY A 1 815 ? -26.402 7.022 -7.800 1.00 89.94 815 GLY A CA 1
ATOM 6498 C C . GLY A 1 815 ? -27.642 7.445 -8.596 1.00 89.94 815 GLY A C 1
ATOM 6499 O O . GLY A 1 815 ? -28.277 8.438 -8.238 1.00 89.94 815 GLY A O 1
ATOM 6500 N N . ASP A 1 816 ? -27.979 6.699 -9.649 1.00 90.94 816 ASP A N 1
ATOM 6501 C CA . ASP A 1 816 ? -29.236 6.859 -10.389 1.00 90.94 816 ASP A CA 1
ATOM 6502 C C . ASP A 1 816 ? -30.449 6.295 -9.613 1.00 90.94 816 ASP A C 1
ATOM 6504 O O . ASP A 1 816 ? -30.328 5.854 -8.467 1.00 90.94 816 ASP A O 1
ATOM 6508 N N . GLU A 1 817 ? -31.638 6.301 -10.223 1.00 89.81 817 GLU A N 1
ATOM 6509 C CA . GLU A 1 817 ? -32.876 5.792 -9.604 1.00 89.81 817 GLU A CA 1
ATOM 6510 C C . GLU A 1 817 ? -32.804 4.294 -9.235 1.00 89.81 817 GLU A C 1
ATOM 6512 O O . GLU A 1 817 ? -33.417 3.854 -8.262 1.00 89.81 817 GLU A O 1
ATOM 6517 N N . GLU A 1 818 ? -31.994 3.512 -9.956 1.00 92.81 818 GLU A N 1
ATOM 6518 C CA . GLU A 1 818 ? -31.702 2.103 -9.661 1.00 92.81 818 GLU A CA 1
ATOM 6519 C C . GLU A 1 818 ? -30.493 1.936 -8.717 1.00 92.81 818 GLU A C 1
ATOM 6521 O O . GLU A 1 818 ? -30.044 0.812 -8.466 1.00 92.81 818 GLU A O 1
ATOM 6526 N N . ARG A 1 819 ? -29.987 3.046 -8.161 1.00 95.31 819 ARG A N 1
ATOM 6527 C CA . ARG A 1 819 ? -28.807 3.169 -7.289 1.00 95.31 819 ARG A CA 1
ATOM 6528 C C . ARG A 1 819 ? -27.488 2.782 -7.968 1.00 95.31 819 ARG A C 1
ATOM 6530 O O . ARG A 1 819 ? -26.531 2.412 -7.279 1.00 95.31 819 ARG A O 1
ATOM 6537 N N . ARG A 1 820 ? -27.418 2.850 -9.300 1.00 96.25 820 ARG A N 1
ATOM 6538 C CA . ARG A 1 820 ? -26.205 2.570 -10.083 1.00 96.25 820 ARG A CA 1
ATOM 6539 C C . ARG A 1 820 ? -25.309 3.799 -10.164 1.00 96.25 820 ARG A C 1
ATOM 6541 O O . ARG A 1 820 ? -25.809 4.907 -10.323 1.00 96.25 820 ARG A O 1
ATOM 6548 N N . ASN A 1 821 ? -23.993 3.613 -10.100 1.00 95.81 821 ASN A N 1
ATOM 6549 C CA . ASN A 1 821 ? -23.019 4.698 -10.204 1.00 95.81 821 ASN A CA 1
ATOM 6550 C C . ASN A 1 821 ? -21.790 4.301 -11.043 1.00 95.81 821 ASN A C 1
ATOM 6552 O O . ASN A 1 821 ? -21.496 3.118 -11.242 1.00 95.81 821 ASN A O 1
ATOM 6556 N N . LEU A 1 822 ? -21.061 5.316 -11.506 1.00 96.81 822 LEU A N 1
ATOM 6557 C CA . LEU A 1 822 ? -19.755 5.224 -12.150 1.00 96.81 822 LEU A CA 1
ATOM 6558 C C . LEU A 1 822 ? -18.729 5.994 -11.311 1.00 96.81 822 LEU A C 1
ATOM 6560 O O . LEU A 1 822 ? -18.955 7.156 -10.975 1.00 96.81 822 LEU A O 1
ATOM 6564 N N . ALA A 1 823 ? -17.579 5.380 -11.057 1.00 97.38 823 ALA A N 1
ATOM 6565 C CA . ALA A 1 823 ? -16.362 6.070 -10.644 1.00 97.38 823 ALA A CA 1
ATOM 6566 C C . ALA A 1 823 ? -15.194 5.680 -11.560 1.00 97.38 823 ALA A C 1
ATOM 6568 O O . ALA A 1 823 ? -15.242 4.657 -12.250 1.00 97.38 823 ALA A O 1
ATOM 6569 N N . THR A 1 824 ? -14.152 6.507 -11.607 1.00 97.94 824 THR A N 1
ATOM 6570 C CA . THR A 1 824 ? -12.962 6.275 -12.429 1.00 97.94 824 THR A CA 1
ATOM 6571 C C . THR A 1 824 ? -11.723 6.962 -11.857 1.00 97.94 824 THR A C 1
ATOM 6573 O O . THR A 1 824 ? -11.786 8.111 -11.422 1.00 97.94 824 THR A O 1
ATOM 6576 N N . CYS A 1 825 ? -10.579 6.280 -11.921 1.00 97.62 825 CYS A N 1
ATOM 6577 C CA . CYS A 1 825 ? -9.265 6.815 -11.563 1.00 97.62 825 CYS A CA 1
ATOM 6578 C C . CYS A 1 825 ? -8.340 6.793 -12.785 1.00 97.62 825 CYS A C 1
ATOM 6580 O O . CYS A 1 825 ? -8.230 5.760 -13.446 1.00 97.62 825 CYS A O 1
ATOM 6582 N N . PHE A 1 826 ? -7.641 7.896 -13.038 1.00 98.31 826 PHE A N 1
ATOM 6583 C CA . PHE A 1 826 ? -6.609 8.027 -14.068 1.00 98.31 826 PHE A CA 1
ATOM 6584 C C . PHE A 1 826 ? -5.243 8.069 -13.391 1.00 98.31 826 PHE A C 1
ATOM 6586 O O . PHE A 1 826 ? -5.038 8.866 -12.475 1.00 98.31 826 PHE A O 1
ATOM 6593 N N . TRP A 1 827 ? -4.318 7.231 -13.843 1.00 97.94 827 TRP A N 1
ATOM 6594 C CA . TRP A 1 827 ? -3.003 7.043 -13.241 1.00 97.94 827 TRP A CA 1
ATOM 6595 C C . TRP A 1 827 ? -1.893 7.187 -14.278 1.00 97.94 827 TRP A C 1
ATOM 6597 O O . TRP A 1 827 ? -2.062 6.800 -15.436 1.00 97.94 827 TRP A O 1
ATOM 6607 N N . HIS A 1 828 ? -0.736 7.677 -13.831 1.00 95.31 828 HIS A N 1
ATOM 6608 C CA . HIS A 1 828 ? 0.493 7.695 -14.621 1.00 95.31 828 HIS A CA 1
ATOM 6609 C C . HIS A 1 828 ? 0.865 6.286 -15.109 1.00 95.31 828 HIS A C 1
ATOM 6611 O O . HIS A 1 828 ? 1.054 6.072 -16.303 1.00 95.31 828 HIS A O 1
ATOM 6617 N N . SER A 1 829 ? 0.893 5.307 -14.198 1.00 94.12 829 SER A N 1
ATOM 6618 C CA . SER A 1 829 ? 1.185 3.906 -14.510 1.00 94.12 829 SER A CA 1
ATOM 6619 C C . SER A 1 829 ? 0.233 2.937 -13.802 1.00 94.12 829 SER A C 1
ATOM 6621 O O . SER A 1 829 ? -0.458 3.283 -12.837 1.00 94.12 829 SER A O 1
ATOM 6623 N N . ARG A 1 830 ? 0.224 1.679 -14.255 1.00 93.44 830 ARG A N 1
ATOM 6624 C CA . ARG A 1 830 ? -0.465 0.581 -13.561 1.00 93.44 830 ARG A CA 1
ATOM 6625 C C . ARG A 1 830 ? 0.190 0.267 -12.218 1.00 93.44 830 ARG A C 1
ATOM 6627 O O . ARG A 1 830 ? -0.480 -0.140 -11.272 1.00 93.44 830 ARG A O 1
ATOM 6634 N N . GLU A 1 831 ? 1.495 0.463 -12.137 1.00 93.25 831 GLU A N 1
ATOM 6635 C CA . GLU A 1 831 ? 2.319 0.170 -10.976 1.00 93.25 831 GLU A CA 1
ATOM 6636 C C . GLU A 1 831 ? 2.012 1.156 -9.841 1.00 93.25 831 GLU A C 1
ATOM 6638 O O . GLU A 1 831 ? 1.979 0.750 -8.682 1.00 93.25 831 GLU A O 1
ATOM 6643 N N . ASP A 1 832 ? 1.692 2.412 -10.159 1.00 93.69 832 ASP A N 1
ATOM 6644 C CA . ASP A 1 832 ? 1.209 3.403 -9.188 1.00 93.69 832 ASP A CA 1
ATOM 6645 C C . ASP A 1 832 ? -0.225 3.104 -8.738 1.00 93.69 832 ASP A C 1
ATOM 6647 O O . ASP A 1 832 ? -0.497 3.072 -7.537 1.00 93.69 832 ASP A O 1
ATOM 6651 N N . ALA A 1 833 ? -1.113 2.747 -9.675 1.00 92.06 833 ALA A N 1
ATOM 6652 C CA . ALA A 1 833 ? -2.472 2.306 -9.354 1.00 92.06 833 ALA A CA 1
ATOM 6653 C C . ALA A 1 833 ? -2.495 1.071 -8.435 1.00 92.06 833 ALA A C 1
ATOM 6655 O O . ALA A 1 833 ? -3.352 0.946 -7.557 1.00 92.06 833 ALA A O 1
ATOM 6656 N N . TYR A 1 834 ? -1.531 0.162 -8.614 1.00 92.12 834 TYR A N 1
ATOM 6657 C CA . TYR A 1 834 ? -1.324 -0.968 -7.718 1.00 92.12 834 TYR A CA 1
ATOM 6658 C C . TYR A 1 834 ? -0.868 -0.509 -6.326 1.00 92.12 834 TYR A C 1
ATOM 6660 O O . TYR A 1 834 ? -1.497 -0.911 -5.349 1.00 92.12 834 TYR A O 1
ATOM 6668 N N . LYS A 1 835 ? 0.164 0.351 -6.224 1.00 91.44 835 LYS A N 1
ATOM 6669 C CA . LYS A 1 835 ? 0.675 0.882 -4.940 1.00 91.44 835 LYS A CA 1
ATOM 6670 C C . LYS A 1 835 ? -0.422 1.587 -4.138 1.00 91.44 835 LYS A C 1
ATOM 6672 O O . LYS A 1 835 ? -0.663 1.196 -2.997 1.00 91.44 835 LYS A O 1
ATOM 6677 N N . GLY A 1 836 ? -1.130 2.546 -4.742 1.00 89.06 836 GLY A N 1
ATOM 6678 C CA . GLY A 1 836 ? -2.203 3.289 -4.072 1.00 89.06 836 GLY A CA 1
ATOM 6679 C C . GLY A 1 836 ? -3.332 2.374 -3.595 1.00 89.06 836 GLY A C 1
ATOM 6680 O O . GLY A 1 836 ? -3.859 2.538 -2.498 1.00 89.06 836 GLY A O 1
ATOM 6681 N N . GLY A 1 837 ? -3.617 1.313 -4.355 1.00 89.12 837 GLY A N 1
ATOM 6682 C CA . GLY A 1 837 ? -4.568 0.278 -3.970 1.00 89.12 837 GLY A CA 1
ATOM 6683 C C . GLY A 1 837 ? -4.157 -0.598 -2.775 1.00 89.12 837 GLY A C 1
ATOM 6684 O O . GLY A 1 837 ? -5.006 -1.357 -2.298 1.00 89.12 837 GLY A O 1
ATOM 6685 N N . LEU A 1 838 ? -2.918 -0.554 -2.267 1.00 88.25 838 LEU A N 1
ATOM 6686 C CA . LEU A 1 838 ? -2.466 -1.404 -1.148 1.00 88.25 838 LEU A CA 1
ATOM 6687 C C . LEU A 1 838 ? -2.869 -0.891 0.245 1.00 88.25 838 LEU A C 1
ATOM 6689 O O . LEU A 1 838 ? -2.789 -1.661 1.207 1.00 88.25 838 LEU A O 1
ATOM 6693 N N . GLY A 1 839 ? -3.307 0.366 0.364 1.00 86.25 839 GLY A N 1
ATOM 6694 C CA . GLY A 1 839 ? -3.539 1.025 1.650 1.00 86.25 839 GLY A CA 1
ATOM 6695 C C . GLY A 1 839 ? -4.610 0.374 2.554 1.00 86.25 839 GLY A C 1
ATOM 6696 O O . GLY A 1 839 ? -5.488 -0.372 2.087 1.00 86.25 839 GLY A O 1
ATOM 6697 N N . PRO A 1 840 ? -4.537 0.583 3.886 1.00 89.94 840 PRO A N 1
ATOM 6698 C CA . PRO A 1 840 ? -5.490 0.017 4.839 1.00 89.94 840 PRO A CA 1
ATOM 6699 C C . PRO A 1 840 ? -6.946 0.478 4.646 1.00 89.94 840 PRO A C 1
ATOM 6701 O O . PRO A 1 840 ? -7.847 -0.304 4.959 1.00 89.94 840 PRO A O 1
ATOM 6704 N N . TRP A 1 841 ? -7.221 1.674 4.124 1.00 93.62 841 TRP A N 1
ATOM 6705 C CA . TRP A 1 841 ? -8.575 2.118 3.779 1.00 93.62 841 TRP A CA 1
ATOM 6706 C C . TRP A 1 841 ? -9.070 1.507 2.478 1.00 93.62 841 TRP A C 1
ATOM 6708 O O . TRP A 1 841 ? -10.159 0.933 2.495 1.00 93.62 841 TRP A O 1
ATOM 6718 N N . HIS A 1 842 ? -8.237 1.410 1.442 1.00 92.44 842 HIS A N 1
ATOM 6719 C CA . HIS A 1 842 ? -8.545 0.573 0.277 1.00 92.44 842 HIS A CA 1
ATOM 6720 C C . HIS A 1 842 ? -8.861 -0.885 0.668 1.00 92.44 842 HIS A C 1
ATOM 6722 O O . HIS A 1 842 ? -9.761 -1.523 0.108 1.00 92.44 842 HIS A O 1
ATOM 6728 N N . LYS A 1 843 ? -8.157 -1.438 1.668 1.00 89.19 843 LYS A N 1
ATOM 6729 C CA . LYS A 1 843 ? -8.449 -2.769 2.228 1.00 89.19 843 LYS A CA 1
ATOM 6730 C C . LYS A 1 843 ? -9.804 -2.815 2.952 1.00 89.19 843 LYS A C 1
ATOM 6732 O O . LYS A 1 843 ? -10.531 -3.792 2.768 1.00 89.19 843 LYS A O 1
ATOM 6737 N N . LYS A 1 844 ? -10.171 -1.782 3.725 1.00 90.12 844 LYS A N 1
ATOM 6738 C CA . LYS A 1 844 ? -11.504 -1.656 4.353 1.00 90.12 844 LYS A CA 1
ATOM 6739 C C . LYS A 1 844 ? -12.613 -1.522 3.304 1.00 90.12 844 LYS A C 1
ATOM 6741 O O . LYS A 1 844 ? -13.600 -2.242 3.402 1.00 90.12 844 LYS A O 1
ATOM 6746 N N . ALA A 1 845 ? -12.434 -0.684 2.281 1.00 88.00 845 ALA A N 1
ATOM 6747 C CA . ALA A 1 845 ? -13.415 -0.457 1.219 1.00 88.00 845 ALA A CA 1
ATOM 6748 C C . ALA A 1 845 ? -13.715 -1.751 0.443 1.00 88.00 845 ALA A C 1
ATOM 6750 O O . ALA A 1 845 ? -14.876 -2.125 0.266 1.00 88.00 845 ALA A O 1
ATOM 6751 N N . ARG A 1 846 ? -12.675 -2.522 0.086 1.00 90.94 846 ARG A N 1
ATOM 6752 C CA . ARG A 1 846 ? -12.840 -3.864 -0.506 1.00 90.94 846 ARG A CA 1
ATOM 6753 C C . ARG A 1 846 ? -13.566 -4.846 0.420 1.00 90.94 846 ARG A C 1
ATOM 6755 O O . ARG A 1 846 ? -14.376 -5.635 -0.062 1.00 90.94 846 ARG A O 1
ATOM 6762 N N . ALA A 1 847 ? -13.312 -4.807 1.731 1.00 88.00 847 ALA A N 1
ATOM 6763 C CA . ALA A 1 847 ? -14.000 -5.667 2.700 1.00 88.00 847 ALA A CA 1
ATOM 6764 C C . ALA A 1 847 ? -15.489 -5.293 2.864 1.00 88.00 847 ALA A C 1
ATOM 6766 O O . ALA A 1 847 ? -16.350 -6.174 2.845 1.00 88.00 847 ALA A O 1
ATOM 6767 N N . ALA A 1 848 ? -15.796 -3.994 2.933 1.00 87.38 848 ALA A N 1
ATOM 6768 C CA . ALA A 1 848 ? -17.154 -3.448 2.971 1.00 87.38 848 ALA A CA 1
ATOM 6769 C C . ALA A 1 848 ? -17.930 -3.647 1.653 1.00 87.38 848 ALA A C 1
ATOM 6771 O O . ALA A 1 848 ? -19.145 -3.459 1.611 1.00 87.38 848 ALA A O 1
ATOM 6772 N N . GLY A 1 849 ? -17.272 -4.089 0.574 1.00 83.25 849 GLY A N 1
ATOM 6773 C CA . GLY A 1 849 ? -17.906 -4.246 -0.733 1.00 83.25 849 GLY A CA 1
ATOM 6774 C C . GLY A 1 849 ? -19.145 -5.155 -0.729 1.00 83.25 849 GLY A C 1
ATOM 6775 O O . GLY A 1 849 ? -20.111 -4.884 -1.435 1.00 83.25 849 GLY A O 1
ATOM 6776 N N . ARG A 1 850 ? -19.174 -6.194 0.122 1.00 81.69 850 ARG A N 1
ATOM 6777 C CA . ARG A 1 850 ? -20.352 -7.073 0.292 1.00 81.69 850 ARG A CA 1
ATOM 6778 C C . ARG A 1 850 ? -21.468 -6.470 1.149 1.00 81.69 850 ARG A C 1
ATOM 6780 O O . ARG A 1 850 ? -22.587 -6.978 1.109 1.00 81.69 850 ARG A O 1
ATOM 6787 N N . GLU A 1 851 ? -21.176 -5.441 1.932 1.00 89.31 851 GLU A N 1
ATOM 6788 C CA . GLU A 1 851 ? -22.143 -4.720 2.762 1.00 89.31 851 GLU A CA 1
ATOM 6789 C C . GLU A 1 851 ? -22.852 -3.638 1.940 1.00 89.31 851 GLU A C 1
ATOM 6791 O O . GLU A 1 851 ? -24.080 -3.587 1.937 1.00 89.31 851 GLU A O 1
ATOM 6796 N N . LEU A 1 852 ? -22.085 -2.855 1.176 1.00 89.69 852 LEU A N 1
ATOM 6797 C CA . LEU A 1 852 ? -22.563 -1.655 0.483 1.00 89.69 852 LEU A CA 1
ATOM 6798 C C . LEU A 1 852 ? -23.107 -1.929 -0.931 1.00 89.69 852 LEU A C 1
ATOM 6800 O O . LEU A 1 852 ? -24.101 -1.325 -1.336 1.00 89.69 852 LEU A O 1
ATOM 6804 N N . TYR A 1 853 ? -22.501 -2.857 -1.679 1.00 92.19 853 TYR A N 1
ATOM 6805 C CA . TYR A 1 853 ? -22.862 -3.098 -3.078 1.00 92.19 853 TYR A CA 1
ATOM 6806 C C . TYR A 1 853 ? -23.772 -4.319 -3.262 1.00 92.19 853 TYR A C 1
ATOM 6808 O O . TYR A 1 853 ? -23.612 -5.367 -2.624 1.00 92.19 853 TYR A O 1
ATOM 6816 N N . GLU A 1 854 ? -24.741 -4.161 -4.159 1.00 93.56 854 GLU A N 1
ATOM 6817 C CA . GLU A 1 854 ? -25.569 -5.213 -4.751 1.00 93.56 854 GLU A CA 1
ATOM 6818 C C . GLU A 1 854 ? -24.813 -5.860 -5.919 1.00 93.56 854 GLU A C 1
ATOM 6820 O O . GLU A 1 854 ? -24.671 -7.081 -5.967 1.00 93.56 854 GLU A O 1
ATOM 6825 N N . SER A 1 855 ? -24.200 -5.030 -6.767 1.00 93.56 855 SER A N 1
ATOM 6826 C CA . SER A 1 855 ? -23.168 -5.431 -7.722 1.00 93.56 855 SER A CA 1
ATOM 6827 C C . SER A 1 855 ? -22.050 -4.383 -7.787 1.00 93.56 855 SER A C 1
ATOM 6829 O O . SER A 1 855 ? -22.278 -3.195 -7.559 1.00 93.56 855 SER A O 1
ATOM 6831 N N . ILE A 1 856 ? -20.821 -4.815 -8.071 1.00 93.38 856 ILE A N 1
ATOM 6832 C CA . ILE A 1 856 ? -19.706 -3.925 -8.415 1.00 93.38 856 ILE A CA 1
ATOM 6833 C C . ILE A 1 856 ? -18.762 -4.639 -9.383 1.00 93.38 856 ILE A C 1
ATOM 6835 O O . ILE A 1 856 ? -18.379 -5.789 -9.165 1.00 93.38 856 ILE A O 1
ATOM 6839 N N . VAL A 1 857 ? -18.425 -3.953 -10.470 1.00 92.12 857 VAL A N 1
ATOM 6840 C CA . VAL A 1 857 ? -17.589 -4.428 -11.570 1.00 92.12 857 VAL A CA 1
ATOM 6841 C C . VAL A 1 857 ? -16.439 -3.448 -11.748 1.00 92.12 857 VAL A C 1
ATOM 6843 O O . VAL A 1 857 ? -16.645 -2.238 -11.847 1.00 92.12 857 VAL A O 1
ATOM 6846 N N . PHE A 1 858 ? -15.229 -3.995 -11.799 1.00 91.56 858 PHE A N 1
ATOM 6847 C CA . PHE A 1 858 ? -14.004 -3.259 -12.074 1.00 91.56 858 PHE A CA 1
ATOM 6848 C C . PHE A 1 858 ? -13.600 -3.538 -13.525 1.00 91.56 858 PHE A C 1
ATOM 6850 O O . PHE A 1 858 ? -13.657 -4.683 -13.978 1.00 91.56 858 PHE A O 1
ATOM 6857 N N . SER A 1 859 ? -13.199 -2.507 -14.257 1.00 92.50 859 SER A N 1
ATOM 6858 C CA . SER A 1 859 ? -12.670 -2.617 -15.620 1.00 92.50 859 SER A CA 1
ATOM 6859 C C . SER A 1 859 ? -11.428 -1.746 -15.745 1.00 92.50 859 SER A C 1
ATOM 6861 O O . SER A 1 859 ? -11.347 -0.687 -15.128 1.00 92.50 859 SER A O 1
ATOM 6863 N N . THR A 1 860 ? -10.446 -2.199 -16.515 1.00 95.19 860 THR A N 1
ATOM 6864 C CA . THR A 1 860 ? -9.127 -1.566 -16.605 1.00 95.19 860 THR A CA 1
ATOM 6865 C C . THR A 1 860 ? -8.793 -1.302 -18.060 1.00 95.19 860 THR A C 1
ATOM 6867 O O . THR A 1 860 ? -8.830 -2.229 -18.868 1.00 95.19 860 THR A O 1
ATOM 6870 N N . TYR A 1 861 ? -8.458 -0.056 -18.380 1.00 94.50 861 TYR A N 1
ATOM 6871 C CA . TYR A 1 861 ? -8.168 0.387 -19.739 1.00 94.50 861 TYR A CA 1
ATOM 6872 C C . TYR A 1 861 ? -6.772 1.003 -19.837 1.00 94.50 861 TYR A C 1
ATOM 6874 O O . TYR A 1 861 ? -6.273 1.605 -18.881 1.00 94.50 861 TYR A O 1
ATOM 6882 N N . ARG A 1 862 ? -6.170 0.893 -21.022 1.00 95.75 862 ARG A N 1
ATOM 6883 C CA . ARG A 1 862 ? -5.077 1.763 -21.458 1.00 95.75 862 ARG A CA 1
ATOM 6884 C C . ARG A 1 862 ? -5.708 2.946 -22.192 1.00 95.75 862 ARG A C 1
ATOM 6886 O O . ARG A 1 862 ? -6.357 2.740 -23.214 1.00 95.75 862 ARG A O 1
ATOM 6893 N N . LEU A 1 863 ? -5.554 4.155 -21.656 1.00 96.75 863 LEU A N 1
ATOM 6894 C CA . LEU A 1 863 ? -5.851 5.392 -22.380 1.00 96.75 863 LEU A CA 1
ATOM 6895 C C . LEU A 1 863 ? -4.601 5.759 -23.170 1.00 96.75 863 LEU A C 1
ATOM 6897 O O . LEU A 1 863 ? -3.604 6.154 -22.573 1.00 96.75 863 LEU A O 1
ATOM 6901 N N . VAL A 1 864 ? -4.640 5.600 -24.486 1.00 96.38 864 VAL A N 1
ATOM 6902 C CA . VAL A 1 864 ? -3.563 6.022 -25.386 1.00 96.38 864 VAL A CA 1
ATOM 6903 C C . VAL A 1 864 ? -3.929 7.389 -25.943 1.00 96.38 864 VAL A C 1
ATOM 6905 O O . VAL A 1 864 ? -5.026 7.553 -26.469 1.00 96.38 864 VAL A O 1
ATOM 6908 N N . ILE A 1 865 ? -3.031 8.364 -25.826 1.00 96.44 865 ILE A N 1
ATOM 6909 C CA . ILE A 1 865 ? -3.167 9.682 -26.455 1.00 96.44 865 ILE A CA 1
ATOM 6910 C C . ILE A 1 865 ? -2.079 9.773 -27.519 1.00 96.44 865 ILE A C 1
ATOM 6912 O O . ILE A 1 865 ? -0.898 9.666 -27.181 1.00 96.44 865 ILE A O 1
ATOM 6916 N N . LYS A 1 866 ? -2.489 9.914 -28.783 1.00 95.50 866 LYS A N 1
ATOM 6917 C CA . LYS A 1 866 ? -1.614 9.857 -29.965 1.00 95.50 866 LYS A CA 1
ATOM 6918 C C . LYS A 1 866 ? -0.658 11.045 -30.045 1.00 95.50 866 LYS A C 1
ATOM 6920 O O . LYS A 1 866 ? -0.789 12.005 -29.285 1.00 95.50 866 LYS A O 1
ATOM 6925 N N . ASP A 1 867 ? 0.290 10.967 -30.975 1.00 92.38 867 ASP A N 1
ATOM 6926 C CA . ASP A 1 867 ? 1.205 12.064 -31.299 1.00 92.38 867 ASP A CA 1
ATOM 6927 C C . ASP A 1 867 ? 0.433 13.382 -31.516 1.00 92.38 867 ASP A C 1
ATOM 6929 O O . ASP A 1 867 ? -0.687 13.393 -32.033 1.00 92.38 867 ASP A O 1
ATOM 6933 N N . GLY A 1 868 ? 0.987 14.494 -31.029 1.00 88.31 868 GLY A N 1
ATOM 6934 C CA . GLY A 1 868 ? 0.334 15.812 -31.034 1.00 88.31 868 GLY A CA 1
ATOM 6935 C C . GLY A 1 868 ? -0.916 15.944 -30.146 1.00 88.31 868 GLY A C 1
ATOM 6936 O O . GLY A 1 868 ? -1.461 17.040 -30.035 1.00 88.31 868 GLY A O 1
ATOM 6937 N N . ALA A 1 869 ? -1.366 14.862 -29.499 1.00 90.69 869 ALA A N 1
ATOM 6938 C CA . ALA A 1 869 ? -2.675 14.734 -28.857 1.00 90.69 869 ALA A CA 1
ATOM 6939 C C . ALA A 1 869 ? -3.865 15.010 -29.803 1.00 90.69 869 ALA A C 1
ATOM 6941 O O . ALA A 1 869 ? -4.890 15.540 -29.376 1.00 90.69 869 ALA A O 1
ATOM 6942 N N . GLU A 1 870 ? -3.745 14.633 -31.083 1.00 85.94 870 GLU A N 1
ATOM 6943 C CA . GLU A 1 870 ? -4.824 14.777 -32.078 1.00 85.94 870 GLU A CA 1
ATOM 6944 C C . GLU A 1 870 ? -5.975 13.772 -31.868 1.00 85.94 870 GLU A C 1
ATOM 6946 O O . GLU A 1 870 ? -7.139 14.097 -32.108 1.00 85.94 870 GLU A O 1
ATOM 6951 N N . GLU A 1 871 ? -5.671 12.568 -31.369 1.00 91.44 871 GLU A N 1
ATOM 6952 C CA . GLU A 1 871 ? -6.635 11.482 -31.136 1.00 91.44 871 GLU A CA 1
ATOM 6953 C C . GLU A 1 871 ? -6.379 10.755 -29.799 1.00 91.44 871 GLU A C 1
ATOM 6955 O O . GLU A 1 871 ? -5.276 10.793 -29.242 1.00 91.44 871 GLU A O 1
ATOM 6960 N N . TYR A 1 872 ? -7.399 10.052 -29.285 1.00 95.25 872 TYR A N 1
ATOM 6961 C CA . TYR A 1 872 ? -7.277 9.158 -28.128 1.00 95.25 872 TYR A CA 1
ATOM 6962 C C . TYR A 1 872 ? -7.997 7.821 -28.344 1.00 95.25 872 TYR A C 1
ATOM 6964 O O . TYR A 1 872 ? -9.058 7.759 -28.965 1.00 95.25 872 TYR A O 1
ATOM 6972 N N . GLU A 1 873 ? -7.458 6.757 -27.751 1.00 94.31 873 GLU A N 1
ATOM 6973 C CA . GLU A 1 873 ? -8.032 5.410 -27.762 1.00 94.31 873 GLU A CA 1
ATOM 6974 C C . GLU A 1 873 ? -8.161 4.855 -26.336 1.00 94.31 873 GLU A C 1
ATOM 6976 O O . GLU A 1 873 ? -7.314 5.097 -25.475 1.00 94.31 873 GLU A O 1
ATOM 6981 N N . PHE A 1 874 ? -9.218 4.075 -26.088 1.00 93.25 874 PHE A N 1
ATOM 6982 C CA . PHE A 1 874 ? -9.387 3.285 -24.864 1.00 93.25 874 PHE A CA 1
ATOM 6983 C C . PHE A 1 874 ? -9.332 1.796 -25.203 1.00 93.25 874 PHE A C 1
ATOM 6985 O O . PHE A 1 874 ? -10.301 1.227 -25.705 1.00 93.25 874 PHE A O 1
ATOM 6992 N N . GLU A 1 875 ? -8.209 1.155 -24.897 1.00 92.38 875 GLU A N 1
ATOM 6993 C CA . GLU A 1 875 ? -8.016 -0.284 -25.093 1.00 92.38 875 GLU A CA 1
ATOM 6994 C C . GLU A 1 875 ? -8.320 -1.065 -23.809 1.00 92.38 875 GLU A C 1
ATOM 6996 O O . GLU A 1 875 ? -7.959 -0.623 -22.716 1.00 92.38 875 GLU A O 1
ATOM 7001 N N . ASP A 1 876 ? -8.898 -2.266 -23.923 1.00 85.31 876 ASP A N 1
ATOM 7002 C CA . ASP A 1 876 ? -8.950 -3.229 -22.811 1.00 85.31 876 ASP A CA 1
ATOM 7003 C C . ASP A 1 876 ? -7.529 -3.545 -22.315 1.00 85.31 876 ASP A C 1
ATOM 7005 O O . ASP A 1 876 ? -6.723 -4.115 -23.060 1.00 85.31 876 ASP A O 1
ATOM 7009 N N . TYR A 1 877 ? -7.228 -3.279 -21.042 1.00 73.75 877 TYR A N 1
ATOM 7010 C CA . TYR A 1 877 ? -5.928 -3.624 -20.467 1.00 73.75 877 TYR A CA 1
ATOM 7011 C C . TYR A 1 877 ? -5.834 -5.140 -20.216 1.00 73.75 877 TYR A C 1
ATOM 7013 O O . TYR A 1 877 ? -6.230 -5.647 -19.165 1.00 73.75 877 TYR A O 1
ATOM 7021 N N . LYS A 1 878 ? -5.317 -5.876 -21.205 1.00 53.59 878 LYS A N 1
ATOM 7022 C CA . LYS A 1 878 ? -5.124 -7.336 -21.169 1.00 53.59 878 LYS A CA 1
ATOM 7023 C C . LYS A 1 878 ? -3.739 -7.679 -20.611 1.00 53.59 878 LYS A C 1
ATOM 7025 O O . LYS A 1 878 ? -2.773 -7.740 -21.368 1.00 53.59 878 LYS A O 1
ATOM 7030 N N . GLY A 1 879 ? -3.668 -7.897 -19.294 1.00 42.91 879 GLY A N 1
ATOM 7031 C CA . GLY A 1 879 ? -2.482 -8.372 -18.561 1.00 42.91 879 GLY A CA 1
ATOM 7032 C C . GLY A 1 879 ? -2.706 -9.724 -17.897 1.00 42.91 879 GLY A C 1
ATOM 7033 O O . GLY A 1 879 ? -3.787 -9.885 -17.291 1.00 42.91 879 GLY A O 1
#

Organism: NCBI:txid1187904

Sequence (879 aa):
MPLELPKGFTAIKDATYPTDSVNLIGVLVNYDPPKSTRGTSWALDFTIQDDFASGDVGDQSSIRCRLFRRAENKFPPISGVGDVVMLRGFKIQEFNLRMEAVGRDMYDTNMLVFPSSRIPVPGLSHPFQAGSQKLPHALTGGSPPTIPEQMAVIHMKNASTGAAQQVQQHAAVNTSKARTRRSVSLIKDLQFNNYYDVRAQVVNIYYYQMGGQVDLKVTDYTPNEQMYNYADPEQEQSHFVSDRDWKGPYGFLTLNVTLYGANATWASENLVNGGYVFMSNMRVKTSSRGFLEGAIHEDRRNPSKVDIRHMTNMTDIEEIDRRREEYEQKRGNKTAFQAMQNEPKNTLGKSSKEKRQAKRERQRVLKQAEQDELVKKQQELERTRGGVNPNVIAAYPDIKPSTISEIIHNHHLEVQTPEKHHSYKLPFINCKHRSRVRVVDVYPPELKLFAHPKSDRKWRGQSKKQRAADGPTKEIWEWGFVLLLEDASIPRDTVSEKLRVVVNNDAAMFLLGMSAKDIINKPAALNQLEEKLFILWGNLMELKSELRDRATDLPLPPGDNRLTNKPFDACIEEYGAETLPVISEKLTRAMAVGGTTTMIQAHGHRITVKTPLSPPEASTTNDYGLPPTAPQPDVSLHIHSVQLLNPESITSEFDKLRFEAAAHDQLVFHNPQLYQTADDTSKRSTPNQDPETISTLLISSPYNIPNHYLDLSSPHLTIPSRLLALALTALKPATSTYATAPYPLALNFSFVLALLHTLIVQERYEWEETSFYVVVFRSQLKEGIDQDWLYRLDEESHREACESGGLLKYWFGKGDEERRNLATCFWHSREDAYKGGLGPWHKKARAAGRELYESIVFSTYRLVIKDGAEEYEFEDYKG

pLDDT: mean 77.18, std 20.48, range [22.67, 98.31]

Foldseek 3Di:
DDQDDPPQADQQLVLQDWDQWHKYKFFWLAWDQWDDDPDQKIKIKTKGFQADPPDADPPSRMAIEMEIANDSVLDWDDPDGLWMKIWGRWTWDDDPNGTHTYFYRDQGTKMKTQHLVQQDALVPCVCLLVVVDDGDMTIRHDDDDDSSRSNSSNVSSNNCPVCVVSSVVSHVVVVVVVVCLADEDFPQPDDAQHWYKYKWWFADKDADPVHFKIKTKTFLLDAHPLADFQADCVVPVDPPRPPPVQQDDGGRTIAIEMEGQLQRVCCVVDDDRRFMKIAGGWTWHADPVRGIHTYDYADPVCNNDHRMDGDPDPVSVVSSVVSVVVSVVVVPDDGSVVVVPDDDDDDDDDDDPPVVVVVVVVVVVVVVVVVVVVVVVVLVVVLVPDLFLNFWAAPCNPDDADFVCCQQVVVVQWDADPPPRDIDGHLHDFFKGKAWKAFLDKPPLDLLPQKDWPPDPQQDDPDDDDDDDDDPPDTAMWGWMKTWMFHFCEDAADDTDTDIEIQTRQNCCQQLVDHGDNCVPPVVVVVSVVVSVCAQWNCSSVVQVVQVVVVHGDRDDFPPQPTKGRTHIYMFGFDDDDDGNNCPVVVVVVCPDDDRDGYDDDDDDHRGGDDDIGDHGDHRDDDDDDDDDDDDDDDDLDQDQWFFFDLVVFDLPLCCVAAVLRLLVRTDGPDPPPPDDPDDDDDDDDDDDDPVTTAQWGQQESRSDPLLTARSSDPPADPLLSLLLSLCSNKYAPDPVLLPPDPVNGIDVVSSLVSSLVSCVSSVHWDAWAKWKKKKKKFAWDPPDDVVVVVVLVVVLSSLLSVLDFWSHKHWDAQDPRGIIMIMTIGNDVVSVVNSCPDPSVVVNVVCCVVTTPDMDMFMWIWIQHTSSPDIDTHGPDD

InterPro domains:
  IPR011564 Telomeric single stranded DNA binding POT1/Cdc13 [PF02765] (9-117)
  IPR011564 Telomeric single stranded DNA binding POT1/Cdc13 [SM00976] (9-143)
  IPR012340 Nucleic acid-binding, OB-fold [G3DSA:2.40.50.140] (6-136)
  IPR012340 Nucleic acid-binding, OB-fold [G3DSA:2.40.50.140] (180-330)
  IPR012340 Nucleic acid-binding, OB-fold [SSF50249] (18-117)
  IPR012340 Nucleic acid-binding, OB-fold [SSF50249] (186-307)
  IPR032042 Protection of telomeres protein 1, ssDNA-binding domain [PF16686] (186-330)
  IPR060247 PB2B2.08-like [PF27604] (699-875)
  IPR060247 PB2B2.08-like [PTHR36986] (642-878)

Radius of gyration: 38.05 Å; chains: 1; bounding box: 98×99×84 Å

Secondary structure (DSSP, 8-state):
-PPPPPTT---GGG--S-EEEEEEEEEEEEEPPPEE-SSS-EEEEEEEES-SSSS-TTSTTEEEEEEEESSGGGSPPP--TT-EEEEEEEEEEE-SSSEEEEE-SSSS-EEEEE-GGGSPPGGG-HHHHTTSS----EE-SSPPP-HHHHHHHHHHHHHTTTTHHHHHHHHHHHHHHHHTTT--B-GGG--TT-EEEEEEEEEEEEE-TTSSEEEEEEE-S---TTSPPB--TTT---S--S-TT--S--BS--EEEEEETHHHHHHHHH--TT-EEEEEEEEEEE-TTS-EEEEE---TT-TT---EEE---HHHHHHHHHHHHHHHHHH-S--TTGGGS----------HHHHHHHHHHHHHHHHHHHHHHHHHHHHHHHHTTS-S-TT---S-TTSPPPPHHHHHT-GGGEEE-TTT--EEE-S----EEEEEEEEEEEESSSGGGSEEETT-GGGS-S-SPPPP--S-----EEE-EEEEEEETTPPTT-----EEEEE-HHHHHHHHSS-----TT-HHHHHHHHHHHHHHHTTHHHHHHHHHHTT--SSPPTT-TT-----EEEEEE-------HHHHHHHHHHTTS----EE----S------------------------------------SEEEB-GGGS---HHIIIII-GGGGGEEES-GGG---TT-----PPPP--GGGB-SEE--SS--STTSSEETT-TTS-HHHHHHHHHGGG--BSSTTTTTS-HHHHB-HHHHHHHHHHHHHHHT-----EEEEEEEEEEEEPTT--HHHHHHHHHHHHHHHHHTS-EEEEEE----TT-EEEEEEEES-HHHHHHHTTSHHHHHHHHHHHHHEEEEEEEEEEEEE-GGG--EEEEE---